Protein 1C3C (pdb70)

Solvent-accessible surface area: 37631 Å² total; per-residue (Å²): 133,90,183,47,30,59,58,75,0,86,69,22,45,63,79,68,1,49,0,121,20,4,19,84,0,0,17,7,1,0,100,0,7,40,96,63,65,96,13,70,94,27,0,9,70,108,0,127,95,61,8,122,47,61,46,78,60,0,74,67,35,49,91,95,28,81,114,31,1,58,0,0,31,95,0,0,19,90,50,6,55,130,8,51,148,33,11,33,124,24,20,22,38,2,0,0,39,4,0,2,35,2,23,0,0,17,74,0,0,114,24,0,22,51,12,0,95,101,0,6,100,5,0,65,88,4,0,48,129,27,52,101,9,31,0,0,16,50,76,74,25,7,10,34,88,5,36,0,0,0,36,42,0,3,30,4,20,25,24,0,93,111,0,9,85,78,0,50,123,0,19,109,54,2,12,44,0,0,0,1,0,42,78,6,94,56,84,84,1,34,48,90,0,2,91,70,0,0,72,64,28,64,9,89,44,9,105,126,5,50,44,3,1,46,6,74,35,5,3,84,0,3,33,8,0,8,88,0,0,41,0,0,30,117,3,1,52,43,1,78,57,1,6,10,4,6,0,42,0,2,38,8,34,102,99,130,108,41,19,13,14,102,44,48,0,68,25,1,44,74,3,5,26,16,1,145,91,2,106,55,27,27,63,38,4,88,100,10,68,84,31,161,164,86,49,39,105,69,4,22,62,40,14,156,152,4,4,26,44,0,0,32,15,0,27,28,0,0,56,20,2,11,70,4,2,120,77,15,47,23,57,84,120,64,0,109,101,5,7,68,78,8,38,5,1,12,13,6,81,52,1,21,92,28,1,57,125,73,66,34,73,62,66,84,0,72,89,28,0,17,47,3,0,79,110,0,75,109,45,156,41,80,0,43,38,44,0,60,137,36,84,48,2,70,89,45,12,84,124,69,39,4,74,91,5,36,68,41,74,94,36,28,120,112,3,83,96,51,2,117,173,64,82,248,133,89,181,46,31,57,54,82,0,82,69,23,45,62,78,70,1,52,0,124,20,3,22,86,0,0,16,7,0,0,96,0,6,39,96,62,66,88,11,69,92,26,0,10,74,111,0,121,95,66,7,122,49,61,46,79,60,0,75,65,36,46,90,95,27,82,112,33,1,56,0,0,33,95,0,0,19,87,50,7,54,129,9,50,148,33,10,34,116,25,19,22,38,2,0,0,36,4,0,2,37,3,24,0,0,16,71,0,0,111,27,0,22,52,14,0,95,103,0,6,99,5,0,70,88,4,0,51,131,28,42,114,8,28,0,0,16,50,76,76,24,7,10,34,93,6,35,0,0,0,36,44,0,4,30,3,17,25,25,0,72,111,0,10,85,77,0,52,121,0,18,107,55,4,11,44,0,0,0,1,0,42,78,5,95,52,84,86,1,35,51,87,0,1,91,69,0,0,72,65,26,62,9,90,44,9,103,124,4,48,43,4,1,45,6,74,33,7,4,85,0,4,32,8,0,9,88,0,0,41,1,0,32,114,4,1,52,43,1,78,56,1,7,9,5,5,0,43,0,2,42,9,34,104,98,133,109,41,17,11,13,102,44,48,0,68,26,0,44,74,3,6,26,16,0,146,92,3,106,56,26,26,65,39,5,85,99,10,71,86,32,160,161,86,48,38,105,69,4,20,62,38,12,156,150,5,3,25,45,0,0,32,16,0,26,26,0,0,57,20,2,11,72,4,2,120,76,15,47,23,55,86,121,64,0,107,101,4,6,67,80,7,38,6,1,12,13,4,79,54,1,20,94,32,1,55,127,73,66,38,76,61,67,83,0,69,91,28,0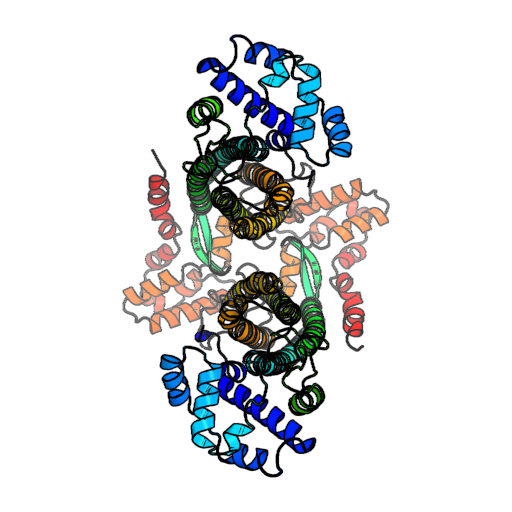,18,47,3,0,79,111,0,75,110,44,159,44,81,0,44,38,43,0,60,138,35,84,47,1,69,87,43,13,84,125,66,36,4,73,87,6,36,66,41,76,95,35,29,118,116,4,67,108,52,0,103,151,39,108,173

Foldseek 3Di:
DVVLFDPPLLVCPDPQNLLVQLVLLQLLLLVLCVVVVNDDPPLSVQLVVFQDDDPVQLVVQCVVVVPNQVSSLVSSCVRRPPSSCSTCFQFDSQLSVLQSLLLSLLVLLVLLLVLLVLLLVLLLVLLVVFLPQKFFDADPNHGAAIETVSVVSVVLSVQSVVLSVLSVVLNLLSLEGEGQHDQQPNPGHHPSSVQRSSVVSRGHYQPGATSHRALVSVLSNLVSLLSSLVSLLVVLVVQQVCVDQVRNFKAFDDDPPDDPRPRHSVLSVVSNVLSVVSVVLNVVSVVLRPAPDSGDCPVVVSCSCCVSSSSRSSSSSSNSSSNRSNDMGGRSVSRVVVSCVLQQCSLLVVQLVQLVVLPDDNVVSVVVSVVLSVVSNPDPHHSLVSLCPDPSSVVRDDNVRSVVSSDSCVRHVCSVVVVVVVDD/DVVLFDPPQVVCQDPQNLLVQLVLLQLLLLVLCVVVVNDDPPLSVQLVVFFDDDPVQLVVQCVVVVPRQVSSLVVSCVRRPPSSCSTCFQFDSQLSVLLSLLLSLLVLLVLLLVLLVLLLVLLLVLLVVFLPQKFFDADPNHGAAIETVSVVSVVLSVQSVVLSVLSVVLNLLSLEGEGQHDFFPNPGHHVSSVQRSSVVSSGHYDPTATSHDALVSVLSNLVSLLSSLVSLLVVLVVVQVCVDQVRNFKAFDDDPPDDPRPRHSVLSVVSNVLSVVSVVLNVVSVVLRPAPDSGDCPVVVSCSCCVSSSSSSSSSSSNSSSNRSNDMGGRSVSRVVVSCPLQQCSLLVVQLVQLVVLPDDNVVSVVVSVVLSVVSNPDPHHSLVSLCPDPSSVVRDDNVRSVVSSDSCVRHVCSVVVVVVVVD

Secondary structure (DSSP, 8-state):
-GGG--TTHHHHTSHHHHHHHHHHHHHHHHHHHHHTTSS-TTHHHHHHHH----HHHHHHHHHHH--HHHHHHHHHHHHHGGGGGGTTTT--HHHHHHHHHHHHHHHHHHHHHHHHHHHHHHHHHHHHHTTT-EEEEEETTEEEEEEEHHHHHHHHHHHHHHHHHHHHHHHHHT-EE----TTSS-SSS-HHHHHHHHHHTT-EE-SS-SSS--THHHHHHHHHHHHHHHHHHHHHHHHHHHTSTTT-SEE--------TT----HHHHHHHHHHHHHHHTHHHHHHTT--STT--SHHHHHHHHHHHHHHHHHHHHHHHHHHHHHH-EE-HHHHHHHHTTTTTGGGHHHHHHHHHHTT--HHHHHHHHHHHHHHHHTSSS-HHHHHHT-HHHHTT--HHHHHHTT-THHHHTTHHHHHHTT--/-GGG--TTHHHHTSHHHHHHHHHHHHHHHHHHHHHTTSS-TTHHHHHHHH----HHHHHHHHHHH--HHHHHHHHHHHHHGGGGGGTTTT--HHHHHHHHHHHHHHHHHHHHHHHHHHHHHHHHHHHHHTTT-EEEEEETTEEEEEEEHHHHHHHHHHHHHHHHHHHHHHHHHT-EE----TTSS-SSS-HHHHHHHHHHTT-EE-SS-SSS--THHHHHHHHHHHHHHHHHHHHHHHHHHHTSTTT-SEE--------TT----HHHHHHHHHHHHHHHTHHHHHHTS---TT--SHHHHHHHHHHHHHHHHHHHHHHHHHHHHHH-EE-HHHHHHHHTTTTTGGGHHHHHHHHHHTT--HHHHHHHHHHHHHHHHTSSS-HHHHHHT-HHHHTT--HHHHHHTT-THHHHTTHHHHHHTT--

CATH classification: 1.10.275.10 (+2 more: 1.20.200.10, 1.10.40.30)

B-factor: mean 20.79, std 11.88, range [2.36, 59.39]

Sequence (848 aa):
VERYSLSPMKDLWTEEAKYRRWLEVELAVTRAYEELGMIPKGVTERIRNNAKIDVELFKKIEEKTNHDVVAFVEGIGSMIGEDSRFFHYGLTSSDVLDTANSLALVEAGKILLESLKEFCDVLWEVANRYKHTPTIGRTHGVHAEPTSFGLKVLGWYSEMKRNVQRLERAIEEVSYGKISGAVGNYANVPPEVEEKALSYLGLKPEPVSTQVVPRDRHAFYLSTLAIVAAGIERIAVEIRHLQRTEVLEVEEPFRKSAMPHKKNPITCERLTGLSRMMRAYVDPSLENIALWHERDISHSSVERYVFPDATQTLYYMIVTATNVVRNMKVNEERMKKNIDLTKGLVFSQRVLLKLIEKGLTRKEAYDIVQRNALKTWNSEKHFLEYLLEDEEVKKLVTKEELEELFDISYYLKHVDHIFERFEKVERYSLSPMKDLWTEEAKYRRWLEVELAVTRAYEELGMIPKGVTERIRNNAKIDVELFKKIEEKTNHDVVAFVEGIGSMIGEDSRFFHYGLTSSDVLDTANSLALVEAGKILLESLKEFCDVLWEVANRYKHTPTIGRTHGVHAEPTSFGLKVLGWYSEMKRNVQRLERAIEEVSYGKISGAVGNYANVPPEVEEKALSYLGLKPEPVSTQVVPRDRHAFYLSTLAIVAAGIERIAVEIRHLQRTEVLEVEEPFRKSAMPHKKNPITCERLTGLSRMMRAYVDPSLENIALWHERDISHSSVERYVFPDATQTLYYMIVTATNVVRNMKVNEERMKKNIDLTKGLVFSQRVLLKLIEKGLTRKEAYDIVQRNALKTWNSEKHFLEYLLEDEEVKKLVTKEELEELFDISYYLKHVDHIFERFEK

Organism: Thermotoga maritima (strain ATCC 43589 / DSM 3109 / JCM 10099 / NBRC 100826 / MSB8) (NCBI:txid243274)

Structure (mmCIF, N/CA/C/O backbone):
data_1C3C
#
_entry.id   1C3C
#
_cell.length_a   120.809
_cell.length_b   126.753
_cell.length_c   169.000
_cell.angle_alpha   90.00
_cell.angle_beta   90.00
_cell.angle_gamma   90.00
#
_symmetry.space_group_name_H-M   'C 2 2 21'
#
loop_
_entity.id
_entity.type
_entity.pdbx_description
1 polymer 'PROTEIN (ADENYLOSUCCINATE LYASE)'
2 water water
#
loop_
_atom_site.group_PDB
_atom_site.id
_atom_site.type_symbol
_atom_site.label_atom_id
_atom_site.label_alt_id
_atom_site.label_comp_id
_atom_site.label_asym_id
_atom_site.label_entity_id
_atom_site.label_seq_id
_atom_site.pdbx_PDB_ins_code
_atom_site.Cartn_x
_atom_site.Cartn_y
_atom_site.Cartn_z
_atom_site.occupancy
_atom_site.B_iso_or_equiv
_atom_site.auth_seq_id
_atom_site.auth_comp_id
_atom_site.auth_asym_id
_atom_site.auth_atom_id
_atom_site.pdbx_PDB_model_num
ATOM 1 N N . VAL A 1 1 ? 22.440 5.934 19.298 1.00 35.11 2 VAL A N 1
ATOM 2 C CA . VAL A 1 1 ? 23.177 7.187 19.668 1.00 34.60 2 VAL A CA 1
ATOM 3 C C . VAL A 1 1 ? 22.291 8.027 20.578 1.00 35.24 2 VAL A C 1
ATOM 4 O O . VAL A 1 1 ? 21.432 8.778 20.121 1.00 36.28 2 VAL A O 1
ATOM 8 N N . GLU A 1 2 ? 22.532 7.963 21.898 1.00 35.66 3 GLU A N 1
ATOM 9 C CA . GLU A 1 2 ? 21.621 8.455 22.919 1.00 35.76 3 GLU A CA 1
ATOM 10 C C . GLU A 1 2 ? 21.234 9.897 22.639 1.00 35.77 3 GLU A C 1
ATOM 11 O O . GLU A 1 2 ? 20.107 10.398 22.776 1.00 36.39 3 GLU A O 1
ATOM 13 N N . ARG A 1 3 ? 22.246 10.637 22.161 1.00 35.76 4 ARG A N 1
ATOM 14 C CA . ARG A 1 3 ? 22.024 12.027 21.770 1.00 35.53 4 ARG A CA 1
ATOM 15 C C . ARG A 1 3 ? 20.867 12.201 20.800 1.00 35.30 4 ARG A C 1
ATOM 16 O O . ARG A 1 3 ? 20.303 13.334 20.875 1.00 36.51 4 ARG A O 1
ATOM 24 N N . TYR A 1 4 ? 20.418 11.306 19.942 1.00 34.15 5 TYR A N 1
ATOM 25 C CA . TYR A 1 4 ? 19.209 11.554 19.141 1.00 34.36 5 TYR A CA 1
ATOM 26 C C . TYR A 1 4 ? 17.979 10.865 19.719 1.00 34.89 5 TYR A C 1
ATOM 27 O O . TYR A 1 4 ? 16.933 10.822 19.087 1.00 35.37 5 TYR A O 1
ATOM 36 N N . SER A 1 5 ? 18.023 10.334 20.938 1.00 35.57 6 SER A N 1
ATOM 37 C CA . SER A 1 5 ? 16.870 9.593 21.465 1.00 36.67 6 SER A CA 1
ATOM 38 C C . SER A 1 5 ? 15.923 10.546 22.187 1.00 35.92 6 SER A C 1
ATOM 39 O O . SER A 1 5 ? 16.353 11.445 22.899 1.00 36.60 6 SER A O 1
ATOM 42 N N . LEU A 1 6 ? 14.614 10.363 22.002 1.00 33.74 7 LEU A N 1
ATOM 43 C CA . LEU A 1 6 ? 13.559 11.216 22.487 1.00 31.04 7 LEU A CA 1
ATOM 44 C C . LEU A 1 6 ? 12.419 10.312 22.995 1.00 29.33 7 LEU A C 1
ATOM 45 O O . LEU A 1 6 ? 11.993 9.382 22.332 1.00 25.60 7 LEU A O 1
ATOM 50 N N . SER A 1 7 ? 11.934 10.681 24.188 1.00 30.44 8 SER A N 1
ATOM 51 C CA . SER A 1 7 ? 10.670 10.068 24.659 1.00 31.57 8 SER A CA 1
ATOM 52 C C . SER A 1 7 ? 9.582 10.164 23.624 1.00 33.11 8 SER A C 1
ATOM 53 O O . SER A 1 7 ? 9.747 11.191 23.012 1.00 36.18 8 SER A O 1
ATOM 56 N N . PRO A 1 8 ? 8.499 9.428 23.855 1.00 32.30 9 PRO A N 1
ATOM 57 C CA . PRO A 1 8 ? 8.168 8.048 23.904 1.00 29.84 9 PRO A CA 1
ATOM 58 C C . PRO A 1 8 ? 8.889 6.885 23.249 1.00 25.85 9 PRO A C 1
ATOM 59 O O . PRO A 1 8 ? 8.899 5.773 23.741 1.00 25.37 9 PRO A O 1
ATOM 63 N N . MET A 1 9 ? 9.514 7.344 22.174 1.00 21.95 10 MET A N 1
ATOM 64 C CA . MET A 1 9 ? 10.163 6.364 21.317 1.00 19.15 10 MET A CA 1
ATOM 65 C C . MET A 1 9 ? 11.292 5.723 22.104 1.00 20.23 10 MET A C 1
ATOM 66 O O . MET A 1 9 ? 11.452 4.494 22.024 1.00 20.21 10 MET A O 1
ATOM 71 N N . LYS A 1 10 ? 12.102 6.490 22.858 1.00 21.05 11 LYS A N 1
ATOM 72 C CA . LYS A 1 10 ? 13.233 5.785 23.487 1.00 22.56 11 LYS A CA 1
ATOM 73 C C . LYS A 1 10 ? 12.729 4.820 24.567 1.00 21.08 11 LYS A C 1
ATOM 74 O O . LYS A 1 10 ? 13.365 3.768 24.747 1.00 20.64 11 LYS A O 1
ATOM 80 N N . ASP A 1 11 ? 11.611 5.110 25.196 1.00 19.79 12 ASP A N 1
ATOM 81 C CA . ASP A 1 11 ? 11.055 4.214 26.218 1.00 21.61 12 ASP A CA 1
ATOM 82 C C . ASP A 1 11 ? 10.650 2.840 25.674 1.00 19.50 12 ASP A C 1
ATOM 83 O O . ASP A 1 11 ? 10.628 1.845 26.384 1.00 18.19 12 ASP A O 1
ATOM 88 N N . LEU A 1 12 ? 10.347 2.764 24.374 1.00 17.21 13 LEU A N 1
ATOM 89 C CA . LEU A 1 12 ? 9.980 1.503 23.753 1.00 16.03 13 LEU A CA 1
ATOM 90 C C . LEU A 1 12 ? 11.129 0.533 23.687 1.00 14.84 13 LEU A C 1
ATOM 91 O O . LEU A 1 12 ? 10.890 -0.686 23.595 1.00 14.60 13 LEU A O 1
ATOM 96 N N . TRP A 1 13 ? 12.381 0.999 23.579 1.00 13.74 14 TRP A N 1
ATOM 97 C CA . TRP A 1 13 ? 13.501 0.158 23.252 1.00 15.04 14 TRP A CA 1
ATOM 98 C C . TRP A 1 13 ? 14.407 -0.103 24.460 1.00 16.64 14 TRP A C 1
ATOM 99 O O . TRP A 1 13 ? 15.544 -0.528 24.250 1.00 19.56 14 TRP A O 1
ATOM 110 N N . THR A 1 14 ? 13.937 -0.028 25.694 1.00 15.16 15 THR A N 1
ATOM 111 C CA . THR A 1 14 ? 14.758 -0.476 26.824 1.00 16.42 15 THR A CA 1
ATOM 112 C C . THR A 1 14 ? 14.649 -1.970 27.052 1.00 17.28 15 THR A C 1
ATOM 113 O O . THR A 1 14 ? 13.724 -2.660 26.556 1.00 16.49 15 THR A O 1
ATOM 117 N N . GLU A 1 15 ? 15.567 -2.527 27.851 1.00 18.09 16 GLU A N 1
ATOM 118 C CA . GLU A 1 15 ? 15.454 -3.943 28.220 1.00 19.70 16 GLU A CA 1
ATOM 119 C C . GLU A 1 15 ? 14.177 -4.221 28.985 1.00 18.19 16 GLU A C 1
ATOM 120 O O . GLU A 1 15 ? 13.509 -5.248 28.746 1.00 16.27 16 GLU A O 1
ATOM 126 N N . GLU A 1 16 ? 13.792 -3.292 29.875 1.00 17.76 17 GLU A N 1
ATOM 127 C CA . GLU A 1 16 ? 12.555 -3.473 30.631 1.00 19.24 17 GLU A CA 1
ATOM 128 C C . GLU A 1 16 ? 11.369 -3.591 29.672 1.00 17.33 17 GLU A C 1
ATOM 129 O O . GLU A 1 16 ? 10.470 -4.431 29.829 1.00 15.95 17 GLU A O 1
ATOM 133 N N . ALA A 1 17 ? 11.339 -2.711 28.660 1.00 14.51 18 ALA A N 1
ATOM 134 C CA . ALA A 1 17 ? 10.232 -2.708 27.711 1.00 14.62 18 ALA A CA 1
ATOM 135 C C . ALA A 1 17 ? 10.195 -4.016 26.939 1.00 13.47 18 ALA A C 1
ATOM 136 O O . ALA A 1 17 ? 9.112 -4.554 26.652 1.00 13.49 18 ALA A O 1
ATOM 138 N N . LYS A 1 18 ? 11.355 -4.531 26.559 1.00 12.85 19 LYS A N 1
ATOM 139 C CA . LYS A 1 18 ? 11.385 -5.794 25.820 1.00 13.31 19 LYS A CA 1
ATOM 140 C C . LYS A 1 18 ? 10.783 -6.929 26.650 1.00 13.20 19 LYS A C 1
ATOM 141 O O . LYS A 1 18 ? 9.938 -7.699 26.173 1.00 12.20 19 LYS A O 1
ATOM 147 N N . TYR A 1 19 ? 11.272 -7.042 27.910 1.00 12.85 20 TYR A N 1
ATOM 148 C CA . TYR A 1 19 ? 10.711 -8.152 28.715 1.00 13.78 20 TYR A CA 1
ATOM 149 C C . TYR A 1 19 ? 9.249 -7.939 29.007 1.00 13.86 20 TYR A C 1
ATOM 150 O O . TYR A 1 19 ? 8.505 -8.942 29.117 1.00 14.09 20 TYR A O 1
ATOM 159 N N . ARG A 1 20 ? 8.769 -6.696 29.148 1.00 13.72 21 ARG A N 1
ATOM 160 C CA . ARG A 1 20 ? 7.332 -6.476 29.313 1.00 14.86 21 ARG A CA 1
ATOM 161 C C . ARG A 1 20 ? 6.576 -6.949 28.072 1.00 13.42 21 ARG A C 1
ATOM 162 O O . ARG A 1 20 ? 5.491 -7.546 28.234 1.00 12.69 21 ARG A O 1
ATOM 170 N N . ARG A 1 21 ? 7.111 -6.755 26.870 1.00 11.48 22 ARG A N 1
ATOM 171 C CA . ARG A 1 21 ? 6.455 -7.300 25.677 1.00 11.14 22 ARG A CA 1
ATOM 172 C C . ARG A 1 21 ? 6.508 -8.832 25.644 1.00 11.06 22 ARG A C 1
ATOM 173 O O . ARG A 1 21 ? 5.497 -9.456 25.273 1.00 11.15 22 ARG A O 1
ATOM 181 N N . TRP A 1 22 ? 7.627 -9.423 26.052 1.00 10.22 23 TRP A N 1
ATOM 182 C CA . TRP A 1 22 ? 7.654 -10.904 26.100 1.00 9.96 23 TRP A CA 1
ATOM 183 C C . TRP A 1 22 ? 6.577 -11.420 27.057 1.00 10.89 23 TRP A C 1
ATOM 184 O O . TRP A 1 22 ? 5.907 -12.411 26.751 1.00 10.02 23 TRP A O 1
ATOM 195 N N . LEU A 1 23 ? 6.456 -10.783 28.216 1.00 12.10 24 LEU A N 1
ATOM 196 C CA . LEU A 1 23 ? 5.404 -11.202 29.171 1.00 13.71 24 LEU A CA 1
ATOM 197 C C . LEU A 1 23 ? 4.010 -11.024 28.594 1.00 13.51 24 LEU A C 1
ATOM 198 O O . LEU A 1 23 ? 3.110 -11.869 28.764 1.00 12.43 24 LEU A O 1
ATOM 203 N N . GLU A 1 24 ? 3.774 -9.909 27.905 1.00 13.44 25 GLU A N 1
ATOM 204 C CA . GLU A 1 24 ? 2.463 -9.684 27.278 1.00 15.00 25 GLU A CA 1
ATOM 205 C C . GLU A 1 24 ? 2.115 -10.818 26.306 1.00 12.99 25 GLU A C 1
ATOM 206 O O . GLU A 1 24 ? 0.966 -11.272 26.254 1.00 11.79 25 GLU A O 1
ATOM 212 N N . VAL A 1 25 ? 3.097 -11.192 25.475 1.00 10.50 26 VAL A N 1
ATOM 213 C CA . VAL A 1 25 ? 2.828 -12.326 24.566 1.00 10.60 26 VAL A CA 1
ATOM 214 C C . VAL A 1 25 ? 2.519 -13.615 25.336 1.00 10.82 26 VAL A C 1
ATOM 215 O O . VAL A 1 25 ? 1.517 -14.290 25.034 1.00 10.08 26 VAL A O 1
ATOM 219 N N . GLU A 1 26 ? 3.366 -13.938 26.320 1.00 10.20 27 GLU A N 1
ATOM 220 C CA . GLU A 1 26 ? 3.048 -15.155 27.094 1.00 11.76 27 GLU A CA 1
ATOM 221 C C . GLU A 1 26 ? 1.667 -15.151 27.744 1.00 11.79 27 GLU A C 1
ATOM 222 O O . GLU A 1 26 ? 1.016 -16.211 27.807 1.00 11.61 27 GLU A O 1
ATOM 228 N N . LEU A 1 27 ? 1.264 -14.004 28.318 1.00 11.21 28 LEU A N 1
ATOM 229 C CA . LEU A 1 27 ? -0.049 -13.913 28.969 1.00 12.33 28 LEU A CA 1
ATOM 230 C C . LEU A 1 27 ? -1.191 -13.976 27.965 1.00 12.38 28 LEU A C 1
ATOM 231 O O . LEU A 1 27 ? -2.294 -14.424 28.270 1.00 13.03 28 LEU A O 1
ATOM 236 N N . ALA A 1 28 ? -0.983 -13.471 26.739 1.00 11.67 29 ALA A N 1
ATOM 237 C CA . ALA A 1 28 ? -2.000 -13.636 25.699 1.00 11.18 29 ALA A CA 1
ATOM 238 C C . ALA A 1 28 ? -2.169 -15.117 25.375 1.00 11.05 29 ALA A C 1
ATOM 239 O O . ALA A 1 28 ? -3.282 -15.603 25.125 1.00 11.08 29 ALA A O 1
ATOM 241 N N . VAL A 1 29 ? -1.054 -15.861 25.357 1.00 9.78 30 VAL A N 1
ATOM 242 C CA . VAL A 1 29 ? -1.139 -17.292 25.029 1.00 10.53 30 VAL A CA 1
ATOM 243 C C . VAL A 1 29 ? -1.832 -18.038 26.175 1.00 11.11 30 VAL A C 1
ATOM 244 O O . VAL A 1 29 ? -2.678 -18.920 25.898 1.00 10.37 30 VAL A O 1
ATOM 248 N N . THR A 1 30 ? -1.451 -17.740 27.430 1.00 10.95 31 THR A N 1
ATOM 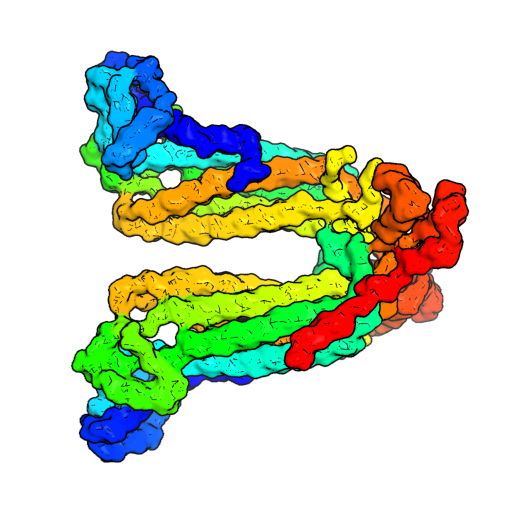249 C CA . THR A 1 30 ? -2.136 -18.485 28.519 1.00 12.78 31 THR A CA 1
ATOM 250 C C . THR A 1 30 ? -3.615 -18.135 28.516 1.00 12.92 31 THR A C 1
ATOM 251 O O . THR A 1 30 ? -4.476 -18.988 28.758 1.00 12.42 31 THR A O 1
ATOM 255 N N . ARG A 1 31 ? -3.966 -16.865 28.254 1.00 12.15 32 ARG A N 1
ATOM 256 C CA . ARG A 1 31 ? -5.368 -16.479 28.189 1.00 12.72 32 ARG A CA 1
ATOM 257 C C . ARG A 1 31 ? -6.107 -17.291 27.126 1.00 12.76 32 ARG A C 1
ATOM 258 O O . ARG A 1 31 ? -7.232 -17.773 27.361 1.00 13.47 32 ARG A O 1
ATOM 266 N N . ALA A 1 32 ? -5.507 -17.451 25.956 1.00 11.99 33 ALA A N 1
ATOM 267 C CA . ALA A 1 32 ? -6.147 -18.215 24.876 1.00 11.86 33 ALA A CA 1
ATOM 268 C C . ALA A 1 32 ? -6.298 -19.680 25.202 1.00 11.46 33 ALA A C 1
ATOM 269 O O . ALA A 1 32 ? -7.368 -20.271 25.001 1.00 12.36 33 ALA A O 1
ATOM 271 N N . TYR A 1 33 ? -5.249 -20.309 25.763 1.00 11.56 34 TYR A N 1
ATOM 272 C CA . TYR A 1 33 ? -5.434 -21.711 26.182 1.00 12.83 34 TYR A CA 1
ATOM 273 C C . TYR A 1 33 ? -6.573 -21.806 27.213 1.00 13.70 34 TYR A C 1
ATOM 274 O O . TYR A 1 33 ? -7.396 -22.714 27.193 1.00 14.69 34 TYR A O 1
ATOM 283 N N . GLU A 1 34 ? -6.607 -20.884 28.158 1.00 14.05 35 GLU A N 1
ATOM 284 C CA . GLU A 1 34 ? -7.635 -20.893 29.206 1.00 15.91 35 GLU A CA 1
ATOM 285 C C . GLU A 1 34 ? -9.026 -20.693 28.632 1.00 15.95 35 GLU A C 1
ATOM 286 O O . GLU A 1 34 ? -9.974 -21.449 29.010 1.00 16.83 35 GLU A O 1
ATOM 292 N N . GLU A 1 35 ? -9.218 -19.787 27.692 1.00 15.48 36 GLU A N 1
ATOM 293 C CA . GLU A 1 35 ? -10.521 -19.527 27.103 1.00 19.62 36 GLU A CA 1
ATOM 294 C C . GLU A 1 35 ? -10.990 -20.686 26.258 1.00 19.20 36 GLU A C 1
ATOM 295 O O . GLU A 1 35 ? -12.213 -20.928 26.126 1.00 20.45 36 GLU A O 1
ATOM 301 N N . LEU A 1 36 ? -10.058 -21.478 25.744 1.00 17.80 37 LEU A N 1
ATOM 302 C CA . LEU A 1 36 ? -10.398 -22.688 25.000 1.00 19.30 37 LEU A CA 1
ATOM 303 C C . LEU A 1 36 ? -10.548 -23.903 25.909 1.00 18.92 37 LEU A C 1
ATOM 304 O O . LEU A 1 36 ? -10.681 -25.058 25.486 1.00 18.71 37 LEU A O 1
ATOM 309 N N . GLY A 1 37 ? -10.442 -23.748 27.224 1.00 18.87 38 GLY A N 1
ATOM 310 C CA . GLY A 1 37 ? -10.543 -24.838 28.175 1.00 18.61 38 GLY A CA 1
ATOM 311 C C . GLY A 1 37 ? -9.373 -25.781 28.187 1.00 19.51 38 GLY A C 1
ATOM 312 O O . GLY A 1 37 ? -9.558 -26.901 28.728 1.00 21.16 38 GLY A O 1
ATOM 313 N N . MET A 1 38 ? -8.181 -25.414 27.782 1.00 18.12 39 MET A N 1
ATOM 314 C CA . MET A 1 38 ? -7.074 -26.329 27.648 1.00 19.09 39 MET A CA 1
ATOM 315 C C . MET A 1 38 ? -6.193 -26.293 28.892 1.00 19.46 39 MET A C 1
ATOM 316 O O . MET A 1 38 ? -5.274 -27.077 29.057 1.00 20.23 39 MET A O 1
ATOM 321 N N . ILE A 1 39 ? -6.335 -25.202 29.675 1.00 19.03 40 ILE A N 1
ATOM 322 C CA . ILE A 1 39 ? -5.662 -25.072 30.962 1.00 18.91 40 ILE A CA 1
ATOM 323 C C . ILE A 1 39 ? -6.746 -24.578 31.920 1.00 20.79 40 ILE A C 1
ATOM 324 O O . ILE A 1 39 ? -7.762 -23.987 31.554 1.00 20.35 40 ILE A O 1
ATOM 329 N N . PRO A 1 40 ? -6.517 -24.775 33.203 1.00 23.69 41 PRO A N 1
ATOM 330 C CA . PRO A 1 40 ? -7.540 -24.555 34.223 1.00 25.37 41 PRO A CA 1
ATOM 331 C C . PRO A 1 40 ? -7.907 -23.086 34.357 1.00 24.64 41 PRO A C 1
ATOM 332 O O . PRO A 1 40 ? -7.087 -22.187 34.166 1.00 23.19 41 PRO A O 1
ATOM 336 N N . LYS A 1 41 ? -9.160 -22.814 34.681 1.00 24.82 42 LYS A N 1
ATOM 337 C CA . LYS A 1 41 ? -9.650 -21.472 34.943 1.00 25.88 42 LYS A CA 1
ATOM 338 C C . LYS A 1 41 ? -8.856 -20.815 36.077 1.00 25.42 42 LYS A C 1
ATOM 339 O O . LYS A 1 41 ? -8.577 -21.475 37.069 1.00 26.90 42 LYS A O 1
ATOM 341 N N . GLY A 1 42 ? -8.457 -19.567 35.904 1.00 23.15 43 GLY A N 1
ATOM 342 C CA . GLY A 1 42 ? -7.718 -18.816 36.890 1.00 22.71 43 GLY A CA 1
ATOM 343 C C . GLY A 1 42 ? -6.224 -18.735 36.675 1.00 21.59 43 GLY A C 1
ATOM 344 O O . GLY A 1 42 ? -5.599 -17.860 37.305 1.00 21.96 43 GLY A O 1
ATOM 345 N N . VAL A 1 43 ? -5.649 -19.569 35.789 1.00 19.36 44 VAL A N 1
ATOM 346 C CA . VAL A 1 43 ? -4.202 -19.540 35.626 1.00 18.25 44 VAL A CA 1
ATOM 347 C C . VAL A 1 43 ? -3.688 -18.179 35.196 1.00 17.48 44 VAL A C 1
ATOM 348 O O . VAL A 1 43 ? -2.695 -17.662 35.698 1.00 16.89 44 VAL A O 1
ATOM 352 N N . THR A 1 44 ? -4.345 -17.563 34.199 1.00 16.69 45 THR A N 1
ATOM 353 C CA . THR A 1 44 ? -3.808 -16.350 33.578 1.00 17.26 45 THR A CA 1
ATOM 354 C C . THR A 1 44 ? -3.758 -15.223 34.613 1.00 17.33 45 THR A C 1
ATOM 355 O O . THR A 1 44 ? -2.765 -14.535 34.743 1.00 15.56 45 THR A O 1
ATOM 359 N N . GLU A 1 45 ? -4.838 -15.127 35.398 1.00 18.69 46 GLU A N 1
ATOM 360 C CA . GLU A 1 45 ? -4.864 -14.053 36.411 1.00 20.70 46 GLU A CA 1
ATOM 361 C C . GLU A 1 45 ? -3.761 -14.258 37.433 1.00 20.00 46 GLU A C 1
ATOM 362 O O . GLU A 1 45 ? -3.127 -13.263 37.858 1.00 20.02 46 GLU A O 1
ATOM 365 N N . ARG A 1 46 ? -3.525 -15.515 37.847 1.00 18.15 47 ARG A N 1
ATOM 366 C CA . ARG A 1 46 ? -2.470 -15.736 38.853 1.00 17.96 47 ARG A CA 1
ATOM 367 C C . ARG A 1 46 ? -1.093 -15.398 38.323 1.00 16.70 47 ARG A C 1
ATOM 368 O O . ARG A 1 46 ? -0.223 -14.810 38.994 1.00 15.95 47 ARG A O 1
ATOM 376 N N . ILE A 1 47 ? -0.824 -15.843 37.068 1.00 15.84 48 ILE A N 1
ATOM 377 C CA . ILE A 1 47 ? 0.478 -15.518 36.489 1.00 16.37 48 ILE A CA 1
ATOM 378 C C . ILE A 1 47 ? 0.661 -14.012 36.348 1.00 16.73 48 ILE A C 1
ATOM 379 O O . ILE A 1 47 ? 1.675 -13.391 36.696 1.00 16.29 48 ILE A O 1
ATOM 384 N N . ARG A 1 48 ? -0.397 -13.326 35.896 1.00 17.25 49 ARG A N 1
ATOM 385 C CA . ARG A 1 48 ? -0.410 -11.869 35.820 1.00 20.64 49 ARG A CA 1
ATOM 386 C C . ARG A 1 48 ? -0.083 -11.208 37.166 1.00 21.10 49 ARG A C 1
ATOM 387 O O . ARG A 1 48 ? 0.721 -10.246 37.210 1.00 19.90 49 ARG A O 1
ATOM 395 N N . ASN A 1 49 ? -0.616 -11.775 38.251 1.00 21.19 50 ASN A N 1
ATOM 396 C CA . ASN A 1 49 ? -0.371 -11.224 39.591 1.00 22.08 50 ASN A CA 1
ATOM 397 C C . ASN A 1 49 ? 1.065 -11.446 40.015 1.00 21.73 50 ASN A C 1
ATOM 398 O O . ASN A 1 49 ? 1.606 -10.625 40.770 1.00 22.65 50 ASN A O 1
ATOM 403 N N . ASN A 1 50 ? 1.692 -12.553 39.632 1.00 19.77 51 ASN A N 1
ATOM 404 C CA . ASN A 1 50 ? 2.956 -13.001 40.190 1.00 21.19 51 ASN A CA 1
ATOM 405 C C . ASN A 1 50 ? 4.151 -12.635 39.299 1.00 21.16 51 ASN A C 1
ATOM 406 O O . ASN A 1 50 ? 5.303 -12.532 39.717 1.00 20.57 51 ASN A O 1
ATOM 411 N N . ALA A 1 51 ? 3.888 -12.465 38.000 1.00 21.04 52 ALA A N 1
ATOM 412 C CA . ALA A 1 51 ? 5.000 -12.346 37.061 1.00 22.17 52 ALA A CA 1
ATOM 413 C C . ALA A 1 51 ? 5.491 -10.896 37.055 1.00 24.18 52 ALA A C 1
ATOM 414 O O . ALA A 1 51 ? 4.800 -9.984 36.596 1.00 24.69 52 ALA A O 1
ATOM 416 N N . LYS A 1 52 ? 6.661 -10.696 37.621 1.00 25.59 53 LYS A N 1
ATOM 417 C CA . LYS A 1 52 ? 7.248 -9.363 37.692 1.00 27.53 53 LYS A CA 1
ATOM 418 C C . LYS A 1 52 ? 8.473 -9.280 36.782 1.00 26.12 53 LYS A C 1
ATOM 419 O O . LYS A 1 52 ? 9.212 -10.256 36.641 1.00 25.56 53 LYS A O 1
ATOM 425 N N . ILE A 1 53 ? 8.682 -8.108 36.185 1.00 24.94 54 ILE A N 1
ATOM 426 C CA . ILE A 1 53 ? 9.885 -7.947 35.371 1.00 25.23 54 ILE A CA 1
ATOM 427 C C . ILE A 1 53 ? 11.063 -7.642 36.277 1.00 26.87 54 ILE A C 1
ATOM 428 O O . ILE A 1 53 ? 11.043 -6.606 36.943 1.00 28.47 54 ILE A O 1
ATOM 433 N N . ASP A 1 54 ? 12.040 -8.520 36.333 1.00 27.54 55 ASP A N 1
ATOM 434 C CA . ASP A 1 54 ? 13.265 -8.328 37.104 1.00 29.36 55 ASP A CA 1
ATOM 435 C C . ASP A 1 54 ? 14.458 -8.508 36.163 1.00 28.11 55 ASP A C 1
ATOM 436 O O . ASP A 1 54 ? 14.939 -9.614 35.905 1.00 26.78 55 ASP A O 1
ATOM 441 N N . VAL A 1 55 ? 14.869 -7.395 35.556 1.00 28.09 56 VAL A N 1
ATOM 442 C CA . VAL A 1 55 ? 15.884 -7.437 34.508 1.00 29.35 56 VAL A CA 1
ATOM 443 C C . VAL A 1 55 ? 17.168 -8.081 35.011 1.00 30.44 56 VAL A C 1
ATOM 444 O O . VAL A 1 55 ? 17.780 -8.903 34.318 1.00 30.72 56 VAL A O 1
ATOM 448 N N . GLU A 1 56 ? 17.618 -7.711 36.210 1.00 31.60 57 GLU A N 1
ATOM 449 C CA . GLU A 1 56 ? 18.840 -8.279 36.776 1.00 32.20 57 GLU A CA 1
ATOM 450 C C . GLU A 1 56 ? 18.767 -9.784 36.953 1.00 31.80 57 GLU A C 1
ATOM 451 O O . GLU A 1 56 ? 19.748 -10.471 36.635 1.00 32.09 57 GLU A O 1
ATOM 453 N N . LEU A 1 57 ? 17.652 -10.324 37.421 1.00 30.83 58 LEU A N 1
ATOM 454 C CA . LEU A 1 57 ? 17.498 -11.779 37.470 1.00 29.76 58 LEU A CA 1
ATOM 455 C C . LEU A 1 57 ? 17.567 -12.443 36.111 1.00 28.30 58 LEU A C 1
ATOM 456 O O . LEU A 1 57 ? 18.261 -13.450 35.939 1.00 27.43 58 LEU A O 1
ATOM 461 N N . PHE A 1 58 ? 16.819 -11.928 35.112 1.00 27.02 59 PHE A N 1
ATOM 462 C CA . PHE A 1 58 ? 16.828 -12.585 33.806 1.00 26.25 59 PHE A CA 1
ATOM 463 C C . PHE A 1 58 ? 18.240 -12.568 33.244 1.00 27.35 59 PHE A C 1
ATOM 464 O O . PHE A 1 58 ? 18.723 -13.569 32.716 1.00 27.27 59 PHE A O 1
ATOM 472 N N . LYS A 1 59 ? 18.924 -11.424 33.362 1.00 29.10 60 LYS A N 1
ATOM 473 C CA . LYS A 1 59 ? 20.311 -11.358 32.862 1.00 31.86 60 LYS A CA 1
ATOM 474 C C . LYS A 1 59 ? 21.244 -12.349 33.551 1.00 32.10 60 LYS A C 1
ATOM 475 O O . LYS A 1 59 ? 22.102 -12.970 32.891 1.00 31.94 60 LYS A O 1
ATOM 481 N N . LYS A 1 60 ? 21.056 -12.543 34.861 1.00 32.16 61 LYS A N 1
ATOM 482 C CA . LYS A 1 60 ? 21.900 -13.477 35.609 1.00 32.41 61 LYS A CA 1
ATOM 483 C C . LYS A 1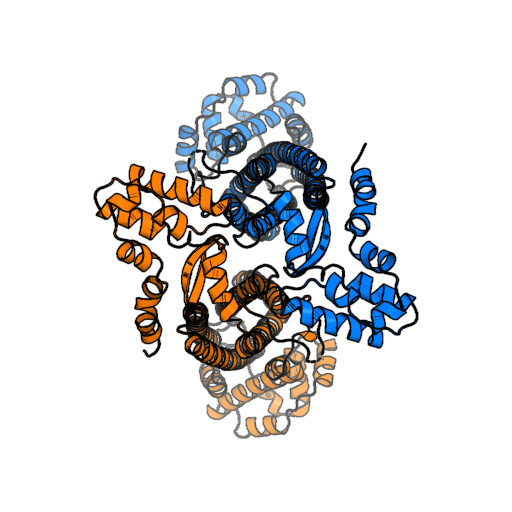 60 ? 21.665 -14.917 35.177 1.00 32.38 61 LYS A C 1
ATOM 484 O O . LYS A 1 60 ? 22.571 -15.743 35.023 1.00 31.90 61 LYS A O 1
ATOM 486 N N . ILE A 1 61 ? 20.401 -15.275 34.930 1.00 32.01 62 ILE A N 1
ATOM 487 C CA . ILE A 1 61 ? 20.093 -16.612 34.436 1.00 31.50 62 ILE A CA 1
ATOM 488 C C . ILE A 1 61 ? 20.654 -16.784 33.033 1.00 31.90 62 ILE A C 1
ATOM 489 O O . ILE A 1 61 ? 21.189 -17.832 32.688 1.00 31.44 62 ILE A O 1
ATOM 494 N N . GLU A 1 62 ? 20.592 -15.721 32.215 1.00 32.98 63 GLU A N 1
ATOM 495 C CA . GLU A 1 62 ? 21.061 -15.820 30.843 1.00 35.83 63 GLU A CA 1
ATOM 496 C C . GLU A 1 62 ? 22.573 -16.044 30.762 1.00 37.84 63 GLU A C 1
ATOM 497 O O . GLU A 1 62 ? 23.062 -16.669 29.816 1.00 36.88 63 GLU A O 1
ATOM 503 N N . GLU A 1 63 ? 23.326 -15.607 31.768 1.00 40.59 64 GLU A N 1
ATOM 504 C CA . GLU A 1 63 ? 24.746 -15.968 31.853 1.00 43.24 64 GLU A CA 1
ATOM 505 C C . GLU A 1 63 ? 24.920 -17.477 31.902 1.00 45.15 64 GLU A C 1
ATOM 506 O O . GLU A 1 63 ? 25.809 -18.007 31.228 1.00 45.96 64 GLU A O 1
ATOM 508 N N . LYS A 1 64 ? 24.087 -18.194 32.647 1.00 46.60 65 LYS A N 1
ATOM 509 C CA . LYS A 1 64 ? 24.117 -19.650 32.643 1.00 48.11 65 LYS A CA 1
ATOM 510 C C . LYS A 1 64 ? 23.540 -20.214 31.352 1.00 49.51 65 LYS A C 1
ATOM 511 O O . LYS A 1 64 ? 24.168 -21.011 30.651 1.00 50.76 65 LYS A O 1
ATOM 513 N N . THR A 1 65 ? 22.334 -19.793 30.989 1.00 49.71 66 THR A N 1
ATOM 514 C CA . THR A 1 65 ? 21.612 -20.308 29.835 1.00 49.33 66 THR A CA 1
ATOM 515 C C . THR A 1 65 ? 22.316 -20.028 28.512 1.00 48.53 66 THR A C 1
ATOM 516 O O . THR A 1 65 ? 22.308 -20.841 27.591 1.00 49.38 66 THR A O 1
ATOM 520 N N . ASN A 1 66 ? 22.787 -18.798 28.340 1.00 46.95 67 ASN A N 1
ATOM 521 C CA . ASN A 1 66 ? 23.166 -18.224 27.061 1.00 45.41 67 ASN A CA 1
ATOM 522 C C . ASN A 1 66 ? 22.015 -18.119 26.073 1.00 43.87 67 ASN A C 1
ATOM 523 O O . ASN A 1 66 ? 22.252 -18.019 24.859 1.00 45.04 67 ASN A O 1
ATOM 525 N N . HIS A 1 67 ? 20.757 -18.143 26.500 1.00 40.63 68 HIS A N 1
ATOM 526 C CA . HIS A 1 67 ? 19.605 -18.062 25.636 1.00 37.61 68 HIS A CA 1
ATOM 527 C C . HIS A 1 67 ? 18.589 -17.143 26.337 1.00 32.82 68 HIS A C 1
ATOM 528 O O . HIS A 1 67 ? 18.126 -17.504 27.419 1.00 30.96 68 HIS A O 1
ATOM 535 N N . ASP A 1 68 ? 18.303 -16.033 25.711 1.00 28.43 69 ASP A N 1
ATOM 536 C CA . ASP A 1 68 ? 17.606 -14.943 26.385 1.00 26.94 69 ASP A CA 1
ATOM 537 C C . ASP A 1 68 ? 16.174 -15.336 26.733 1.00 23.72 69 ASP A C 1
ATOM 538 O O . ASP A 1 68 ? 15.731 -15.074 27.861 1.00 21.50 69 ASP A O 1
ATOM 543 N N . VAL A 1 69 ? 15.454 -15.953 25.794 1.00 21.82 70 VAL A N 1
ATOM 544 C CA . VAL A 1 69 ? 14.040 -16.243 26.103 1.00 20.74 70 VAL A CA 1
ATOM 545 C C . VAL A 1 69 ? 13.926 -17.350 27.143 1.00 20.53 70 VAL A C 1
ATOM 546 O O . VAL A 1 69 ? 13.085 -17.288 28.044 1.00 18.66 70 VAL A O 1
ATOM 550 N N . VAL A 1 70 ? 14.791 -18.367 26.996 1.00 21.44 71 VAL A N 1
ATOM 551 C CA . VAL A 1 70 ? 14.798 -19.441 28.007 1.00 23.47 71 VAL A CA 1
ATOM 552 C C . VAL A 1 70 ? 15.063 -18.896 29.401 1.00 21.07 71 VAL A C 1
ATOM 553 O O . VAL A 1 70 ? 14.429 -19.312 30.370 1.00 20.42 71 VAL A O 1
ATOM 557 N N . ALA A 1 71 ? 15.992 -17.966 29.552 1.00 20.31 72 ALA A N 1
ATOM 558 C CA . ALA A 1 71 ? 16.295 -17.392 30.856 1.00 20.58 72 ALA A CA 1
ATOM 559 C C . ALA A 1 71 ? 15.095 -16.616 31.398 1.00 19.77 72 ALA A C 1
ATOM 560 O O . ALA A 1 71 ? 14.829 -16.689 32.607 1.00 20.29 72 ALA A O 1
ATOM 562 N N . PHE A 1 72 ? 14.440 -15.849 30.532 1.00 17.83 73 PHE A N 1
ATOM 563 C CA . PHE A 1 72 ? 13.195 -15.192 30.954 1.00 17.06 73 PHE A CA 1
ATOM 564 C C . PHE A 1 72 ? 12.141 -16.184 31.417 1.00 16.69 73 PHE A C 1
ATOM 565 O O . PHE A 1 72 ? 11.506 -15.976 32.461 1.00 15.98 73 PHE A O 1
ATOM 573 N N . VAL A 1 73 ? 11.933 -17.253 30.644 1.00 16.87 74 VAL A N 1
ATOM 574 C CA . VAL A 1 73 ? 10.938 -18.250 31.031 1.00 18.35 74 VAL A CA 1
ATOM 575 C C . VAL A 1 73 ? 11.295 -18.897 32.368 1.00 18.74 74 VAL A C 1
ATOM 576 O O . VAL A 1 73 ? 10.407 -19.125 33.205 1.00 17.24 74 VAL A O 1
ATOM 580 N N . GLU A 1 74 ? 12.562 -19.214 32.569 1.00 20.58 75 GLU A N 1
ATOM 581 C CA . GLU A 1 74 ? 12.981 -19.780 33.863 1.00 22.92 75 GLU A CA 1
ATOM 582 C C . GLU A 1 74 ? 12.791 -18.795 35.015 1.00 21.53 75 GLU A C 1
ATOM 583 O O . GLU A 1 74 ? 12.334 -19.114 36.101 1.00 21.25 75 GLU A O 1
ATOM 589 N N . GLY A 1 75 ? 13.126 -17.527 34.779 1.00 20.55 76 GLY A N 1
ATOM 590 C CA . GLY A 1 75 ? 12.987 -16.477 35.799 1.00 19.39 76 GLY A CA 1
ATOM 591 C C . GLY A 1 75 ? 11.528 -16.273 36.183 1.00 19.30 76 GLY A C 1
ATOM 592 O O . GLY A 1 75 ? 11.200 -16.192 37.376 1.00 19.49 76 GLY A O 1
ATOM 593 N N . ILE A 1 76 ? 10.634 -16.145 35.194 1.00 17.73 77 ILE A N 1
ATOM 594 C CA . ILE A 1 76 ? 9.210 -16.052 35.494 1.00 18.12 77 ILE A CA 1
ATOM 595 C C . ILE A 1 76 ? 8.751 -17.337 36.197 1.00 19.33 77 ILE A C 1
ATOM 596 O O . ILE A 1 76 ? 8.006 -17.261 37.181 1.00 19.73 77 ILE A O 1
ATOM 601 N N . GLY A 1 77 ? 9.216 -18.480 35.728 1.00 20.75 78 GLY A N 1
ATOM 602 C CA . GLY A 1 77 ? 8.833 -19.766 36.329 1.00 22.93 78 GLY A CA 1
ATOM 603 C C . GLY A 1 77 ? 9.095 -19.778 37.822 1.00 24.30 78 GLY A C 1
ATOM 604 O O . GLY A 1 77 ? 8.255 -20.301 38.566 1.00 25.79 78 GLY A O 1
ATOM 605 N N . SER A 1 78 ? 10.131 -19.156 38.309 1.00 24.95 79 SER A N 1
ATOM 606 C CA . SER A 1 78 ? 10.519 -19.097 39.698 1.00 26.17 79 SER A CA 1
ATOM 607 C C . SER A 1 78 ? 9.583 -18.222 40.523 1.00 25.61 79 SER A C 1
ATOM 608 O O . SER A 1 78 ? 9.656 -18.221 41.762 1.00 27.18 79 SER A O 1
ATOM 611 N N . MET A 1 79 ? 8.719 -17.439 39.896 1.00 22.84 80 MET A N 1
ATOM 612 C CA . MET A 1 79 ? 7.773 -16.578 40.566 1.00 21.46 80 MET A CA 1
ATOM 613 C C . MET A 1 79 ? 6.336 -17.100 40.552 1.00 20.66 80 MET A C 1
ATOM 614 O O . MET A 1 79 ? 5.477 -16.553 41.253 1.00 19.75 80 MET A O 1
ATOM 619 N N . ILE A 1 80 ? 6.038 -18.087 39.685 1.00 19.81 81 ILE A N 1
ATOM 620 C CA . ILE A 1 80 ? 4.628 -18.414 39.461 1.00 19.66 81 ILE A CA 1
ATOM 621 C C . ILE A 1 80 ? 4.240 -19.795 39.966 1.00 20.63 81 ILE A C 1
ATOM 622 O O . ILE A 1 80 ? 3.083 -20.181 39.722 1.00 19.83 81 ILE A O 1
ATOM 627 N N . GLY A 1 81 ? 5.115 -20.496 40.662 1.00 22.11 82 GLY A N 1
ATOM 628 C CA . GLY A 1 81 ? 4.684 -21.742 41.331 1.00 24.07 82 GLY A CA 1
ATOM 629 C C . GLY A 1 81 ? 4.249 -22.818 40.331 1.00 24.92 82 GLY A C 1
ATOM 630 O O . GLY A 1 81 ? 4.846 -22.960 39.258 1.00 24.14 82 GLY A O 1
ATOM 631 N N . GLU A 1 82 ? 3.186 -23.553 40.641 1.00 25.57 83 GLU A N 1
ATOM 632 C CA . GLU A 1 82 ? 2.769 -24.695 39.813 1.00 28.19 83 GLU A CA 1
ATOM 633 C C . GLU A 1 82 ? 2.154 -24.256 38.487 1.00 25.20 83 GLU A C 1
ATOM 634 O O . GLU A 1 82 ? 1.979 -25.052 37.557 1.00 24.43 83 GLU A O 1
ATOM 640 N N . ASP A 1 83 ? 1.824 -22.956 38.369 1.00 21.51 84 ASP A N 1
ATOM 641 C CA . ASP A 1 83 ? 1.377 -22.451 37.083 1.00 20.74 84 ASP A CA 1
ATOM 642 C C . ASP A 1 83 ? 2.489 -22.452 36.021 1.00 19.35 84 ASP A C 1
ATOM 643 O O . ASP A 1 83 ? 2.169 -22.229 34.845 1.00 18.48 84 ASP A O 1
ATOM 648 N N . SER A 1 84 ? 3.739 -22.705 36.351 1.00 18.51 85 SER A N 1
ATOM 649 C CA . SER A 1 84 ? 4.795 -22.822 35.369 1.00 20.20 85 SER A CA 1
ATOM 650 C C . SER A 1 84 ? 4.537 -23.953 34.366 1.00 20.94 85 SER A C 1
ATOM 651 O O . SER A 1 84 ? 4.976 -23.795 33.219 1.00 20.06 85 SER A O 1
ATOM 654 N N . ARG A 1 85 ? 3.730 -24.958 34.731 1.00 20.44 86 ARG A N 1
ATOM 655 C CA . ARG A 1 85 ? 3.363 -26.012 33.790 1.00 22.51 86 ARG A CA 1
ATOM 656 C C . ARG A 1 85 ? 2.619 -25.463 32.585 1.00 20.53 86 ARG A C 1
ATOM 657 O O . ARG A 1 85 ? 2.588 -26.128 31.534 1.00 21.21 86 ARG A O 1
ATOM 665 N N . PHE A 1 86 ? 1.914 -24.340 32.729 1.00 17.72 87 PHE A N 1
ATOM 666 C CA . PHE A 1 86 ? 1.044 -23.808 31.694 1.00 17.61 87 PHE A CA 1
ATOM 667 C C . PHE A 1 86 ? 1.668 -22.614 30.945 1.00 16.42 87 PHE A C 1
ATOM 668 O O . PHE A 1 86 ? 0.997 -22.051 30.085 1.00 16.55 87 PHE A O 1
ATOM 676 N N . PHE A 1 87 ? 2.859 -22.248 31.344 1.00 15.67 88 PHE A N 1
ATOM 677 C CA . PHE A 1 87 ? 3.465 -20.993 30.843 1.00 15.30 88 PHE A CA 1
ATOM 678 C C . PHE A 1 87 ? 4.445 -21.367 29.731 1.00 14.52 88 PHE A C 1
ATOM 679 O O . PHE A 1 87 ? 5.185 -22.353 29.883 1.00 14.27 88 PHE A O 1
ATOM 687 N N . HIS A 1 88 ? 4.440 -20.628 28.633 1.00 13.52 89 HIS A N 1
ATOM 688 C CA . HIS A 1 88 ? 5.311 -20.931 27.495 1.00 14.42 89 HIS A CA 1
ATOM 689 C C . HIS A 1 88 ? 5.027 -22.341 26.966 1.00 14.74 89 HIS A C 1
ATOM 690 O O . HIS A 1 88 ? 5.942 -23.039 26.555 1.00 15.51 89 HIS A O 1
ATOM 697 N N . TYR A 1 89 ? 3.777 -22.759 26.939 1.00 13.89 90 TYR A N 1
ATOM 698 C CA . TYR A 1 89 ? 3.497 -24.183 26.727 1.00 15.55 90 TYR A CA 1
ATOM 699 C C . TYR A 1 89 ? 3.436 -24.477 25.230 1.00 14.31 90 TYR A C 1
ATOM 700 O O . TYR A 1 89 ? 2.559 -23.941 24.543 1.00 14.58 90 TYR A O 1
ATOM 709 N N . GLY A 1 90 ? 4.365 -25.267 24.718 1.00 12.74 91 GLY A N 1
ATOM 710 C CA . GLY A 1 90 ? 4.382 -25.600 23.288 1.00 13.24 91 GLY A CA 1
ATOM 711 C C . GLY A 1 90 ? 5.063 -24.564 22.397 1.00 13.12 91 GLY A C 1
ATOM 712 O O . GLY A 1 90 ? 5.221 -24.750 21.172 1.00 13.82 91 GLY A O 1
ATOM 713 N N . LEU A 1 91 ? 5.510 -23.455 22.975 1.00 13.00 92 LEU A N 1
ATOM 714 C CA . LEU A 1 91 ? 6.069 -22.345 22.213 1.00 13.46 92 LEU A CA 1
ATOM 715 C C . LEU A 1 91 ? 7.531 -22.567 21.865 1.00 13.58 92 LEU A C 1
ATOM 716 O O . LEU A 1 91 ? 8.275 -23.243 22.596 1.00 13.94 92 LEU A O 1
ATOM 721 N N . THR A 1 92 ? 7.961 -21.959 20.763 1.00 13.54 93 THR A N 1
ATOM 722 C CA . THR A 1 92 ? 9.389 -21.817 20.446 1.00 13.78 93 THR A CA 1
ATOM 723 C C . THR A 1 92 ? 9.798 -20.390 20.785 1.00 13.30 93 THR A C 1
ATOM 724 O O . THR A 1 92 ? 8.991 -19.462 20.877 1.00 12.38 93 THR A O 1
ATOM 728 N N . SER A 1 93 ? 11.111 -20.190 20.968 1.00 12.69 94 SER A N 1
ATOM 729 C CA . SER A 1 93 ? 11.547 -18.839 21.406 1.00 12.30 94 SER A CA 1
ATOM 730 C C . SER A 1 93 ? 11.104 -17.739 20.451 1.00 11.60 94 SER A C 1
ATOM 731 O O . SER A 1 93 ? 10.695 -16.684 20.937 1.00 10.95 94 SER A O 1
ATOM 734 N N . SER A 1 94 ? 11.159 -17.998 19.119 1.00 10.97 95 SER A N 1
ATOM 735 C CA . SER A 1 94 ? 10.773 -16.917 18.208 1.00 11.27 95 SER A CA 1
ATOM 736 C C . SER A 1 94 ? 9.277 -16.658 18.177 1.00 11.63 95 SER A C 1
ATOM 737 O O . SER A 1 94 ? 8.881 -15.595 17.662 1.00 11.20 95 SER A O 1
ATOM 740 N N . ASP A 1 95 ? 8.405 -17.548 18.671 1.00 10.48 96 ASP A N 1
ATOM 741 C CA . ASP A 1 95 ? 7.008 -17.146 18.876 1.00 11.01 96 ASP A CA 1
ATOM 742 C C . ASP A 1 95 ? 6.945 -15.914 19.794 1.00 11.43 96 ASP A C 1
ATOM 743 O O . ASP A 1 95 ? 6.189 -14.978 19.545 1.00 12.21 96 ASP A O 1
ATOM 748 N N . VAL A 1 96 ? 7.735 -15.917 20.878 1.00 9.94 97 VAL A N 1
ATOM 749 C CA . VAL A 1 96 ? 7.778 -14.733 21.740 1.00 10.94 97 VAL A CA 1
ATOM 750 C C . VAL A 1 96 ? 8.561 -13.593 21.102 1.00 11.12 97 VAL A C 1
ATOM 751 O O . VAL A 1 96 ? 8.099 -12.452 21.035 1.00 11.03 97 VAL A O 1
ATOM 755 N N . LEU A 1 97 ? 9.778 -13.860 20.635 1.00 11.92 98 LEU A N 1
ATOM 756 C CA . LEU A 1 97 ? 10.659 -12.790 20.129 1.00 12.33 98 LEU A CA 1
ATOM 757 C C . LEU A 1 97 ? 10.031 -12.052 18.948 1.00 12.24 98 LEU A C 1
ATOM 758 O O . LEU A 1 97 ? 10.027 -10.811 18.904 1.00 13.28 98 LEU A O 1
ATOM 763 N N . ASP A 1 98 ? 9.495 -12.815 17.993 1.00 11.34 99 ASP A N 1
ATOM 764 C CA . ASP A 1 98 ? 9.006 -12.154 16.759 1.00 12.03 99 ASP A CA 1
ATOM 765 C C . ASP A 1 98 ? 7.647 -11.484 16.991 1.00 11.14 99 ASP A C 1
ATOM 766 O O . ASP A 1 98 ? 7.371 -10.426 16.457 1.00 11.51 99 ASP A O 1
ATOM 771 N N . THR A 1 99 ? 6.794 -12.114 17.819 1.00 10.26 100 THR A N 1
ATOM 772 C CA . THR A 1 99 ? 5.525 -11.452 18.135 1.00 9.88 100 THR A CA 1
ATOM 773 C C . THR A 1 99 ? 5.813 -10.162 18.910 1.00 10.11 100 THR A C 1
ATOM 774 O O . THR A 1 99 ? 5.174 -9.123 18.657 1.00 9.81 100 THR A O 1
ATOM 778 N N . ALA A 1 100 ? 6.754 -10.203 19.846 1.00 9.63 101 ALA A N 1
ATOM 779 C CA . ALA A 1 100 ? 7.077 -8.986 20.604 1.00 10.13 101 ALA A CA 1
ATOM 780 C C . ALA A 1 100 ? 7.716 -7.945 19.681 1.00 10.39 101 ALA A C 1
ATOM 781 O O . ALA A 1 100 ? 7.432 -6.758 19.848 1.00 10.01 101 ALA A O 1
ATOM 783 N N . ASN A 1 101 ? 8.544 -8.353 18.714 1.00 10.57 102 ASN A N 1
ATOM 784 C CA . ASN A 1 101 ? 9.028 -7.294 17.794 1.00 12.06 102 ASN A CA 1
ATOM 785 C C . ASN A 1 101 ? 7.906 -6.739 16.918 1.00 11.34 102 ASN A C 1
ATOM 786 O O . ASN A 1 101 ? 7.930 -5.555 16.572 1.00 11.17 102 ASN A O 1
ATOM 791 N N . SER A 1 102 ? 6.903 -7.558 16.558 1.00 10.84 103 SER A N 1
ATOM 792 C CA . SER A 1 102 ? 5.745 -6.994 15.856 1.00 11.04 103 SER A CA 1
ATOM 793 C C . SER A 1 102 ? 5.033 -5.979 16.728 1.00 11.29 103 SER A C 1
ATOM 794 O O . SER A 1 102 ? 4.732 -4.878 16.257 1.00 11.81 103 SER A O 1
ATOM 797 N N . LEU A 1 103 ? 4.778 -6.314 18.007 1.00 10.89 104 LEU A N 1
ATOM 798 C CA . LEU A 1 103 ? 4.251 -5.289 18.923 1.00 11.01 104 LEU A CA 1
ATOM 799 C C . LEU A 1 103 ? 5.061 -3.984 18.907 1.00 10.88 104 LEU A C 1
ATOM 800 O O . LEU A 1 103 ? 4.494 -2.884 18.858 1.00 10.15 104 LEU A O 1
ATOM 805 N N . ALA A 1 104 ? 6.370 -4.148 19.004 1.00 10.23 105 ALA A N 1
ATOM 806 C CA . ALA A 1 104 ? 7.275 -2.988 19.056 1.00 10.99 105 ALA A CA 1
ATOM 807 C C . ALA A 1 104 ? 7.176 -2.197 17.743 1.00 10.71 105 ALA A C 1
ATOM 808 O O . ALA A 1 104 ? 7.121 -0.957 17.811 1.00 11.06 105 ALA A O 1
ATOM 810 N N . LEU A 1 105 ? 7.268 -2.867 16.607 1.00 9.98 106 LEU A N 1
ATOM 811 C CA . LEU A 1 105 ? 7.278 -2.088 15.346 1.00 9.89 106 LEU A CA 1
ATOM 812 C C . LEU A 1 105 ? 5.921 -1.461 15.059 1.00 10.37 106 LEU A C 1
ATOM 813 O O . LEU A 1 105 ? 5.861 -0.393 14.437 1.00 10.30 106 LEU A O 1
ATOM 818 N N . VAL A 1 106 ? 4.849 -2.135 15.483 1.00 9.98 107 VAL A N 1
ATOM 819 C CA . VAL A 1 106 ? 3.514 -1.497 15.397 1.00 10.40 107 VAL A CA 1
ATOM 820 C C . VAL A 1 106 ? 3.470 -0.261 16.284 1.00 10.23 107 VAL A C 1
ATOM 821 O O . VAL A 1 106 ? 3.018 0.802 15.836 1.00 10.37 107 VAL A O 1
ATOM 825 N N . GLU A 1 107 ? 3.896 -0.357 17.528 1.00 10.55 108 GLU A N 1
ATOM 826 C CA . GLU A 1 107 ? 3.835 0.818 18.435 1.00 12.66 108 GLU A CA 1
ATOM 827 C C . GLU A 1 107 ? 4.780 1.920 17.957 1.00 11.46 108 GLU A C 1
ATOM 828 O O . GLU A 1 107 ? 4.383 3.087 17.992 1.00 11.95 108 GLU A O 1
ATOM 834 N N . ALA A 1 108 ? 5.984 1.586 17.518 1.00 10.30 109 ALA A N 1
ATOM 835 C CA . ALA A 1 108 ? 6.899 2.633 16.992 1.00 9.55 109 ALA A CA 1
ATOM 836 C C . ALA A 1 108 ? 6.244 3.269 15.775 1.00 9.79 109 ALA A C 1
ATOM 837 O O . ALA A 1 108 ? 6.349 4.489 15.546 1.00 9.94 109 ALA A O 1
ATOM 839 N N . GLY A 1 109 ? 5.633 2.442 14.906 1.00 9.69 110 GLY A N 1
ATOM 840 C CA . GLY A 1 109 ? 4.947 2.960 13.714 1.00 10.31 110 GLY A CA 1
ATOM 841 C C . GLY A 1 109 ? 3.877 3.981 14.072 1.00 10.84 110 GLY A C 1
ATOM 842 O O . GLY A 1 109 ? 3.747 5.029 13.408 1.00 11.18 110 GLY A O 1
ATOM 843 N N . LYS A 1 110 ? 3.033 3.666 15.062 1.00 11.40 111 LYS A N 1
ATOM 844 C CA . LYS A 1 110 ? 1.989 4.584 15.486 1.00 12.39 111 LYS A CA 1
ATOM 845 C C . LYS A 1 110 ? 2.565 5.865 16.073 1.00 11.81 111 LYS A C 1
ATOM 846 O O . LYS A 1 110 ? 1.995 6.948 15.839 1.00 12.71 111 LYS A O 1
ATOM 852 N N . ILE A 1 111 ? 3.675 5.788 16.806 1.00 11.86 112 ILE A N 1
ATOM 853 C CA . ILE A 1 111 ? 4.338 7.002 17.308 1.00 12.26 112 ILE A CA 1
ATOM 854 C C . ILE A 1 111 ? 4.833 7.853 16.143 1.00 11.93 112 ILE A C 1
ATOM 855 O O . ILE A 1 111 ? 4.643 9.080 16.068 1.00 11.90 112 ILE A O 1
ATOM 860 N N . LEU A 1 112 ? 5.492 7.164 15.200 1.00 10.83 113 LEU A N 1
ATOM 861 C CA . LEU A 1 112 ? 5.964 7.846 13.993 1.00 10.70 113 LEU A CA 1
ATOM 862 C C . LEU A 1 112 ? 4.820 8.485 13.218 1.00 11.15 113 LEU A C 1
ATOM 863 O O . LEU A 1 112 ? 4.925 9.605 12.698 1.00 12.04 113 LEU A O 1
ATOM 868 N N . LEU A 1 113 ? 3.715 7.759 13.065 1.00 10.85 114 LEU A N 1
ATOM 869 C CA . LEU A 1 113 ? 2.590 8.199 12.235 1.00 10.89 114 LEU A CA 1
ATOM 870 C C . LEU A 1 113 ? 1.986 9.425 12.881 1.00 11.66 114 LEU A C 1
ATOM 871 O O . LEU A 1 113 ? 1.686 10.402 12.188 1.00 12.73 114 LEU A O 1
ATOM 876 N N . GLU A 1 114 ? 1.800 9.424 14.201 1.00 11.80 115 GLU A N 1
ATOM 877 C CA . GLU A 1 114 ? 1.242 10.653 14.816 1.00 13.20 115 GLU A CA 1
ATOM 878 C C . GLU A 1 114 ? 2.186 11.834 14.648 1.00 13.33 115 GLU A C 1
ATOM 879 O O . GLU A 1 114 ? 1.709 12.941 14.389 1.00 13.63 115 GLU A O 1
ATOM 881 N N . SER A 1 115 ? 3.497 11.665 14.820 1.00 13.01 116 SER A N 1
ATOM 882 C CA . SER A 1 115 ? 4.410 12.783 14.592 1.00 13.63 116 SER A CA 1
ATOM 883 C C . SER A 1 115 ? 4.386 13.223 13.126 1.00 12.20 116 SER A C 1
ATOM 884 O O . SER A 1 115 ? 4.555 14.435 12.862 1.00 11.26 116 SER A O 1
ATOM 887 N N . LEU A 1 116 ? 4.237 12.278 12.177 1.00 10.24 117 LEU A N 1
ATOM 888 C CA . LEU A 1 116 ? 4.263 12.695 10.781 1.00 11.17 117 LEU A CA 1
ATOM 889 C C . LEU A 1 116 ? 2.982 13.444 10.429 1.00 11.11 117 LEU A C 1
ATOM 890 O O . LEU A 1 116 ? 3.018 14.416 9.659 1.00 10.97 117 LEU A O 1
ATOM 895 N N . LYS A 1 117 ? 1.834 12.983 10.977 1.00 10.27 118 LYS A N 1
ATOM 896 C CA . LYS A 1 117 ? 0.621 13.797 10.739 1.00 11.57 118 LYS A CA 1
ATOM 897 C C . LYS A 1 117 ? 0.771 15.209 11.297 1.00 11.83 118 LYS A C 1
ATOM 898 O O . LYS A 1 117 ? 0.295 16.175 10.671 1.00 12.34 118 LYS A O 1
ATOM 904 N N . GLU A 1 118 ? 1.387 15.376 12.465 1.00 12.01 119 GLU A N 1
ATOM 905 C CA . GLU A 1 118 ? 1.648 16.704 13.005 1.00 13.58 119 GLU A CA 1
ATOM 906 C C . GLU A 1 118 ? 2.563 17.521 12.113 1.00 11.85 119 GLU A C 1
ATOM 907 O O . GLU A 1 118 ? 2.380 18.742 11.975 1.00 11.93 119 GLU A O 1
ATOM 913 N N . PHE A 1 119 ? 3.590 16.890 11.566 1.00 11.06 120 PHE A N 1
ATOM 914 C CA . PHE A 1 119 ? 4.453 17.546 10.599 1.00 10.74 120 PHE A CA 1
ATOM 915 C C . PHE A 1 119 ? 3.638 18.013 9.372 1.00 10.97 120 PHE A C 1
ATOM 916 O O . PHE A 1 119 ? 3.804 19.148 8.923 1.00 10.82 120 PHE A O 1
ATOM 924 N N . CYS A 1 120 ? 2.755 17.169 8.814 1.00 9.92 121 CYS A N 1
ATOM 925 C CA . CYS A 1 120 ? 1.883 17.591 7.728 1.00 11.14 121 CYS A CA 1
ATOM 926 C C . CYS A 1 120 ? 1.065 18.819 8.103 1.00 11.72 121 CYS A C 1
ATOM 927 O O . CYS A 1 120 ? 0.869 19.749 7.298 1.00 10.87 121 CYS A O 1
ATOM 930 N N . ASP A 1 121 ? 0.521 18.823 9.342 1.00 12.16 122 ASP A N 1
ATOM 931 C CA . ASP A 1 121 ? -0.293 19.968 9.766 1.00 13.67 122 ASP A CA 1
ATOM 932 C C . ASP A 1 121 ? 0.541 21.257 9.721 1.00 12.94 122 ASP A C 1
ATOM 933 O O . ASP A 1 121 ? 0.070 22.306 9.272 1.00 13.54 122 ASP A O 1
ATOM 938 N N . VAL A 1 122 ? 1.771 21.181 10.207 1.00 11.34 123 VAL A N 1
ATOM 939 C CA . VAL A 1 122 ? 2.680 22.331 10.190 1.00 11.94 123 VAL A CA 1
ATOM 940 C C . VAL A 1 122 ? 2.992 22.764 8.767 1.00 11.29 123 VAL A C 1
ATOM 941 O O . VAL A 1 122 ? 2.997 23.967 8.447 1.00 12.34 123 VAL A O 1
ATOM 945 N N . LEU A 1 123 ? 3.280 21.790 7.901 1.00 10.91 124 LEU A N 1
ATOM 946 C CA . LEU A 1 123 ? 3.554 22.116 6.497 1.00 10.70 124 LEU A CA 1
ATOM 947 C C . LEU A 1 123 ? 2.353 22.766 5.810 1.00 11.12 124 LEU A C 1
ATOM 948 O O . LEU A 1 123 ? 2.585 23.728 5.056 1.00 10.94 124 LEU A O 1
ATOM 953 N N . TRP A 1 124 ? 1.133 22.270 6.087 1.00 11.39 125 TRP A N 1
ATOM 954 C CA . TRP A 1 124 ? -0.035 22.915 5.477 1.00 11.65 125 TRP A CA 1
ATOM 955 C C . TRP A 1 124 ? -0.164 24.358 5.960 1.00 11.88 125 TRP A C 1
ATOM 956 O O . TRP A 1 124 ? -0.458 25.266 5.139 1.00 11.88 125 TRP A O 1
ATOM 967 N N . GLU A 1 125 ? 0.001 24.583 7.269 1.00 12.88 126 GLU A N 1
ATOM 968 C CA . GLU A 1 125 ? -0.069 25.948 7.827 1.00 15.26 126 GLU A CA 1
ATOM 969 C C . GLU A 1 125 ? 0.954 26.865 7.151 1.00 13.42 126 GLU A C 1
ATOM 970 O O . GLU A 1 125 ? 0.624 27.988 6.783 1.00 13.23 126 GLU A O 1
ATOM 976 N N . VAL A 1 126 ? 2.203 26.407 7.011 1.00 11.37 127 VAL A N 1
ATOM 977 C CA . VAL A 1 126 ? 3.254 27.265 6.468 1.00 10.35 127 VAL A CA 1
ATOM 978 C C . VAL A 1 126 ? 3.026 27.451 4.985 1.00 10.42 127 VAL A C 1
ATOM 979 O O . VAL A 1 126 ? 3.144 28.579 4.485 1.00 11.44 127 VAL A O 1
ATOM 983 N N . ALA A 1 127 ? 2.613 26.408 4.254 1.00 10.30 128 ALA A N 1
ATOM 984 C CA . ALA A 1 127 ? 2.369 26.616 2.811 1.00 10.65 128 ALA A CA 1
ATOM 985 C C . ALA A 1 127 ? 1.253 27.655 2.637 1.00 11.52 128 ALA A C 1
ATOM 986 O O . ALA A 1 127 ? 1.393 28.508 1.744 1.00 11.00 128 ALA A O 1
ATOM 988 N N . ASN A 1 128 ? 0.179 27.552 3.438 1.00 11.50 129 ASN A N 1
ATOM 989 C CA . ASN A 1 128 ? -0.867 28.595 3.253 1.00 12.77 129 ASN A CA 1
ATOM 990 C C . ASN A 1 128 ? -0.424 29.979 3.666 1.00 12.52 129 ASN A C 1
ATOM 991 O O . ASN A 1 128 ? -0.868 31.012 3.079 1.00 13.58 129 ASN A O 1
ATOM 996 N N . ARG A 1 129 ? 0.356 30.079 4.745 1.00 12.84 130 ARG A N 1
ATOM 997 C CA . ARG A 1 129 ? 0.883 31.376 5.177 1.00 14.13 130 ARG A CA 1
ATOM 998 C C . ARG A 1 129 ? 1.580 32.085 4.024 1.00 13.97 130 ARG A C 1
ATOM 999 O O . ARG A 1 129 ? 1.492 33.348 3.978 1.00 14.58 130 ARG A O 1
ATOM 1007 N N . TYR A 1 130 ? 2.408 31.387 3.229 1.00 11.67 131 TYR A N 1
ATOM 1008 C CA . TYR A 1 130 ? 3.156 32.022 2.142 1.00 11.19 131 TYR A CA 1
ATOM 1009 C C . TYR A 1 130 ? 2.591 31.669 0.785 1.00 10.99 131 TYR A C 1
ATOM 1010 O O . TYR A 1 130 ? 3.288 31.658 -0.258 1.00 11.49 131 TYR A O 1
ATOM 1019 N N . LYS A 1 131 ? 1.273 31.437 0.722 1.00 11.63 132 LYS A N 1
ATOM 1020 C CA . LYS A 1 131 ? 0.648 30.918 -0.495 1.00 13.13 132 LYS A CA 1
ATOM 1021 C C . LYS A 1 131 ? 0.934 31.763 -1.736 1.00 14.27 132 LYS A C 1
ATOM 1022 O O . LYS A 1 131 ? 1.159 31.188 -2.821 1.00 15.74 132 LYS A O 1
ATOM 1028 N N . HIS A 1 132 ? 0.934 33.081 -1.584 1.00 14.01 133 HIS A N 1
ATOM 1029 C CA . HIS A 1 132 ? 1.144 33.976 -2.703 1.00 16.39 133 HIS A CA 1
ATOM 1030 C C . HIS A 1 132 ? 2.486 34.707 -2.624 1.00 16.25 133 HIS A C 1
ATOM 1031 O O . HIS A 1 132 ? 2.695 35.704 -3.318 1.00 17.07 133 HIS A O 1
ATOM 1038 N N . THR A 1 133 ? 3.392 34.279 -1.756 1.00 13.36 134 THR A N 1
ATOM 1039 C CA . THR A 1 133 ? 4.701 34.939 -1.618 1.00 12.30 134 THR A CA 1
ATOM 1040 C C . THR A 1 133 ? 5.601 34.643 -2.798 1.00 12.63 134 THR A C 1
ATOM 1041 O O . THR A 1 133 ? 5.980 33.467 -2.993 1.00 12.31 134 THR A O 1
ATOM 1045 N N . PRO A 1 134 ? 6.010 35.652 -3.556 1.00 12.57 135 PRO A N 1
ATOM 1046 C CA . PRO A 1 134 ? 6.789 35.412 -4.775 1.00 11.94 135 PRO A CA 1
ATOM 1047 C C . PRO A 1 134 ? 8.207 34.987 -4.402 1.00 11.57 135 PRO A C 1
ATOM 1048 O O . PRO A 1 134 ? 8.800 35.547 -3.478 1.00 11.70 135 PRO A O 1
ATOM 1052 N N . THR A 1 135 ? 8.747 34.040 -5.151 1.00 10.54 136 THR A N 1
ATOM 1053 C CA . THR A 1 135 ? 10.147 33.630 -5.022 1.00 10.95 136 THR A CA 1
ATOM 1054 C C . THR A 1 135 ? 10.612 33.142 -6.394 1.00 11.19 136 THR A C 1
ATOM 1055 O O . THR A 1 135 ? 9.805 32.895 -7.299 1.00 11.89 136 THR A O 1
ATOM 1059 N N . ILE A 1 136 ? 11.912 33.000 -6.590 1.00 10.44 137 ILE A N 1
ATOM 1060 C CA . ILE A 1 136 ? 12.429 32.581 -7.876 1.00 10.70 137 ILE A CA 1
ATOM 1061 C C . ILE A 1 136 ? 12.577 31.056 -7.860 1.00 11.00 137 ILE A C 1
ATOM 1062 O O . ILE A 1 136 ? 13.171 30.513 -6.936 1.00 10.97 137 ILE A O 1
ATOM 1067 N N . GLY A 1 137 ? 11.969 30.374 -8.815 1.00 11.24 138 GLY A N 1
ATOM 1068 C CA . GLY A 1 137 ? 12.151 28.933 -9.011 1.00 11.01 138 GLY A CA 1
ATOM 1069 C C . GLY A 1 137 ? 13.553 28.736 -9.592 1.00 11.89 138 GLY A C 1
ATOM 1070 O O . GLY A 1 137 ? 14.087 29.561 -10.305 1.00 11.95 138 GLY A O 1
ATOM 1071 N N . ARG A 1 138 ? 14.200 27.642 -9.157 1.00 11.67 139 ARG A N 1
ATOM 1072 C CA . ARG A 1 138 ? 15.622 27.458 -9.513 1.00 10.94 139 ARG A CA 1
ATOM 1073 C C . ARG A 1 138 ? 15.802 26.039 -10.059 1.00 10.83 139 ARG A C 1
ATOM 1074 O O . ARG A 1 138 ? 15.359 25.087 -9.401 1.00 10.32 139 ARG A O 1
ATOM 1082 N N . THR A 1 139 ? 16.388 25.945 -11.224 1.00 10.47 140 THR A N 1
ATOM 1083 C CA . THR A 1 139 ? 16.652 24.599 -11.790 1.00 10.89 140 THR A CA 1
ATOM 1084 C C . THR A 1 139 ? 18.142 24.561 -12.050 1.00 11.26 140 THR A C 1
ATOM 1085 O O . THR A 1 139 ? 18.754 25.512 -12.575 1.00 10.95 140 THR A O 1
ATOM 1089 N N . HIS A 1 140 ? 18.801 23.458 -11.688 1.00 10.76 141 HIS A N 1
ATOM 1090 C CA . HIS A 1 140 ? 20.266 23.359 -11.797 1.00 12.03 141 HIS A CA 1
ATOM 1091 C C . HIS A 1 140 ? 20.962 24.419 -10.938 1.00 12.54 141 HIS A C 1
ATOM 1092 O O . HIS A 1 140 ? 22.087 24.850 -11.246 1.00 12.83 141 HIS A O 1
ATOM 1099 N N . GLY A 1 141 ? 20.280 24.914 -9.914 1.00 11.87 142 GLY A N 1
ATOM 1100 C CA . GLY A 1 141 ? 20.824 25.955 -9.044 1.00 12.76 142 GLY A CA 1
ATOM 1101 C C . GLY A 1 141 ? 20.782 27.317 -9.745 1.00 12.62 142 GLY A C 1
ATOM 1102 O O . GLY A 1 141 ? 21.369 28.289 -9.236 1.00 13.78 142 GLY A O 1
ATOM 1103 N N . VAL A 1 142 ? 20.113 27.452 -10.868 1.00 11.98 143 VAL A N 1
ATOM 1104 C CA . VAL A 1 142 ? 20.115 28.681 -11.692 1.00 11.24 143 VAL A CA 1
ATOM 1105 C C . VAL A 1 142 ? 18.704 29.249 -11.744 1.00 11.02 143 VAL A C 1
ATOM 1106 O O . VAL A 1 142 ? 17.724 28.489 -11.810 1.00 11.27 143 VAL A O 1
ATOM 1110 N N . HIS A 1 143 ? 18.573 30.585 -11.667 1.00 11.47 144 HIS A N 1
ATOM 1111 C CA . HIS A 1 143 ? 17.218 31.161 -11.658 1.00 11.75 144 HIS A CA 1
ATOM 1112 C C . HIS A 1 143 ? 16.461 30.828 -12.936 1.00 12.73 144 HIS A C 1
ATOM 1113 O O . HIS A 1 143 ? 17.008 30.913 -14.056 1.00 12.06 144 HIS A O 1
ATOM 1120 N N . ALA A 1 144 ? 15.224 30.373 -12.751 1.00 12.30 145 ALA A N 1
ATOM 1121 C CA . ALA A 1 144 ? 14.437 29.879 -13.898 1.00 13.27 145 ALA A CA 1
ATOM 1122 C C . ALA A 1 144 ? 13.251 30.812 -14.043 1.00 14.82 145 ALA A C 1
ATOM 1123 O O . ALA A 1 144 ? 13.440 31.872 -14.690 1.00 16.33 145 ALA A O 1
ATOM 1125 N N . GLU A 1 145 ? 12.121 30.561 -13.413 1.00 14.45 146 GLU A N 1
ATOM 1126 C CA . GLU A 1 145 ? 10.937 31.411 -13.547 1.00 14.75 146 GLU A CA 1
ATOM 1127 C C . GLU A 1 145 ? 10.383 31.635 -12.138 1.00 13.21 146 GLU A C 1
ATOM 1128 O O . GLU A 1 145 ? 10.624 30.809 -11.260 1.00 12.91 146 GLU A O 1
ATOM 1134 N N . PRO A 1 146 ? 9.709 32.754 -11.917 1.00 12.30 147 PRO A N 1
ATOM 1135 C CA . PRO A 1 146 ? 9.069 33.009 -10.646 1.00 11.69 147 PRO A CA 1
ATOM 1136 C C . PRO A 1 146 ? 8.065 31.922 -10.268 1.00 10.82 147 PRO A C 1
ATOM 1137 O O . PRO A 1 146 ? 7.389 31.322 -11.099 1.00 11.09 147 PRO A O 1
ATOM 1141 N N . THR A 1 147 ? 7.903 31.733 -8.957 1.00 10.51 148 THR A N 1
ATOM 1142 C CA . THR A 1 147 ? 6.840 30.854 -8.445 1.00 11.11 148 THR A CA 1
ATOM 1143 C C . THR A 1 147 ? 6.487 31.348 -7.040 1.00 11.69 148 THR A C 1
ATOM 1144 O O . THR A 1 147 ? 6.848 32.512 -6.739 1.00 11.85 148 THR A O 1
ATOM 1148 N N . SER A 1 148 ? 5.740 30.567 -6.268 1.00 11.47 149 SER A N 1
ATOM 1149 C CA . SER A 1 148 ? 5.446 31.019 -4.911 1.00 11.62 149 SER A CA 1
ATOM 1150 C C . SER A 1 148 ? 6.154 30.175 -3.871 1.00 10.94 149 SER A C 1
ATOM 1151 O O . SER A 1 148 ? 6.226 28.970 -4.096 1.00 10.64 149 SER A O 1
ATOM 1154 N N . PHE A 1 149 ? 6.569 30.807 -2.762 1.00 10.77 150 PHE A N 1
ATOM 1155 C CA . PHE A 1 149 ? 7.215 29.993 -1.715 1.00 10.57 150 PHE A CA 1
ATOM 1156 C C . PHE A 1 149 ? 6.221 29.028 -1.080 1.00 11.29 150 PHE A C 1
ATOM 1157 O O . PHE A 1 149 ? 6.582 27.894 -0.708 1.00 11.00 150 PHE A O 1
ATOM 1165 N N . GLY A 1 150 ? 4.942 29.436 -0.982 1.00 11.00 151 GLY A N 1
ATOM 1166 C CA . GLY A 1 150 ? 3.926 28.507 -0.497 1.00 11.29 151 GLY A CA 1
ATOM 1167 C C . GLY A 1 150 ? 3.782 27.254 -1.353 1.00 11.49 151 GLY A C 1
ATOM 1168 O O . GLY A 1 150 ? 3.551 26.135 -0.835 1.00 10.68 151 GLY A O 1
ATOM 1169 N N . LEU A 1 151 ? 3.902 27.364 -2.667 1.00 12.14 152 LEU A N 1
ATOM 1170 C CA . LEU A 1 151 ? 3.908 26.205 -3.520 1.00 12.80 152 LEU A CA 1
ATOM 1171 C C . LEU A 1 151 ? 5.114 25.301 -3.259 1.00 11.93 152 LEU A C 1
ATOM 1172 O O . LEU A 1 151 ? 4.989 24.071 -3.330 1.00 11.84 152 LEU A O 1
ATOM 1177 N N . LYS A 1 152 ? 6.246 25.921 -2.962 1.00 10.81 153 LYS A N 1
ATOM 1178 C CA . LYS A 1 152 ? 7.405 25.076 -2.649 1.00 12.06 153 LYS A CA 1
ATOM 1179 C C . LYS A 1 152 ? 7.131 24.224 -1.413 1.00 11.35 153 LYS A C 1
ATOM 1180 O O . LYS A 1 152 ? 7.359 23.005 -1.357 1.00 10.47 153 LYS A O 1
ATOM 1186 N N . VAL A 1 153 ? 6.643 24.894 -0.364 1.00 9.89 154 VAL A N 1
ATOM 1187 C CA . VAL A 1 153 ? 6.297 24.190 0.862 1.00 10.22 154 VAL A CA 1
ATOM 1188 C C . VAL A 1 153 ? 5.143 23.213 0.656 1.00 9.34 154 VAL A C 1
ATOM 1189 O O . VAL A 1 153 ? 5.159 22.136 1.253 1.00 9.91 154 VAL A O 1
ATOM 1193 N N . LEU A 1 154 ? 4.188 23.507 -0.198 1.00 8.63 155 LEU A N 1
ATOM 1194 C CA . LEU A 1 154 ? 3.112 22.548 -0.481 1.00 9.51 155 LEU A CA 1
ATOM 1195 C C . LEU A 1 154 ? 3.676 21.292 -1.127 1.00 8.81 155 LEU A C 1
ATOM 1196 O O . LEU A 1 154 ? 3.113 20.221 -0.936 1.00 9.88 155 LEU A O 1
ATOM 1201 N N . GLY A 1 155 ? 4.758 21.394 -1.910 1.00 9.12 156 GLY A N 1
ATOM 1202 C CA . GLY A 1 155 ? 5.392 20.172 -2.463 1.00 9.05 156 GLY A CA 1
ATOM 1203 C C . GLY A 1 155 ? 5.897 19.278 -1.315 1.00 9.79 156 GLY A C 1
ATOM 1204 O O . GLY A 1 155 ? 5.844 18.035 -1.368 1.00 9.95 156 GLY A O 1
ATOM 1205 N N . TRP A 1 156 ? 6.463 19.917 -0.300 1.00 9.50 157 TRP A N 1
ATOM 1206 C CA . TRP A 1 156 ? 6.879 19.124 0.879 1.00 10.83 157 TRP A CA 1
ATOM 1207 C C . TRP A 1 156 ? 5.690 18.519 1.581 1.00 10.42 157 TRP A C 1
ATOM 1208 O O . TRP A 1 156 ? 5.739 17.355 1.991 1.00 10.38 157 TRP A O 1
ATOM 1219 N N . TYR A 1 157 ? 4.627 19.315 1.801 1.00 10.16 158 TYR A N 1
ATOM 1220 C CA . TYR A 1 157 ? 3.372 18.771 2.315 1.00 9.95 158 TYR A CA 1
ATOM 1221 C C . TYR A 1 157 ? 2.870 17.569 1.529 1.00 9.95 158 TYR A C 1
ATOM 1222 O O . TYR A 1 157 ? 2.531 16.520 2.097 1.00 10.41 158 TYR A O 1
ATOM 1231 N N . SER A 1 158 ? 2.831 17.700 0.206 1.00 8.82 159 SER A N 1
ATOM 1232 C CA . SER A 1 158 ? 2.375 16.585 -0.636 1.00 9.45 159 SER A CA 1
ATOM 1233 C C . SER A 1 158 ? 3.204 15.315 -0.424 1.00 9.37 159 SER A C 1
ATOM 1234 O O . SER A 1 158 ? 2.634 14.218 -0.336 1.00 9.19 159 SER A O 1
ATOM 1237 N N . GLU A 1 159 ? 4.517 15.463 -0.358 1.00 9.25 160 GLU A N 1
ATOM 1238 C CA . GLU A 1 159 ? 5.402 14.309 -0.094 1.00 10.11 160 GLU A CA 1
ATOM 1239 C C . GLU A 1 159 ? 5.133 13.673 1.268 1.00 10.33 160 GLU A C 1
ATOM 1240 O O . GLU A 1 159 ? 5.011 12.430 1.350 1.00 10.24 160 GLU A O 1
ATOM 1246 N N . MET A 1 160 ? 5.008 14.499 2.322 1.00 10.31 161 MET A N 1
ATOM 1247 C CA . MET A 1 160 ? 4.760 13.970 3.652 1.00 9.34 161 MET A CA 1
ATOM 1248 C C . MET A 1 160 ? 3.370 13.339 3.719 1.00 9.46 161 MET A C 1
ATOM 1249 O O . MET A 1 160 ? 3.230 12.330 4.452 1.00 10.72 161 MET A O 1
ATOM 1254 N N . LYS A 1 161 ? 2.369 13.826 2.999 1.00 9.36 162 LYS A N 1
ATOM 1255 C CA . LYS A 1 161 ? 1.080 13.134 2.939 1.00 11.08 162 LYS A CA 1
ATOM 1256 C C . LYS A 1 161 ? 1.201 11.788 2.226 1.00 10.21 162 LYS A C 1
ATOM 1257 O O . LYS A 1 161 ? 0.579 10.823 2.707 1.00 10.40 162 LYS A O 1
ATOM 1263 N N . ARG A 1 162 ? 1.991 11.664 1.168 1.00 9.92 163 ARG A N 1
ATOM 1264 C CA . ARG A 1 162 ? 2.260 10.330 0.599 1.00 9.98 163 ARG A CA 1
ATOM 1265 C C . ARG A 1 162 ? 2.913 9.432 1.648 1.00 10.31 163 ARG A C 1
ATOM 1266 O O . ARG A 1 162 ? 2.541 8.242 1.735 1.00 10.91 163 ARG A O 1
ATOM 1274 N N . ASN A 1 163 ? 3.817 9.998 2.443 1.00 9.93 164 ASN A N 1
ATOM 1275 C CA . ASN A 1 163 ? 4.520 9.195 3.465 1.00 10.25 164 ASN A CA 1
ATOM 1276 C C . ASN A 1 163 ? 3.584 8.792 4.597 1.00 10.24 164 ASN A C 1
ATOM 1277 O O . ASN A 1 163 ? 3.731 7.691 5.141 1.00 10.35 164 ASN A O 1
ATOM 1282 N N . VAL A 1 164 ? 2.542 9.591 4.907 1.00 10.01 165 VAL A N 1
ATOM 1283 C CA . VAL A 1 164 ? 1.528 9.133 5.860 1.00 10.39 165 VAL A CA 1
ATOM 1284 C C . VAL A 1 164 ? 0.856 7.868 5.372 1.00 10.54 165 VAL A C 1
ATOM 1285 O O . VAL A 1 164 ? 0.709 6.890 6.133 1.00 10.90 165 VAL A O 1
ATOM 1289 N N . GLN A 1 165 ? 0.432 7.857 4.116 1.00 10.61 166 GLN A N 1
ATOM 1290 C CA . GLN A 1 165 ? -0.193 6.636 3.582 1.00 12.99 166 GLN A CA 1
ATOM 1291 C C . GLN A 1 165 ? 0.780 5.453 3.562 1.00 11.64 166 GLN A C 1
ATOM 1292 O O . GLN A 1 165 ? 0.420 4.306 3.877 1.00 11.72 166 GLN A O 1
ATOM 1298 N N . ARG A 1 166 ? 2.029 5.710 3.184 1.00 10.15 167 ARG A N 1
ATOM 1299 C CA . ARG A 1 166 ? 3.020 4.624 3.135 1.00 10.12 167 ARG A CA 1
ATOM 1300 C C . ARG A 1 166 ? 3.284 4.067 4.531 1.00 10.04 167 ARG A C 1
ATOM 1301 O O . ARG A 1 166 ? 3.454 2.849 4.701 1.00 9.56 167 ARG A O 1
ATOM 1309 N N . LEU A 1 167 ? 3.307 4.953 5.520 1.00 9.94 168 LEU A N 1
ATOM 1310 C CA . LEU A 1 167 ? 3.593 4.469 6.891 1.00 11.78 168 LEU A CA 1
ATOM 1311 C C . LEU A 1 167 ? 2.377 3.689 7.394 1.00 11.03 168 LEU A C 1
ATOM 1312 O O . LEU A 1 167 ? 2.565 2.678 8.063 1.00 11.18 168 LEU A O 1
ATOM 1317 N N . GLU A 1 168 ? 1.165 4.111 7.095 1.00 10.25 169 GLU A N 1
ATOM 1318 C CA . GLU A 1 168 ? 0.002 3.270 7.419 1.00 11.32 169 GLU A CA 1
ATOM 1319 C C . GLU A 1 168 ? 0.112 1.864 6.827 1.00 11.63 169 GLU A C 1
ATOM 1320 O O . GLU A 1 168 ? -0.168 0.892 7.546 1.00 12.20 169 GLU A O 1
ATOM 1326 N N . ARG A 1 169 ? 0.530 1.733 5.576 1.00 10.26 170 ARG A N 1
ATOM 1327 C CA . ARG A 1 169 ? 0.684 0.427 4.963 1.00 11.45 170 ARG A CA 1
ATOM 1328 C C . ARG A 1 169 ? 1.812 -0.376 5.612 1.00 10.49 170 ARG A C 1
ATOM 1329 O O . ARG A 1 169 ? 1.681 -1.592 5.784 1.00 10.78 170 ARG A O 1
ATOM 1337 N N . ALA A 1 170 ? 2.906 0.280 5.955 1.00 10.22 171 ALA A N 1
ATOM 1338 C CA . ALA A 1 170 ? 4.014 -0.414 6.639 1.00 10.23 171 ALA A CA 1
ATOM 1339 C C . ALA A 1 170 ? 3.581 -0.917 8.009 1.00 9.55 171 ALA A C 1
ATOM 1340 O O . ALA A 1 170 ? 3.975 -2.014 8.406 1.00 8.94 171 ALA A O 1
ATOM 1342 N N . ILE A 1 171 ? 2.784 -0.127 8.746 1.00 9.34 172 ILE A N 1
ATOM 1343 C CA . ILE A 1 171 ? 2.260 -0.656 10.035 1.00 9.55 172 ILE A CA 1
ATOM 1344 C C . ILE A 1 171 ? 1.446 -1.906 9.795 1.00 9.94 172 ILE A C 1
ATOM 1345 O O . ILE A 1 171 ? 1.605 -2.895 10.533 1.00 10.76 172 ILE A O 1
ATOM 1350 N N . GLU A 1 172 ? 0.562 -1.898 8.803 1.00 10.76 173 GLU A N 1
ATOM 1351 C CA . GLU A 1 172 ? -0.246 -3.098 8.515 1.00 13.06 173 GLU A CA 1
ATOM 1352 C C . GLU A 1 172 ? 0.671 -4.271 8.204 1.00 11.65 173 GLU A C 1
ATOM 1353 O O . GLU A 1 172 ? 0.453 -5.410 8.660 1.00 11.16 173 GLU A O 1
ATOM 1359 N N . GLU A 1 173 ? 1.733 -4.047 7.414 1.00 11.87 174 GLU A N 1
ATOM 1360 C CA . GLU A 1 173 ? 2.626 -5.141 7.036 1.00 12.04 174 GLU A CA 1
ATOM 1361 C C . GLU A 1 173 ? 3.284 -5.816 8.252 1.00 10.95 174 GLU A C 1
ATOM 1362 O O . GLU A 1 173 ? 3.587 -7.019 8.162 1.00 10.85 174 GLU A O 1
ATOM 1368 N N . VAL A 1 174 ? 3.577 -5.051 9.298 1.00 10.39 175 VAL A N 1
ATOM 1369 C CA . VAL A 1 174 ? 4.257 -5.657 10.477 1.00 11.72 175 VAL A CA 1
ATOM 1370 C C . VAL A 1 174 ? 3.262 -6.052 11.552 1.00 11.87 175 VAL A C 1
ATOM 1371 O O . VAL A 1 174 ? 3.696 -6.464 12.658 1.00 11.97 175 VAL A O 1
ATOM 1375 N N . SER A 1 175 ? 1.948 -5.979 11.281 1.00 11.39 176 SER A N 1
ATOM 1376 C CA . SER A 1 175 ? 0.925 -6.275 12.273 1.00 11.92 176 SER A CA 1
ATOM 1377 C C . SER A 1 175 ? 0.637 -7.774 12.386 1.00 12.95 176 SER A C 1
ATOM 1378 O O . SER A 1 175 ? -0.531 -8.179 12.547 1.00 14.52 176 SER A O 1
ATOM 1381 N N . TYR A 1 176 ? 1.619 -8.611 12.121 1.00 12.22 177 TYR A N 1
ATOM 1382 C CA . TYR A 1 176 ? 1.500 -10.055 12.055 1.00 12.05 177 TYR A CA 1
ATOM 1383 C C . TYR A 1 176 ? 2.428 -10.659 13.123 1.00 12.31 177 TYR A C 1
ATOM 1384 O O . TYR A 1 176 ? 3.613 -10.293 13.161 1.00 14.22 177 TYR A O 1
ATOM 1393 N N . GLY A 1 177 ? 1.944 -11.650 13.836 1.00 10.26 178 GLY A N 1
ATOM 1394 C CA . GLY A 1 177 ? 2.742 -12.328 14.866 1.00 9.31 178 GLY A CA 1
ATOM 1395 C C . GLY A 1 177 ? 2.731 -13.820 14.570 1.00 9.75 178 GLY A C 1
ATOM 1396 O O . GLY A 1 177 ? 2.188 -14.247 13.525 1.00 10.01 178 GLY A O 1
ATOM 1397 N N . LYS A 1 178 ? 3.352 -14.615 15.440 1.00 10.31 179 LYS A N 1
ATOM 1398 C CA . LYS A 1 178 ? 3.297 -16.051 15.180 1.00 11.29 179 LYS A CA 1
ATOM 1399 C C . LYS A 1 178 ? 3.293 -16.743 16.554 1.00 11.71 179 LYS A C 1
ATOM 1400 O O . LYS A 1 178 ? 4.002 -16.309 17.437 1.00 11.82 179 LYS A O 1
ATOM 1406 N N . ILE A 1 179 ? 2.397 -17.711 16.691 1.00 10.53 180 ILE A N 1
ATOM 1407 C CA . ILE A 1 179 ? 2.396 -18.563 17.882 1.00 11.54 180 ILE A CA 1
ATOM 1408 C C . ILE A 1 179 ? 2.219 -19.983 17.291 1.00 12.24 180 ILE A C 1
ATOM 1409 O O . ILE A 1 179 ? 1.124 -20.552 17.413 1.00 13.52 180 ILE A O 1
ATOM 1414 N N . SER A 1 180 ? 3.273 -20.507 16.667 1.00 11.04 181 SER A N 1
ATOM 1415 C CA . SER A 1 180 ? 3.065 -21.713 15.820 1.00 11.13 181 SER A CA 1
ATOM 1416 C C . SER A 1 180 ? 4.108 -22.779 16.150 1.00 11.36 181 SER A C 1
ATOM 1417 O O . SER A 1 180 ? 4.100 -23.858 15.573 1.00 11.97 181 SER A O 1
ATOM 1420 N N . GLY A 1 181 ? 4.987 -22.466 17.094 1.00 11.23 182 GLY A N 1
ATOM 1421 C CA . GLY A 1 181 ? 5.955 -23.465 17.588 1.00 11.89 182 GLY A CA 1
ATOM 1422 C C . GLY A 1 181 ? 7.106 -23.716 16.638 1.00 11.65 182 GLY A C 1
ATOM 1423 O O . GLY A 1 181 ? 7.361 -22.979 15.678 1.00 12.30 182 GLY A O 1
ATOM 1424 N N . ALA A 1 182 ? 7.884 -24.733 16.970 1.00 12.23 183 ALA A N 1
ATOM 1425 C CA . ALA A 1 182 ? 9.253 -24.900 16.461 1.00 12.53 183 ALA A CA 1
ATOM 1426 C C . ALA A 1 182 ? 9.434 -24.722 14.963 1.00 13.80 183 ALA A C 1
ATOM 1427 O O . ALA A 1 182 ? 10.440 -24.051 14.634 1.00 15.52 183 ALA A O 1
ATOM 1429 N N . VAL A 1 183 ? 8.674 -25.369 14.072 1.00 12.86 184 VAL A N 1
ATOM 1430 C CA . VAL A 1 183 ? 8.881 -25.150 12.630 1.00 14.80 184 VAL A CA 1
ATOM 1431 C C . VAL A 1 183 ? 7.619 -24.558 12.009 1.00 12.90 184 VAL A C 1
ATOM 1432 O O . VAL A 1 183 ? 7.430 -24.573 10.793 1.00 12.20 184 VAL A O 1
ATOM 1436 N N . GLY A 1 184 ? 6.736 -23.959 12.816 1.00 11.11 185 GLY A N 1
ATOM 1437 C CA . GLY A 1 184 ? 5.651 -23.117 12.270 1.00 11.39 185 GLY A CA 1
ATOM 1438 C C . GLY A 1 184 ? 4.406 -23.908 11.864 1.00 11.72 185 GLY A C 1
ATOM 1439 O O . GLY A 1 184 ? 3.513 -23.344 11.247 1.00 12.09 185 GLY A O 1
ATOM 1440 N N . ASN A 1 185 ? 4.332 -25.174 12.243 1.00 11.04 186 ASN A N 1
ATOM 1441 C CA . ASN A 1 185 ? 3.217 -26.006 11.764 1.00 10.81 186 ASN A CA 1
ATOM 1442 C C . ASN A 1 185 ? 2.274 -26.437 12.875 1.00 10.52 186 ASN A C 1
ATOM 1443 O O . ASN A 1 185 ? 1.417 -27.318 12.639 1.00 9.86 186 ASN A O 1
ATOM 1448 N N . TYR A 1 186 ? 2.319 -25.849 14.057 1.00 9.88 187 TYR A N 1
ATOM 1449 C CA . TYR A 1 186 ? 1.297 -26.100 15.100 1.00 10.52 187 TYR A CA 1
ATOM 1450 C C . TYR A 1 186 ? 1.390 -27.516 15.636 1.00 10.24 187 TYR A C 1
ATOM 1451 O O . TYR A 1 186 ? 0.409 -27.945 16.278 1.00 11.37 187 TYR A O 1
ATOM 1460 N N . ALA A 1 187 ? 2.546 -28.185 15.513 1.00 10.83 188 ALA A N 1
ATOM 1461 C CA . ALA A 1 187 ? 2.637 -29.549 16.062 1.00 11.15 188 ALA A CA 1
ATOM 1462 C C . ALA A 1 187 ? 2.507 -29.467 17.594 1.00 12.83 188 ALA A C 1
ATOM 1463 O O . ALA A 1 187 ? 1.911 -30.357 18.213 1.00 13.33 188 ALA A O 1
ATOM 1465 N N . ASN A 1 188 ? 3.011 -28.387 18.192 1.00 12.13 189 ASN A N 1
ATOM 1466 C CA . ASN A 1 188 ? 3.104 -28.284 19.645 1.00 12.85 189 ASN A CA 1
ATOM 1467 C C . ASN A 1 188 ? 2.226 -27.203 20.253 1.00 12.01 189 ASN A C 1
ATOM 1468 O O . ASN A 1 188 ? 2.121 -27.179 21.498 1.00 12.13 189 ASN A O 1
ATOM 1473 N N . VAL A 1 189 ? 1.603 -26.337 19.478 1.00 11.81 190 VAL A N 1
ATOM 1474 C CA . VAL A 1 189 ? 0.688 -25.328 20.052 1.00 12.88 190 VAL A CA 1
ATOM 1475 C C . VAL A 1 189 ? -0.416 -25.161 19.009 1.00 13.05 190 VAL A C 1
ATOM 1476 O O . VAL A 1 189 ? -0.060 -25.078 17.846 1.00 12.65 190 VAL A O 1
ATOM 1480 N N . PRO A 1 190 ? -1.702 -25.115 19.361 1.00 13.80 191 PRO A N 1
ATOM 1481 C CA . PRO A 1 190 ? -2.748 -25.209 18.329 1.00 14.07 191 PRO A CA 1
ATOM 1482 C C . PRO A 1 190 ? -2.947 -23.882 17.613 1.00 12.74 191 PRO A C 1
ATOM 1483 O O . PRO A 1 190 ? -2.790 -22.824 18.228 1.00 11.43 191 PRO A O 1
ATOM 1487 N N . PRO A 1 191 ? -3.416 -23.896 16.370 1.00 12.90 192 PRO A N 1
ATOM 1488 C CA . PRO A 1 191 ? -3.678 -22.681 15.622 1.00 12.76 192 PRO A CA 1
ATOM 1489 C C . PRO A 1 191 ? -4.798 -21.865 16.227 1.00 13.18 192 PRO A C 1
ATOM 1490 O O . PRO A 1 191 ? -4.794 -20.642 16.163 1.00 12.31 192 PRO A O 1
ATOM 1494 N N . GLU A 1 192 ? -5.810 -22.506 16.846 1.00 14.57 193 GLU A N 1
ATOM 1495 C CA . GLU A 1 192 ? -6.830 -21.742 17.573 1.00 16.27 193 GLU A CA 1
ATOM 1496 C C . GLU A 1 192 ? -6.236 -20.938 18.728 1.00 16.05 193 GLU A C 1
ATOM 1497 O O . GLU A 1 192 ? -6.794 -19.870 18.993 1.00 16.68 193 GLU A O 1
ATOM 1503 N N . VAL A 1 193 ? -5.217 -21.435 19.408 1.00 13.36 194 VAL A N 1
ATOM 1504 C CA . VAL A 1 193 ? -4.534 -20.639 20.434 1.00 13.67 194 VAL A CA 1
ATOM 1505 C C . VAL A 1 193 ? -3.831 -19.454 19.797 1.00 12.66 194 VAL A C 1
ATOM 1506 O O . VAL A 1 193 ? -3.952 -18.334 20.312 1.00 14.20 194 VAL A O 1
ATOM 1510 N N . GLU A 1 194 ? -3.106 -19.674 18.683 1.00 11.08 195 GLU A N 1
ATOM 1511 C CA . GLU A 1 194 ? -2.431 -18.534 18.065 1.00 11.06 195 GLU A CA 1
ATOM 1512 C C . GLU A 1 194 ? -3.448 -17.458 17.679 1.00 11.64 195 GLU A C 1
ATOM 1513 O O . GLU A 1 194 ? -3.208 -16.264 17.897 1.00 11.75 195 GLU A O 1
ATOM 1519 N N . GLU A 1 195 ? -4.555 -17.896 17.056 1.00 11.74 196 GLU A N 1
ATOM 1520 C CA . GLU A 1 195 ? -5.500 -16.905 16.514 1.00 13.50 196 GLU A CA 1
ATOM 1521 C C . GLU A 1 195 ? -6.071 -16.077 17.659 1.00 13.72 196 GLU A C 1
ATOM 1522 O O . GLU A 1 195 ? -6.191 -14.848 17.529 1.00 13.12 196 GLU A O 1
ATOM 1528 N N . LYS A 1 196 ? -6.497 -16.719 18.743 1.00 13.93 197 LYS A N 1
ATOM 1529 C CA . LYS A 1 196 ? -7.024 -16.000 19.895 1.00 15.37 197 LYS A CA 1
ATOM 1530 C C . LYS A 1 196 ? -5.958 -15.117 20.561 1.00 13.13 197 LYS A C 1
ATOM 1531 O O . LYS A 1 196 ? -6.216 -13.942 20.816 1.00 13.24 197 LYS A O 1
ATOM 1537 N N . ALA A 1 197 ? -4.792 -15.683 20.865 1.00 11.26 198 ALA A N 1
ATOM 1538 C CA . ALA A 1 197 ? -3.751 -14.906 21.548 1.00 11.08 198 ALA A CA 1
ATOM 1539 C C . ALA A 1 197 ? -3.362 -13.648 20.753 1.00 11.66 198 ALA A C 1
ATOM 1540 O O . ALA A 1 197 ? -3.267 -12.555 21.334 1.00 12.20 198 ALA A O 1
ATOM 1542 N N . LEU A 1 198 ? -3.154 -13.808 19.455 1.00 10.97 199 LEU A N 1
ATOM 1543 C CA . LEU A 1 198 ? -2.731 -12.616 18.675 1.00 11.66 199 LEU A CA 1
ATOM 1544 C C . LEU A 1 198 ? -3.850 -11.600 18.565 1.00 12.65 199 LEU A C 1
ATOM 1545 O O . LEU A 1 198 ? -3.569 -10.392 18.579 1.00 12.59 199 LEU A O 1
ATOM 1550 N N . SER A 1 199 ? -5.101 -12.054 18.481 1.00 13.83 200 SER A N 1
ATOM 1551 C CA . SER A 1 199 ? -6.193 -11.087 18.516 1.00 15.83 200 SER A CA 1
ATOM 1552 C C . SER A 1 199 ? -6.196 -10.256 19.802 1.00 15.12 200 SER A C 1
ATOM 1553 O O . SER A 1 199 ? -6.485 -9.041 19.695 1.00 14.78 200 SER A O 1
ATOM 1556 N N . TYR A 1 200 ? -5.875 -10.801 20.979 1.00 14.12 201 TYR A N 1
ATOM 1557 C CA . TYR A 1 200 ? -5.817 -10.002 22.191 1.00 14.70 201 TYR A CA 1
ATOM 1558 C C . TYR A 1 200 ? -4.724 -8.928 22.078 1.00 14.93 201 TYR A C 1
ATOM 1559 O O . TYR A 1 200 ? -4.848 -7.888 22.704 1.00 16.38 201 TYR A O 1
ATOM 1568 N N . LEU A 1 201 ? -3.659 -9.209 21.331 1.00 13.81 202 LEU A N 1
ATOM 1569 C CA . LEU A 1 201 ? -2.558 -8.261 21.160 1.00 13.51 202 LEU A CA 1
ATOM 1570 C C . LEU A 1 201 ? -2.729 -7.254 20.021 1.00 14.16 202 LEU A C 1
ATOM 1571 O O . LEU A 1 201 ? -1.838 -6.402 19.785 1.00 14.44 202 LEU A O 1
ATOM 1576 N N . GLY A 1 202 ? -3.822 -7.392 19.286 1.00 13.46 203 GLY A N 1
ATOM 1577 C CA . GLY A 1 202 ? -4.084 -6.443 18.168 1.00 13.88 203 GLY A CA 1
ATOM 1578 C C . GLY A 1 202 ? -3.330 -6.870 16.910 1.00 13.62 203 GLY A C 1
ATOM 1579 O O . GLY A 1 202 ? -3.187 -6.058 15.968 1.00 14.73 203 GLY A O 1
ATOM 1580 N N . LEU A 1 203 ? -2.892 -8.129 16.797 1.00 12.53 204 LEU A N 1
ATOM 1581 C CA . LEU A 1 203 ? -2.093 -8.618 15.701 1.00 12.21 204 LEU A CA 1
ATOM 1582 C C . LEU A 1 203 ? -2.844 -9.723 14.950 1.00 12.84 204 LEU A C 1
ATOM 1583 O O . LEU A 1 203 ? -3.775 -10.352 15.460 1.00 14.50 204 LEU A O 1
ATOM 1588 N N . LYS A 1 204 ? -2.431 -9.990 13.712 1.00 12.49 205 LYS A N 1
ATOM 1589 C CA . LYS A 1 204 ? -2.998 -11.104 12.947 1.00 12.86 205 LYS A CA 1
ATOM 1590 C C . LYS A 1 204 ? -1.986 -12.253 12.890 1.00 12.01 205 LYS A C 1
ATOM 1591 O O . LYS A 1 204 ? -0.776 -12.031 12.889 1.00 11.79 205 LYS A O 1
ATOM 1597 N N . PRO A 1 205 ? -2.438 -13.479 12.686 1.00 11.91 206 PRO A N 1
ATOM 1598 C CA . PRO A 1 205 ? -1.526 -14.597 12.533 1.00 11.46 206 PRO A CA 1
ATOM 1599 C C . PRO A 1 205 ? -0.842 -14.560 11.171 1.00 10.34 206 PRO A C 1
ATOM 1600 O O . PRO A 1 205 ? -1.477 -14.385 10.130 1.00 9.93 206 PRO A O 1
ATOM 1604 N N . GLU A 1 206 ? 0.470 -14.782 11.146 1.00 10.20 207 GLU A N 1
ATOM 1605 C CA . GLU A 1 206 ? 1.136 -15.001 9.852 1.00 10.23 207 GLU A CA 1
ATOM 1606 C C . GLU A 1 206 ? 0.427 -16.171 9.185 1.00 10.77 207 GLU A C 1
ATOM 1607 O O . GLU A 1 206 ? 0.381 -17.249 9.809 1.00 11.23 207 GLU A O 1
ATOM 1613 N N . PRO A 1 207 ? 0.014 -16.065 7.928 1.00 11.07 208 PRO A N 1
ATOM 1614 C CA . PRO A 1 207 ? -0.844 -17.148 7.394 1.00 11.54 208 PRO A CA 1
ATOM 1615 C C . PRO A 1 207 ? -0.041 -18.427 7.305 1.00 11.65 208 PRO A C 1
ATOM 1616 O O . PRO A 1 207 ? -0.586 -19.514 7.576 1.00 11.66 208 PRO A O 1
ATOM 1620 N N . VAL A 1 208 ? 1.246 -18.368 6.944 1.00 11.02 209 VAL A N 1
ATOM 1621 C CA . VAL A 1 208 ? 2.098 -19.564 7.091 1.00 12.30 209 VAL A CA 1
ATOM 1622 C C . VAL A 1 208 ? 3.458 -19.030 7.629 1.00 11.94 209 VAL A C 1
ATOM 1623 O O . VAL A 1 208 ? 4.120 -18.265 6.883 1.00 12.02 209 VAL A O 1
ATOM 1627 N N . SER A 1 209 ? 3.855 -19.466 8.809 1.00 11.58 210 SER A N 1
ATOM 1628 C CA . SER A 1 209 ? 5.159 -19.065 9.343 1.00 11.88 210 SER A CA 1
ATOM 1629 C C . SER A 1 209 ? 6.106 -20.258 9.317 1.00 12.33 210 SER A C 1
ATOM 1630 O O . SER A 1 209 ? 5.671 -21.401 9.158 1.00 12.58 210 SER A O 1
ATOM 1633 N N . THR A 1 210 ? 7.408 -19.982 9.439 1.00 11.17 211 THR A N 1
ATOM 1634 C CA . THR A 1 210 ? 8.344 -21.105 9.690 1.00 10.37 211 THR A CA 1
ATOM 1635 C C . THR A 1 210 ? 8.663 -21.059 11.174 1.00 9.80 211 THR A C 1
ATOM 1636 O O . THR A 1 210 ? 7.745 -20.794 11.965 1.00 10.29 211 THR A O 1
ATOM 1640 N N . GLN A 1 211 ? 9.945 -21.267 11.608 1.00 8.87 212 GLN A N 1
ATOM 1641 C CA . GLN A 1 211 ? 10.197 -20.886 13.003 1.00 10.05 212 GLN A CA 1
ATOM 1642 C C . GLN A 1 211 ? 10.018 -19.392 13.256 1.00 11.02 212 GLN A C 1
ATOM 1643 O O . GLN A 1 211 ? 9.826 -18.968 14.410 1.00 9.94 212 GLN A O 1
ATOM 1649 N N . VAL A 1 212 ? 10.124 -18.554 12.192 1.00 10.37 213 VAL A N 1
ATOM 1650 C CA . VAL A 1 212 ? 10.054 -17.114 12.366 1.00 11.09 213 VAL A CA 1
ATOM 1651 C C . VAL A 1 212 ? 8.966 -16.500 11.479 1.00 10.39 213 VAL A C 1
ATOM 1652 O O . VAL A 1 212 ? 8.438 -17.154 10.584 1.00 11.41 213 VAL A O 1
ATOM 1656 N N . VAL A 1 213 ? 8.665 -15.225 11.724 1.00 10.29 214 VAL A N 1
ATOM 1657 C CA . VAL A 1 213 ? 7.833 -14.405 10.838 1.00 9.95 214 VAL A CA 1
ATOM 1658 C C . VAL A 1 213 ? 8.733 -14.030 9.646 1.00 9.69 214 VAL A C 1
ATOM 1659 O O . VAL A 1 213 ? 9.895 -13.632 9.854 1.00 10.50 214 VAL A O 1
ATOM 1663 N N . PRO A 1 214 ? 8.269 -14.160 8.419 1.00 9.72 215 PRO A N 1
ATOM 1664 C CA . PRO A 1 214 ? 9.085 -13.878 7.234 1.00 8.97 215 PRO A CA 1
ATOM 1665 C C . PRO A 1 214 ? 9.566 -12.423 7.199 1.00 9.57 215 PRO A C 1
ATOM 1666 O O . PRO A 1 214 ? 8.845 -11.469 7.514 1.00 9.22 215 PRO A O 1
ATOM 1670 N N . ARG A 1 215 ? 10.856 -12.273 6.844 1.00 8.79 216 ARG A N 1
ATOM 1671 C CA . ARG A 1 215 ? 11.549 -10.993 7.019 1.00 8.92 216 ARG A CA 1
ATOM 1672 C C . ARG A 1 215 ? 11.335 -10.027 5.878 1.00 8.37 216 ARG A C 1
ATOM 1673 O O . ARG A 1 215 ? 11.797 -8.886 5.973 1.00 8.52 216 ARG A O 1
ATOM 1681 N N . ASP A 1 216 ? 10.548 -10.400 4.841 1.00 7.82 217 ASP A N 1
ATOM 1682 C CA . ASP A 1 216 ? 10.205 -9.356 3.850 1.00 9.09 217 ASP A CA 1
ATOM 1683 C C . ASP A 1 216 ? 9.282 -8.325 4.497 1.00 9.00 217 ASP A C 1
ATOM 1684 O O . ASP A 1 216 ? 9.271 -7.191 4.018 1.00 9.17 217 ASP A O 1
ATOM 1689 N N . ARG A 1 217 ? 8.486 -8.684 5.535 1.00 8.80 218 ARG A N 1
ATOM 1690 C CA . ARG A 1 217 ? 7.671 -7.653 6.172 1.00 9.10 218 ARG A CA 1
ATOM 1691 C C . ARG A 1 217 ? 8.547 -6.567 6.796 1.00 8.64 218 ARG A C 1
ATOM 1692 O O . ARG A 1 217 ? 8.247 -5.373 6.664 1.00 8.89 218 ARG A O 1
ATOM 1700 N N . HIS A 1 218 ? 9.567 -7.005 7.554 1.00 8.36 219 HIS A N 1
ATOM 1701 C CA . HIS A 1 218 ? 10.433 -6.002 8.216 1.00 8.13 219 HIS A CA 1
ATOM 1702 C C . HIS A 1 218 ? 11.190 -5.179 7.177 1.00 9.03 219 HIS A C 1
ATOM 1703 O O . HIS A 1 218 ? 11.414 -3.972 7.444 1.00 8.83 219 HIS A O 1
ATOM 1710 N N . ALA A 1 219 ? 11.600 -5.794 6.068 1.00 8.09 220 ALA A N 1
ATOM 1711 C CA . ALA A 1 219 ? 12.330 -5.029 5.034 1.00 8.73 220 ALA A CA 1
ATOM 1712 C C . ALA A 1 219 ? 11.402 -4.006 4.382 1.00 8.30 220 ALA A C 1
ATOM 1713 O O . ALA A 1 219 ? 11.801 -2.889 4.066 1.00 9.13 220 ALA A O 1
ATOM 1715 N N . PHE A 1 220 ? 10.137 -4.354 4.146 1.00 8.09 221 PHE A N 1
ATOM 1716 C CA . PHE A 1 220 ? 9.177 -3.359 3.630 1.00 8.68 221 PHE A CA 1
ATOM 1717 C C . PHE A 1 220 ? 9.017 -2.183 4.584 1.00 9.31 221 PHE A C 1
ATOM 1718 O O . PHE A 1 220 ? 9.021 -1.002 4.155 1.00 9.16 221 PHE A O 1
ATOM 1726 N N . TYR A 1 221 ? 8.882 -2.482 5.869 1.00 9.00 222 TYR A N 1
ATOM 1727 C CA . TYR A 1 221 ? 8.756 -1.400 6.891 1.00 8.34 222 TYR A CA 1
ATOM 1728 C C . TYR A 1 221 ? 9.980 -0.513 6.877 1.00 7.73 222 TYR A C 1
ATOM 1729 O O . TYR A 1 221 ? 9.892 0.726 6.887 1.00 8.28 222 TYR A O 1
ATOM 1738 N N . LEU A 1 222 ? 11.180 -1.104 6.875 1.00 7.71 223 LEU A N 1
ATOM 1739 C CA . LEU A 1 222 ? 12.396 -0.270 6.978 1.00 8.97 223 LEU A CA 1
ATOM 1740 C C . LEU A 1 222 ? 12.661 0.483 5.680 1.00 9.05 223 LEU A C 1
ATOM 1741 O O . LEU A 1 222 ? 13.154 1.610 5.671 1.00 8.84 223 LEU A O 1
ATOM 1746 N N . SER A 1 223 ? 12.308 -0.103 4.526 1.00 9.07 224 SER A N 1
ATOM 1747 C CA . SER A 1 223 ? 12.412 0.594 3.243 1.00 10.22 224 SER A CA 1
ATOM 1748 C C . SER A 1 223 ? 11.516 1.834 3.239 1.00 10.26 224 SER A C 1
ATOM 1749 O O . SER A 1 223 ? 11.903 2.917 2.783 1.00 10.04 224 SER A O 1
ATOM 1752 N N . THR A 1 224 ? 10.303 1.642 3.769 1.00 9.50 225 THR A N 1
ATOM 1753 C CA . THR A 1 224 ? 9.383 2.747 3.937 1.00 10.04 225 THR A CA 1
ATOM 1754 C C . THR A 1 224 ? 9.946 3.876 4.795 1.00 8.78 225 THR A C 1
ATOM 1755 O O . THR A 1 224 ? 9.873 5.054 4.425 1.00 7.69 225 THR A O 1
ATOM 1759 N N . LEU A 1 225 ? 10.513 3.531 5.953 1.00 7.39 226 LEU A N 1
ATOM 1760 C CA . LEU A 1 225 ? 11.147 4.524 6.826 1.00 9.01 226 LEU A CA 1
ATOM 1761 C C . LEU A 1 225 ? 12.249 5.291 6.102 1.00 8.17 226 LEU A C 1
ATOM 1762 O O . LEU A 1 225 ? 12.380 6.494 6.350 1.00 8.55 226 LEU A O 1
ATOM 1767 N N . ALA A 1 226 ? 13.048 4.590 5.302 1.00 7.94 227 ALA A N 1
ATOM 1768 C CA . ALA A 1 226 ? 14.156 5.285 4.623 1.00 9.09 227 ALA A CA 1
ATOM 1769 C C . ALA A 1 226 ? 13.638 6.298 3.594 1.00 8.90 227 ALA A C 1
ATOM 1770 O O . ALA A 1 226 ? 14.254 7.369 3.369 1.00 8.59 227 ALA A O 1
ATOM 1772 N N . ILE A 1 227 ? 12.528 5.967 2.943 1.00 8.33 228 ILE A N 1
ATOM 1773 C CA . ILE A 1 227 ? 11.897 6.915 2.000 1.00 9.30 228 ILE A CA 1
ATOM 1774 C C . ILE A 1 227 ? 11.365 8.121 2.755 1.00 9.08 228 ILE A C 1
ATOM 1775 O O . ILE A 1 227 ? 11.483 9.257 2.239 1.00 8.61 228 ILE A O 1
ATOM 1780 N N . VAL A 1 228 ? 10.743 7.929 3.914 1.00 8.58 229 VAL A N 1
ATOM 1781 C CA . VAL A 1 228 ? 10.319 9.104 4.697 1.00 9.32 229 VAL A CA 1
ATOM 1782 C C . VAL A 1 228 ? 11.511 10.009 5.021 1.00 9.47 229 VAL A C 1
ATOM 1783 O O . VAL A 1 228 ? 11.466 11.242 4.851 1.00 8.98 229 VAL A O 1
ATOM 1787 N N . ALA A 1 229 ? 12.601 9.386 5.500 1.00 9.24 230 ALA A N 1
ATOM 1788 C CA . ALA A 1 229 ? 13.815 10.112 5.796 1.00 8.87 230 ALA A CA 1
ATOM 1789 C C . ALA A 1 229 ? 14.328 10.897 4.599 1.00 8.84 230 ALA A C 1
ATOM 1790 O O . ALA A 1 229 ? 14.851 12.011 4.801 1.00 9.31 230 ALA A O 1
ATOM 1792 N N . ALA A 1 230 ? 14.356 10.330 3.392 1.00 8.21 231 ALA A N 1
ATOM 1793 C CA . ALA A 1 230 ? 14.908 11.032 2.226 1.00 8.83 231 ALA A CA 1
ATOM 1794 C C . ALA A 1 230 ? 14.028 12.242 1.893 1.00 8.84 231 ALA A C 1
ATOM 1795 O O . ALA A 1 230 ? 14.521 13.237 1.343 1.00 10.04 231 ALA A O 1
ATOM 1797 N N . GLY A 1 231 ? 12.739 12.120 2.131 1.00 8.45 232 GLY A N 1
ATOM 1798 C CA . GLY A 1 231 ? 11.851 13.311 1.979 1.00 9.35 232 GLY A CA 1
ATOM 1799 C C . GLY A 1 231 ? 12.254 14.423 2.950 1.00 10.01 232 GLY A C 1
ATOM 1800 O O . GLY A 1 231 ? 12.217 15.596 2.550 1.00 10.94 232 GLY A O 1
ATOM 1801 N N . ILE A 1 232 ? 12.564 14.101 4.199 1.00 9.58 233 ILE A N 1
ATOM 1802 C CA . ILE A 1 232 ? 13.016 15.095 5.158 1.00 9.90 233 ILE A CA 1
ATOM 1803 C C . ILE A 1 232 ? 14.370 15.622 4.673 1.00 10.00 233 ILE A C 1
ATOM 1804 O O . ILE A 1 232 ? 14.597 16.840 4.767 1.00 9.80 233 ILE A O 1
ATOM 1809 N N . GLU A 1 233 ? 15.247 14.749 4.146 1.00 8.81 234 GLU A N 1
ATOM 1810 C CA . GLU A 1 233 ? 16.528 15.237 3.616 1.00 9.48 234 GLU A CA 1
ATOM 1811 C C . GLU A 1 233 ? 16.326 16.268 2.509 1.00 9.30 234 GLU A C 1
ATOM 1812 O O . GLU A 1 233 ? 17.087 17.250 2.428 1.00 9.24 234 GLU A O 1
ATOM 1818 N N . ARG A 1 234 ? 15.323 16.005 1.650 1.00 8.69 235 ARG A N 1
ATOM 1819 C CA . ARG A 1 234 ? 15.050 16.964 0.553 1.00 9.94 235 ARG A CA 1
ATOM 1820 C C . ARG A 1 234 ? 14.726 18.347 1.118 1.00 9.89 235 ARG A C 1
ATOM 1821 O O . ARG A 1 234 ? 15.171 19.381 0.595 1.00 10.00 235 ARG A O 1
ATOM 1829 N N . ILE A 1 235 ? 13.905 18.403 2.155 1.00 8.33 236 ILE A N 1
ATOM 1830 C CA . ILE A 1 235 ? 13.543 19.650 2.813 1.00 8.85 236 ILE A CA 1
ATOM 1831 C C . ILE A 1 235 ? 14.770 20.299 3.478 1.00 9.55 236 ILE A C 1
ATOM 1832 O O . ILE A 1 235 ? 15.022 21.512 3.345 1.00 10.23 236 ILE A O 1
ATOM 1837 N N . ALA A 1 236 ? 15.541 19.497 4.217 1.00 9.17 237 ALA A N 1
ATOM 1838 C CA . ALA A 1 236 ? 16.747 20.006 4.863 1.00 9.64 237 ALA A CA 1
ATOM 1839 C C . ALA A 1 236 ? 17.730 20.565 3.834 1.00 10.11 237 ALA A C 1
ATOM 1840 O O . ALA A 1 236 ? 18.295 21.598 4.142 1.00 8.87 237 ALA A O 1
ATOM 1842 N N . VAL A 1 237 ? 17.929 19.926 2.661 1.00 10.08 238 VAL A N 1
ATOM 1843 C CA . VAL A 1 237 ? 18.881 20.433 1.681 1.00 10.63 238 VAL A CA 1
ATOM 1844 C C . VAL A 1 237 ? 18.375 21.765 1.115 1.00 10.95 238 VAL A C 1
ATOM 1845 O O . VAL A 1 237 ? 19.127 22.725 0.939 1.00 10.14 238 VAL A O 1
ATOM 1849 N N . GLU A 1 238 ? 17.047 21.855 0.944 1.00 10.13 239 GLU A N 1
ATOM 1850 C CA . GLU A 1 238 ? 16.477 23.129 0.467 1.00 10.39 239 GLU A CA 1
ATOM 1851 C C . GLU A 1 238 ? 16.780 24.225 1.487 1.00 10.19 239 GLU A C 1
ATOM 1852 O O . GLU A 1 238 ? 17.204 25.310 1.074 1.00 10.95 239 GLU A O 1
ATOM 1858 N N . ILE A 1 239 ? 16.545 23.988 2.769 1.00 9.50 240 ILE A N 1
ATOM 1859 C CA . ILE A 1 239 ? 16.779 25.060 3.778 1.00 10.35 240 ILE A CA 1
ATOM 1860 C C . ILE A 1 239 ? 18.249 25.413 3.838 1.00 10.81 240 ILE A C 1
ATOM 1861 O O . ILE A 1 239 ? 18.636 26.597 3.939 1.00 12.08 240 ILE A O 1
ATOM 1866 N N . ARG A 1 240 ? 19.147 24.421 3.709 1.00 10.39 241 ARG A N 1
ATOM 1867 C CA . ARG A 1 240 ? 20.581 24.734 3.656 1.00 9.85 241 ARG A CA 1
ATOM 1868 C C . ARG A 1 240 ? 20.930 25.669 2.509 1.00 10.21 241 ARG A C 1
ATOM 1869 O O . ARG A 1 240 ? 21.730 26.593 2.677 1.00 11.37 241 ARG A O 1
ATOM 1877 N N . HIS A 1 241 ? 20.404 25.397 1.317 1.00 9.70 242 HIS A N 1
ATOM 1878 C CA . HIS A 1 241 ? 20.671 26.298 0.198 1.00 9.58 242 HIS A CA 1
ATOM 1879 C C . HIS A 1 241 ? 20.100 27.702 0.468 1.00 10.16 242 HIS A C 1
ATOM 1880 O O . HIS A 1 241 ? 20.740 28.703 0.136 1.00 10.42 242 HIS A O 1
ATOM 1887 N N . LEU A 1 242 ? 18.871 27.722 1.001 1.00 9.35 243 LEU A N 1
ATOM 1888 C CA . LEU A 1 242 ? 18.216 29.055 1.161 1.00 10.02 243 LEU A CA 1
ATOM 1889 C C . LEU A 1 242 ? 18.809 29.872 2.291 1.00 10.95 243 LEU A C 1
ATOM 1890 O O . LEU A 1 242 ? 18.567 31.097 2.367 1.00 11.72 243 LEU A O 1
ATOM 1895 N N . GLN A 1 243 ? 19.499 29.204 3.227 1.00 10.06 244 GLN A N 1
ATOM 1896 C CA . GLN A 1 243 ? 20.158 29.917 4.317 1.00 11.80 244 GLN A CA 1
ATOM 1897 C C . GLN A 1 243 ? 21.556 30.392 3.906 1.00 12.72 244 GLN A C 1
ATOM 1898 O O . GLN A 1 243 ? 22.207 31.115 4.701 1.00 12.56 244 GLN A O 1
ATOM 1904 N N . ARG A 1 244 ? 22.057 29.984 2.720 1.00 11.96 245 ARG A N 1
ATOM 1905 C CA . ARG A 1 244 ? 23.466 30.369 2.412 1.00 13.13 245 ARG A CA 1
ATOM 1906 C C . ARG A 1 244 ? 23.634 31.880 2.321 1.00 12.55 245 ARG A C 1
ATOM 1907 O O . ARG A 1 244 ? 22.658 32.599 2.023 1.00 12.53 245 ARG A O 1
ATOM 1915 N N . THR A 1 245 ? 24.852 32.409 2.522 1.00 10.68 246 THR A N 1
ATOM 1916 C CA . THR A 1 245 ? 25.011 33.870 2.616 1.00 11.25 246 THR A CA 1
ATOM 1917 C C . THR A 1 245 ? 24.546 34.612 1.369 1.00 11.72 246 THR A C 1
ATOM 1918 O O . THR A 1 245 ? 24.131 35.794 1.464 1.00 13.33 246 THR A O 1
ATOM 1922 N N . GLU A 1 246 ? 24.672 34.021 0.181 1.00 11.62 247 GLU A N 1
ATOM 1923 C CA . GLU A 1 246 ? 24.335 34.687 -1.063 1.00 11.55 247 GLU A CA 1
ATOM 1924 C C . GLU A 1 246 ? 22.836 34.673 -1.307 1.00 11.19 247 GLU A C 1
ATOM 1925 O O . GLU A 1 246 ? 22.416 35.345 -2.271 1.00 11.95 247 GLU A O 1
ATOM 1931 N N . VAL A 1 247 ? 22.073 33.896 -0.514 1.00 10.32 248 VAL A N 1
ATOM 1932 C CA . VAL A 1 247 ? 20.644 33.712 -0.814 1.00 10.52 248 VAL A CA 1
ATOM 1933 C C . VAL A 1 247 ? 19.825 34.347 0.295 1.00 10.95 248 VAL A C 1
ATOM 1934 O O . VAL A 1 247 ? 19.038 35.303 0.082 1.00 12.36 248 VAL A O 1
ATOM 1938 N N . LEU A 1 248 ? 20.044 33.957 1.560 1.00 11.42 249 LEU A N 1
ATOM 1939 C CA . LEU A 1 248 ? 19.410 34.539 2.722 1.00 13.20 249 LEU A CA 1
ATOM 1940 C C . LEU A 1 248 ? 17.888 34.598 2.662 1.00 13.21 249 LEU A C 1
ATOM 1941 O O . LEU A 1 248 ? 17.332 35.620 3.095 1.00 13.52 249 LEU A O 1
ATOM 1946 N N . GLU A 1 249 ? 17.206 33.552 2.196 1.00 11.79 250 GLU A N 1
ATOM 1947 C CA . GLU A 1 249 ? 15.739 33.569 2.100 1.00 11.84 250 GLU A CA 1
ATOM 1948 C C . GLU A 1 249 ? 15.055 32.945 3.296 1.00 12.79 250 GLU A C 1
ATOM 1949 O O . GLU A 1 249 ? 13.896 33.267 3.603 1.00 13.58 250 GLU A O 1
ATOM 1955 N N . VAL A 1 250 ? 15.735 32.031 3.998 1.00 12.36 251 VAL A N 1
ATOM 1956 C CA . VAL A 1 250 ? 15.140 31.427 5.205 1.00 14.72 251 VAL A CA 1
ATOM 1957 C C . VAL A 1 250 ? 16.255 31.290 6.240 1.00 15.40 251 VAL A C 1
ATOM 1958 O O . VAL A 1 250 ? 17.439 31.213 5.873 1.00 16.12 251 VAL A O 1
ATOM 1962 N N . GLU A 1 251 ? 15.922 31.145 7.503 1.00 15.60 252 GLU A N 1
ATOM 1963 C CA . GLU A 1 251 ? 16.901 30.835 8.536 1.00 17.21 252 GLU A CA 1
ATOM 1964 C C . GLU A 1 251 ? 16.278 29.851 9.520 1.00 16.47 252 GLU A C 1
ATOM 1965 O O . GLU A 1 251 ? 15.186 30.128 10.064 1.00 15.72 252 GLU A O 1
ATOM 1971 N N . GLU A 1 252 ? 16.970 28.710 9.755 1.00 15.74 253 GLU A N 1
ATOM 1972 C CA . GLU A 1 252 ? 16.376 27.745 10.678 1.00 15.49 253 GLU A CA 1
ATOM 1973 C C . GLU A 1 252 ? 16.397 28.326 12.074 1.00 16.10 253 GLU A C 1
ATOM 1974 O O . GLU A 1 252 ? 17.117 29.293 12.372 1.00 15.86 253 GLU A O 1
ATOM 1980 N N . PRO A 1 253 ? 15.512 27.877 12.964 1.00 16.67 254 PRO A N 1
ATOM 1981 C CA . PRO A 1 253 ? 15.478 28.380 14.326 1.00 20.22 254 PRO A CA 1
ATOM 1982 C C . PRO A 1 253 ? 16.782 28.082 15.059 1.00 23.40 254 PRO A C 1
ATOM 1983 O O . PRO A 1 253 ? 17.504 27.148 14.709 1.00 20.87 254 PRO A O 1
ATOM 1987 N N . PHE A 1 254 ? 17.138 28.902 16.051 1.00 28.26 255 PHE A N 1
ATOM 1988 C CA . PHE A 1 254 ? 18.392 28.629 16.760 1.00 35.00 255 PHE A CA 1
ATOM 1989 C C . PHE A 1 254 ? 18.322 28.955 18.250 1.00 38.41 255 PHE A C 1
ATOM 1990 O O . PHE A 1 254 ? 17.326 29.462 18.730 1.00 38.24 255 PHE A O 1
ATOM 1998 N N . ARG A 1 255 ? 19.481 28.794 18.871 1.00 41.64 256 ARG A N 1
ATOM 1999 C CA . ARG A 1 255 ? 19.771 28.987 20.274 1.00 43.46 256 ARG A CA 1
ATOM 2000 C C . ARG A 1 255 ? 18.735 29.764 21.066 1.00 44.09 256 ARG A C 1
ATOM 2001 O O . ARG A 1 255 ? 17.856 29.148 21.675 1.00 46.83 256 ARG A O 1
ATOM 2003 N N . LYS A 1 256 ? 18.852 31.078 21.085 1.00 43.22 257 LYS A N 1
ATOM 2004 C CA . LYS A 1 256 ? 17.967 31.984 21.793 1.00 42.18 257 LYS A CA 1
ATOM 2005 C C . LYS A 1 256 ? 18.801 32.814 22.785 1.00 42.44 257 LYS A C 1
ATOM 2006 O O . LYS A 1 256 ? 19.966 33.100 22.370 1.00 43.71 257 LYS A O 1
ATOM 2008 N N . SER A 1 262 ? 23.173 39.022 21.973 1.00 49.40 263 SER A N 1
ATOM 2009 C CA . SER A 1 262 ? 22.422 38.307 20.899 1.00 48.41 263 SER A CA 1
ATOM 2010 C C . SER A 1 262 ? 23.380 37.723 19.863 1.00 46.49 263 SER A C 1
ATOM 2011 O O . SER A 1 262 ? 24.572 38.058 19.835 1.00 46.78 263 SER A O 1
ATOM 2014 N N . ALA A 1 263 ? 22.870 36.830 19.024 1.00 43.35 264 ALA A N 1
ATOM 2015 C CA . ALA A 1 263 ? 23.693 36.109 18.063 1.00 40.35 264 ALA A CA 1
ATOM 2016 C C . ALA A 1 263 ? 24.215 37.034 16.967 1.00 37.18 264 ALA A C 1
ATOM 2017 O O . ALA A 1 263 ? 23.598 38.070 16.705 1.00 36.35 264 ALA A O 1
ATOM 2019 N N . MET A 1 264 ? 25.341 36.665 16.344 1.00 33.78 265 MET A N 1
ATOM 2020 C CA . MET A 1 264 ? 25.857 37.448 15.227 1.00 30.22 265 MET A CA 1
ATOM 2021 C C . MET A 1 264 ? 24.992 37.182 13.997 1.00 28.91 265 MET A C 1
ATOM 2022 O O . MET A 1 264 ? 24.778 36.023 13.631 1.00 29.07 265 MET A O 1
ATOM 2027 N N . PRO A 1 265 ? 24.611 38.247 13.302 1.00 26.94 266 PRO A N 1
ATOM 2028 C CA . PRO A 1 265 ? 23.702 38.166 12.188 1.00 26.11 266 PRO A CA 1
ATOM 2029 C C . PRO A 1 265 ? 24.253 37.453 10.971 1.00 24.88 266 PRO A C 1
ATOM 2030 O O . PRO A 1 265 ? 23.484 36.848 10.200 1.00 24.03 266 PRO A O 1
ATOM 2034 N N . HIS A 1 266 ? 25.582 37.518 10.807 1.00 23.40 267 HIS A N 1
ATOM 2035 C CA . HIS A 1 266 ? 26.214 36.938 9.628 1.00 23.56 267 HIS A CA 1
ATOM 2036 C C . HIS A 1 266 ? 26.649 35.496 9.857 1.00 23.98 267 HIS A C 1
ATOM 2037 O O . HIS A 1 266 ? 27.124 34.900 8.881 1.00 26.18 267 HIS A O 1
ATOM 2044 N N . LYS A 1 267 ? 26.486 34.914 11.023 1.00 23.02 268 LYS A N 1
ATOM 2045 C CA . LYS A 1 267 ? 27.054 33.602 11.303 1.00 24.50 268 LYS A CA 1
ATOM 2046 C C . LYS A 1 267 ? 25.958 32.606 11.675 1.00 21.82 268 LYS A C 1
ATOM 2047 O O . LYS A 1 267 ? 26.162 31.775 12.571 1.00 22.01 268 LYS A O 1
ATOM 2053 N N . LYS A 1 268 ? 24.780 32.751 11.085 1.00 18.38 269 LYS A N 1
ATOM 2054 C CA . LYS A 1 268 ? 23.694 31.793 11.353 1.00 17.90 269 LYS A CA 1
ATOM 2055 C C . LYS A 1 268 ? 23.835 30.569 10.432 1.00 15.92 269 LYS A C 1
ATOM 2056 O O . LYS A 1 268 ? 23.561 30.699 9.259 1.00 16.14 269 LYS A O 1
ATOM 2062 N N . ASN A 1 269 ? 24.173 29.420 10.964 1.00 14.18 270 ASN A N 1
ATOM 2063 C CA . ASN A 1 269 ? 24.486 28.242 10.136 1.00 13.15 270 ASN A CA 1
ATOM 2064 C C . ASN A 1 269 ? 23.315 27.266 10.214 1.00 12.85 270 ASN A C 1
ATOM 2065 O O . ASN A 1 269 ? 22.784 27.068 11.325 1.00 12.61 270 ASN A O 1
ATOM 2070 N N . PRO A 1 270 ? 23.038 26.573 9.118 1.00 11.91 271 PRO A N 1
ATOM 2071 C CA . PRO A 1 270 ? 21.916 25.635 9.107 1.00 11.54 271 PRO A CA 1
ATOM 2072 C C . PRO A 1 270 ? 22.345 24.269 9.634 1.00 12.09 271 PRO A C 1
ATOM 2073 O O . PRO A 1 270 ? 22.181 23.210 8.998 1.00 11.87 271 PRO A O 1
ATOM 2077 N N . ILE A 1 271 ? 22.849 24.265 10.874 1.00 11.44 272 ILE A N 1
ATOM 2078 C CA . ILE A 1 271 ? 23.400 23.055 11.471 1.00 13.05 272 ILE A CA 1
ATOM 2079 C C . ILE A 1 271 ? 22.350 21.966 11.684 1.00 11.88 272 ILE A C 1
ATOM 2080 O O . ILE A 1 271 ? 22.629 20.768 11.525 1.00 12.78 272 ILE A O 1
ATOM 2085 N N . THR A 1 272 ? 21.126 22.344 12.103 1.00 11.11 273 THR A N 1
ATOM 2086 C CA . THR A 1 272 ? 20.105 21.297 12.300 1.00 11.00 273 THR A CA 1
ATOM 2087 C C . THR A 1 272 ? 19.819 20.569 11.001 1.00 10.95 273 THR A C 1
ATOM 2088 O O . THR A 1 272 ? 19.722 19.342 10.955 1.00 10.45 273 THR A O 1
ATOM 2092 N N . CYS A 1 273 ? 19.693 21.326 9.902 1.00 10.30 274 CYS A N 1
ATOM 2093 C CA . CYS A 1 273 ? 19.387 20.698 8.612 1.00 10.52 274 CYS A CA 1
ATOM 2094 C C . CYS A 1 273 ? 20.576 19.898 8.111 1.00 9.74 274 CYS A C 1
ATOM 2095 O O . CYS A 1 273 ? 20.364 18.877 7.470 1.00 9.69 274 CYS A O 1
ATOM 2098 N N . GLU A 1 274 ? 21.813 20.277 8.389 1.00 8.89 275 GLU A N 1
ATOM 2099 C CA . GLU A 1 274 ? 22.961 19.431 8.020 1.00 9.81 275 GLU A CA 1
ATOM 2100 C C . GLU A 1 274 ? 22.898 18.132 8.814 1.00 9.37 275 GLU A C 1
ATOM 2101 O O . GLU A 1 274 ? 23.122 17.034 8.280 1.00 9.04 275 GLU A O 1
ATOM 2107 N N . ARG A 1 275 ? 22.547 18.236 10.100 1.00 9.26 276 ARG A N 1
ATOM 2108 C CA . ARG A 1 275 ? 22.423 17.003 10.920 1.00 10.76 276 ARG A CA 1
ATOM 2109 C C . ARG A 1 275 ? 21.336 16.107 10.309 1.00 10.79 276 ARG A C 1
ATOM 2110 O O . ARG A 1 275 ? 21.519 14.887 10.246 1.00 10.59 276 ARG A O 1
ATOM 2118 N N . LEU A 1 276 ? 20.175 16.658 9.958 1.00 9.97 277 LEU A N 1
ATOM 2119 C CA . LEU A 1 276 ? 19.118 15.852 9.326 1.00 9.51 277 LEU A CA 1
ATOM 2120 C C . LEU A 1 276 ? 19.588 15.191 8.038 1.00 9.44 277 LEU A C 1
ATOM 2121 O O . LEU A 1 276 ? 19.205 14.024 7.814 1.00 9.32 277 LEU A O 1
ATOM 2126 N N . THR A 1 277 ? 20.410 15.877 7.241 1.00 9.54 278 THR A N 1
ATOM 2127 C CA . THR A 1 277 ? 20.927 15.235 6.016 1.00 10.05 278 THR A CA 1
ATOM 2128 C C . THR A 1 277 ? 21.754 13.997 6.362 1.00 10.31 278 THR A C 1
ATOM 2129 O O . THR A 1 277 ? 21.600 12.927 5.769 1.00 9.69 278 THR A O 1
ATOM 2133 N N . GLY A 1 278 ? 22.643 14.123 7.356 1.00 9.78 279 GLY A N 1
ATOM 2134 C CA . GLY A 1 278 ? 23.460 12.989 7.820 1.00 10.37 279 GLY A CA 1
ATOM 2135 C C . GLY A 1 278 ? 22.609 11.844 8.351 1.00 9.61 279 GLY A C 1
ATOM 2136 O O . GLY A 1 278 ? 22.875 10.678 8.032 1.00 9.60 279 GLY A O 1
ATOM 2137 N N . LEU A 1 279 ? 21.592 12.151 9.145 1.00 8.34 280 LEU A N 1
ATOM 2138 C CA . LEU A 1 279 ? 20.737 11.060 9.706 1.00 8.38 280 LEU A CA 1
ATOM 2139 C C . LEU A 1 279 ? 19.982 10.351 8.599 1.00 8.11 280 LEU A C 1
ATOM 2140 O O . LEU A 1 279 ? 19.807 9.140 8.669 1.00 8.26 280 LEU A O 1
ATOM 2145 N N . SER A 1 280 ? 19.600 11.048 7.518 1.00 8.29 281 SER A N 1
ATOM 2146 C CA . SER A 1 280 ? 18.990 10.337 6.385 1.00 9.57 281 SER A CA 1
ATOM 2147 C C . SER A 1 280 ? 19.948 9.346 5.745 1.00 9.09 281 SER A C 1
ATOM 2148 O O . SER A 1 280 ? 19.504 8.287 5.271 1.00 10.23 281 SER A O 1
ATOM 2151 N N . ARG A 1 281 ? 21.247 9.644 5.687 1.00 9.00 282 ARG A N 1
ATOM 2152 C CA . ARG A 1 281 ? 22.193 8.627 5.205 1.00 9.12 282 ARG A CA 1
ATOM 2153 C C . ARG A 1 281 ? 22.176 7.374 6.054 1.00 9.15 282 ARG A C 1
ATOM 2154 O O . ARG A 1 281 ? 22.335 6.272 5.501 1.00 9.55 282 ARG A O 1
ATOM 2162 N N . MET A 1 282 ? 22.040 7.480 7.391 1.00 9.55 283 MET A N 1
ATOM 2163 C CA . MET A 1 282 ? 21.971 6.286 8.215 1.00 9.86 283 MET A CA 1
ATOM 2164 C C . MET A 1 282 ? 20.672 5.512 7.953 1.00 9.80 283 MET A C 1
ATOM 2165 O O . MET A 1 282 ? 20.671 4.253 7.926 1.00 10.37 283 MET A O 1
ATOM 2170 N N . MET A 1 283 ? 19.552 6.206 7.778 1.00 9.40 284 MET A N 1
ATOM 2171 C CA . MET A 1 283 ? 18.267 5.554 7.561 1.00 8.56 284 MET A CA 1
ATOM 2172 C C . MET A 1 283 ? 18.320 4.740 6.279 1.00 9.84 284 MET A C 1
ATOM 2173 O O . MET A 1 283 ? 17.892 3.564 6.208 1.00 11.45 284 MET A O 1
ATOM 2178 N N . ARG A 1 284 ? 18.916 5.316 5.234 1.00 10.15 285 ARG A N 1
ATOM 2179 C CA . ARG A 1 284 ? 19.019 4.494 3.998 1.00 11.90 285 ARG A CA 1
ATOM 2180 C C . ARG A 1 284 ? 20.053 3.422 4.162 1.00 10.37 285 ARG A C 1
ATOM 2181 O O . ARG A 1 284 ? 19.895 2.319 3.572 1.00 10.56 285 ARG A O 1
ATOM 2189 N N . ALA A 1 285 ? 21.071 3.596 5.001 1.00 9.60 286 ALA A N 1
ATOM 2190 C CA . ALA A 1 285 ? 22.071 2.513 5.158 1.00 10.10 286 ALA A CA 1
ATOM 2191 C C . ALA A 1 285 ? 21.418 1.262 5.764 1.00 11.14 286 ALA A C 1
ATOM 2192 O O . ALA A 1 285 ? 21.932 0.179 5.480 1.00 11.09 286 ALA A O 1
ATOM 2194 N N . TYR A 1 286 ? 20.364 1.419 6.577 1.00 10.20 287 TYR A N 1
ATOM 2195 C CA . TYR A 1 286 ? 19.719 0.224 7.174 1.00 11.24 287 TYR A CA 1
ATOM 2196 C C . TYR A 1 286 ? 18.918 -0.618 6.180 1.00 12.46 287 TYR A C 1
ATOM 2197 O O . TYR A 1 286 ? 18.535 -1.784 6.523 1.00 13.71 287 TYR A O 1
ATOM 2206 N N . VAL A 1 287 ? 18.609 -0.121 4.981 1.00 11.11 288 VAL A N 1
ATOM 2207 C CA . VAL A 1 287 ? 17.775 -0.877 4.045 1.00 11.88 288 VAL A CA 1
ATOM 2208 C C . VAL A 1 287 ? 18.500 -2.126 3.549 1.00 12.71 288 VAL A C 1
ATOM 2209 O O . VAL A 1 287 ? 17.927 -3.235 3.586 1.00 12.34 288 VAL A O 1
ATOM 2213 N N . ASP A 1 288 ? 19.772 -1.968 3.133 1.00 13.36 289 ASP A N 1
ATOM 2214 C CA . ASP A 1 288 ? 20.458 -3.148 2.556 1.00 14.67 289 ASP A CA 1
ATOM 2215 C C . ASP A 1 288 ? 20.505 -4.367 3.478 1.00 12.64 289 ASP A C 1
ATOM 2216 O O . ASP A 1 288 ? 20.164 -5.484 3.085 1.00 11.79 289 ASP A O 1
ATOM 2221 N N . PRO A 1 289 ? 20.885 -4.208 4.743 1.00 11.44 290 PRO A N 1
ATOM 2222 C CA . PRO A 1 289 ? 21.049 -5.355 5.643 1.00 10.54 290 PRO A CA 1
ATOM 2223 C C . PRO A 1 289 ? 19.657 -5.921 5.886 1.00 10.14 290 PRO A C 1
ATOM 2224 O O . PRO A 1 289 ? 19.534 -7.146 5.986 1.00 10.69 290 PRO A O 1
ATOM 2228 N N . SER A 1 290 ? 18.624 -5.065 5.915 1.00 9.33 291 SER A N 1
ATOM 2229 C CA . SER A 1 290 ? 17.259 -5.585 6.121 1.00 10.32 291 SER A CA 1
ATOM 2230 C C . SER A 1 290 ? 16.821 -6.433 4.930 1.00 9.29 291 SER A C 1
ATOM 2231 O O . SER A 1 290 ? 16.138 -7.458 5.106 1.00 10.81 291 SER A O 1
ATOM 2234 N N . LEU A 1 291 ? 17.225 -6.058 3.696 1.00 7.58 292 LEU A N 1
ATOM 2235 C CA . LEU A 1 291 ? 16.876 -6.883 2.542 1.00 8.94 292 LEU A CA 1
ATOM 2236 C C . LEU A 1 291 ? 17.687 -8.188 2.527 1.00 10.46 292 LEU A C 1
ATOM 2237 O O . LEU A 1 291 ? 17.181 -9.236 2.111 1.00 9.93 292 LEU A O 1
ATOM 2242 N N . GLU A 1 292 ? 18.938 -8.102 2.973 1.00 11.18 293 GLU A N 1
ATOM 2243 C CA . GLU A 1 292 ? 19.763 -9.321 3.058 1.00 10.90 293 GLU A CA 1
ATOM 2244 C C . GLU A 1 292 ? 19.232 -10.313 4.077 1.00 10.86 293 GLU A C 1
ATOM 2245 O O . GLU A 1 292 ? 19.450 -11.532 3.928 1.00 12.50 293 GLU A O 1
ATOM 2251 N N . ASN A 1 293 ? 18.491 -9.845 5.066 1.00 10.20 294 ASN A N 1
ATOM 2252 C CA . ASN A 1 293 ? 17.958 -10.756 6.110 1.00 10.04 294 ASN A CA 1
ATOM 2253 C C . ASN A 1 293 ? 16.791 -11.599 5.575 1.00 10.80 294 ASN A C 1
ATOM 2254 O O . ASN A 1 293 ? 16.334 -12.474 6.328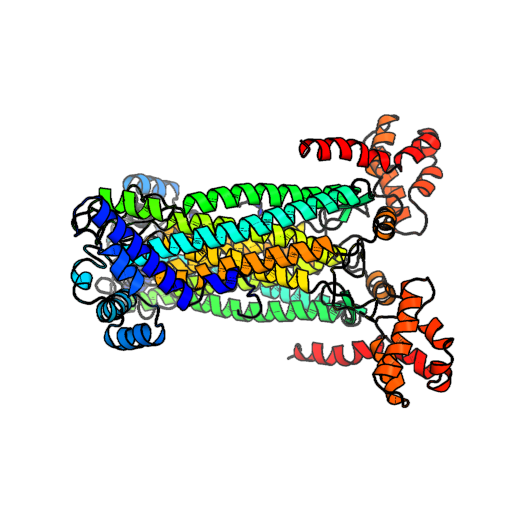 1.00 12.10 294 ASN A O 1
ATOM 2259 N N . ILE A 1 294 ? 16.241 -11.287 4.394 1.00 9.35 295 ILE A N 1
ATOM 2260 C CA . ILE A 1 294 ? 15.092 -12.050 3.902 1.00 8.70 295 ILE A CA 1
ATOM 2261 C C . ILE A 1 294 ? 15.441 -13.496 3.595 1.00 9.75 295 ILE A C 1
ATOM 2262 O O . ILE A 1 294 ? 14.656 -14.407 3.903 1.00 9.93 295 ILE A O 1
ATOM 2267 N N . ALA A 1 295 ? 16.613 -13.757 3.005 1.00 9.84 296 ALA A N 1
ATOM 2268 C CA . ALA A 1 295 ? 16.962 -15.080 2.529 1.00 11.09 296 ALA A CA 1
ATOM 2269 C C . ALA A 1 295 ? 17.597 -15.919 3.643 1.00 12.52 296 ALA A C 1
ATOM 2270 O O . ALA A 1 295 ? 18.742 -16.385 3.588 1.00 13.77 296 ALA A O 1
ATOM 2272 N N . LEU A 1 296 ? 16.795 -16.189 4.685 1.00 11.85 297 LEU A N 1
ATOM 2273 C CA . LEU A 1 296 ? 17.175 -17.085 5.764 1.00 11.73 297 LEU A CA 1
ATOM 2274 C C . LEU A 1 296 ? 17.174 -18.537 5.275 1.00 11.13 297 LEU A C 1
ATOM 2275 O O . LEU A 1 296 ? 16.362 -18.902 4.400 1.00 11.81 297 LEU A O 1
ATOM 2280 N N . TRP A 1 297 ? 18.026 -19.347 5.864 1.00 10.23 298 TRP A N 1
ATOM 2281 C CA . TRP A 1 297 ? 18.143 -20.755 5.496 1.00 10.39 298 TRP A CA 1
ATOM 2282 C C . TRP A 1 297 ? 16.988 -21.565 6.077 1.00 10.15 298 TRP A C 1
ATOM 2283 O O . TRP A 1 297 ? 16.752 -21.603 7.292 1.00 10.87 298 TRP A O 1
ATOM 2294 N N . HIS A 1 298 ? 16.303 -22.269 5.174 1.00 9.47 299 HIS A N 1
ATOM 2295 C CA . HIS A 1 298 ? 15.261 -23.227 5.511 1.00 10.55 299 HIS A CA 1
ATOM 2296 C C . HIS A 1 298 ? 14.224 -22.594 6.464 1.00 10.74 299 HIS A C 1
ATOM 2297 O O . HIS A 1 298 ? 13.723 -21.510 6.171 1.00 11.17 299 HIS A O 1
ATOM 2304 N N . GLU A 1 299 ? 13.924 -23.254 7.584 1.00 10.85 300 GLU A N 1
ATOM 2305 C CA . GLU A 1 299 ? 12.921 -22.748 8.535 1.00 10.89 300 GLU A CA 1
ATOM 2306 C C . GLU A 1 299 ? 13.475 -21.719 9.497 1.00 11.37 300 GLU A C 1
ATOM 2307 O O . GLU A 1 299 ? 12.705 -21.231 10.348 1.00 11.45 300 GLU A O 1
ATOM 2313 N N . ARG A 1 300 ? 14.745 -21.337 9.378 1.00 10.53 301 ARG A N 1
ATOM 2314 C CA . ARG A 1 300 ? 15.332 -20.095 9.844 1.00 10.61 301 ARG A CA 1
ATOM 2315 C C . ARG A 1 300 ? 16.822 -20.279 10.154 1.00 10.97 301 ARG A C 1
ATOM 2316 O O . ARG A 1 300 ? 17.271 -21.396 10.486 1.00 11.19 301 ARG A O 1
ATOM 2324 N N . ASP A 1 301 ? 17.594 -19.179 10.034 1.00 11.09 302 ASP A N 1
ATOM 2325 C CA . ASP A 1 301 ? 18.864 -19.135 10.767 1.00 10.98 302 ASP A CA 1
ATOM 2326 C C . ASP A 1 301 ? 18.791 -17.851 11.613 1.00 11.46 302 ASP A C 1
ATOM 2327 O O . ASP A 1 301 ? 17.814 -17.122 11.426 1.00 12.28 302 ASP A O 1
ATOM 2332 N N . ILE A 1 302 ? 19.695 -17.588 12.533 1.00 11.41 303 ILE A N 1
ATOM 2333 C CA . ILE A 1 302 ? 19.556 -16.426 13.408 1.00 13.48 303 ILE A CA 1
ATOM 2334 C C . ILE A 1 302 ? 20.447 -15.269 12.989 1.00 11.71 303 ILE A C 1
ATOM 2335 O O . ILE A 1 302 ? 20.567 -14.258 13.724 1.00 11.96 303 ILE A O 1
ATOM 2340 N N . SER A 1 303 ? 20.926 -15.239 11.746 1.00 10.05 304 SER A N 1
ATOM 2341 C CA . SER A 1 303 ? 21.774 -14.127 11.283 1.00 9.92 304 SER A CA 1
ATOM 2342 C C . SER A 1 303 ? 21.049 -12.784 11.375 1.00 10.37 304 SER A C 1
ATOM 2343 O O . SER A 1 303 ? 21.692 -11.781 11.694 1.00 10.89 304 SER A O 1
ATOM 2346 N N . HIS A 1 304 ? 19.741 -12.771 11.106 1.00 10.10 305 HIS A N 1
ATOM 2347 C CA . HIS A 1 304 ? 18.967 -11.518 11.197 1.00 9.89 305 HIS A CA 1
ATOM 2348 C C . HIS A 1 304 ? 18.943 -10.919 12.591 1.00 9.82 305 HIS A C 1
ATOM 2349 O O . HIS A 1 304 ? 18.746 -9.715 12.712 1.00 10.51 305 HIS A O 1
ATOM 2356 N N . SER A 1 305 ? 19.112 -11.703 13.662 1.00 9.89 306 SER A N 1
ATOM 2357 C CA . SER A 1 305 ? 18.838 -11.212 15.024 1.00 12.18 306 SER A CA 1
ATOM 2358 C C . SER A 1 305 ? 19.877 -10.158 15.382 1.00 12.49 306 SER A C 1
ATOM 2359 O O . SER A 1 305 ? 19.528 -9.104 15.889 1.00 13.04 306 SER A O 1
ATOM 2362 N N . SER A 1 306 ? 21.155 -10.399 15.093 1.00 12.49 307 SER A N 1
ATOM 2363 C CA . SER A 1 306 ? 22.154 -9.376 15.369 1.00 14.69 307 SER A CA 1
ATOM 2364 C C . SER A 1 306 ? 21.912 -8.091 14.552 1.00 15.19 307 SER A C 1
ATOM 2365 O O . SER A 1 306 ? 22.046 -7.005 15.120 1.00 16.78 307 SER A O 1
ATOM 2368 N N . VAL A 1 307 ? 21.519 -8.198 13.275 1.00 12.91 308 VAL A N 1
ATOM 2369 C CA . VAL A 1 307 ? 21.230 -6.995 12.495 1.00 11.16 308 VAL A CA 1
ATOM 2370 C C . VAL A 1 307 ? 20.067 -6.257 13.160 1.00 10.18 308 VAL A C 1
ATOM 2371 O O . VAL A 1 307 ? 20.113 -5.029 13.334 1.00 10.36 308 VAL A O 1
ATOM 2375 N N . GLU A 1 308 ? 18.986 -6.962 13.529 1.00 9.45 309 GLU A N 1
ATOM 2376 C CA . GLU A 1 308 ? 17.773 -6.260 13.987 1.00 9.23 309 GLU A CA 1
ATOM 2377 C C . GLU A 1 308 ? 18.003 -5.623 15.355 1.00 9.52 309 GLU A C 1
ATOM 2378 O O . GLU A 1 308 ? 17.320 -4.653 15.723 1.00 8.19 309 GLU A O 1
ATOM 2384 N N . ARG A 1 309 ? 19.011 -6.096 16.120 1.00 10.43 310 ARG A N 1
ATOM 2385 C CA . ARG A 1 309 ? 19.352 -5.438 17.379 1.00 12.33 310 ARG A CA 1
ATOM 2386 C C . ARG A 1 309 ? 19.856 -4.020 17.124 1.00 12.15 310 ARG A C 1
ATOM 2387 O O . ARG A 1 309 ? 19.645 -3.145 17.989 1.00 13.21 310 ARG A O 1
ATOM 2395 N N . TYR A 1 310 ? 20.525 -3.764 16.021 1.00 12.46 311 TYR A N 1
ATOM 2396 C CA . TYR A 1 310 ? 20.873 -2.377 15.671 1.00 13.60 311 TYR A CA 1
ATOM 2397 C C . TYR A 1 310 ? 19.671 -1.705 15.021 1.00 13.12 311 TYR A C 1
ATOM 2398 O O . TYR A 1 310 ? 19.245 -0.631 15.461 1.00 15.35 311 TYR A O 1
ATOM 2407 N N . VAL A 1 311 ? 19.131 -2.325 13.971 1.00 10.56 312 VAL A N 1
ATOM 2408 C CA . VAL A 1 311 ? 18.261 -1.598 13.051 1.00 11.12 312 VAL A CA 1
ATOM 2409 C C . VAL A 1 311 ? 16.915 -1.254 13.668 1.00 11.25 312 VAL A C 1
ATOM 2410 O O . VAL A 1 311 ? 16.449 -0.116 13.457 1.00 12.10 312 VAL A O 1
ATOM 2414 N N . PHE A 1 312 ? 16.275 -2.187 14.370 1.00 10.95 313 PHE A N 1
ATOM 2415 C CA . PHE A 1 312 ? 14.900 -1.884 14.850 1.00 11.45 313 PHE A CA 1
ATOM 2416 C C . PHE A 1 312 ? 14.877 -0.644 15.751 1.00 11.03 313 PHE A C 1
ATOM 2417 O O . PHE A 1 312 ? 14.123 0.315 15.497 1.00 11.23 313 PHE A O 1
ATOM 2425 N N . PRO A 1 313 ? 15.640 -0.586 16.841 1.00 10.83 314 PRO A N 1
ATOM 2426 C CA . PRO A 1 313 ? 15.642 0.560 17.726 1.00 11.27 314 PRO A CA 1
ATOM 2427 C C . PRO A 1 313 ? 16.265 1.761 17.023 1.00 11.25 314 PRO A C 1
ATOM 2428 O O . PRO A 1 313 ? 15.772 2.889 17.226 1.00 11.48 314 PRO A O 1
ATOM 2432 N N . ASP A 1 314 ? 17.325 1.538 16.218 1.00 11.44 315 ASP A N 1
ATOM 2433 C CA . ASP A 1 314 ? 18.009 2.720 15.660 1.00 12.15 315 ASP A CA 1
ATOM 2434 C C . ASP A 1 314 ? 17.236 3.388 14.524 1.00 11.25 315 ASP A C 1
ATOM 2435 O O . ASP A 1 314 ? 17.175 4.622 14.502 1.00 12.39 315 ASP A O 1
ATOM 2440 N N . ALA A 1 315 ? 16.557 2.671 13.656 1.00 10.22 316 ALA A N 1
ATOM 2441 C CA . ALA A 1 315 ? 15.843 3.229 12.515 1.00 10.69 316 ALA A CA 1
ATOM 2442 C C . ALA A 1 315 ? 14.636 4.002 13.070 1.00 10.26 316 ALA A C 1
ATOM 2443 O O . ALA A 1 315 ? 14.365 5.129 12.623 1.00 8.42 316 ALA A O 1
ATOM 2445 N N . THR A 1 316 ? 13.969 3.382 14.048 1.00 9.85 317 THR A N 1
ATOM 2446 C CA . THR A 1 316 ? 12.708 4.004 14.518 1.00 10.56 317 THR A CA 1
ATOM 2447 C C . THR A 1 316 ? 13.057 5.236 15.355 1.00 10.64 317 THR A C 1
ATOM 2448 O O . THR A 1 316 ? 12.354 6.243 15.251 1.00 10.26 317 THR A O 1
ATOM 2452 N N . GLN A 1 317 ? 14.109 5.153 16.184 1.00 10.44 318 GLN A N 1
ATOM 2453 C CA . GLN A 1 317 ? 14.435 6.329 17.026 1.00 10.59 318 GLN A CA 1
ATOM 2454 C C . GLN A 1 317 ? 14.982 7.476 16.160 1.00 10.10 318 GLN A C 1
ATOM 2455 O O . GLN A 1 317 ? 14.679 8.645 16.385 1.00 10.18 318 GLN A O 1
ATOM 2461 N N . THR A 1 318 ? 15.802 7.105 15.179 1.00 9.27 319 THR A N 1
ATOM 2462 C CA . THR A 1 318 ? 16.408 8.138 14.312 1.00 9.59 319 THR A CA 1
ATOM 2463 C C . THR A 1 318 ? 15.298 8.855 13.556 1.00 9.65 319 THR A C 1
ATOM 2464 O O . THR A 1 318 ? 15.258 10.096 13.428 1.00 9.52 319 THR A O 1
ATOM 2468 N N . LEU A 1 319 ? 14.383 8.067 12.940 1.00 9.21 320 LEU A N 1
ATOM 2469 C CA . LEU A 1 319 ? 13.345 8.758 12.150 1.00 10.01 320 LEU A CA 1
ATOM 2470 C C . LEU A 1 319 ? 12.453 9.623 13.033 1.00 9.82 320 LEU A C 1
ATOM 2471 O O . LEU A 1 319 ? 12.035 10.694 12.605 1.00 8.21 320 LEU A O 1
ATOM 2476 N N . TYR A 1 320 ? 12.129 9.145 14.247 1.00 9.60 321 TYR A N 1
ATOM 2477 C CA . TYR A 1 320 ? 11.290 9.969 15.142 1.00 10.01 321 TYR A CA 1
ATOM 2478 C C . TYR A 1 320 ? 12.032 11.264 15.470 1.00 10.04 321 TYR A C 1
ATOM 2479 O O . TYR A 1 320 ? 11.421 12.339 15.375 1.00 10.26 321 TYR A O 1
ATOM 2488 N N . TYR A 1 321 ? 13.344 11.181 15.776 1.00 9.81 322 TYR A N 1
ATOM 2489 C CA . TYR A 1 321 ? 14.104 12.429 15.972 1.00 9.87 322 TYR A CA 1
ATOM 2490 C C . TYR A 1 321 ? 14.023 13.315 14.723 1.00 9.42 322 TYR A C 1
ATOM 2491 O O . TYR A 1 321 ? 13.855 14.551 14.879 1.00 10.12 322 TYR A O 1
ATOM 2500 N N . MET A 1 322 ? 14.142 12.747 13.527 1.00 8.97 323 MET A N 1
ATOM 2501 C CA . MET A 1 322 ? 14.133 13.561 12.296 1.00 9.31 323 MET A CA 1
ATOM 2502 C C . MET A 1 322 ? 12.796 14.264 12.136 1.00 9.07 323 MET A C 1
ATOM 2503 O O . MET A 1 322 ? 12.730 15.427 11.723 1.00 9.46 323 MET A O 1
ATOM 2508 N N . ILE A 1 323 ? 11.701 13.515 12.359 1.00 9.38 324 ILE A N 1
ATOM 2509 C CA . ILE A 1 323 ? 10.367 14.103 12.104 1.00 9.35 324 ILE A CA 1
ATOM 2510 C C . ILE A 1 323 ? 10.092 15.220 13.096 1.00 10.20 324 ILE A C 1
ATOM 2511 O O . ILE A 1 323 ? 9.687 16.321 12.702 1.00 10.96 324 ILE A O 1
ATOM 2516 N N . VAL A 1 324 ? 10.323 14.942 14.387 1.00 11.02 325 VAL A N 1
ATOM 2517 C CA . VAL A 1 324 ? 10.072 15.979 15.411 1.00 12.44 325 VAL A CA 1
ATOM 2518 C C . VAL A 1 324 ? 10.927 17.221 15.173 1.00 11.50 325 VAL A C 1
ATOM 2519 O O . VAL A 1 324 ? 10.464 18.365 15.261 1.00 11.82 325 VAL A O 1
ATOM 2523 N N . THR A 1 325 ? 12.198 17.006 14.828 1.00 10.74 326 THR A N 1
ATOM 2524 C CA . THR A 1 325 ? 13.141 18.098 14.606 1.00 11.01 326 THR A CA 1
ATOM 2525 C C . THR A 1 325 ? 12.779 18.902 13.366 1.00 11.02 326 THR A C 1
ATOM 2526 O O . THR A 1 325 ? 12.733 20.139 13.413 1.00 10.94 326 THR A O 1
ATOM 2530 N N . ALA A 1 326 ? 12.480 18.208 12.242 1.00 11.04 327 ALA A N 1
ATOM 2531 C CA . ALA A 1 326 ? 12.053 18.908 11.037 1.00 10.57 327 ALA A CA 1
ATOM 2532 C C . ALA A 1 326 ? 10.779 19.709 11.288 1.00 10.46 327 ALA A C 1
ATOM 2533 O O . ALA A 1 326 ? 10.601 20.781 10.694 1.00 10.93 327 ALA A O 1
ATOM 2535 N N . THR A 1 327 ? 9.867 19.135 12.076 1.00 10.75 328 THR A N 1
ATOM 2536 C CA . THR A 1 327 ? 8.625 19.870 12.366 1.00 11.08 328 THR A CA 1
ATOM 2537 C C . THR A 1 327 ? 8.969 21.207 13.041 1.00 11.73 328 THR A C 1
ATOM 2538 O O . THR A 1 327 ? 8.412 22.258 12.701 1.00 12.27 328 THR A O 1
ATOM 2542 N N . ASN A 1 328 ? 9.856 21.179 14.036 1.00 12.28 329 ASN A N 1
ATOM 2543 C CA . ASN A 1 328 ? 10.218 22.447 14.721 1.00 14.31 329 ASN A CA 1
ATOM 2544 C C . ASN A 1 328 ? 10.958 23.373 13.766 1.00 13.24 329 ASN A C 1
ATOM 2545 O O . ASN A 1 328 ? 10.721 24.586 13.807 1.00 13.36 329 ASN A O 1
ATOM 2550 N N . VAL A 1 329 ? 11.860 22.850 12.923 1.00 12.28 330 VAL A N 1
ATOM 2551 C CA . VAL A 1 329 ? 12.495 23.727 11.930 1.00 12.16 330 VAL A CA 1
ATOM 2552 C C . VAL A 1 329 ? 11.455 24.468 11.087 1.00 12.37 330 VAL A C 1
ATOM 2553 O O . VAL A 1 329 ? 11.504 25.708 10.955 1.00 13.39 330 VAL A O 1
ATOM 2557 N N . VAL A 1 330 ? 10.492 23.756 10.501 1.00 11.53 331 VAL A N 1
ATOM 2558 C CA . VAL A 1 330 ? 9.584 24.387 9.532 1.00 12.30 331 VAL A CA 1
ATOM 2559 C C . VAL A 1 330 ? 8.601 25.290 10.299 1.00 12.84 331 VAL A C 1
ATOM 2560 O O . VAL A 1 330 ? 8.283 26.394 9.850 1.00 13.72 331 VAL A O 1
ATOM 2564 N N . ARG A 1 331 ? 8.177 24.845 11.475 1.00 12.65 332 ARG A N 1
ATOM 2565 C CA . ARG A 1 331 ? 7.298 25.659 12.308 1.00 14.35 332 ARG A CA 1
ATOM 2566 C C . ARG A 1 331 ? 7.911 27.020 12.647 1.00 14.49 332 ARG A C 1
ATOM 2567 O O . ARG A 1 331 ? 7.177 28.035 12.629 1.00 15.22 332 ARG A O 1
ATOM 2575 N N . ASN A 1 332 ? 9.184 27.050 13.021 1.00 14.46 333 ASN A N 1
ATOM 2576 C CA . ASN A 1 332 ? 9.779 28.256 13.615 1.00 15.27 333 ASN A CA 1
ATOM 2577 C C . ASN A 1 332 ? 10.824 28.911 12.734 1.00 14.71 333 ASN A C 1
ATOM 2578 O O . ASN A 1 332 ? 11.406 29.945 13.132 1.00 14.45 333 ASN A O 1
ATOM 2583 N N . MET A 1 333 ? 11.050 28.396 11.533 1.00 13.38 334 MET A N 1
ATOM 2584 C CA . MET A 1 333 ? 12.049 29.048 10.674 1.00 14.11 334 MET A CA 1
ATOM 2585 C C . MET A 1 333 ? 11.580 30.478 10.342 1.00 14.61 334 MET A C 1
ATOM 2586 O O . MET A 1 333 ? 10.383 30.772 10.179 1.00 14.94 334 MET A O 1
ATOM 2591 N N . LYS A 1 334 ? 12.567 31.378 10.225 1.00 14.54 335 LYS A N 1
ATOM 2592 C CA . LYS A 1 334 ? 12.268 32.704 9.681 1.00 15.84 335 LYS A CA 1
ATOM 2593 C C . LYS A 1 334 ? 12.205 32.678 8.160 1.00 15.93 335 LYS A C 1
ATOM 2594 O O . LYS A 1 334 ? 13.068 32.049 7.529 1.00 17.72 335 LYS A O 1
ATOM 2596 N N . VAL A 1 335 ? 11.233 33.338 7.582 1.00 14.43 336 VAL A N 1
ATOM 2597 C CA . VAL A 1 335 ? 11.044 33.366 6.132 1.00 14.87 336 VAL A CA 1
ATOM 2598 C C . VAL A 1 335 ? 11.186 34.838 5.707 1.00 14.79 336 VAL A C 1
ATOM 2599 O O . VAL A 1 335 ? 10.410 35.672 6.183 1.00 14.59 336 VAL A O 1
ATOM 2603 N N . ASN A 1 336 ? 12.174 35.128 4.881 1.00 14.69 337 ASN A N 1
ATOM 2604 C CA . ASN A 1 336 ? 12.493 36.519 4.548 1.00 15.89 337 ASN A CA 1
ATOM 2605 C C . ASN A 1 336 ? 11.784 36.884 3.226 1.00 14.93 337 ASN A C 1
ATOM 2606 O O . ASN A 1 336 ? 12.370 36.794 2.140 1.00 13.01 337 ASN A O 1
ATOM 2611 N N . GLU A 1 337 ? 10.526 37.332 3.338 1.00 14.06 338 GLU A N 1
ATOM 2612 C CA . GLU A 1 337 ? 9.729 37.469 2.109 1.00 15.00 338 GLU A CA 1
ATOM 2613 C C . GLU A 1 337 ? 10.301 38.565 1.223 1.00 14.65 338 GLU A C 1
ATOM 2614 O O . GLU A 1 337 ? 10.317 38.520 -0.033 1.00 13.98 338 GLU A O 1
ATOM 2620 N N . GLU A 1 338 ? 10.770 39.660 1.868 1.00 15.36 339 GLU A N 1
ATOM 2621 C CA . GLU A 1 338 ? 11.260 40.756 1.024 1.00 18.02 339 GLU A CA 1
ATOM 2622 C C . GLU A 1 338 ? 12.505 40.331 0.237 1.00 16.18 339 GLU A C 1
ATOM 2623 O O . GLU A 1 338 ? 12.713 40.650 -0.943 1.00 15.01 339 GLU A O 1
ATOM 2629 N N . ARG A 1 339 ? 13.386 39.583 0.910 1.00 14.41 340 ARG A N 1
ATOM 2630 C CA . ARG A 1 339 ? 14.554 39.066 0.201 1.00 15.03 340 ARG A CA 1
ATOM 2631 C C . ARG A 1 339 ? 14.191 38.126 -0.920 1.00 13.87 340 ARG A C 1
ATOM 2632 O O . ARG A 1 339 ? 14.778 38.153 -2.019 1.00 13.58 340 ARG A O 1
ATOM 2640 N N . MET A 1 340 ? 13.208 37.248 -0.718 1.00 13.25 341 MET A N 1
ATOM 2641 C CA . MET A 1 340 ? 12.740 36.369 -1.788 1.00 12.08 341 MET A CA 1
ATOM 2642 C C . MET A 1 340 ? 12.286 37.169 -3.014 1.00 14.07 341 MET A C 1
ATOM 2643 O O . MET A 1 340 ? 12.589 36.807 -4.157 1.00 13.88 341 MET A O 1
ATOM 2648 N N . LYS A 1 341 ? 11.528 38.253 -2.749 1.00 13.92 342 LYS A N 1
ATOM 2649 C CA . LYS A 1 341 ? 11.040 39.060 -3.858 1.00 15.94 342 LYS A CA 1
ATOM 2650 C C . LYS A 1 341 ? 12.196 39.739 -4.575 1.00 15.55 342 LYS A C 1
ATOM 2651 O O . LYS A 1 341 ? 12.284 39.812 -5.802 1.00 16.01 342 LYS A O 1
ATOM 2657 N N . LYS A 1 342 ? 13.135 40.282 -3.800 1.00 16.15 343 LYS A N 1
ATOM 2658 C CA . LYS A 1 342 ? 14.282 40.995 -4.363 1.00 17.55 343 LYS A CA 1
ATOM 2659 C C . LYS A 1 342 ? 15.187 40.061 -5.152 1.00 15.79 343 LYS A C 1
ATOM 2660 O O . LYS A 1 342 ? 15.655 40.409 -6.252 1.00 15.80 343 LYS A O 1
ATOM 2665 N N . ASN A 1 343 ? 15.324 38.814 -4.707 1.00 13.44 344 ASN A N 1
ATOM 2666 C CA . ASN A 1 343 ? 16.175 37.866 -5.440 1.00 13.68 344 ASN A CA 1
ATOM 2667 C C . ASN A 1 343 ? 15.602 37.525 -6.797 1.00 12.51 344 ASN A C 1
ATOM 2668 O O . ASN A 1 343 ? 16.358 37.182 -7.724 1.00 12.93 344 ASN A O 1
ATOM 2673 N N . ILE A 1 344 ? 14.304 37.667 -7.053 1.00 12.28 345 ILE A N 1
ATOM 2674 C CA . ILE A 1 344 ? 13.775 37.492 -8.406 1.00 12.58 345 ILE A CA 1
ATOM 2675 C C . ILE A 1 344 ? 14.447 38.489 -9.360 1.00 13.59 345 ILE A C 1
ATOM 2676 O O . ILE A 1 344 ? 14.648 38.151 -10.520 1.00 13.46 345 ILE A O 1
ATOM 2681 N N . ASP A 1 345 ? 14.829 39.668 -8.854 1.00 13.99 346 ASP A N 1
ATOM 2682 C CA . ASP A 1 345 ? 15.362 40.689 -9.760 1.00 15.63 346 ASP A CA 1
ATOM 2683 C C . ASP A 1 345 ? 16.882 40.654 -9.747 1.00 15.80 346 ASP A C 1
ATOM 2684 O O . ASP A 1 345 ? 17.550 41.567 -10.254 1.00 16.38 346 ASP A O 1
ATOM 2689 N N . LEU A 1 346 ? 17.487 39.592 -9.186 1.00 15.98 347 LEU A N 1
ATOM 2690 C CA . LEU A 1 346 ? 18.971 39.550 -9.179 1.00 17.38 347 LEU A CA 1
ATOM 2691 C C . LEU A 1 346 ? 19.562 39.636 -10.564 1.00 16.88 347 LEU A C 1
ATOM 2692 O O . LEU A 1 346 ? 20.625 40.253 -10.806 1.00 18.25 347 LEU A O 1
ATOM 2697 N N . THR A 1 347 ? 18.927 39.030 -11.570 1.00 15.35 348 THR A N 1
ATOM 2698 C CA . THR A 1 347 ? 19.415 39.051 -12.938 1.00 16.44 348 THR A CA 1
ATOM 2699 C C . THR A 1 347 ? 18.783 40.220 -13.721 1.00 17.11 348 THR A C 1
ATOM 2700 O O . THR A 1 347 ? 18.775 40.214 -14.951 1.00 18.23 348 THR A O 1
ATOM 2704 N N . LYS A 1 348 ? 18.190 41.176 -13.038 1.00 17.31 349 LYS A N 1
ATOM 2705 C CA . LYS A 1 348 ? 17.800 42.464 -13.584 1.00 17.66 349 LYS A CA 1
ATOM 2706 C C . LYS A 1 348 ? 16.781 42.334 -14.695 1.00 17.77 349 LYS A C 1
ATOM 2707 O O . LYS A 1 348 ? 16.725 43.146 -15.637 1.00 18.64 349 LYS A O 1
ATOM 2713 N N . GLY A 1 349 ? 15.858 41.368 -14.564 1.00 16.60 350 GLY A N 1
ATOM 2714 C CA . GLY A 1 349 ? 14.798 41.183 -15.543 1.00 16.43 350 GLY A CA 1
ATOM 2715 C C . GLY A 1 349 ? 14.958 40.033 -16.494 1.00 16.43 350 GLY A C 1
ATOM 2716 O O . GLY A 1 349 ? 14.024 39.648 -17.215 1.00 16.53 350 GLY A O 1
ATOM 2717 N N . LEU A 1 350 ? 16.125 39.359 -16.498 1.00 15.61 351 LEU A N 1
ATOM 2718 C CA . LEU A 1 350 ? 16.380 38.293 -17.460 1.00 16.90 351 LEU A CA 1
ATOM 2719 C C . LEU A 1 350 ? 15.538 37.061 -17.230 1.00 17.12 351 LEU A C 1
ATOM 2720 O O . LEU A 1 350 ? 15.317 36.213 -18.092 1.00 16.37 351 LEU A O 1
ATOM 2725 N N . VAL A 1 351 ? 14.934 36.919 -16.040 1.00 17.83 352 VAL A N 1
ATOM 2726 C CA . VAL A 1 351 ? 13.997 35.818 -15.790 1.00 18.53 352 VAL A CA 1
ATOM 2727 C C . VAL A 1 351 ? 12.781 35.912 -16.707 1.00 18.48 352 VAL A C 1
ATOM 2728 O O . VAL A 1 351 ? 12.084 34.923 -16.923 1.00 19.10 352 VAL A O 1
ATOM 2732 N N . PHE A 1 352 ? 12.470 37.084 -17.259 1.00 17.77 353 PHE A N 1
ATOM 2733 C CA . PHE A 1 352 ? 11.378 37.198 -18.216 1.00 18.04 353 PHE A CA 1
ATOM 2734 C C . PHE A 1 352 ? 11.829 37.084 -19.665 1.00 19.30 353 PHE A C 1
ATOM 2735 O O . PHE A 1 352 ? 11.037 37.365 -20.578 1.00 19.41 353 PHE A O 1
ATOM 2743 N N . SER A 1 353 ? 13.067 36.643 -19.935 1.00 20.45 354 SER A N 1
ATOM 2744 C CA . SER A 1 353 ? 13.555 36.625 -21.312 1.00 21.54 354 SER A CA 1
ATOM 2745 C C . SER A 1 353 ? 12.762 35.721 -22.233 1.00 22.93 354 SER A C 1
ATOM 2746 O O . SER A 1 353 ? 12.594 36.083 -23.427 1.00 24.12 354 SER A O 1
ATOM 2749 N N . GLN A 1 354 ? 12.229 34.588 -21.781 1.00 23.54 355 GLN A N 1
ATOM 2750 C CA . GLN A 1 354 ? 11.413 33.763 -22.683 1.00 26.53 355 GLN A CA 1
ATOM 2751 C C . GLN A 1 354 ? 10.109 34.455 -23.093 1.00 24.85 355 GLN A C 1
ATOM 2752 O O . GLN A 1 354 ? 9.670 34.275 -24.233 1.00 25.05 355 GLN A O 1
ATOM 2758 N N . ARG A 1 355 ? 9.479 35.222 -22.201 1.00 22.37 356 ARG A N 1
ATOM 2759 C CA . ARG A 1 355 ? 8.292 35.977 -22.641 1.00 21.31 356 ARG A CA 1
ATOM 2760 C C . ARG A 1 355 ? 8.660 36.998 -23.716 1.00 21.70 356 ARG A C 1
ATOM 2761 O O . ARG A 1 355 ? 7.861 37.174 -24.657 1.00 22.15 356 ARG A O 1
ATOM 2769 N N . VAL A 1 356 ? 9.789 37.679 -23.532 1.00 22.19 357 VAL A N 1
ATOM 2770 C CA . VAL A 1 356 ? 10.198 38.669 -24.551 1.00 23.26 357 VAL A CA 1
ATOM 2771 C C . VAL A 1 356 ? 10.440 37.954 -25.873 1.00 25.54 357 VAL A C 1
ATOM 2772 O O . VAL A 1 356 ? 9.955 38.388 -26.932 1.00 26.70 357 VAL A O 1
ATOM 2776 N N . LEU A 1 357 ? 11.190 36.860 -25.884 1.00 27.07 358 LEU A N 1
ATOM 2777 C CA . LEU A 1 357 ? 11.469 36.109 -27.091 1.00 29.65 358 LEU A CA 1
ATOM 2778 C C . LEU A 1 357 ? 10.177 35.742 -27.830 1.00 30.38 358 LEU A C 1
ATOM 2779 O O . LEU A 1 357 ? 10.032 35.951 -29.039 1.00 30.93 358 LEU A O 1
ATOM 2784 N N . LEU A 1 358 ? 9.235 35.158 -27.108 1.00 30.18 359 LEU A N 1
ATOM 2785 C CA . LEU A 1 358 ? 7.960 34.765 -27.669 1.00 31.13 359 LEU A CA 1
ATOM 2786 C C . LEU A 1 358 ? 7.153 35.932 -28.211 1.00 30.55 359 LEU A C 1
ATOM 2787 O O . LEU A 1 358 ? 6.568 35.736 -29.292 1.00 30.39 359 LEU A O 1
ATOM 2792 N N . LYS A 1 359 ? 7.158 37.065 -27.533 1.00 30.01 360 LYS A N 1
ATOM 2793 C CA . LYS A 1 359 ? 6.418 38.220 -28.043 1.00 31.64 360 LYS A CA 1
ATOM 2794 C C . LYS A 1 359 ? 6.998 38.684 -29.381 1.00 33.33 360 LYS A C 1
ATOM 2795 O O . LYS A 1 359 ? 6.257 39.003 -30.317 1.00 33.37 360 LYS A O 1
ATOM 2801 N N . LEU A 1 360 ? 8.327 38.747 -29.479 1.00 34.63 361 LEU A N 1
ATOM 2802 C CA . LEU A 1 360 ? 8.981 39.139 -30.722 1.00 36.49 361 LEU A CA 1
ATOM 2803 C C . LEU A 1 360 ? 8.613 38.196 -31.857 1.00 37.90 361 LEU A C 1
ATOM 2804 O O . LEU A 1 360 ? 8.306 38.636 -32.978 1.00 38.62 361 LEU A O 1
ATOM 2809 N N . ILE A 1 361 ? 8.574 36.892 -31.633 1.00 39.38 362 ILE A N 1
ATOM 2810 C CA . ILE A 1 361 ? 8.056 35.963 -32.628 1.00 41.42 362 ILE A CA 1
ATOM 2811 C C . ILE A 1 361 ? 6.577 36.176 -32.923 1.00 43.65 362 ILE A C 1
ATOM 2812 O O . ILE A 1 361 ? 6.216 36.233 -34.107 1.00 43.88 362 ILE A O 1
ATOM 2817 N N . GLU A 1 362 ? 5.727 36.331 -31.921 1.00 45.59 363 GLU A N 1
ATOM 2818 C CA . GLU A 1 362 ? 4.328 36.685 -32.120 1.00 48.13 363 GLU A CA 1
ATOM 2819 C C . GLU A 1 362 ? 4.148 37.926 -32.982 1.00 49.08 363 GLU A C 1
ATOM 2820 O O . GLU A 1 362 ? 3.229 37.942 -33.804 1.00 49.48 363 GLU A O 1
ATOM 2826 N N . LYS A 1 363 ? 4.988 38.947 -32.888 1.00 49.78 364 LYS A N 1
ATOM 2827 C CA . LYS A 1 363 ? 4.876 40.153 -33.687 1.00 51.34 364 LYS A CA 1
ATOM 2828 C C . LYS A 1 363 ? 5.612 40.036 -35.023 1.00 52.38 364 LYS A C 1
ATOM 2829 O O . LYS A 1 363 ? 5.970 41.018 -35.677 1.00 52.52 364 LYS A O 1
ATOM 2835 N N . GLY A 1 364 ? 5.836 38.817 -35.495 1.00 53.48 365 GLY A N 1
ATOM 2836 C CA . GLY A 1 364 ? 6.239 38.557 -36.859 1.00 55.30 365 GLY A CA 1
ATOM 2837 C C . GLY A 1 364 ? 7.533 37.759 -36.902 1.00 56.90 365 GLY A C 1
ATOM 2838 O O . GLY A 1 364 ? 7.604 36.725 -37.569 1.00 57.85 365 GLY A O 1
ATOM 2839 N N . LEU A 1 365 ? 8.542 38.220 -36.159 1.00 57.19 366 LEU A N 1
ATOM 2840 C CA . LEU A 1 365 ? 9.881 37.663 -36.281 1.00 57.13 366 LEU A CA 1
ATOM 2841 C C . LEU A 1 365 ? 9.947 36.149 -36.148 1.00 57.12 366 LEU A C 1
ATOM 2842 O O . LEU A 1 365 ? 9.092 35.462 -35.609 1.00 57.51 366 LEU A O 1
ATOM 2847 N N . THR A 1 366 ? 11.045 35.610 -36.683 1.00 57.14 367 THR A N 1
ATOM 2848 C CA . THR A 1 366 ? 11.302 34.179 -36.570 1.00 57.35 367 THR A CA 1
ATOM 2849 C C . THR A 1 366 ? 12.151 33.888 -35.332 1.00 56.31 367 THR A C 1
ATOM 2850 O O . THR A 1 366 ? 12.861 34.768 -34.851 1.00 55.23 367 THR A O 1
ATOM 2854 N N . ARG A 1 367 ? 12.128 32.642 -34.888 1.00 55.85 368 ARG A N 1
ATOM 2855 C CA . ARG A 1 367 ? 12.831 32.235 -33.679 1.00 55.64 368 ARG A CA 1
ATOM 2856 C C . ARG A 1 367 ? 14.244 32.791 -33.606 1.00 55.47 368 ARG A C 1
ATOM 2857 O O . ARG A 1 367 ? 14.625 33.428 -32.622 1.00 55.54 368 ARG A O 1
ATOM 2859 N N . LYS A 1 368 ? 15.048 32.614 -34.649 1.00 55.12 369 LYS A N 1
ATOM 2860 C CA . LYS A 1 368 ? 16.412 33.096 -34.690 1.00 54.73 369 LYS A CA 1
ATOM 2861 C C . LYS A 1 368 ? 16.555 34.606 -34.623 1.00 53.95 369 LYS A C 1
ATOM 2862 O O . LYS A 1 368 ? 17.417 35.080 -33.854 1.00 54.14 369 LYS A O 1
ATOM 2864 N N . GLU A 1 369 ? 15.776 35.389 -35.365 1.00 52.72 370 GLU A N 1
ATOM 2865 C CA . GLU A 1 369 ? 15.815 36.834 -35.194 1.00 51.87 370 GLU A CA 1
ATOM 2866 C C . GLU A 1 369 ? 15.478 37.281 -33.768 1.00 49.20 370 GLU A C 1
ATOM 2867 O O . GLU A 1 369 ? 16.124 38.204 -33.266 1.00 48.60 370 GLU A O 1
ATOM 2873 N N . ALA A 1 370 ? 14.437 36.722 -33.160 1.00 46.67 371 ALA A N 1
ATOM 2874 C CA . ALA A 1 370 ? 14.059 37.118 -31.799 1.00 44.54 371 ALA A CA 1
ATOM 2875 C C . ALA A 1 370 ? 15.145 36.720 -30.796 1.00 42.92 371 ALA A C 1
ATOM 2876 O O . ALA A 1 370 ? 15.528 37.508 -29.941 1.00 41.46 371 ALA A O 1
ATOM 2878 N N . TYR A 1 371 ? 15.676 35.514 -30.945 1.00 42.54 372 TYR A N 1
ATOM 2879 C CA . TYR A 1 371 ? 16.789 35.031 -30.144 1.00 42.75 372 TYR A CA 1
ATOM 2880 C C . TYR A 1 371 ? 17.939 36.026 -30.217 1.00 42.43 372 TYR A C 1
ATOM 2881 O O . TYR A 1 371 ? 18.443 36.390 -29.153 1.00 41.12 372 TYR A O 1
ATOM 2890 N N . ASP A 1 372 ? 18.331 36.454 -31.421 1.00 42.68 373 ASP A N 1
ATOM 2891 C CA . ASP A 1 372 ? 19.463 37.371 -31.501 1.00 42.76 373 ASP A CA 1
ATOM 2892 C C . ASP A 1 372 ? 19.173 38.686 -30.816 1.00 40.65 373 ASP A C 1
ATOM 2893 O O . ASP A 1 372 ? 20.084 39.183 -30.137 1.00 39.73 373 ASP A O 1
ATOM 2898 N N . ILE A 1 373 ? 17.966 39.260 -30.933 1.00 38.38 374 ILE A N 1
ATOM 2899 C CA . ILE A 1 373 ? 17.664 40.503 -30.230 1.00 36.39 374 ILE A CA 1
ATOM 2900 C C . ILE A 1 373 ? 17.723 40.298 -28.709 1.00 33.68 374 ILE A C 1
ATOM 2901 O O . ILE A 1 373 ? 18.221 41.144 -27.975 1.00 32.25 374 ILE A O 1
ATOM 2906 N N . VAL A 1 374 ? 17.132 39.207 -28.247 1.00 31.85 375 VAL A N 1
ATOM 2907 C CA . VAL A 1 374 ? 17.075 38.960 -26.801 1.00 30.30 375 VAL A CA 1
ATOM 2908 C C . VAL A 1 374 ? 18.467 38.701 -26.232 1.00 29.97 375 VAL A C 1
ATOM 2909 O O . VAL A 1 374 ? 18.860 39.243 -25.206 1.00 28.22 375 VAL A O 1
ATOM 2913 N N . GLN A 1 375 ? 19.237 37.871 -26.950 1.00 31.40 376 GLN A N 1
ATOM 2914 C CA . GLN A 1 375 ? 20.611 37.566 -26.522 1.00 32.74 376 GLN A CA 1
ATOM 2915 C C . GLN A 1 375 ? 21.497 38.792 -26.478 1.00 32.05 376 GLN A C 1
ATOM 2916 O O . GLN A 1 375 ? 22.256 38.969 -25.510 1.00 31.44 376 GLN A O 1
ATOM 2922 N N . ARG A 1 376 ? 21.426 39.687 -27.480 1.00 31.41 377 ARG A N 1
ATOM 2923 C CA . ARG A 1 376 ? 22.201 40.909 -27.457 1.00 30.42 377 ARG A CA 1
ATOM 2924 C C . ARG A 1 376 ? 21.857 41.761 -26.244 1.00 29.02 377 ARG A C 1
ATOM 2925 O O . ARG A 1 376 ? 22.765 42.270 -25.594 1.00 28.72 377 ARG A O 1
ATOM 2927 N N . ASN A 1 377 ? 20.556 41.962 -25.996 1.00 28.04 378 ASN A N 1
ATOM 2928 C CA . ASN A 1 377 ? 20.171 42.769 -24.842 1.00 27.46 378 ASN A CA 1
ATOM 2929 C C . ASN A 1 377 ? 20.416 42.038 -23.525 1.00 25.70 378 ASN A C 1
ATOM 2930 O O . ASN A 1 377 ? 20.696 42.679 -22.517 1.00 24.64 378 ASN A O 1
ATOM 2935 N N . ALA A 1 378 ? 20.368 40.711 -23.543 1.00 25.20 379 ALA A N 1
ATOM 2936 C CA . ALA A 1 378 ? 20.678 39.959 -22.313 1.00 24.68 379 ALA A CA 1
ATOM 2937 C C . ALA A 1 378 ? 22.146 40.109 -21.928 1.00 25.49 379 ALA A C 1
ATOM 2938 O O . ALA A 1 378 ? 22.491 40.311 -20.754 1.00 24.10 379 ALA A O 1
ATOM 2940 N N . LEU A 1 379 ? 23.036 39.979 -22.916 1.00 27.05 380 LEU A N 1
ATOM 2941 C CA . LEU A 1 379 ? 24.461 40.183 -22.661 1.00 29.18 380 LEU A CA 1
ATOM 2942 C C . LEU A 1 379 ? 24.773 41.570 -22.159 1.00 28.45 380 LEU A C 1
ATOM 2943 O O . LEU A 1 379 ? 25.520 41.726 -21.177 1.00 27.46 380 LEU A O 1
ATOM 2948 N N . LYS A 1 380 ? 24.205 42.623 -22.733 1.00 28.29 381 LYS A N 1
ATOM 2949 C CA . LYS A 1 380 ? 24.408 43.967 -22.212 1.00 29.01 381 LYS A CA 1
ATOM 2950 C C . LYS A 1 380 ? 23.967 44.104 -20.764 1.00 27.68 381 LYS A C 1
ATOM 2951 O O . LYS A 1 380 ? 24.683 44.670 -19.945 1.00 27.34 381 LYS A O 1
ATOM 2957 N N . THR A 1 381 ? 22.774 43.581 -20.459 1.00 26.10 382 THR A N 1
ATOM 2958 C CA . THR A 1 381 ? 22.266 43.575 -19.091 1.00 24.97 382 THR A CA 1
ATOM 2959 C C . THR A 1 381 ? 23.243 42.882 -18.146 1.00 23.93 382 THR A C 1
ATOM 2960 O O . THR A 1 381 ? 23.565 43.394 -17.083 1.00 23.38 382 THR A O 1
ATOM 2964 N N . TRP A 1 382 ? 23.669 41.683 -18.526 1.00 24.17 383 TRP A N 1
ATOM 2965 C CA . TRP A 1 382 ? 24.510 40.836 -17.679 1.00 25.19 383 TRP A CA 1
ATOM 2966 C C . TRP A 1 382 ? 25.795 41.560 -17.314 1.00 27.11 383 TRP A C 1
ATOM 2967 O O . TRP A 1 382 ? 26.294 41.446 -16.192 1.00 26.52 383 TRP A O 1
ATOM 2978 N N . ASN A 1 383 ? 26.366 42.281 -18.278 1.00 28.88 384 ASN A N 1
ATOM 2979 C CA . ASN A 1 383 ? 27.676 42.918 -18.066 1.00 31.21 384 ASN A CA 1
ATOM 2980 C C . ASN A 1 383 ? 27.571 44.372 -17.637 1.00 32.21 384 ASN A C 1
ATOM 2981 O O . ASN A 1 383 ? 28.560 45.116 -17.764 1.00 33.45 384 ASN A O 1
ATOM 2986 N N . SER A 1 384 ? 26.414 44.824 -17.163 1.00 31.84 385 SER A N 1
ATOM 2987 C CA . SER A 1 384 ? 26.305 46.207 -16.735 1.00 32.64 385 SER A CA 1
ATOM 2988 C C . SER A 1 384 ? 25.350 46.333 -15.559 1.00 32.99 385 SER A C 1
ATOM 2989 O O . SER A 1 384 ? 24.866 45.344 -15.018 1.00 33.26 385 SER A O 1
ATOM 2992 N N . GLU A 1 385 ? 25.045 47.569 -15.213 1.00 33.25 386 GLU A N 1
ATOM 2993 C CA . GLU A 1 385 ? 24.077 47.895 -14.210 1.00 35.14 386 GLU A CA 1
ATOM 2994 C C . GLU A 1 385 ? 22.666 48.153 -14.739 1.00 32.59 386 GLU A C 1
ATOM 2995 O O . GLU A 1 385 ? 21.753 48.286 -13.918 1.00 31.65 386 GLU A O 1
ATOM 3001 N N . LYS A 1 386 ? 22.507 48.318 -16.049 1.00 30.68 387 LYS A N 1
ATOM 3002 C CA . LYS A 1 386 ? 21.197 48.710 -16.543 1.00 29.60 387 LYS A CA 1
ATOM 3003 C C . LYS A 1 386 ? 20.344 47.437 -16.721 1.00 28.12 387 LYS A C 1
ATOM 3004 O O . LYS A 1 386 ? 20.886 46.423 -17.141 1.00 27.45 387 LYS A O 1
ATOM 3006 N N . HIS A 1 387 ? 19.073 47.604 -16.435 1.00 27.03 388 HIS A N 1
ATOM 3007 C CA . HIS A 1 387 ? 18.154 46.461 -16.431 1.00 25.87 388 HIS A CA 1
ATOM 3008 C C . HIS A 1 387 ? 17.727 46.063 -17.831 1.00 24.43 388 HIS A C 1
ATOM 3009 O O . HIS A 1 387 ? 17.698 46.890 -18.760 1.00 24.88 388 HIS A O 1
ATOM 3016 N N . PHE A 1 388 ? 17.308 44.818 -18.004 1.00 21.57 389 PHE A N 1
ATOM 3017 C CA . PHE A 1 388 ? 16.897 44.289 -19.304 1.00 21.60 389 PHE A CA 1
ATOM 3018 C C . PHE A 1 388 ? 15.764 45.116 -19.923 1.00 23.17 389 PHE A C 1
ATOM 3019 O O . PHE A 1 388 ? 15.770 45.426 -21.130 1.00 23.73 389 PHE A O 1
ATOM 3027 N N . LEU A 1 389 ? 14.760 45.443 -19.127 1.00 24.37 390 LEU A N 1
ATOM 3028 C CA . LEU A 1 389 ? 13.593 46.160 -19.679 1.00 26.20 390 LEU A CA 1
ATOM 3029 C C . LEU A 1 389 ? 14.084 47.460 -20.349 1.00 27.63 390 LEU A C 1
ATOM 3030 O O . LEU A 1 389 ? 13.733 47.713 -21.504 1.00 28.56 390 LEU A O 1
ATOM 3035 N N . GLU A 1 390 ? 14.906 48.213 -19.662 1.00 28.72 391 GLU A N 1
ATOM 3036 C CA . GLU A 1 390 ? 15.488 49.463 -20.173 1.00 29.74 391 GLU A CA 1
ATOM 3037 C C . GLU A 1 390 ? 16.288 49.282 -21.439 1.00 30.09 391 GLU A C 1
ATOM 3038 O O . GLU A 1 390 ? 16.060 50.048 -22.399 1.00 30.45 391 GLU A O 1
ATOM 3040 N N . TYR A 1 391 ? 17.161 48.278 -21.578 1.00 29.87 392 TYR A N 1
ATOM 3041 C CA . TYR A 1 391 ? 17.778 47.986 -22.868 1.00 30.28 392 TYR A CA 1
ATOM 3042 C C . TYR A 1 391 ? 16.771 47.657 -23.966 1.00 30.64 392 TYR A C 1
ATOM 3043 O O . TYR A 1 391 ? 16.938 48.053 -25.142 1.00 30.47 392 TYR A O 1
ATOM 3052 N N . LEU A 1 392 ? 15.731 46.874 -23.621 1.00 29.70 393 LEU A N 1
ATOM 3053 C CA . LEU A 1 392 ? 14.705 46.586 -24.610 1.00 30.31 393 LEU A CA 1
ATOM 3054 C C . LEU A 1 392 ? 13.963 47.873 -24.989 1.00 32.23 393 LEU A C 1
ATOM 3055 O O . LEU A 1 392 ? 13.700 48.039 -26.173 1.00 33.03 393 LEU A O 1
ATOM 3060 N N . LEU A 1 393 ? 13.657 48.746 -24.042 1.00 34.76 394 LEU A N 1
ATOM 3061 C CA . LEU A 1 393 ? 12.909 49.958 -24.368 1.00 37.52 394 LEU A CA 1
ATOM 3062 C C . LEU A 1 393 ? 13.722 50.857 -25.296 1.00 40.40 394 LEU A C 1
ATOM 3063 O O . LEU A 1 393 ? 13.166 51.545 -26.172 1.00 41.27 394 LEU A O 1
ATOM 3068 N N . GLU A 1 394 ? 15.038 50.850 -25.170 1.00 42.18 395 GLU A N 1
ATOM 3069 C CA . GLU A 1 394 ? 15.919 51.624 -26.029 1.00 44.01 395 GLU A CA 1
ATOM 3070 C C . GLU A 1 394 ? 16.313 50.936 -27.317 1.00 45.65 395 GLU A C 1
ATOM 3071 O O . GLU A 1 394 ? 17.096 51.548 -28.053 1.00 46.68 395 GLU A O 1
ATOM 3077 N N . ASP A 1 395 ? 15.913 49.708 -27.572 1.00 46.76 396 ASP A N 1
ATOM 3078 C CA . ASP A 1 395 ? 16.257 49.000 -28.789 1.00 48.42 396 ASP A CA 1
ATOM 3079 C C . ASP A 1 395 ? 15.269 49.308 -29.916 1.00 49.34 396 ASP A C 1
ATOM 3080 O O . ASP A 1 395 ? 14.065 49.074 -29.826 1.00 48.77 396 ASP A O 1
ATOM 3085 N N . GLU A 1 396 ? 15.815 49.749 -31.046 1.00 50.43 397 GLU A N 1
ATOM 3086 C CA . GLU A 1 396 ? 15.007 50.258 -32.155 1.00 51.14 397 GLU A CA 1
ATOM 3087 C C . GLU A 1 396 ? 14.180 49.186 -32.835 1.00 51.36 397 GLU A C 1
ATOM 3088 O O . GLU A 1 396 ? 13.019 49.436 -33.165 1.00 51.98 397 GLU A O 1
ATOM 3090 N N . GLU A 1 397 ? 14.719 47.985 -33.000 1.00 51.41 398 GLU A N 1
ATOM 3091 C CA . GLU A 1 397 ? 13.933 46.872 -33.517 1.00 51.78 398 GLU A CA 1
ATOM 3092 C C . GLU A 1 397 ? 12.778 46.500 -32.591 1.00 51.80 398 GLU A C 1
ATOM 3093 O O . GLU A 1 397 ? 11.666 46.232 -33.056 1.00 52.79 398 GLU A O 1
ATOM 3095 N N . VAL A 1 398 ? 13.004 46.513 -31.278 1.00 50.75 399 VAL A N 1
ATOM 3096 C CA . VAL A 1 398 ? 11.921 46.293 -30.328 1.00 49.16 399 VAL A CA 1
ATOM 3097 C C . VAL A 1 398 ? 10.890 47.404 -30.468 1.00 48.36 399 VAL A C 1
ATOM 3098 O O . VAL A 1 398 ? 9.694 47.132 -30.606 1.00 47.75 399 VAL A O 1
ATOM 3102 N N . LYS A 1 399 ? 11.341 48.650 -30.534 1.00 48.11 400 LYS A N 1
ATOM 3103 C CA . LYS A 1 399 ? 10.438 49.802 -30.517 1.00 48.25 400 LYS A CA 1
ATOM 3104 C C . LYS A 1 399 ? 9.448 49.822 -31.679 1.00 47.93 400 LYS A C 1
ATOM 3105 O O . LYS A 1 399 ? 8.352 50.363 -31.552 1.00 47.43 400 LYS A O 1
ATOM 3107 N N . LYS A 1 400 ? 9.801 49.222 -32.798 1.00 48.39 401 LYS A N 1
ATOM 3108 C CA . LYS A 1 400 ? 8.962 49.043 -33.956 1.00 49.26 401 LYS A CA 1
ATOM 3109 C C . LYS A 1 400 ? 7.951 47.907 -33.852 1.00 49.71 401 LYS A C 1
ATOM 3110 O O . LYS A 1 400 ? 7.040 47.845 -34.693 1.00 50.04 401 LYS A O 1
ATOM 3112 N N . LEU A 1 401 ? 8.140 46.997 -32.894 1.00 48.99 402 LEU A N 1
ATOM 3113 C CA . LEU A 1 401 ? 7.285 45.824 -32.823 1.00 48.31 402 LEU A CA 1
ATOM 3114 C C . LEU A 1 401 ? 6.335 45.822 -31.644 1.00 47.07 402 LEU A C 1
ATOM 3115 O O . LEU A 1 401 ? 5.334 45.115 -31.747 1.00 46.72 402 LEU A O 1
ATOM 3120 N N . VAL A 1 402 ? 6.701 46.488 -30.542 1.00 45.91 403 VAL A N 1
ATOM 3121 C CA . VAL A 1 402 ? 5.872 46.380 -29.334 1.00 45.45 403 VAL A CA 1
ATOM 3122 C C . VAL A 1 402 ? 5.786 47.732 -28.644 1.00 44.59 403 VAL A C 1
ATOM 3123 O O . VAL A 1 402 ? 6.734 48.501 -28.568 1.00 44.14 403 VAL A O 1
ATOM 3127 N N . THR A 1 403 ? 4.574 48.041 -28.184 1.00 44.54 404 THR A N 1
ATOM 3128 C CA . THR A 1 403 ? 4.361 49.226 -27.368 1.00 44.97 404 THR A CA 1
ATOM 3129 C C . THR A 1 403 ? 5.045 49.051 -26.015 1.00 44.83 404 THR A C 1
ATOM 3130 O O . THR A 1 403 ? 5.360 47.934 -25.598 1.00 45.10 404 THR A O 1
ATOM 3134 N N . LYS A 1 404 ? 5.227 50.163 -25.320 1.00 44.29 405 LYS A N 1
ATOM 3135 C CA . LYS A 1 404 ? 5.882 50.175 -24.024 1.00 43.98 405 LYS A CA 1
ATOM 3136 C C . LYS A 1 404 ? 5.025 49.434 -23.002 1.00 42.65 405 LYS A C 1
ATOM 3137 O O . LYS A 1 404 ? 5.557 48.635 -22.231 1.00 42.74 405 LYS A O 1
ATOM 3143 N N . GLU A 1 405 ? 3.718 49.678 -23.042 1.00 40.41 406 GLU A N 1
ATOM 3144 C CA . GLU A 1 405 ? 2.786 48.954 -22.195 1.00 38.91 406 GLU A CA 1
ATOM 3145 C C . GLU A 1 405 ? 2.906 47.451 -22.453 1.00 36.90 406 GLU A C 1
ATOM 3146 O O . GLU A 1 405 ? 2.877 46.670 -21.505 1.00 35.91 406 GLU A O 1
ATOM 3148 N N . GLU A 1 406 ? 2.967 47.039 -23.708 1.00 35.99 407 GLU A N 1
ATOM 3149 C CA . GLU A 1 406 ? 3.068 45.635 -24.057 1.00 36.11 407 GLU A CA 1
ATOM 3150 C C . GLU A 1 406 ? 4.357 44.973 -23.544 1.00 34.42 407 GLU A C 1
ATOM 3151 O O . GLU A 1 406 ? 4.348 43.839 -23.067 1.00 33.29 407 GLU A O 1
ATOM 3157 N N . LEU A 1 407 ? 5.458 45.679 -23.732 1.00 32.78 408 LEU A N 1
ATOM 3158 C CA . LEU A 1 407 ? 6.735 45.251 -23.193 1.00 32.48 408 LEU A CA 1
ATOM 3159 C C . LEU A 1 407 ? 6.726 45.124 -21.672 1.00 30.71 408 LEU A C 1
ATOM 3160 O O . LEU A 1 407 ? 7.139 44.105 -21.140 1.00 29.28 408 LEU A O 1
ATOM 3165 N N . GLU A 1 408 ? 6.243 46.184 -21.018 1.00 30.08 409 GLU A N 1
ATOM 3166 C CA . GLU A 1 408 ? 6.246 46.218 -19.566 1.00 31.40 409 GLU A CA 1
ATOM 3167 C C . GLU A 1 408 ? 5.396 45.126 -18.949 1.00 29.56 409 GLU A C 1
ATOM 3168 O O . GLU A 1 408 ? 5.725 44.592 -17.899 1.00 27.93 409 GLU A O 1
ATOM 3174 N N . GLU A 1 409 ? 4.294 44.741 -19.599 1.00 28.82 410 GLU A N 1
ATOM 3175 C CA . GLU A 1 409 ? 3.451 43.718 -18.969 1.00 29.85 410 GLU A CA 1
ATOM 3176 C C . GLU A 1 409 ? 4.098 42.344 -19.056 1.00 26.51 410 GLU A C 1
ATOM 3177 O O . GLU A 1 409 ? 3.713 41.471 -18.278 1.00 25.93 410 GLU A O 1
ATOM 3183 N N . LEU A 1 410 ? 5.141 42.172 -19.853 1.00 22.81 411 LEU A N 1
ATOM 3184 C CA . LEU A 1 410 ? 5.903 40.904 -19.854 1.00 21.31 411 LEU A CA 1
ATOM 3185 C C . LEU A 1 410 ? 6.722 40.729 -18.593 1.00 19.98 411 LEU A C 1
ATOM 3186 O O . LEU A 1 410 ? 7.221 39.636 -18.335 1.00 19.57 411 LEU A O 1
ATOM 3191 N N . PHE A 1 411 ? 6.928 41.789 -17.818 1.00 19.22 412 PHE A N 1
ATOM 3192 C CA . PHE A 1 411 ? 7.725 41.756 -16.597 1.00 20.48 412 PHE A CA 1
ATOM 3193 C C . PHE A 1 411 ? 6.862 41.581 -15.363 1.00 21.91 412 PHE A C 1
ATOM 3194 O O . PHE A 1 411 ? 7.257 41.765 -14.201 1.00 23.20 412 PHE A O 1
ATOM 3202 N N . ASP A 1 412 ? 5.593 41.209 -15.543 1.00 22.67 413 ASP A N 1
ATOM 3203 C CA . ASP A 1 412 ? 4.639 41.002 -14.471 1.00 24.58 413 ASP A CA 1
ATOM 3204 C C . ASP A 1 412 ? 4.778 39.639 -13.810 1.00 22.24 413 ASP A C 1
ATOM 3205 O O . ASP A 1 412 ? 4.641 38.600 -14.479 1.00 22.08 413 ASP A O 1
ATOM 3210 N N . ILE A 1 413 ? 4.970 39.590 -12.506 1.00 19.91 414 ILE A N 1
ATOM 3211 C CA . ILE A 1 413 ? 5.049 38.308 -11.775 1.00 20.46 414 ILE A CA 1
ATOM 3212 C C . ILE A 1 413 ? 3.729 37.582 -11.752 1.00 18.48 414 ILE A C 1
ATOM 3213 O O . ILE A 1 413 ? 3.636 36.355 -11.618 1.00 17.58 414 ILE A O 1
ATOM 3218 N N . SER A 1 414 ? 2.626 38.318 -11.898 1.00 17.63 415 SER A N 1
ATOM 3219 C CA . SER A 1 414 ? 1.307 37.706 -11.854 1.00 18.04 415 SER A CA 1
ATOM 3220 C C . SER A 1 414 ? 1.081 36.666 -12.934 1.00 16.12 415 SER A C 1
ATOM 3221 O O . SER A 1 414 ? 0.346 35.700 -12.703 1.00 15.69 415 SER A O 1
ATOM 3224 N N . TYR A 1 415 ? 1.696 36.763 -14.118 1.00 14.42 416 TYR A N 1
ATOM 3225 C CA . TYR A 1 415 ? 1.692 35.697 -15.107 1.00 13.87 416 TYR A CA 1
ATOM 3226 C C . TYR A 1 415 ? 2.114 34.353 -14.514 1.00 13.60 416 TYR A C 1
ATOM 3227 O O . TYR A 1 415 ? 1.550 33.320 -14.916 1.00 14.29 416 TYR A O 1
ATOM 3236 N N . TYR A 1 416 ? 3.090 34.365 -13.597 1.00 13.19 417 TYR A N 1
ATOM 3237 C CA . TYR A 1 416 ? 3.680 33.085 -13.128 1.00 12.93 417 TYR A CA 1
ATOM 3238 C C . TYR A 1 416 ? 2.870 32.471 -12.000 1.00 13.92 417 TYR A C 1
ATOM 3239 O O . TYR A 1 416 ? 2.986 31.276 -11.726 1.00 13.28 417 TYR A O 1
ATOM 3248 N N . LEU A 1 417 ? 2.100 33.293 -11.275 1.00 13.97 418 LEU A N 1
ATOM 3249 C CA . LEU A 1 417 ? 1.386 32.813 -10.100 1.00 14.28 418 LEU A CA 1
ATOM 3250 C C . LEU A 1 417 ? -0.086 32.559 -10.362 1.00 13.60 418 LEU A C 1
ATOM 3251 O O . LEU A 1 417 ? -0.840 32.229 -9.422 1.00 13.71 418 LEU A O 1
ATOM 3256 N N . LYS A 1 418 ? -0.520 32.633 -11.620 1.00 12.77 419 LYS A N 1
ATOM 3257 C CA . LYS A 1 418 ? -1.961 32.606 -11.894 1.00 13.68 419 LYS A CA 1
ATOM 3258 C C . LYS A 1 418 ? -2.642 31.280 -11.575 1.00 12.93 419 LYS A C 1
ATOM 3259 O O . LYS A 1 418 ? -3.881 31.204 -11.547 1.00 12.90 419 LYS A O 1
ATOM 3265 N N . HIS A 1 419 ? -1.881 30.175 -11.439 1.00 10.77 420 HIS A N 1
ATOM 3266 C CA . HIS A 1 419 ? -2.514 28.893 -11.147 1.00 11.60 420 HIS A CA 1
ATOM 3267 C C . HIS A 1 419 ? -2.097 28.346 -9.778 1.00 10.81 420 HIS A C 1
ATOM 3268 O O . HIS A 1 419 ? -2.458 27.208 -9.432 1.00 10.17 420 HIS A O 1
ATOM 3275 N N . VAL A 1 420 ? -1.481 29.155 -8.955 1.00 11.70 421 VAL A N 1
ATOM 3276 C CA . VAL A 1 420 ? -1.271 28.725 -7.540 1.00 11.96 421 VAL A CA 1
ATOM 3277 C C . VAL A 1 420 ? -2.546 28.282 -6.840 1.00 12.07 421 VAL A C 1
ATOM 3278 O O . VAL A 1 420 ? -2.556 27.234 -6.151 1.00 10.39 421 VAL A O 1
ATOM 3282 N N . ASP A 1 421 ? -3.642 29.068 -6.947 1.00 11.58 422 ASP A N 1
ATOM 3283 C CA . ASP A 1 421 ? -4.873 28.701 -6.241 1.00 15.38 422 ASP A CA 1
ATOM 3284 C C . ASP A 1 421 ? -5.430 27.354 -6.685 1.00 15.11 422 ASP A C 1
ATOM 3285 O O . ASP A 1 421 ? -5.944 26.578 -5.884 1.00 16.37 422 ASP A O 1
ATOM 3290 N N . HIS A 1 422 ? -5.367 27.058 -7.978 1.00 15.74 423 HIS A N 1
ATOM 3291 C CA . HIS A 1 422 ? -5.809 25.773 -8.529 1.00 16.33 423 HIS A CA 1
ATOM 3292 C C . HIS A 1 422 ? -5.022 24.616 -7.898 1.00 13.39 423 HIS A C 1
ATOM 3293 O O . HIS A 1 422 ? -5.623 23.569 -7.620 1.00 13.29 423 HIS A O 1
ATOM 3300 N N . ILE A 1 423 ? -3.726 24.810 -7.707 1.00 10.62 424 ILE A N 1
ATOM 3301 C CA . ILE A 1 423 ? -2.917 23.689 -7.122 1.00 10.15 424 ILE A CA 1
ATOM 3302 C C . ILE A 1 423 ? -3.331 23.492 -5.685 1.00 10.35 424 ILE A C 1
ATOM 3303 O O . ILE A 1 423 ? -3.497 22.373 -5.217 1.00 11.25 424 ILE A O 1
ATOM 3308 N N . PHE A 1 424 ? -3.480 24.568 -4.892 1.00 10.61 425 PHE A N 1
ATOM 3309 C CA . PHE A 1 424 ? -3.849 24.401 -3.483 1.00 11.12 425 PHE A CA 1
ATOM 3310 C C . PHE A 1 424 ? -5.230 23.765 -3.363 1.00 11.70 425 PHE A C 1
ATOM 3311 O O . PHE A 1 424 ? -5.456 22.998 -2.432 1.00 12.35 425 PHE A O 1
ATOM 3319 N N . GLU A 1 425 ? -6.173 24.096 -4.250 1.00 12.29 426 GLU A N 1
ATOM 3320 C CA . GLU A 1 425 ? -7.507 23.459 -4.246 1.00 16.08 426 GLU A CA 1
ATOM 3321 C C . GLU A 1 425 ? -7.536 21.939 -4.355 1.00 15.96 426 GLU A C 1
ATOM 3322 O O . GLU A 1 425 ? -8.406 21.296 -3.723 1.00 15.52 426 GLU A O 1
ATOM 3328 N N . ARG A 1 426 ? -6.508 21.376 -5.046 1.00 15.71 427 ARG A N 1
ATOM 3329 C CA . ARG A 1 426 ? -6.424 19.885 -5.117 1.00 16.01 427 ARG A CA 1
ATOM 3330 C C . ARG A 1 426 ? -6.241 19.216 -3.757 1.00 16.65 427 ARG A C 1
ATOM 3331 O O . ARG A 1 426 ? -6.492 18.010 -3.614 1.00 17.88 427 ARG A O 1
ATOM 3339 N N . PHE A 1 427 ? -5.793 19.982 -2.763 1.00 15.01 428 PHE A N 1
ATOM 3340 C CA . PHE A 1 427 ? -5.485 19.399 -1.458 1.00 17.45 428 PHE A CA 1
ATOM 3341 C C . PHE A 1 427 ? -6.580 19.780 -0.417 1.00 22.22 428 PHE A C 1
ATOM 3342 O O . PHE A 1 427 ? -6.450 19.396 0.750 1.00 21.29 428 PHE A O 1
ATOM 3350 N N . GLU A 1 428 ? -7.590 20.550 -0.820 1.00 28.87 429 GLU A N 1
ATOM 3351 C CA . GLU A 1 428 ? -8.651 20.970 0.103 1.00 36.69 429 GLU A CA 1
ATOM 3352 C C . GLU A 1 428 ? -9.709 19.774 0.322 1.00 41.34 429 GLU A C 1
ATOM 3353 O O . GLU A 1 428 ? -9.573 18.696 -0.269 1.00 41.81 429 GLU A O 1
ATOM 3359 N N . LYS A 1 429 ? -10.608 19.601 1.172 1.00 46.16 430 LYS A N 1
ATOM 3360 C CA . LYS A 1 429 ? -11.884 19.202 1.658 1.00 50.57 430 LYS A CA 1
ATOM 3361 C C . LYS A 1 429 ? -12.841 18.583 0.653 1.00 52.03 430 LYS A C 1
ATOM 3362 O O . LYS A 1 429 ? -12.487 17.515 0.105 1.00 53.63 430 LYS A O 1
ATOM 3368 N N . VAL B 1 1 ? 25.729 1.642 -20.113 1.00 35.10 2 VAL B N 1
ATOM 3369 C CA . VAL B 1 1 ? 24.976 2.743 -20.810 1.00 34.66 2 VAL B CA 1
ATOM 3370 C C . VAL B 1 1 ? 25.860 3.378 -21.872 1.00 35.21 2 VAL B C 1
ATOM 3371 O O . VAL B 1 1 ? 26.783 4.126 -21.575 1.00 36.40 2 VAL B O 1
ATOM 3375 N N . GLU B 1 2 ? 25.531 3.136 -23.150 1.00 35.67 3 GLU B N 1
ATOM 3376 C CA . GLU B 1 2 ? 26.442 3.442 -24.251 1.00 35.81 3 GLU B CA 1
ATOM 3377 C C . GLU B 1 2 ? 26.804 4.919 -24.315 1.00 35.84 3 GLU B C 1
ATOM 3378 O O . GLU B 1 2 ? 27.939 5.271 -24.663 1.00 36.36 3 GLU B O 1
ATOM 3380 N N . ARG B 1 3 ? 25.869 5.808 -23.949 1.00 35.76 4 ARG B N 1
ATOM 3381 C CA . ARG B 1 3 ? 26.228 7.232 -23.953 1.00 35.50 4 ARG B CA 1
ATOM 3382 C C . ARG B 1 3 ? 27.390 7.578 -23.032 1.00 35.34 4 ARG B C 1
ATOM 3383 O O . ARG B 1 3 ? 27.954 8.678 -23.267 1.00 36.49 4 ARG B O 1
ATOM 3391 N N . TYR B 1 4 ? 27.752 6.798 -22.011 1.00 34.08 5 TYR B N 1
ATOM 3392 C CA . TYR B 1 4 ? 28.949 7.101 -21.238 1.00 34.35 5 TYR B CA 1
ATOM 3393 C C . TYR B 1 4 ? 30.168 6.275 -21.642 1.00 34.95 5 TYR B C 1
ATOM 3394 O O . TYR B 1 4 ? 31.218 6.432 -21.025 1.00 35.27 5 TYR B O 1
ATOM 3403 N N . SER B 1 5 ? 30.111 5.457 -22.699 1.00 35.63 6 SER B N 1
ATOM 3404 C CA . SER B 1 5 ? 31.277 4.643 -23.072 1.00 36.68 6 SER B CA 1
ATOM 3405 C C . SER B 1 5 ? 32.230 5.440 -23.968 1.00 35.97 6 SER B C 1
ATOM 3406 O O . SER B 1 5 ? 31.787 6.190 -24.837 1.00 36.68 6 SER B O 1
ATOM 3409 N N . LEU B 1 6 ? 33.534 5.326 -23.742 1.00 33.72 7 LEU B N 1
ATOM 3410 C CA . LEU B 1 6 ? 34.590 6.049 -24.415 1.00 31.09 7 LEU B CA 1
ATOM 3411 C C . LEU B 1 6 ? 35.727 5.076 -24.803 1.00 29.23 7 LEU B C 1
ATOM 3412 O O . LEU B 1 6 ? 36.120 4.306 -23.959 1.00 25.76 7 LEU B O 1
ATOM 3417 N N . SER B 1 7 ? 36.252 5.209 -26.023 1.00 30.32 8 SER B N 1
ATOM 3418 C CA . SER B 1 7 ? 37.463 4.474 -26.418 1.00 31.63 8 SER B CA 1
ATOM 3419 C C . SER B 1 7 ? 38.540 4.725 -25.418 1.00 33.16 8 SER B C 1
ATOM 3420 O O . SER B 1 7 ? 38.318 5.677 -24.704 1.00 36.46 8 SER B O 1
ATOM 3423 N N . PRO B 1 8 ? 39.629 4.011 -25.563 1.00 32.47 9 PRO B N 1
ATOM 3424 C CA . PRO B 1 8 ? 40.111 2.748 -25.132 1.00 29.86 9 PRO B CA 1
ATOM 3425 C C . PRO B 1 8 ? 39.340 1.842 -24.204 1.00 25.90 9 PRO B C 1
ATOM 3426 O O . PRO B 1 8 ? 39.429 0.621 -24.385 1.00 25.01 9 PRO B O 1
ATOM 3430 N N . MET B 1 9 ? 38.642 2.411 -23.238 1.00 22.22 10 MET B N 1
ATOM 3431 C CA . MET B 1 9 ? 37.983 1.576 -22.249 1.00 19.34 10 MET B CA 1
ATOM 3432 C C . MET B 1 9 ? 36.876 0.746 -22.867 1.00 20.40 10 MET B C 1
ATOM 3433 O O . MET B 1 9 ? 36.700 -0.451 -22.594 1.00 20.04 10 MET B O 1
ATOM 3438 N N . LYS B 1 10 ? 36.072 1.326 -23.782 1.00 20.92 11 LYS B N 1
ATOM 3439 C CA . LYS B 1 10 ? 34.918 0.522 -24.211 1.00 22.64 11 LYS B CA 1
ATOM 3440 C C . LYS B 1 10 ? 35.387 -0.640 -25.095 1.00 21.18 11 LYS B C 1
ATOM 3441 O O . LYS B 1 10 ? 34.740 -1.687 -25.046 1.00 20.77 11 LYS B O 1
ATOM 3447 N N . ASP B 1 11 ? 36.526 -0.530 -25.735 1.00 19.93 12 ASP B N 1
ATOM 3448 C CA . ASP B 1 11 ? 37.073 -1.631 -26.535 1.00 21.70 12 ASP B CA 1
ATOM 3449 C C . ASP B 1 11 ? 37.451 -2.841 -25.694 1.00 19.50 12 ASP B C 1
ATOM 3450 O O . ASP B 1 11 ? 37.488 -3.977 -26.169 1.00 18.49 12 ASP B O 1
ATOM 3455 N N . LEU B 1 12 ? 37.786 -2.622 -24.425 1.00 17.19 13 LEU B N 1
ATOM 3456 C CA . LEU B 1 12 ? 38.152 -3.714 -23.532 1.00 16.18 13 LEU B CA 1
ATOM 3457 C C . LEU B 1 12 ? 37.027 -4.681 -23.259 1.00 14.94 13 LEU B C 1
ATOM 3458 O O . LEU B 1 12 ? 37.262 -5.843 -22.937 1.00 14.84 13 LEU B O 1
ATOM 3463 N N . TRP B 1 13 ? 35.755 -4.211 -23.249 1.00 13.68 14 TRP B N 1
ATOM 3464 C CA . TRP B 1 13 ? 34.629 -4.959 -22.745 1.00 15.27 14 TRP B CA 1
ATOM 3465 C C . TRP B 1 13 ? 33.726 -5.503 -23.847 1.00 16.80 14 TRP B C 1
ATOM 3466 O O . TRP B 1 13 ? 32.577 -5.879 -23.589 1.00 19.60 14 TRP B O 1
ATOM 3477 N N . THR B 1 14 ? 34.196 -5.707 -25.068 1.00 15.56 15 THR B N 1
ATOM 3478 C CA . THR B 1 14 ? 33.404 -6.321 -26.134 1.00 16.51 15 THR B CA 1
ATOM 3479 C C . THR B 1 14 ? 33.480 -7.840 -26.082 1.00 17.52 15 THR B C 1
ATOM 3480 O O . THR B 1 14 ? 34.355 -8.423 -25.412 1.00 16.93 15 THR B O 1
ATOM 3484 N N . GLU B 1 15 ? 32.595 -8.525 -26.801 1.00 18.23 16 GLU B N 1
ATOM 3485 C CA . GLU B 1 15 ? 32.698 -10.009 -26.790 1.00 19.95 16 GLU B CA 1
ATOM 3486 C C . GLU B 1 15 ? 33.971 -10.413 -27.494 1.00 18.46 16 GLU B C 1
ATOM 3487 O O . GLU B 1 15 ? 34.647 -11.359 -27.066 1.00 17.42 16 GLU B O 1
ATOM 3493 N N . GLU B 1 16 ? 34.370 -9.709 -28.577 1.00 18.02 17 GLU B N 1
ATOM 3494 C CA . GLU B 1 16 ? 35.614 -10.080 -29.251 1.00 19.46 17 GLU B CA 1
ATOM 3495 C C . GLU B 1 16 ? 36.788 -9.966 -28.284 1.00 17.64 17 GLU B C 1
ATOM 3496 O O . GLU B 1 16 ? 37.688 -10.836 -28.297 1.00 16.45 17 GLU B O 1
ATOM 3500 N N . ALA B 1 17 ? 36.809 -8.890 -27.495 1.00 15.20 18 ALA B N 1
ATOM 3501 C CA . ALA B 1 17 ? 37.921 -8.714 -26.550 1.00 14.75 18 ALA B CA 1
ATOM 3502 C C . ALA B 1 17 ? 37.967 -9.833 -25.522 1.00 13.59 18 ALA B C 1
ATOM 3503 O O . ALA B 1 17 ? 39.082 -10.279 -25.129 1.00 13.80 18 ALA B O 1
ATOM 3505 N N . LYS B 1 18 ? 36.824 -10.244 -24.991 1.00 12.86 19 LYS B N 1
ATOM 3506 C CA . LYS B 1 18 ? 36.783 -11.336 -24.035 1.00 13.57 19 LYS B CA 1
ATOM 3507 C C . LYS B 1 18 ? 37.342 -12.637 -24.622 1.00 13.23 19 LYS B C 1
ATOM 3508 O O . LYS B 1 18 ? 38.202 -13.276 -23.988 1.00 12.59 19 LYS B O 1
ATOM 3514 N N . TYR B 1 19 ? 36.885 -13.007 -25.815 1.00 13.30 20 TYR B N 1
ATOM 3515 C CA . TYR B 1 19 ? 37.455 -14.224 -26.413 1.00 14.10 20 TYR B CA 1
ATOM 3516 C C . TYR B 1 19 ? 38.933 -14.055 -26.730 1.00 14.17 20 TYR B C 1
ATOM 3517 O O . TYR B 1 19 ? 39.658 -15.067 -26.602 1.00 14.82 20 TYR B O 1
ATOM 3526 N N . ARG B 1 20 ? 39.419 -12.891 -27.155 1.00 13.91 21 ARG B N 1
ATOM 3527 C CA . ARG B 1 20 ? 40.847 -12.706 -27.331 1.00 15.14 21 ARG B CA 1
ATOM 3528 C C . ARG B 1 20 ? 41.596 -12.938 -26.019 1.00 13.67 21 ARG B C 1
ATOM 3529 O O . ARG B 1 20 ? 42.691 -13.546 -26.054 1.00 13.12 21 ARG B O 1
ATOM 3537 N N . ARG B 1 21 ? 41.084 -12.460 -24.898 1.00 11.79 22 ARG B N 1
ATOM 3538 C CA . ARG B 1 21 ? 41.727 -12.735 -23.608 1.00 11.67 22 ARG B CA 1
ATOM 3539 C C . ARG B 1 21 ? 41.663 -14.234 -23.281 1.00 11.30 22 ARG B C 1
ATOM 3540 O O . ARG B 1 21 ? 42.659 -14.758 -22.774 1.00 11.28 22 ARG B O 1
ATOM 3548 N N . TRP B 1 22 ? 40.551 -14.936 -23.553 1.00 10.68 23 TRP B N 1
ATOM 3549 C CA . TRP B 1 22 ? 40.532 -16.366 -23.214 1.00 10.42 23 TRP B CA 1
ATOM 3550 C C . TRP B 1 22 ? 41.572 -17.117 -24.038 1.00 11.33 23 TRP B C 1
ATOM 3551 O O . TRP B 1 22 ? 42.291 -17.966 -23.514 1.00 10.67 23 TRP B O 1
ATOM 3562 N N . LEU B 1 23 ? 41.676 -16.739 -25.343 1.00 12.38 24 LEU B N 1
ATOM 3563 C CA . LEU B 1 23 ? 42.771 -17.375 -26.137 1.00 13.71 24 LEU B CA 1
ATOM 3564 C C . LEU B 1 23 ? 44.166 -17.005 -25.673 1.00 13.81 24 LEU B C 1
ATOM 3565 O O . LEU B 1 23 ? 45.048 -17.910 -25.697 1.00 12.86 24 LEU B O 1
ATOM 3570 N N . GLU B 1 24 ? 44.399 -15.787 -25.246 1.00 13.68 25 GLU B N 1
ATOM 3571 C CA . GLU B 1 24 ? 45.675 -15.397 -24.630 1.00 15.30 25 GLU B CA 1
ATOM 3572 C C . GLU B 1 24 ? 46.066 -16.279 -23.429 1.00 13.21 25 GLU B C 1
ATOM 3573 O O . GLU B 1 24 ? 47.240 -16.707 -23.299 1.00 12.25 25 GLU B O 1
ATOM 3579 N N . VAL B 1 25 ? 45.083 -16.526 -22.568 1.00 10.91 26 VAL B N 1
ATOM 3580 C CA . VAL B 1 25 ? 45.332 -17.375 -21.411 1.00 10.94 26 VAL B CA 1
ATOM 3581 C C . VAL B 1 25 ? 45.661 -18.804 -21.845 1.00 10.99 26 VAL B C 1
ATOM 3582 O O . VAL B 1 25 ? 46.643 -19.413 -21.366 1.00 10.74 26 VAL B O 1
ATOM 3586 N N . GLU B 1 26 ? 44.848 -19.373 -22.722 1.00 10.49 27 GLU B N 1
ATOM 3587 C CA . GLU B 1 26 ? 45.110 -20.745 -23.186 1.00 11.91 27 GLU B CA 1
ATOM 3588 C C . GLU B 1 26 ? 46.466 -20.858 -23.862 1.00 12.08 27 GLU B C 1
ATOM 3589 O O . GLU B 1 26 ? 47.160 -21.878 -23.687 1.00 12.56 27 GLU B O 1
ATOM 3595 N N . LEU B 1 27 ? 46.884 -19.928 -24.708 1.00 11.17 28 LEU B N 1
ATOM 3596 C CA . LEU B 1 27 ? 48.208 -20.001 -25.294 1.00 12.66 28 LEU B CA 1
ATOM 3597 C C . LEU B 1 27 ? 49.341 -19.773 -24.319 1.00 12.53 28 LEU B C 1
ATOM 3598 O O . LEU B 1 27 ? 50.435 -20.308 -24.538 1.00 13.16 28 LEU B O 1
ATOM 3603 N N . ALA B 1 28 ? 49.143 -18.984 -23.256 1.00 11.61 29 ALA B N 1
ATOM 3604 C CA . ALA B 1 28 ? 50.173 -18.952 -22.217 1.00 11.52 29 ALA B CA 1
ATOM 3605 C C . ALA B 1 28 ? 50.292 -20.320 -21.545 1.00 11.20 29 ALA B C 1
ATOM 3606 O O . ALA B 1 28 ? 51.429 -20.696 -21.201 1.00 11.37 29 ALA B O 1
ATOM 3608 N N . VAL B 1 29 ? 49.176 -21.038 -21.330 1.00 10.06 30 VAL B N 1
ATOM 3609 C CA . VAL B 1 29 ? 49.275 -22.343 -20.652 1.00 10.62 30 VAL B CA 1
ATOM 3610 C C . VAL B 1 29 ? 49.948 -23.360 -21.593 1.00 11.14 30 VAL B C 1
ATOM 3611 O O . VAL B 1 29 ? 50.814 -24.117 -21.115 1.00 10.57 30 VAL B O 1
ATOM 3615 N N . THR B 1 30 ? 49.579 -23.393 -22.870 1.00 11.41 31 THR B N 1
ATOM 3616 C CA . THR B 1 30 ? 50.276 -24.382 -23.739 1.00 13.21 31 THR B CA 1
ATOM 3617 C C . THR B 1 30 ? 51.744 -24.015 -23.819 1.00 13.33 31 THR B C 1
ATOM 3618 O O . THR B 1 30 ? 52.625 -24.902 -23.806 1.00 13.16 31 THR B O 1
ATOM 3622 N N . ARG B 1 31 ? 52.098 -22.731 -23.979 1.00 12.68 32 ARG B N 1
ATOM 3623 C CA . ARG B 1 31 ? 53.504 -22.333 -23.974 1.00 13.12 32 ARG B CA 1
ATOM 3624 C C . ARG B 1 31 ? 54.237 -22.799 -22.717 1.00 13.08 32 ARG B C 1
ATOM 3625 O O . ARG B 1 31 ? 55.365 -23.333 -22.861 1.00 13.79 32 ARG B O 1
ATOM 3633 N N . ALA B 1 32 ? 53.645 -22.648 -21.537 1.00 12.21 33 ALA B N 1
ATOM 3634 C CA . ALA B 1 32 ? 54.285 -23.115 -20.307 1.00 12.07 33 ALA B CA 1
ATOM 3635 C C . ALA B 1 32 ? 54.438 -24.629 -20.265 1.00 11.75 33 ALA B C 1
ATOM 3636 O O . ALA B 1 32 ? 55.535 -25.120 -19.886 1.00 12.46 33 ALA B O 1
ATOM 3638 N N . TYR B 1 33 ? 53.370 -25.384 -20.590 1.00 11.68 34 TYR B N 1
ATOM 3639 C CA . TYR B 1 33 ? 53.563 -26.847 -20.671 1.00 12.93 34 TYR B CA 1
ATOM 3640 C C . TYR B 1 33 ? 54.715 -27.222 -21.610 1.00 14.24 34 TYR B C 1
ATOM 3641 O O . TYR B 1 33 ? 55.517 -28.119 -21.283 1.00 15.24 34 TYR B O 1
ATOM 3650 N N . GLU B 1 34 ? 54.792 -26.620 -22.777 1.00 14.87 35 GLU B N 1
ATOM 3651 C CA . GLU B 1 34 ? 55.826 -26.899 -23.772 1.00 15.95 35 GLU B CA 1
ATOM 3652 C C . GLU B 1 34 ? 57.186 -26.503 -23.261 1.00 15.98 35 GLU B C 1
ATOM 3653 O O . GLU B 1 34 ? 58.158 -27.292 -23.379 1.00 16.90 35 GLU B O 1
ATOM 3659 N N . GLU B 1 35 ? 57.339 -25.344 -22.626 1.00 15.37 36 GLU B N 1
ATOM 3660 C CA . GLU B 1 35 ? 58.631 -24.906 -22.109 1.00 19.52 36 GLU B CA 1
ATOM 3661 C C . GLU B 1 35 ? 59.141 -25.826 -20.999 1.00 18.76 36 GLU B C 1
ATOM 3662 O O . GLU B 1 35 ? 60.358 -26.034 -20.847 1.00 19.69 36 GLU B O 1
ATOM 3668 N N . LEU B 1 36 ? 58.241 -26.456 -20.283 1.00 17.09 37 LEU B N 1
ATOM 3669 C CA . LEU B 1 36 ? 58.602 -27.426 -19.252 1.00 18.99 37 LEU B CA 1
ATOM 3670 C C . LEU B 1 36 ? 58.832 -28.839 -19.784 1.00 18.52 37 LEU B C 1
ATOM 3671 O O . LEU B 1 36 ? 59.080 -29.720 -18.928 1.00 17.83 37 LEU B O 1
ATOM 3676 N N . GLY B 1 37 ? 58.629 -29.073 -21.079 1.00 18.69 38 GLY B N 1
ATOM 3677 C CA . GLY B 1 37 ? 58.822 -30.395 -21.660 1.00 18.33 38 GLY B CA 1
ATOM 3678 C C . GLY B 1 37 ? 57.658 -31.334 -21.430 1.00 19.41 38 GLY B C 1
ATOM 3679 O O . GLY B 1 37 ? 57.881 -32.545 -21.560 1.00 20.52 38 GLY B O 1
ATOM 3680 N N . MET B 1 38 ? 56.456 -30.806 -21.138 1.00 18.21 39 MET B N 1
ATOM 3681 C CA . MET B 1 38 ? 55.330 -31.682 -20.829 1.00 19.18 39 MET B CA 1
ATOM 3682 C C . MET B 1 38 ? 54.457 -31.989 -22.022 1.00 19.37 39 MET B C 1
ATOM 3683 O O . MET B 1 38 ? 53.622 -32.883 -21.816 1.00 20.53 39 MET B O 1
ATOM 3688 N N . ILE B 1 39 ? 54.540 -31.147 -23.038 1.00 19.09 40 ILE B N 1
ATOM 3689 C CA . ILE B 1 39 ? 53.850 -31.406 -24.296 1.00 18.99 40 ILE B CA 1
ATOM 3690 C C . ILE B 1 39 ? 54.907 -31.156 -25.371 1.00 20.60 40 ILE B C 1
ATOM 3691 O O . ILE B 1 39 ? 55.894 -30.486 -25.132 1.00 20.30 40 ILE B O 1
ATOM 3696 N N . PRO B 1 40 ? 54.657 -31.741 -26.530 1.00 23.79 41 PRO B N 1
ATOM 3697 C CA . PRO B 1 40 ? 55.630 -31.790 -27.628 1.00 25.38 41 PRO B CA 1
ATOM 3698 C C . PRO B 1 40 ? 55.980 -30.408 -28.151 1.00 24.63 41 PRO B C 1
ATOM 3699 O O . PRO B 1 40 ? 55.093 -29.557 -28.195 1.00 23.77 41 PRO B O 1
ATOM 3703 N N . LYS B 1 41 ? 57.234 -30.185 -28.532 1.00 24.72 42 LYS B N 1
ATOM 3704 C CA . LYS B 1 41 ? 57.659 -28.947 -29.170 1.00 26.04 42 LYS B CA 1
ATOM 3705 C C . LYS B 1 41 ? 56.838 -28.633 -30.418 1.00 25.45 42 LYS B C 1
ATOM 3706 O O . LYS B 1 41 ? 56.489 -29.593 -31.126 1.00 26.92 42 LYS B O 1
ATOM 3708 N N . GLY B 1 42 ? 56.495 -27.401 -30.655 1.00 23.55 43 GLY B N 1
ATOM 3709 C CA . GLY B 1 42 ? 55.778 -27.026 -31.873 1.00 23.05 43 GLY B CA 1
ATOM 3710 C C . GLY B 1 42 ? 54.290 -26.840 -31.657 1.00 21.78 43 GLY B C 1
ATOM 3711 O O . GLY B 1 42 ? 53.630 -26.202 -32.497 1.00 22.96 43 GLY B O 1
ATOM 3712 N N . VAL B 1 43 ? 53.713 -27.402 -30.589 1.00 19.69 44 VAL B N 1
ATOM 3713 C CA . VAL B 1 43 ? 52.277 -27.289 -30.367 1.00 18.54 44 VAL B CA 1
ATOM 3714 C C . VAL B 1 43 ? 51.839 -25.828 -30.250 1.00 18.20 44 VAL B C 1
ATOM 3715 O O . VAL B 1 43 ? 50.794 -25.531 -30.894 1.00 17.92 44 VAL B O 1
ATOM 3719 N N . THR B 1 44 ? 52.518 -25.051 -29.414 1.00 17.46 45 THR B N 1
ATOM 3720 C CA . THR B 1 44 ? 52.015 -23.666 -29.202 1.00 17.72 45 THR B CA 1
ATOM 3721 C C . THR B 1 44 ? 52.019 -22.911 -30.524 1.00 18.00 45 THR B C 1
ATOM 3722 O O . THR B 1 44 ? 51.079 -22.176 -30.841 1.00 16.73 45 THR B O 1
ATOM 3726 N N . GLU B 1 45 ? 53.120 -23.022 -31.294 1.00 19.49 46 GLU B N 1
ATOM 3727 C CA . GLU B 1 45 ? 53.175 -22.186 -32.519 1.00 21.10 46 GLU B CA 1
ATOM 3728 C C . GLU B 1 45 ? 52.100 -22.659 -33.473 1.00 20.42 46 GLU B C 1
ATOM 3729 O O . GLU B 1 45 ? 51.445 -21.794 -34.073 1.00 21.75 46 GLU B O 1
ATOM 3732 N N . ARG B 1 46 ? 51.760 -23.934 -33.598 1.00 18.78 47 ARG B N 1
ATOM 3733 C CA . ARG B 1 46 ? 50.674 -24.356 -34.460 1.00 18.46 47 ARG B CA 1
ATOM 3734 C C . ARG B 1 46 ? 49.271 -23.949 -34.028 1.00 17.44 47 ARG B C 1
ATOM 3735 O O . ARG B 1 46 ? 48.451 -23.557 -34.886 1.00 17.23 47 ARG B O 1
ATOM 3743 N N . ILE B 1 47 ? 48.960 -24.064 -32.733 1.00 16.92 48 ILE B N 1
ATOM 3744 C CA . ILE B 1 47 ? 47.718 -23.466 -32.247 1.00 17.05 48 ILE B CA 1
ATOM 3745 C C . ILE B 1 47 ? 47.725 -21.960 -32.447 1.00 17.31 48 ILE B C 1
ATOM 3746 O O . ILE B 1 47 ? 46.677 -21.442 -32.878 1.00 17.55 48 ILE B O 1
ATOM 3751 N N . ARG B 1 48 ? 48.811 -21.227 -32.207 1.00 17.91 49 ARG B N 1
ATOM 3752 C CA . ARG B 1 48 ? 48.756 -19.767 -32.433 1.00 21.01 49 ARG B CA 1
ATOM 3753 C C . ARG B 1 48 ? 48.412 -19.426 -33.882 1.00 21.52 49 ARG B C 1
ATOM 3754 O O . ARG B 1 48 ? 47.717 -18.465 -34.214 1.00 21.05 49 ARG B O 1
ATOM 3762 N N . ASN B 1 49 ? 48.956 -20.215 -34.823 1.00 21.87 50 ASN B N 1
ATOM 3763 C CA . ASN B 1 49 ? 48.650 -19.980 -36.244 1.00 22.50 50 ASN B CA 1
ATOM 3764 C C . ASN B 1 49 ? 47.258 -20.360 -36.700 1.00 22.12 50 ASN B C 1
ATOM 3765 O O . ASN B 1 49 ? 46.716 -19.762 -37.644 1.00 23.52 50 ASN B O 1
ATOM 3770 N N . ASN B 1 50 ? 46.626 -21.374 -36.128 1.00 20.46 51 ASN B N 1
ATOM 3771 C CA . ASN B 1 50 ? 45.330 -21.875 -36.483 1.00 21.64 51 ASN B CA 1
ATOM 3772 C C . ASN B 1 50 ? 44.160 -21.332 -35.657 1.00 21.76 51 ASN B C 1
ATOM 3773 O O . ASN B 1 50 ? 43.010 -21.398 -36.152 1.00 21.63 51 ASN B O 1
ATOM 3778 N N . ALA B 1 51 ? 44.426 -20.874 -34.433 1.00 21.73 52 ALA B N 1
ATOM 3779 C CA . ALA B 1 51 ? 43.276 -20.506 -33.589 1.00 22.60 52 ALA B CA 1
ATOM 3780 C C . ALA B 1 51 ? 42.830 -19.086 -33.904 1.00 24.27 52 ALA B C 1
ATOM 3781 O O . ALA B 1 51 ? 43.641 -18.187 -33.751 1.00 25.18 52 ALA B O 1
ATOM 3783 N N . LYS B 1 52 ? 41.602 -18.920 -34.343 1.00 25.83 53 LYS B N 1
ATOM 3784 C CA . LYS B 1 52 ? 41.091 -17.598 -34.705 1.00 27.63 53 LYS B CA 1
ATOM 3785 C C . LYS B 1 52 ? 39.870 -17.276 -33.840 1.00 26.17 53 LYS B C 1
ATOM 3786 O O . LYS B 1 52 ? 39.175 -18.228 -33.498 1.00 25.85 53 LYS B O 1
ATOM 3792 N N . ILE B 1 53 ? 39.635 -16.014 -33.548 1.00 24.99 54 ILE B N 1
ATOM 3793 C CA . ILE B 1 53 ? 38.398 -15.673 -32.836 1.00 25.43 54 ILE B CA 1
ATOM 3794 C C . ILE B 1 53 ? 37.238 -15.580 -33.824 1.00 26.96 54 ILE B C 1
ATOM 3795 O O . ILE B 1 53 ? 37.259 -14.738 -34.718 1.00 28.44 54 ILE B O 1
ATOM 3800 N N . ASP B 1 54 ? 36.232 -16.413 -33.632 1.00 27.85 55 ASP B N 1
ATOM 3801 C CA . ASP B 1 54 ? 34.999 -16.340 -34.425 1.00 29.45 55 ASP B CA 1
ATOM 3802 C C . ASP B 1 54 ? 33.834 -16.293 -33.459 1.00 28.32 55 ASP B C 1
ATOM 3803 O O . ASP B 1 54 ? 33.396 -17.368 -33.022 1.00 27.11 55 ASP B O 1
ATOM 3808 N N . VAL B 1 55 ? 33.403 -15.085 -33.112 1.00 28.35 56 VAL B N 1
ATOM 3809 C CA . VAL B 1 55 ? 32.344 -14.931 -32.114 1.00 29.54 56 VAL B CA 1
ATOM 3810 C C . VAL B 1 55 ? 31.096 -15.690 -32.507 1.00 30.55 56 VAL B C 1
ATOM 3811 O O . VAL B 1 55 ? 30.477 -16.367 -31.675 1.00 30.90 56 VAL B O 1
ATOM 3815 N N . GLU B 1 56 ? 30.670 -15.602 -33.772 1.00 31.76 57 GLU B N 1
ATOM 3816 C CA . GLU B 1 56 ? 29.409 -16.232 -34.187 1.00 32.34 57 GLU B CA 1
ATOM 3817 C C . GLU B 1 56 ? 29.446 -17.745 -34.020 1.00 32.05 57 GLU B C 1
ATOM 3818 O O . GLU B 1 56 ? 28.484 -18.382 -33.558 1.00 32.37 57 GLU B O 1
ATOM 3820 N N . LEU B 1 57 ? 30.597 -18.353 -34.334 1.00 31.08 58 LEU B N 1
ATOM 3821 C CA . LEU B 1 57 ? 30.754 -19.787 -34.095 1.00 29.93 58 LEU B CA 1
ATOM 3822 C C . LEU B 1 57 ? 30.712 -20.150 -32.621 1.00 28.47 58 LEU B C 1
ATOM 3823 O O . LEU B 1 57 ? 30.039 -21.109 -32.246 1.00 27.86 58 LEU B O 1
ATOM 3828 N N . PHE B 1 58 ? 31.414 -19.395 -31.762 1.00 27.25 59 PHE B N 1
ATOM 3829 C CA . PHE B 1 58 ? 31.370 -19.756 -30.337 1.00 26.48 59 PHE B CA 1
ATOM 3830 C C . PHE B 1 58 ? 29.957 -19.622 -29.801 1.00 27.57 59 PHE B C 1
ATOM 3831 O O . PHE B 1 58 ? 29.477 -20.477 -29.051 1.00 27.62 59 PHE B O 1
ATOM 3839 N N . LYS B 1 59 ? 29.279 -18.537 -30.155 1.00 29.29 60 LYS B N 1
ATOM 3840 C CA . LYS B 1 59 ? 27.916 -18.317 -29.684 1.00 31.91 60 LYS B CA 1
ATOM 3841 C C . LYS B 1 59 ? 26.982 -19.418 -30.177 1.00 32.16 60 LYS B C 1
ATOM 3842 O O . LYS B 1 59 ? 26.148 -19.889 -29.397 1.00 32.35 60 LYS B O 1
ATOM 3848 N N . LYS B 1 60 ? 27.145 -19.852 -31.425 1.00 32.20 61 LYS B N 1
ATOM 3849 C CA . LYS B 1 60 ? 26.322 -20.977 -31.902 1.00 32.43 61 LYS B CA 1
ATOM 3850 C C . LYS B 1 60 ? 26.530 -22.249 -31.103 1.00 32.53 61 LYS B C 1
ATOM 3851 O O . LYS B 1 60 ? 25.602 -22.994 -30.763 1.00 32.25 61 LYS B O 1
ATOM 3853 N N . ILE B 1 61 ? 27.798 -22.570 -30.800 1.00 32.10 62 ILE B N 1
ATOM 3854 C CA . ILE B 1 61 ? 28.090 -23.763 -30.007 1.00 31.57 62 ILE B CA 1
ATOM 3855 C C . ILE B 1 61 ? 27.527 -23.620 -28.610 1.00 31.95 62 ILE B C 1
ATOM 3856 O O . ILE B 1 61 ? 26.980 -24.570 -28.022 1.00 31.65 62 ILE B O 1
ATOM 3861 N N . GLU B 1 62 ? 27.638 -22.416 -28.038 1.00 33.08 63 GLU B N 1
ATOM 3862 C CA . GLU B 1 62 ? 27.105 -22.195 -26.697 1.00 35.81 63 GLU B CA 1
ATOM 3863 C C . GLU B 1 62 ? 25.597 -22.422 -26.600 1.00 37.93 63 GLU B C 1
ATOM 3864 O O . GLU B 1 62 ? 25.109 -22.836 -25.537 1.00 36.99 63 GLU B O 1
ATOM 3870 N N . GLU B 1 63 ? 24.849 -22.170 -27.675 1.00 40.65 64 GLU B N 1
ATOM 3871 C CA . GLU B 1 63 ? 23.422 -22.517 -27.670 1.00 43.28 64 GLU B CA 1
ATOM 3872 C C . GLU B 1 63 ? 23.231 -24.005 -27.414 1.00 45.16 64 GLU B C 1
ATOM 3873 O O . GLU B 1 63 ? 22.325 -24.356 -26.649 1.00 46.10 64 GLU B O 1
ATOM 3875 N N . LYS B 1 64 ? 24.049 -24.879 -27.978 1.00 46.61 65 LYS B N 1
ATOM 3876 C CA . LYS B 1 64 ? 24.011 -26.294 -27.622 1.00 48.09 65 LYS B CA 1
ATOM 3877 C C . LYS B 1 64 ? 24.571 -26.543 -26.229 1.00 49.52 65 LYS B C 1
ATOM 3878 O O . LYS B 1 64 ? 23.947 -27.168 -25.368 1.00 50.82 65 LYS B O 1
ATOM 3880 N N . THR B 1 65 ? 25.784 -26.054 -25.970 1.00 49.78 66 THR B N 1
ATOM 3881 C CA . THR B 1 65 ? 26.495 -26.299 -24.731 1.00 49.35 66 THR B CA 1
ATOM 3882 C C . THR B 1 65 ? 25.795 -25.739 -23.499 1.00 48.59 66 THR B C 1
ATOM 3883 O O . THR B 1 65 ? 25.813 -26.334 -22.417 1.00 49.43 66 THR B O 1
ATOM 3887 N N . ASN B 1 66 ? 25.342 -24.497 -23.599 1.00 46.96 67 ASN B N 1
ATOM 3888 C CA . ASN B 1 66 ? 24.977 -23.658 -22.470 1.00 45.40 67 ASN B CA 1
ATOM 3889 C C . ASN B 1 66 ? 26.117 -23.330 -21.520 1.00 43.87 67 ASN B C 1
ATOM 3890 O O . ASN B 1 66 ? 25.874 -22.910 -20.377 1.00 44.99 67 ASN B O 1
ATOM 3892 N N . HIS B 1 67 ? 27.377 -23.469 -21.893 1.00 40.74 68 HIS B N 1
ATOM 3893 C CA . HIS B 1 67 ? 28.544 -23.192 -21.080 1.00 37.76 68 HIS B CA 1
ATOM 3894 C C . HIS B 1 67 ? 29.548 -22.440 -21.960 1.00 32.96 68 HIS B C 1
ATOM 3895 O O . HIS B 1 67 ? 29.973 -23.005 -22.968 1.00 31.31 68 HIS B O 1
ATOM 3902 N N . ASP B 1 68 ? 29.860 -21.205 -21.610 1.00 28.70 69 ASP B N 1
ATOM 3903 C CA . ASP B 1 68 ? 30.574 -20.338 -22.556 1.00 27.03 69 ASP B CA 1
ATOM 3904 C C . ASP B 1 68 ? 32.003 -20.783 -22.823 1.00 23.92 69 ASP B C 1
ATOM 3905 O O . ASP B 1 68 ? 32.447 -20.832 -23.992 1.00 21.75 69 ASP B O 1
ATOM 3910 N N . VAL B 1 69 ? 32.761 -21.163 -21.776 1.00 22.17 70 VAL B N 1
ATOM 3911 C CA . VAL B 1 69 ? 34.162 -21.542 -22.028 1.00 20.86 70 VAL B CA 1
ATOM 3912 C C . VAL B 1 69 ? 34.261 -22.869 -22.783 1.00 20.70 70 VAL B C 1
ATOM 3913 O O . VAL B 1 69 ? 35.094 -23.035 -23.664 1.00 19.06 70 VAL B O 1
ATOM 3917 N N . VAL B 1 70 ? 33.390 -23.796 -22.403 1.00 21.66 71 VAL B N 1
ATOM 3918 C CA . VAL B 1 70 ? 33.352 -25.092 -23.096 1.00 23.52 71 VAL B CA 1
ATOM 3919 C C . VAL B 1 70 ? 33.073 -24.885 -24.570 1.00 21.34 71 VAL B C 1
ATOM 3920 O O . VAL B 1 70 ? 33.729 -25.527 -25.405 1.00 20.61 71 VAL B O 1
ATOM 3924 N N . ALA B 1 71 ? 32.151 -23.999 -24.938 1.00 20.57 72 ALA B N 1
ATOM 3925 C CA . ALA B 1 71 ? 31.896 -23.745 -26.354 1.00 20.65 72 ALA B CA 1
ATOM 3926 C C . ALA B 1 71 ? 33.098 -23.133 -27.043 1.00 20.24 72 ALA B C 1
ATOM 3927 O O . ALA B 1 71 ? 33.383 -23.446 -28.215 1.00 20.79 72 ALA B O 1
ATOM 3929 N N . PHE B 1 72 ? 33.773 -22.185 -26.351 1.00 18.32 73 PHE B N 1
ATOM 3930 C CA . PHE B 1 72 ? 35.012 -21.665 -26.935 1.00 17.32 73 PHE B CA 1
ATOM 3931 C C . PHE B 1 72 ? 36.045 -22.775 -27.109 1.00 16.90 73 PHE B C 1
ATOM 3932 O O . PHE B 1 72 ? 36.681 -22.815 -28.166 1.00 16.79 73 PHE B O 1
ATOM 3940 N N . VAL B 1 73 ? 36.226 -23.640 -26.113 1.00 16.88 74 VAL B N 1
ATOM 3941 C CA . VAL B 1 73 ? 37.257 -24.698 -26.266 1.00 18.40 74 VAL B CA 1
ATOM 3942 C C . VAL B 1 73 ? 36.896 -25.616 -27.435 1.00 19.16 74 VAL B C 1
ATOM 3943 O O . VAL B 1 73 ? 37.750 -26.053 -28.216 1.00 18.27 74 VAL B O 1
ATOM 3947 N N . GLU B 1 74 ? 35.627 -25.979 -27.554 1.00 20.90 75 GLU B N 1
ATOM 3948 C CA . GLU B 1 74 ? 35.173 -26.788 -28.695 1.00 23.18 75 GLU B CA 1
ATOM 3949 C C . GLU B 1 74 ? 35.348 -26.082 -30.032 1.00 21.92 75 GLU B C 1
ATOM 3950 O O . GLU B 1 74 ? 35.815 -26.748 -30.969 1.00 21.96 75 GLU B O 1
ATOM 3956 N N . GLY B 1 75 ? 35.026 -24.798 -30.115 1.00 20.62 76 GLY B N 1
ATOM 3957 C CA . GLY B 1 75 ? 35.216 -24.021 -31.313 1.00 20.02 76 GLY B CA 1
ATOM 3958 C C . GLY B 1 75 ? 36.665 -23.925 -31.727 1.00 19.65 76 GLY B C 1
ATOM 3959 O O . GLY B 1 75 ? 37.003 -24.191 -32.904 1.00 20.28 76 GLY B O 1
ATOM 3960 N N . ILE B 1 76 ? 37.544 -23.573 -30.769 1.00 18.55 77 ILE B N 1
ATOM 3961 C CA . ILE B 1 76 ? 38.977 -23.582 -31.085 1.00 18.42 77 ILE B CA 1
ATOM 3962 C C . ILE B 1 76 ? 39.404 -25.008 -31.446 1.00 19.58 77 ILE B C 1
ATOM 3963 O O . ILE B 1 76 ? 40.104 -25.240 -32.429 1.00 20.74 77 ILE B O 1
ATOM 3968 N N . GLY B 1 77 ? 38.938 -26.013 -30.742 1.00 21.12 78 GLY B N 1
ATOM 3969 C CA . GLY B 1 77 ? 39.272 -27.414 -31.030 1.00 23.17 78 GLY B CA 1
ATOM 3970 C C . GLY B 1 77 ? 39.038 -27.755 -32.492 1.00 24.79 78 GLY B C 1
ATOM 3971 O O . GLY B 1 77 ? 39.882 -28.422 -33.095 1.00 26.06 78 GLY B O 1
ATOM 3972 N N . SER B 1 78 ? 37.983 -27.246 -33.097 1.00 25.71 79 SER B N 1
ATOM 3973 C CA . SER B 1 78 ? 37.603 -27.463 -34.471 1.00 26.62 79 SER B CA 1
ATOM 3974 C C . SER B 1 78 ? 38.553 -26.811 -35.456 1.00 26.14 79 SER B C 1
ATOM 3975 O O . SER B 1 78 ? 38.507 -27.175 -36.655 1.00 27.99 79 SER B O 1
ATOM 3978 N N . MET B 1 79 ? 39.382 -25.862 -35.069 1.00 23.76 80 MET B N 1
ATOM 3979 C CA . MET B 1 79 ? 40.371 -25.272 -35.955 1.00 21.89 80 MET B CA 1
ATOM 3980 C C . MET B 1 79 ? 41.766 -25.868 -35.809 1.00 21.25 80 MET B C 1
ATOM 3981 O O . MET B 1 79 ? 42.673 -25.555 -36.609 1.00 21.41 80 MET B O 1
ATOM 3986 N N . ILE B 1 80 ? 42.056 -26.642 -34.753 1.00 20.72 81 ILE B N 1
ATOM 3987 C CA . ILE B 1 80 ? 43.471 -26.879 -34.407 1.00 20.33 81 ILE B CA 1
ATOM 3988 C C . ILE B 1 80 ? 43.822 -28.349 -34.526 1.00 21.43 81 ILE B C 1
ATOM 3989 O O . ILE B 1 80 ? 44.914 -28.782 -34.150 1.00 21.48 81 ILE B O 1
ATOM 3994 N N . GLY B 1 81 ? 42.865 -29.147 -35.001 1.00 22.99 82 GLY B N 1
ATOM 3995 C CA . GLY B 1 81 ? 43.201 -30.528 -35.382 1.00 24.60 82 GLY B CA 1
ATOM 3996 C C . GLY B 1 81 ? 43.653 -31.341 -34.189 1.00 25.36 82 GLY B C 1
ATOM 3997 O O . GLY B 1 81 ? 43.060 -31.272 -33.102 1.00 25.06 82 GLY B O 1
ATOM 3998 N N . GLU B 1 82 ? 44.763 -32.073 -34.298 1.00 26.11 83 GLU B N 1
ATOM 3999 C CA . GLU B 1 82 ? 45.207 -33.006 -33.295 1.00 28.34 83 GLU B CA 1
ATOM 4000 C C . GLU B 1 82 ? 45.797 -32.267 -32.089 1.00 25.43 83 GLU B C 1
ATOM 4001 O O . GLU B 1 82 ? 45.843 -32.851 -30.997 1.00 25.12 83 GLU B O 1
ATOM 4007 N N . ASP B 1 83 ? 46.167 -31.020 -32.229 1.00 22.37 84 ASP B N 1
ATOM 4008 C CA . ASP B 1 83 ? 46.706 -30.220 -31.134 1.00 21.08 84 ASP B CA 1
ATOM 4009 C C . ASP B 1 83 ? 45.626 -29.935 -30.105 1.00 19.80 84 ASP B C 1
ATOM 4010 O O . ASP B 1 83 ? 45.964 -29.478 -28.986 1.00 19.56 84 ASP B O 1
ATOM 4015 N N . SER B 1 84 ? 44.359 -30.223 -30.335 1.00 19.49 85 SER B N 1
ATOM 4016 C CA . SER B 1 84 ? 43.326 -30.086 -29.306 1.00 20.62 85 SER B CA 1
ATOM 4017 C C . SER B 1 84 ? 43.596 -30.931 -28.086 1.00 21.26 85 SER B C 1
ATOM 4018 O O . SER B 1 84 ? 43.194 -30.557 -26.967 1.00 20.66 85 SER B O 1
ATOM 4021 N N . ARG B 1 85 ? 44.306 -32.062 -28.175 1.00 20.98 86 ARG B N 1
ATOM 4022 C CA . ARG B 1 85 ? 44.721 -32.867 -27.055 1.00 22.76 86 ARG B CA 1
ATOM 4023 C C . ARG B 1 85 ? 45.441 -32.053 -25.990 1.00 20.52 86 ARG B C 1
ATOM 4024 O O . ARG B 1 85 ? 45.377 -32.387 -24.806 1.00 21.84 86 ARG B O 1
ATOM 4032 N N . PHE B 1 86 ? 46.198 -31.040 -26.296 1.00 18.37 87 PHE B N 1
ATOM 4033 C CA . PHE B 1 86 ? 47.054 -30.276 -25.410 1.00 17.94 87 PHE B CA 1
ATOM 4034 C C . PHE B 1 86 ? 46.496 -28.870 -25.136 1.00 16.76 87 PHE B C 1
ATOM 4035 O O . PHE B 1 86 ? 47.152 -28.046 -24.497 1.00 17.11 87 PHE B O 1
ATOM 4043 N N . PHE B 1 87 ? 45.292 -28.606 -25.615 1.00 16.37 88 PHE B N 1
ATOM 4044 C CA . PHE B 1 87 ? 44.695 -27.272 -25.404 1.00 15.60 88 PHE B CA 1
ATOM 4045 C C . PHE B 1 87 ? 43.737 -27.358 -24.225 1.00 15.01 88 PHE B C 1
ATOM 4046 O O . PHE B 1 87 ? 43.023 -28.361 -24.047 1.00 15.36 88 PHE B O 1
ATOM 4054 N N . HIS B 1 88 ? 43.760 -26.350 -23.340 1.00 13.57 89 HIS B N 1
ATOM 4055 C CA . HIS B 1 88 ? 42.887 -26.400 -22.143 1.00 14.74 89 HIS B CA 1
ATOM 4056 C C . HIS B 1 88 ? 43.167 -27.664 -21.332 1.00 14.95 89 HIS B C 1
ATOM 4057 O O . HIS B 1 88 ? 42.278 -28.322 -20.791 1.00 15.85 89 HIS B O 1
ATOM 4064 N N . TYR B 1 89 ? 44.458 -28.007 -21.199 1.00 14.64 90 TYR B N 1
ATOM 4065 C CA . TYR B 1 89 ? 44.791 -29.365 -20.712 1.00 15.73 90 TYR B CA 1
ATOM 4066 C C . TYR B 1 89 ? 44.797 -29.363 -19.191 1.00 14.69 90 TYR B C 1
ATOM 4067 O O . TYR B 1 89 ? 45.616 -28.674 -18.568 1.00 15.40 90 TYR B O 1
ATOM 4076 N N . GLY B 1 90 ? 43.848 -30.031 -18.546 1.00 13.27 91 GLY B N 1
ATOM 4077 C CA . GLY B 1 90 ? 43.702 -30.049 -17.097 1.00 13.42 91 GLY B CA 1
ATOM 4078 C C . GLY B 1 90 ? 43.008 -28.866 -16.457 1.00 13.44 91 GLY B C 1
ATOM 4079 O O . GLY B 1 90 ? 42.874 -28.755 -15.217 1.00 14.61 91 GLY B O 1
ATOM 4080 N N . LEU B 1 91 ? 42.615 -27.867 -17.249 1.00 13.59 92 LEU B N 1
ATOM 4081 C CA . LEU B 1 91 ? 42.048 -26.644 -16.723 1.00 13.72 92 LEU B CA 1
ATOM 4082 C C . LEU B 1 91 ? 40.566 -26.785 -16.351 1.00 13.74 92 LEU B C 1
ATOM 4083 O O . LEU B 1 91 ? 39.870 -27.610 -16.920 1.00 13.66 92 LEU B O 1
ATOM 4088 N N . THR B 1 92 ? 40.125 -25.943 -15.423 1.00 13.57 93 THR B N 1
ATOM 4089 C CA . THR B 1 92 ? 38.695 -25.754 -15.178 1.00 13.90 93 THR B CA 1
ATOM 4090 C C . THR B 1 92 ? 38.305 -24.446 -15.879 1.00 13.62 93 THR B C 1
ATOM 4091 O O . THR B 1 92 ? 39.137 -23.550 -16.142 1.00 12.76 93 THR B O 1
ATOM 4095 N N . SER B 1 93 ? 36.978 -24.291 -16.145 1.00 12.76 94 SER B N 1
ATOM 4096 C CA . SER B 1 93 ? 36.574 -23.071 -16.862 1.00 12.69 94 SER B CA 1
ATOM 4097 C C . SER B 1 93 ? 36.994 -21.800 -16.165 1.00 11.74 94 SER B C 1
ATOM 4098 O O . SER B 1 93 ? 37.394 -20.858 -16.899 1.00 11.50 94 SER B O 1
ATOM 4101 N N . SER B 1 94 ? 36.878 -21.760 -14.840 1.00 11.28 95 SER B N 1
ATOM 4102 C CA . SER B 1 94 ? 37.268 -20.510 -14.180 1.00 11.58 95 SER B CA 1
ATOM 4103 C C . SER B 1 94 ? 38.747 -20.228 -14.201 1.00 11.96 95 SER B C 1
ATOM 4104 O O . SER B 1 94 ? 39.134 -19.088 -13.914 1.00 11.71 95 SER B O 1
ATOM 4107 N N . ASP B 1 95 ? 39.651 -21.199 -14.471 1.00 11.40 96 ASP B N 1
ATOM 4108 C CA . ASP B 1 95 ? 41.043 -20.817 -14.706 1.00 11.24 96 ASP B CA 1
ATOM 4109 C C . ASP B 1 95 ? 41.123 -19.831 -15.864 1.00 11.67 96 ASP B C 1
ATOM 4110 O O . ASP B 1 95 ? 41.881 -18.869 -15.804 1.00 12.79 96 ASP B O 1
ATOM 4115 N N . VAL B 1 96 ? 40.346 -20.070 -16.927 1.00 10.50 97 VAL B N 1
ATOM 4116 C CA . VAL B 1 96 ? 40.337 -19.100 -18.037 1.00 11.38 97 VAL B CA 1
ATOM 4117 C C . VAL B 1 96 ? 39.511 -17.870 -17.694 1.00 11.45 97 VAL B C 1
ATOM 4118 O O . VAL B 1 96 ? 39.950 -16.741 -17.950 1.00 11.59 97 VAL B O 1
ATOM 4122 N N . LEU B 1 97 ? 38.297 -18.034 -17.153 1.00 12.31 98 LEU B N 1
ATOM 4123 C CA . LEU B 1 97 ? 37.442 -16.875 -16.891 1.00 12.56 98 LEU B CA 1
ATOM 4124 C C . LEU B 1 97 ? 38.080 -15.896 -15.931 1.00 12.47 98 LEU B C 1
ATOM 4125 O O . LEU B 1 97 ? 38.064 -14.670 -16.185 1.00 13.63 98 LEU B O 1
ATOM 4130 N N . ASP B 1 98 ? 38.580 -16.393 -14.786 1.00 12.16 99 ASP B N 1
ATOM 4131 C CA . ASP B 1 98 ? 39.099 -15.467 -13.760 1.00 11.99 99 ASP B CA 1
ATOM 4132 C C . ASP B 1 98 ? 40.433 -14.897 -14.171 1.00 11.31 99 ASP B C 1
ATOM 4133 O O . ASP B 1 98 ? 40.722 -13.723 -13.898 1.00 12.09 99 ASP B O 1
ATOM 4138 N N . THR B 1 99 ? 41.290 -15.697 -14.827 1.00 9.99 100 THR B N 1
ATOM 4139 C CA . THR B 1 99 ? 42.566 -15.120 -15.279 1.00 10.01 100 THR B CA 1
ATOM 4140 C C . THR B 1 99 ? 42.314 -14.064 -16.339 1.00 10.24 100 THR B C 1
ATOM 4141 O O . THR B 1 99 ? 42.933 -13.005 -16.346 1.00 10.03 100 THR B O 1
ATOM 4145 N N . ALA B 1 100 ? 41.355 -14.292 -17.242 1.00 10.07 101 ALA B N 1
ATOM 4146 C CA . ALA B 1 100 ? 41.025 -13.258 -18.233 1.00 10.37 101 ALA B CA 1
ATOM 4147 C C . ALA B 1 100 ? 40.390 -12.021 -17.564 1.00 10.68 101 ALA B C 1
ATOM 4148 O O . ALA B 1 100 ? 40.662 -10.927 -18.050 1.00 10.56 101 ALA B O 1
ATOM 4150 N N . ASN B 1 101 ? 39.592 -12.215 -16.536 1.00 10.61 102 ASN B N 1
ATOM 4151 C CA . ASN B 1 101 ? 39.092 -11.007 -15.837 1.00 12.29 102 ASN B CA 1
ATOM 4152 C C . ASN B 1 101 ? 40.192 -10.281 -15.080 1.00 11.43 102 ASN B C 1
ATOM 4153 O O . ASN B 1 101 ? 40.154 -9.036 -14.988 1.00 11.17 102 ASN B O 1
ATOM 4158 N N . SER B 1 102 ? 41.207 -10.996 -14.561 1.00 11.26 103 SER B N 1
ATOM 4159 C CA . SER B 1 102 ? 42.348 -10.271 -13.987 1.00 11.36 103 SER B CA 1
ATOM 4160 C C . SER B 1 102 ? 43.048 -9.469 -15.073 1.00 11.32 103 SER B C 1
ATOM 4161 O O . SER B 1 102 ? 43.353 -8.301 -14.845 1.00 11.94 103 SER B O 1
ATOM 4164 N N . LEU B 1 103 ? 43.312 -10.070 -16.255 1.00 10.88 104 LEU B N 1
ATOM 4165 C CA . LEU B 1 103 ? 43.862 -9.285 -17.352 1.00 11.03 104 LEU B CA 1
ATOM 4166 C C . LEU B 1 103 ? 43.063 -8.014 -17.655 1.00 10.76 104 LEU B C 1
ATOM 4167 O O . LEU B 1 103 ? 43.650 -6.922 -17.877 1.00 10.14 104 LEU B O 1
ATOM 4172 N N . ALA B 1 104 ? 41.754 -8.202 -17.779 1.00 10.54 105 ALA B N 1
ATOM 4173 C CA . ALA B 1 104 ? 40.879 -7.037 -18.032 1.00 11.02 105 ALA B CA 1
ATOM 4174 C C . ALA B 1 104 ? 40.892 -6.013 -16.909 1.00 10.79 105 ALA B C 1
ATOM 4175 O O . ALA B 1 104 ? 40.927 -4.815 -17.231 1.00 11.16 105 ALA B O 1
ATOM 4177 N N . LEU B 1 105 ? 40.836 -6.382 -15.624 1.00 10.33 106 LEU B N 1
ATOM 4178 C CA . LEU B 1 105 ? 40.805 -5.372 -14.577 1.00 10.35 106 LEU B CA 1
ATOM 4179 C C . LEU B 1 105 ? 42.148 -4.690 -14.422 1.00 10.57 106 LEU B C 1
ATOM 4180 O O . LEU B 1 105 ? 42.191 -3.491 -14.095 1.00 10.60 106 LEU B O 1
ATOM 4185 N N . VAL B 1 106 ? 43.237 -5.426 -14.688 1.00 10.28 107 VAL B N 1
ATOM 4186 C CA . VAL B 1 106 ? 44.562 -4.812 -14.732 1.00 10.27 107 VAL B CA 1
ATOM 4187 C C . VAL B 1 106 ? 44.622 -3.788 -15.870 1.00 10.54 107 VAL B C 1
ATOM 4188 O O . VAL B 1 106 ? 45.078 -2.655 -15.682 1.00 10.64 107 VAL B O 1
ATOM 4192 N N . GLU B 1 107 ? 44.195 -4.147 -17.072 1.00 10.69 108 GLU B N 1
ATOM 4193 C CA . GLU B 1 107 ? 44.256 -3.217 -18.195 1.00 12.74 108 GLU B CA 1
ATOM 4194 C C . GLU B 1 107 ? 43.347 -2.006 -17.968 1.00 11.66 108 GLU B C 1
ATOM 4195 O O . GLU B 1 107 ? 43.747 -0.873 -18.235 1.00 11.92 108 GLU B O 1
ATOM 4201 N N . ALA B 1 108 ? 42.143 -2.256 -17.483 1.00 10.75 109 ALA B N 1
ATOM 4202 C CA . ALA B 1 108 ? 41.219 -1.125 -17.212 1.00 9.82 109 ALA B CA 1
ATOM 4203 C C . ALA B 1 108 ? 41.843 -0.233 -16.157 1.00 10.39 109 ALA B C 1
ATOM 4204 O O . ALA B 1 108 ? 41.719 1.022 -16.201 1.00 10.59 109 ALA B O 1
ATOM 4206 N N . GLY B 1 109 ? 42.430 -0.879 -15.116 1.00 9.95 110 GLY B N 1
ATOM 4207 C CA . GLY B 1 109 ? 43.123 -0.122 -14.078 1.00 10.33 110 GLY B CA 1
ATOM 4208 C C . GLY B 1 109 ? 44.231 0.760 -14.603 1.00 11.22 110 GLY B C 1
ATOM 4209 O O . GLY B 1 109 ? 44.349 1.932 -14.151 1.00 11.68 110 GLY B O 1
ATOM 4210 N N . LYS B 1 110 ? 45.046 0.258 -15.519 1.00 11.75 111 LYS B N 1
ATOM 4211 C CA . LYS B 1 110 ? 46.090 1.100 -16.109 1.00 12.57 111 LYS B CA 1
ATOM 4212 C C . LYS B 1 110 ? 45.524 2.227 -16.941 1.00 11.81 111 LYS B C 1
ATOM 4213 O O . LYS B 1 110 ? 46.111 3.331 -16.936 1.00 12.65 111 LYS B O 1
ATOM 4219 N N . ILE B 1 111 ? 44.436 2.014 -17.639 1.00 11.71 112 ILE B N 1
ATOM 4220 C CA . ILE B 1 111 ? 43.795 3.086 -18.433 1.00 12.47 112 ILE B CA 1
ATOM 4221 C C . ILE B 1 111 ? 43.279 4.147 -17.461 1.00 12.12 112 ILE B C 1
ATOM 4222 O O . ILE B 1 111 ? 43.507 5.363 -17.639 1.00 12.05 112 ILE B O 1
ATOM 4227 N N . LEU B 1 112 ? 42.589 3.685 -16.430 1.00 11.17 113 LEU B N 1
ATOM 4228 C CA . LEU B 1 112 ? 42.113 4.616 -15.387 1.00 10.85 113 LEU B CA 1
ATOM 4229 C C . LEU B 1 112 ? 43.249 5.426 -14.766 1.00 11.45 113 LEU B C 1
ATOM 4230 O O . LEU B 1 112 ? 43.139 6.612 -14.440 1.00 12.15 113 LEU B O 1
ATOM 4235 N N . LEU B 1 113 ? 44.353 4.749 -14.420 1.00 11.08 114 LEU B N 1
ATOM 4236 C CA . LEU B 1 113 ? 45.478 5.380 -13.745 1.00 11.23 114 LEU B CA 1
ATOM 4237 C C . LEU B 1 113 ? 46.114 6.453 -14.609 1.00 11.97 114 LEU B C 1
ATOM 4238 O O . LEU B 1 113 ? 46.448 7.549 -14.121 1.00 12.65 114 LEU B O 1
ATOM 4243 N N . GLU B 1 114 ? 46.317 6.160 -15.887 1.00 11.90 115 GLU B N 1
ATOM 4244 C CA . GLU B 1 114 ? 46.875 7.166 -16.797 1.00 13.35 115 GLU B CA 1
ATOM 4245 C C . GLU B 1 114 ? 45.955 8.397 -16.865 1.00 13.45 115 GLU B C 1
ATOM 4246 O O . GLU B 1 114 ? 46.424 9.530 -16.876 1.00 13.56 115 GLU B O 1
ATOM 4248 N N . SER B 1 115 ? 44.647 8.169 -16.915 1.00 13.18 116 SER B N 1
ATOM 4249 C CA . SER B 1 115 ? 43.723 9.303 -17.007 1.00 13.94 116 SER B CA 1
ATOM 4250 C C . SER B 1 115 ? 43.700 10.035 -15.680 1.00 11.95 116 SER B C 1
ATOM 4251 O O . SER B 1 115 ? 43.596 11.267 -15.657 1.00 11.18 116 SER B O 1
ATOM 4254 N N . LEU B 1 116 ? 43.867 9.367 -14.549 1.00 10.26 117 LEU B N 1
ATOM 4255 C CA . LEU B 1 116 ? 43.864 10.041 -13.259 1.00 11.14 117 LEU B CA 1
ATOM 4256 C C . LEU B 1 116 ? 45.137 10.858 -13.091 1.00 11.34 117 LEU B C 1
ATOM 4257 O O . LEU B 1 116 ? 45.113 11.955 -12.534 1.00 11.60 117 LEU B O 1
ATOM 4262 N N . LYS B 1 117 ? 46.267 10.298 -13.534 1.00 10.72 118 LYS B N 1
ATOM 4263 C CA . LYS B 1 117 ? 47.496 11.144 -13.484 1.00 11.58 118 LYS B CA 1
ATOM 4264 C C . LYS B 1 117 ? 47.342 12.379 -14.345 1.00 12.13 118 LYS B C 1
ATOM 4265 O O . LYS B 1 117 ? 47.840 13.447 -13.930 1.00 12.69 118 LYS B O 1
ATOM 4271 N N . GLU B 1 118 ? 46.771 12.275 -15.554 1.00 12.26 119 GLU B N 1
ATOM 4272 C CA . GLU B 1 118 ? 46.475 13.479 -16.322 1.00 13.82 119 GLU B CA 1
ATOM 4273 C C . GLU B 1 118 ? 45.580 14.472 -15.601 1.00 12.25 119 GLU B C 1
ATOM 4274 O O . GLU B 1 118 ? 45.815 15.703 -15.677 1.00 11.76 119 GLU B O 1
ATOM 4280 N N . PHE B 1 119 ? 44.529 13.983 -14.930 1.00 11.39 120 PHE B N 1
ATOM 4281 C CA . PHE B 1 119 ? 43.701 14.837 -14.095 1.00 10.85 120 PHE B CA 1
ATOM 4282 C C . PHE B 1 119 ? 44.519 15.539 -13.024 1.00 11.13 120 PHE B C 1
ATOM 4283 O O . PHE B 1 119 ? 44.364 16.758 -12.799 1.00 11.59 120 PHE B O 1
ATOM 4291 N N . CYS B 1 120 ? 45.412 14.839 -12.330 1.00 10.80 121 CYS B N 1
ATOM 4292 C CA . CYS B 1 120 ? 46.264 15.488 -11.329 1.00 11.56 121 CYS B CA 1
ATOM 4293 C C . CYS B 1 120 ? 47.119 16.583 -11.955 1.00 11.82 121 CYS B C 1
ATOM 4294 O O . CYS B 1 120 ? 47.295 17.641 -11.312 1.00 11.25 121 CYS B O 1
ATOM 4297 N N . ASP B 1 121 ? 47.644 16.366 -13.145 1.00 12.31 122 ASP B N 1
ATOM 4298 C CA . ASP B 1 121 ? 48.465 17.368 -13.823 1.00 13.73 122 ASP B CA 1
ATOM 4299 C C . ASP B 1 121 ? 47.618 18.612 -14.086 1.00 13.07 122 ASP B C 1
ATOM 4300 O O . ASP B 1 121 ? 48.118 19.736 -13.896 1.00 14.14 122 ASP B O 1
ATOM 4305 N N . VAL B 1 122 ? 46.378 18.459 -14.528 1.00 11.80 123 VAL B N 1
ATOM 4306 C CA . VAL B 1 122 ? 45.470 19.587 -14.754 1.00 12.20 123 VAL B CA 1
ATOM 4307 C C . VAL B 1 122 ? 45.148 20.301 -13.444 1.00 11.59 123 VAL B C 1
ATOM 4308 O O . VAL B 1 122 ? 45.183 21.548 -13.373 1.00 12.29 123 VAL B O 1
ATOM 4312 N N . LEU B 1 123 ? 44.815 19.582 -12.371 1.00 11.02 124 LEU B N 1
ATOM 4313 C CA . LEU B 1 123 ? 44.572 20.195 -11.072 1.00 10.74 124 LEU B CA 1
ATOM 4314 C C . LEU B 1 123 ? 45.810 20.931 -10.555 1.00 11.21 124 LEU B C 1
ATOM 4315 O O . LEU B 1 123 ? 45.642 22.017 -9.964 1.00 11.11 124 LEU B O 1
ATOM 4320 N N . TRP B 1 124 ? 47.004 20.377 -10.753 1.00 11.19 125 TRP B N 1
ATOM 4321 C CA . TRP B 1 124 ? 48.195 21.151 -10.309 1.00 11.91 125 TRP B CA 1
ATOM 4322 C C . TRP B 1 124 ? 48.325 22.448 -11.085 1.00 11.97 125 TRP B C 1
ATOM 4323 O O . TRP B 1 124 ? 48.587 23.501 -10.483 1.00 12.39 125 TRP B O 1
ATOM 4334 N N . GLU B 1 125 ? 48.152 22.421 -12.387 1.00 12.96 126 GLU B N 1
ATOM 4335 C CA . GLU B 1 125 ? 48.256 23.620 -13.227 1.00 15.26 126 GLU B CA 1
ATOM 4336 C C . GLU B 1 125 ? 47.243 24.648 -12.788 1.00 13.32 126 GLU B C 1
ATOM 4337 O O . GLU B 1 125 ? 47.573 25.829 -12.564 1.00 13.38 126 GLU B O 1
ATOM 4343 N N . VAL B 1 126 ? 45.978 24.278 -12.608 1.00 11.16 127 VAL B N 1
ATOM 4344 C CA . VAL B 1 126 ? 44.938 25.227 -12.185 1.00 10.47 127 VAL B CA 1
ATOM 4345 C C . VAL B 1 126 ? 45.164 25.686 -10.759 1.00 10.60 127 VAL B C 1
ATOM 4346 O O . VAL B 1 126 ? 44.988 26.903 -10.471 1.00 11.56 127 VAL B O 1
ATOM 4350 N N . ALA B 1 127 ? 45.591 24.816 -9.819 1.00 10.18 128 ALA B N 1
ATOM 4351 C CA . ALA B 1 127 ? 45.819 25.326 -8.453 1.00 10.68 128 ALA B CA 1
ATOM 4352 C C . ALA B 1 127 ? 46.928 26.395 -8.468 1.00 11.63 128 ALA B C 1
ATOM 4353 O O . ALA B 1 127 ? 46.786 27.423 -7.769 1.00 11.27 128 ALA B O 1
ATOM 4355 N N . ASN B 1 128 ? 47.996 26.142 -9.227 1.00 12.10 129 ASN B N 1
ATOM 4356 C CA . ASN B 1 128 ? 49.074 27.167 -9.279 1.00 12.98 129 ASN B CA 1
ATOM 4357 C C . ASN B 1 128 ? 48.664 28.423 -10.014 1.00 12.93 129 ASN B C 1
ATOM 4358 O O . ASN B 1 128 ? 49.048 29.561 -9.609 1.00 13.97 129 ASN B O 1
ATOM 4363 N N . ARG B 1 129 ? 47.859 28.321 -11.044 1.00 13.15 130 ARG B N 1
ATOM 4364 C CA . ARG B 1 129 ? 47.362 29.498 -11.780 1.00 14.39 130 ARG B CA 1
ATOM 4365 C C . ARG B 1 129 ? 46.618 30.427 -10.822 1.00 14.13 130 ARG B C 1
ATOM 4366 O O . ARG B 1 129 ? 46.710 31.663 -10.940 1.00 14.40 130 ARG B O 1
ATOM 4374 N N . TYR B 1 130 ? 45.819 29.907 -9.881 1.00 12.27 131 TYR B N 1
ATOM 4375 C CA . TYR B 1 130 ? 45.015 30.757 -9.001 1.00 11.65 131 TYR B CA 1
ATOM 4376 C C . TYR B 1 130 ? 45.530 30.746 -7.576 1.00 11.24 131 TYR B C 1
ATOM 4377 O O . TYR B 1 130 ? 44.842 31.031 -6.596 1.00 11.78 131 TYR B O 1
ATOM 4386 N N . LYS B 1 131 ? 46.828 30.431 -7.408 1.00 11.82 132 LYS B N 1
ATOM 4387 C CA . LYS B 1 131 ? 47.432 30.309 -6.106 1.00 13.22 132 LYS B CA 1
ATOM 4388 C C . LYS B 1 131 ? 47.166 31.531 -5.235 1.00 14.18 132 LYS B C 1
ATOM 4389 O O . LYS B 1 131 ? 46.957 31.456 -4.025 1.00 16.17 132 LYS B O 1
ATOM 4395 N N . HIS B 1 132 ? 47.270 32.720 -5.814 1.00 14.65 133 HIS B N 1
ATOM 4396 C CA . HIS B 1 132 ? 47.072 33.938 -5.014 1.00 17.06 133 HIS B CA 1
ATOM 4397 C C . HIS B 1 132 ? 45.732 34.606 -5.266 1.00 16.62 133 HIS B C 1
ATOM 4398 O O . HIS B 1 132 ? 45.545 35.804 -4.973 1.00 17.65 133 HIS B O 1
ATOM 4405 N N . THR B 1 133 ? 44.749 33.940 -5.869 1.00 13.66 134 THR B N 1
ATOM 4406 C CA . THR B 1 133 ? 43.425 34.517 -6.103 1.00 12.68 134 THR B CA 1
ATOM 4407 C C . THR B 1 133 ? 42.597 34.432 -4.845 1.00 12.88 134 THR B C 1
ATOM 4408 O O . THR B 1 133 ? 42.261 33.294 -4.411 1.00 13.68 134 THR B O 1
ATOM 4412 N N . PRO B 1 134 ? 42.170 35.520 -4.245 1.00 12.94 135 PRO B N 1
ATOM 4413 C CA . PRO B 1 134 ? 41.373 35.503 -3.027 1.00 12.01 135 PRO B CA 1
ATOM 4414 C C . PRO B 1 134 ? 39.947 35.061 -3.322 1.00 11.65 135 PRO B C 1
ATOM 4415 O O . PRO B 1 134 ? 39.362 35.392 -4.362 1.00 12.10 135 PRO B O 1
ATOM 4419 N N . THR B 1 135 ? 39.366 34.330 -2.377 1.00 10.62 136 THR B N 1
ATOM 4420 C CA . THR B 1 135 ? 37.946 33.913 -2.482 1.00 10.83 136 THR B CA 1
ATOM 4421 C C . THR B 1 135 ? 37.460 33.745 -1.051 1.00 11.27 136 THR B C 1
ATOM 4422 O O . THR B 1 135 ? 38.288 33.728 -0.145 1.00 12.49 136 THR B O 1
ATOM 4426 N N . ILE B 1 136 ? 36.176 33.689 -0.759 1.00 10.54 137 ILE B N 1
ATOM 4427 C CA . ILE B 1 136 ? 35.664 33.510 0.587 1.00 11.23 137 ILE B CA 1
ATOM 4428 C C . ILE B 1 136 ? 35.527 32.034 0.921 1.00 11.16 137 ILE B C 1
ATOM 4429 O O . ILE B 1 136 ? 34.996 31.260 0.108 1.00 11.78 137 ILE B O 1
ATOM 4434 N N . GLY B 1 137 ? 36.202 31.574 1.998 1.00 11.28 138 GLY B N 1
ATOM 4435 C CA . GLY B 1 137 ? 35.984 30.222 2.478 1.00 11.07 138 GLY B CA 1
ATOM 4436 C C . GLY B 1 137 ? 34.575 30.121 3.058 1.00 11.80 138 GLY B C 1
ATOM 4437 O O . GLY B 1 137 ? 34.105 31.091 3.625 1.00 12.15 138 GLY B O 1
ATOM 4438 N N . ARG B 1 138 ? 33.897 28.971 2.878 1.00 11.48 139 ARG B N 1
ATOM 4439 C CA . ARG B 1 138 ? 32.498 28.870 3.283 1.00 10.88 139 ARG B CA 1
ATOM 4440 C C . ARG B 1 138 ? 32.313 27.608 4.124 1.00 10.66 139 ARG B C 1
ATOM 4441 O O . ARG B 1 138 ? 32.751 26.525 3.722 1.00 10.05 139 ARG B O 1
ATOM 4449 N N . THR B 1 139 ? 31.722 27.777 5.307 1.00 10.35 140 THR B N 1
ATOM 4450 C CA . THR B 1 139 ? 31.437 26.617 6.142 1.00 10.87 140 THR B CA 1
ATOM 4451 C C . THR B 1 139 ? 29.953 26.621 6.417 1.00 11.43 140 THR B C 1
ATOM 4452 O O . THR B 1 139 ? 29.351 27.651 6.745 1.00 11.08 140 THR B O 1
ATOM 4456 N N . HIS B 1 140 ? 29.299 25.453 6.291 1.00 11.10 141 HIS B N 1
ATOM 4457 C CA . HIS B 1 140 ? 27.834 25.383 6.419 1.00 12.06 141 HIS B CA 1
ATOM 4458 C C . HIS B 1 140 ? 27.171 26.240 5.358 1.00 12.43 141 HIS B C 1
ATOM 4459 O O . HIS B 1 140 ? 26.038 26.694 5.563 1.00 12.84 141 HIS B O 1
ATOM 4466 N N . GLY B 1 141 ? 27.782 26.462 4.190 1.00 12.26 142 GLY B N 1
ATOM 4467 C CA . GLY B 1 141 ? 27.260 27.350 3.180 1.00 12.67 142 GLY B CA 1
ATOM 4468 C C . GLY B 1 141 ? 27.326 28.827 3.534 1.00 12.73 142 GLY B C 1
ATOM 4469 O O . GLY B 1 141 ? 26.738 29.645 2.813 1.00 13.65 142 GLY B O 1
ATOM 4470 N N . VAL B 1 142 ? 28.027 29.182 4.610 1.00 12.08 143 VAL B N 1
ATOM 4471 C CA . VAL B 1 142 ? 27.993 30.551 5.142 1.00 11.40 143 VAL B CA 1
ATOM 4472 C C . VAL B 1 142 ? 29.401 31.133 5.063 1.00 11.08 143 VAL B C 1
ATOM 4473 O O . VAL B 1 142 ? 30.383 30.412 5.329 1.00 11.06 143 VAL B O 1
ATOM 4477 N N . HIS B 1 143 ? 29.515 32.407 4.703 1.00 11.56 144 HIS B N 1
ATOM 4478 C CA . HIS B 1 143 ? 30.854 32.997 4.592 1.00 11.74 144 HIS B CA 1
ATOM 4479 C C . HIS B 1 143 ? 31.626 32.907 5.899 1.00 12.92 144 HIS B C 1
ATOM 4480 O O . HIS B 1 143 ? 31.122 33.276 6.975 1.00 12.16 144 HIS B O 1
ATOM 4487 N N . ALA B 1 144 ? 32.877 32.445 5.810 1.00 12.48 145 ALA B N 1
ATOM 4488 C CA . ALA B 1 144 ? 33.685 32.217 7.014 1.00 13.41 145 ALA B CA 1
ATOM 4489 C C . ALA B 1 144 ? 34.857 33.168 6.917 1.00 14.99 145 ALA B C 1
ATOM 4490 O O . ALA B 1 144 ? 34.698 34.325 7.355 1.00 17.05 145 ALA B O 1
ATOM 4492 N N . GLU B 1 145 ? 35.993 32.754 6.409 1.00 14.74 146 GLU B N 1
ATOM 4493 C CA . GLU B 1 145 ?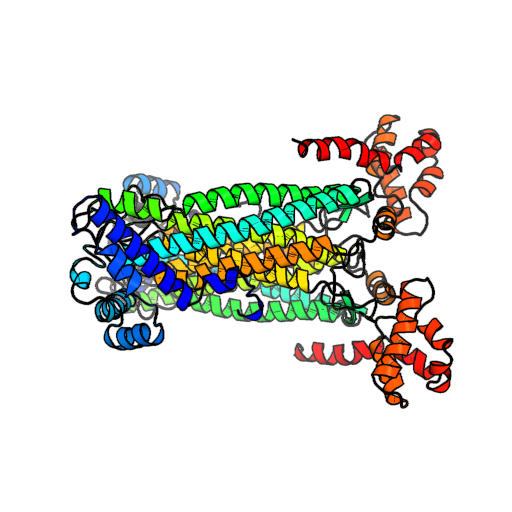 37.191 33.611 6.342 1.00 14.93 146 GLU B CA 1
ATOM 4494 C C . GLU B 1 145 ? 37.707 33.535 4.932 1.00 13.27 146 GLU B C 1
ATOM 4495 O O . GLU B 1 145 ? 37.498 32.537 4.230 1.00 12.75 146 GLU B O 1
ATOM 4501 N N . PRO B 1 146 ? 38.393 34.589 4.452 1.00 12.58 147 PRO B N 1
ATOM 4502 C CA . PRO B 1 146 ? 39.050 34.548 3.168 1.00 11.64 147 PRO B CA 1
ATOM 4503 C C . PRO B 1 146 ? 40.037 33.401 3.040 1.00 11.24 147 PRO B C 1
ATOM 4504 O O . PRO B 1 146 ? 40.696 32.994 4.009 1.00 11.40 147 PRO B O 1
ATOM 4508 N N . THR B 1 147 ? 40.214 32.915 1.822 1.00 10.83 148 THR B N 1
ATOM 4509 C CA . THR B 1 147 ? 41.260 31.930 1.515 1.00 10.96 148 THR B CA 1
ATOM 4510 C C . THR B 1 147 ? 41.613 32.101 0.059 1.00 11.72 148 THR B C 1
ATOM 4511 O O . THR B 1 147 ? 41.275 33.159 -0.521 1.00 11.96 148 THR B O 1
ATOM 4515 N N . SER B 1 148 ? 42.370 31.178 -0.521 1.00 12.19 149 SER B N 1
ATOM 4516 C CA . SER B 1 148 ? 42.788 31.301 -1.923 1.00 11.74 149 SER B CA 1
ATOM 4517 C C . SER B 1 148 ? 42.008 30.284 -2.734 1.00 11.05 149 SER B C 1
ATOM 4518 O O . SER B 1 148 ? 41.950 29.123 -2.308 1.00 10.57 149 SER B O 1
ATOM 4521 N N . PHE B 1 149 ? 41.561 30.637 -3.940 1.00 11.23 150 PHE B N 1
ATOM 4522 C CA . PHE B 1 149 ? 40.938 29.650 -4.792 1.00 10.83 150 PHE B CA 1
ATOM 4523 C C . PHE B 1 149 ? 41.940 28.589 -5.210 1.00 11.51 150 PHE B C 1
ATOM 4524 O O . PHE B 1 149 ? 41.584 27.418 -5.385 1.00 11.50 150 PHE B O 1
ATOM 4532 N N . GLY B 1 150 ? 43.216 28.976 -5.412 1.00 11.55 151 GLY B N 1
ATOM 4533 C CA . GLY B 1 150 ? 44.218 27.937 -5.757 1.00 11.38 151 GLY B CA 1
ATOM 4534 C C . GLY B 1 150 ? 44.309 26.869 -4.696 1.00 11.38 151 GLY B C 1
ATOM 4535 O O . GLY B 1 150 ? 44.560 25.686 -4.941 1.00 10.51 151 GLY B O 1
ATOM 4536 N N . LEU B 1 151 ? 44.267 27.277 -3.416 1.00 12.38 152 LEU B N 1
ATOM 4537 C CA . LEU B 1 151 ? 44.317 26.346 -2.318 1.00 12.82 152 LEU B CA 1
ATOM 4538 C C . LEU B 1 151 ? 43.075 25.442 -2.311 1.00 12.06 152 LEU B C 1
ATOM 4539 O O . LEU B 1 151 ? 43.205 24.268 -2.015 1.00 11.69 152 LEU B O 1
ATOM 4544 N N . LYS B 1 152 ? 41.914 25.992 -2.660 1.00 10.88 153 LYS B N 1
ATOM 4545 C CA . LYS B 1 152 ? 40.756 25.083 -2.798 1.00 11.88 153 LYS B CA 1
ATOM 4546 C C . LYS B 1 152 ? 41.005 24.014 -3.849 1.00 11.40 153 LYS B C 1
ATOM 4547 O O . LYS B 1 152 ? 40.813 22.835 -3.549 1.00 10.73 153 LYS B O 1
ATOM 4553 N N . VAL B 1 153 ? 41.514 24.380 -5.021 1.00 10.41 154 VAL B N 1
ATOM 4554 C CA . VAL B 1 153 ? 41.865 23.409 -6.060 1.00 10.30 154 VAL B CA 1
ATOM 4555 C C . VAL B 1 153 ? 43.002 22.493 -5.608 1.00 9.07 154 VAL B C 1
ATOM 4556 O O . VAL B 1 153 ? 42.996 21.303 -5.920 1.00 10.11 154 VAL B O 1
ATOM 4560 N N . LEU B 1 154 ? 43.953 22.980 -4.845 1.00 8.60 155 LEU B N 1
ATOM 4561 C CA . LEU B 1 154 ? 45.051 22.109 -4.362 1.00 9.35 155 LEU B CA 1
ATOM 4562 C C . LEU B 1 154 ? 44.498 20.994 -3.484 1.00 8.99 155 LEU B C 1
ATOM 4563 O O . LEU B 1 154 ? 45.038 19.881 -3.447 1.00 9.95 155 LEU B O 1
ATOM 4568 N N . GLY B 1 155 ? 43.396 21.255 -2.767 1.00 9.50 156 GLY B N 1
ATOM 4569 C CA . GLY B 1 155 ? 42.707 20.262 -1.956 1.00 8.93 156 GLY B CA 1
ATOM 4570 C C . GLY B 1 155 ? 42.182 19.129 -2.853 1.00 9.96 156 GLY B C 1
ATOM 4571 O O . GLY B 1 155 ? 42.247 17.941 -2.476 1.00 10.32 156 GLY B O 1
ATOM 4572 N N . TRP B 1 156 ? 41.615 19.481 -4.006 1.00 9.61 157 TRP B N 1
ATOM 4573 C CA . TRP B 1 156 ? 41.224 18.481 -4.993 1.00 10.94 157 TRP B CA 1
ATOM 4574 C C . TRP B 1 156 ? 42.415 17.698 -5.546 1.00 10.46 157 TRP B C 1
ATOM 4575 O O . TRP B 1 156 ? 42.370 16.473 -5.697 1.00 10.06 157 TRP B O 1
ATOM 4586 N N . TYR B 1 157 ? 43.482 18.435 -5.899 1.00 10.17 158 TYR B N 1
ATOM 4587 C CA . TYR B 1 157 ? 44.740 17.796 -6.267 1.00 10.00 158 TYR B CA 1
ATOM 4588 C C . TYR B 1 157 ? 45.206 16.784 -5.232 1.00 9.90 158 TYR B C 1
ATOM 4589 O O . TYR B 1 157 ? 45.588 15.654 -5.601 1.00 10.51 158 TYR B O 1
ATOM 4598 N N . SER B 1 158 ? 45.227 17.177 -3.954 1.00 8.69 159 SER B N 1
ATOM 4599 C CA . SER B 1 158 ? 45.726 16.287 -2.910 1.00 9.60 159 SER B CA 1
ATOM 4600 C C . SER B 1 158 ? 44.899 14.993 -2.855 1.00 9.76 159 SER B C 1
ATOM 4601 O O . SER B 1 158 ? 45.466 13.905 -2.728 1.00 9.27 159 SER B O 1
ATOM 4604 N N . GLU B 1 159 ? 43.582 15.145 -2.963 1.00 9.63 160 GLU B N 1
ATOM 4605 C CA . GLU B 1 159 ? 42.699 13.967 -2.995 1.00 9.90 160 GLU B CA 1
ATOM 4606 C C . GLU B 1 159 ? 42.964 13.081 -4.206 1.00 10.36 160 GLU B C 1
ATOM 4607 O O . GLU B 1 159 ? 43.018 11.824 -4.051 1.00 10.56 160 GLU B O 1
ATOM 4613 N N . MET B 1 160 ? 43.085 13.646 -5.403 1.00 10.33 161 MET B N 1
ATOM 4614 C CA . MET B 1 160 ? 43.329 12.826 -6.598 1.00 9.53 161 MET B CA 1
ATOM 4615 C C . MET B 1 160 ? 44.715 12.190 -6.509 1.00 9.45 161 MET B C 1
ATOM 4616 O O . MET B 1 160 ? 44.908 11.065 -6.992 1.00 10.42 161 MET B O 1
ATOM 4621 N N . LYS B 1 161 ? 45.724 12.850 -5.921 1.00 9.34 162 LYS B N 1
ATOM 4622 C CA . LYS B 1 161 ? 47.025 12.180 -5.697 1.00 11.46 162 LYS B CA 1
ATOM 4623 C C . LYS B 1 161 ? 46.901 11.021 -4.711 1.00 10.41 162 LYS B C 1
ATOM 4624 O O . LYS B 1 161 ? 47.531 9.974 -4.959 1.00 10.92 162 LYS B O 1
ATOM 4630 N N . ARG B 1 162 ? 46.069 11.101 -3.666 1.00 9.93 163 ARG B N 1
ATOM 4631 C CA . ARG B 1 162 ? 45.825 9.942 -2.805 1.00 10.31 163 ARG B CA 1
ATOM 4632 C C . ARG B 1 162 ? 45.197 8.826 -3.649 1.00 10.49 163 ARG B C 1
ATOM 4633 O O . ARG B 1 162 ? 45.525 7.628 -3.467 1.00 11.16 163 ARG B O 1
ATOM 4641 N N . ASN B 1 163 ? 44.301 9.222 -4.564 1.00 10.19 164 ASN B N 1
ATOM 4642 C CA . ASN B 1 163 ? 43.601 8.210 -5.377 1.00 10.27 164 ASN B CA 1
ATOM 4643 C C . ASN B 1 163 ? 44.535 7.589 -6.399 1.00 10.30 164 ASN B C 1
ATOM 4644 O O . ASN B 1 163 ? 44.362 6.391 -6.698 1.00 10.17 164 ASN B O 1
ATOM 4649 N N . VAL B 1 164 ? 45.551 8.289 -6.925 1.00 9.87 165 VAL B N 1
ATOM 4650 C CA . VAL B 1 164 ? 46.575 7.599 -7.719 1.00 10.55 165 VAL B CA 1
ATOM 4651 C C . VAL B 1 164 ? 47.189 6.482 -6.921 1.00 10.53 165 VAL B C 1
ATOM 4652 O O . VAL B 1 164 ? 47.329 5.326 -7.422 1.00 10.86 165 VAL B O 1
ATOM 4656 N N . GLN B 1 165 ? 47.598 6.756 -5.667 1.00 10.47 166 GLN B N 1
ATOM 4657 C CA . GLN B 1 165 ? 48.296 5.668 -4.916 1.00 13.02 166 GLN B CA 1
ATOM 4658 C C . GLN B 1 165 ? 47.316 4.526 -4.637 1.00 11.96 166 GLN B C 1
ATOM 4659 O O . GLN B 1 165 ? 47.651 3.335 -4.691 1.00 11.70 166 GLN B O 1
ATOM 4665 N N . ARG B 1 166 ? 46.075 4.868 -4.320 1.00 10.21 167 ARG B N 1
ATOM 4666 C CA . ARG B 1 166 ? 45.071 3.812 -4.048 1.00 10.35 167 ARG B CA 1
ATOM 4667 C C . ARG B 1 166 ? 44.834 2.956 -5.278 1.00 10.23 167 ARG B C 1
ATOM 4668 O O . ARG B 1 166 ? 44.641 1.724 -5.189 1.00 10.30 167 ARG B O 1
ATOM 4676 N N . LEU B 1 167 ? 44.706 3.563 -6.453 1.00 10.14 168 LEU B N 1
ATOM 4677 C CA . LEU B 1 167 ? 44.473 2.806 -7.691 1.00 11.88 168 LEU B CA 1
ATOM 4678 C C . LEU B 1 167 ? 45.719 1.986 -8.026 1.00 11.15 168 LEU B C 1
ATOM 4679 O O . LEU B 1 167 ? 45.531 0.871 -8.475 1.00 11.46 168 LEU B O 1
ATOM 4684 N N . GLU B 1 168 ? 46.945 2.478 -7.808 1.00 10.35 169 GLU B N 1
ATOM 4685 C CA . GLU B 1 168 ? 48.084 1.530 -7.979 1.00 11.54 169 GLU B CA 1
ATOM 4686 C C . GLU B 1 168 ? 47.937 0.334 -7.056 1.00 11.70 169 GLU B C 1
ATOM 4687 O O . GLU B 1 168 ? 48.271 -0.771 -7.499 1.00 12.40 169 GLU B O 1
ATOM 4693 N N . ARG B 1 169 ? 47.540 0.516 -5.793 1.00 10.57 170 ARG B N 1
ATOM 4694 C CA . ARG B 1 169 ? 47.354 -0.662 -4.939 1.00 11.62 170 ARG B CA 1
ATOM 4695 C C . ARG B 1 169 ? 46.231 -1.576 -5.390 1.00 10.77 170 ARG B C 1
ATOM 4696 O O . ARG B 1 169 ? 46.359 -2.816 -5.301 1.00 10.52 170 ARG B O 1
ATOM 4704 N N . ALA B 1 170 ? 45.149 -0.998 -5.912 1.00 10.70 171 ALA B N 1
ATOM 4705 C CA . ALA B 1 170 ? 44.043 -1.869 -6.386 1.00 10.09 171 ALA B CA 1
ATOM 4706 C C . ALA B 1 170 ? 44.476 -2.634 -7.624 1.00 9.81 171 ALA B C 1
ATOM 4707 O O . ALA B 1 170 ? 44.083 -3.796 -7.816 1.00 9.27 171 ALA B O 1
ATOM 4709 N N . ILE B 1 171 ? 45.280 -2.048 -8.528 1.00 9.54 172 ILE B N 1
ATOM 4710 C CA . ILE B 1 171 ? 45.801 -2.820 -9.675 1.00 9.97 172 ILE B CA 1
ATOM 4711 C C . ILE B 1 171 ? 46.649 -3.993 -9.185 1.00 10.29 172 ILE B C 1
ATOM 4712 O O . ILE B 1 171 ? 46.508 -5.125 -9.725 1.00 11.17 172 ILE B O 1
ATOM 4717 N N . GLU B 1 172 ? 47.481 -3.749 -8.182 1.00 10.95 173 GLU B N 1
ATOM 4718 C CA . GLU B 1 172 ? 48.295 -4.864 -7.642 1.00 13.44 173 GLU B CA 1
ATOM 4719 C C . GLU B 1 172 ? 47.385 -5.942 -7.089 1.00 12.20 173 GLU B C 1
ATOM 4720 O O . GLU B 1 172 ? 47.620 -7.128 -7.321 1.00 11.70 173 GLU B O 1
ATOM 4726 N N . GLU B 1 173 ? 46.325 -5.593 -6.359 1.00 12.51 174 GLU B N 1
ATOM 4727 C CA . GLU B 1 173 ? 45.435 -6.585 -5.752 1.00 12.44 174 GLU B CA 1
ATOM 4728 C C . GLU B 1 173 ? 44.753 -7.455 -6.794 1.00 11.30 174 GLU B C 1
ATOM 4729 O O . GLU B 1 173 ? 44.490 -8.632 -6.486 1.00 11.25 174 GLU B O 1
ATOM 4735 N N . VAL B 1 174 ? 44.488 -6.907 -7.984 1.00 10.46 175 VAL B N 1
ATOM 4736 C CA . VAL B 1 174 ? 43.789 -7.740 -8.996 1.00 11.81 175 VAL B CA 1
ATOM 4737 C C . VAL B 1 174 ? 44.762 -8.360 -9.996 1.00 12.05 175 VAL B C 1
ATOM 4738 O O . VAL B 1 174 ? 44.324 -9.021 -10.949 1.00 12.44 175 VAL B O 1
ATOM 4742 N N . SER B 1 175 ? 46.069 -8.261 -9.786 1.00 11.70 176 SER B N 1
ATOM 4743 C CA . SER B 1 175 ? 47.084 -8.816 -10.668 1.00 12.15 176 SER B CA 1
ATOM 4744 C C . SER B 1 175 ? 47.361 -10.304 -10.445 1.00 12.94 176 SER B C 1
ATOM 4745 O O . SER B 1 175 ? 48.545 -10.722 -10.528 1.00 14.31 176 SER B O 1
ATOM 4748 N N . TYR B 1 176 ? 46.394 -11.049 -9.984 1.00 12.52 177 TYR B N 1
ATOM 4749 C CA . TYR B 1 176 ? 46.528 -12.458 -9.598 1.00 12.24 177 TYR B CA 1
ATOM 4750 C C . TYR B 1 176 ? 45.566 -13.251 -10.482 1.00 12.69 177 TYR B C 1
ATOM 4751 O O . TYR B 1 176 ? 44.373 -12.864 -10.638 1.00 14.66 177 TYR B O 1
ATOM 4760 N N . GLY B 1 177 ? 46.090 -14.300 -11.104 1.00 10.74 178 GLY B N 1
ATOM 4761 C CA . GLY B 1 177 ? 45.216 -15.209 -11.843 1.00 9.75 178 GLY B CA 1
ATOM 4762 C C . GLY B 1 177 ? 45.313 -16.608 -11.213 1.00 9.97 178 GLY B C 1
ATOM 4763 O O . GLY B 1 177 ? 45.891 -16.783 -10.122 1.00 10.39 178 GLY B O 1
ATOM 4764 N N . LYS B 1 178 ? 44.706 -17.563 -11.881 1.00 10.45 179 LYS B N 1
ATOM 4765 C CA . LYS B 1 178 ? 44.768 -18.930 -11.330 1.00 11.58 179 LYS B CA 1
ATOM 4766 C C . LYS B 1 178 ? 44.749 -19.885 -12.520 1.00 11.80 179 LYS B C 1
ATOM 4767 O O . LYS B 1 178 ? 44.029 -19.666 -13.497 1.00 12.25 179 LYS B O 1
ATOM 4773 N N . ILE B 1 179 ? 45.601 -20.887 -12.462 1.00 10.79 180 ILE B N 1
ATOM 4774 C CA . ILE B 1 179 ? 45.638 -21.993 -13.407 1.00 11.82 180 ILE B CA 1
ATOM 4775 C C . ILE B 1 179 ? 45.842 -23.253 -12.543 1.00 12.15 180 ILE B C 1
ATOM 4776 O O . ILE B 1 179 ? 46.925 -23.854 -12.495 1.00 14.17 180 ILE B O 1
ATOM 4781 N N . SER B 1 180 ? 44.809 -23.630 -11.802 1.00 11.21 181 SER B N 1
ATOM 4782 C CA . SER B 1 180 ? 44.965 -24.568 -10.691 1.00 11.20 181 SER B CA 1
ATOM 4783 C C . SER B 1 180 ? 43.952 -25.690 -10.778 1.00 11.59 181 SER B C 1
ATOM 4784 O O . SER B 1 180 ? 43.993 -26.644 -9.967 1.00 12.44 181 SER B O 1
ATOM 4787 N N . GLY B 1 181 ? 43.084 -25.636 -11.771 1.00 11.10 182 GLY B N 1
ATOM 4788 C CA . GLY B 1 181 ? 42.117 -26.682 -12.018 1.00 12.16 182 GLY B CA 1
ATOM 4789 C C . GLY B 1 181 ? 40.939 -26.663 -11.039 1.00 11.88 182 GLY B C 1
ATOM 4790 O O . GLY B 1 181 ? 40.636 -25.723 -10.270 1.00 12.31 182 GLY B O 1
ATOM 4791 N N . ALA B 1 182 ? 40.199 -27.780 -11.148 1.00 12.31 183 ALA B N 1
ATOM 4792 C CA . ALA B 1 182 ? 38.846 -27.862 -10.661 1.00 12.57 183 ALA B CA 1
ATOM 4793 C C . ALA B 1 182 ? 38.634 -27.321 -9.267 1.00 13.73 183 ALA B C 1
ATOM 4794 O O . ALA B 1 182 ? 37.598 -26.653 -9.074 1.00 15.91 183 ALA B O 1
ATOM 4796 N N . VAL B 1 183 ? 39.395 -27.765 -8.253 1.00 13.39 184 VAL B N 1
ATOM 4797 C CA . VAL B 1 183 ? 39.159 -27.159 -6.925 1.00 15.16 184 VAL B CA 1
ATOM 4798 C C . VAL B 1 183 ? 40.445 -26.532 -6.397 1.00 13.12 184 VAL B C 1
ATOM 4799 O O . VAL B 1 183 ? 40.604 -26.264 -5.191 1.00 12.42 184 VAL B O 1
ATOM 4803 N N . GLY B 1 184 ? 41.356 -26.126 -7.290 1.00 11.52 185 GLY B N 1
ATOM 4804 C CA . GLY B 1 184 ? 42.412 -25.177 -6.875 1.00 11.41 185 GLY B CA 1
ATOM 4805 C C . GLY B 1 184 ? 43.657 -25.865 -6.344 1.00 11.98 185 GLY B C 1
ATOM 4806 O O . GLY B 1 184 ? 44.550 -25.177 -5.846 1.00 13.02 185 GLY B O 1
ATOM 4807 N N . ASN B 1 185 ? 43.705 -27.186 -6.373 1.00 11.40 186 ASN B N 1
ATOM 4808 C CA . ASN B 1 185 ? 44.862 -27.896 -5.770 1.00 10.89 186 ASN B CA 1
ATOM 4809 C C . ASN B 1 185 ? 45.781 -28.549 -6.777 1.00 10.63 186 ASN B C 1
ATOM 4810 O O . ASN B 1 185 ? 46.671 -29.356 -6.403 1.00 10.32 186 ASN B O 1
ATOM 4815 N N . TYR B 1 186 ? 45.744 -28.174 -8.041 1.00 9.94 187 TYR B N 1
ATOM 4816 C CA . TYR B 1 186 ? 46.719 -28.659 -9.038 1.00 10.84 187 TYR B CA 1
ATOM 4817 C C . TYR B 1 186 ? 46.654 -30.158 -9.263 1.00 10.35 187 TYR B C 1
ATOM 4818 O O . TYR B 1 186 ? 47.582 -30.726 -9.857 1.00 11.63 187 TYR B O 1
ATOM 4827 N N . ALA B 1 187 ? 45.554 -30.836 -8.927 1.00 11.34 188 ALA B N 1
ATOM 4828 C CA . ALA B 1 187 ? 45.404 -32.262 -9.227 1.00 11.59 188 ALA B CA 1
ATOM 4829 C C . ALA B 1 187 ? 45.605 -32.531 -10.707 1.00 13.19 188 ALA B C 1
ATOM 4830 O O . ALA B 1 187 ? 46.253 -33.529 -11.095 1.00 14.33 188 ALA B O 1
ATOM 4832 N N . ASN B 1 188 ? 45.080 -31.630 -11.555 1.00 12.92 189 ASN B N 1
ATOM 4833 C CA . ASN B 1 188 ? 45.034 -31.881 -12.975 1.00 13.38 189 ASN B CA 1
ATOM 4834 C C . ASN B 1 188 ? 45.947 -30.979 -13.786 1.00 12.30 189 ASN B C 1
ATOM 4835 O O . ASN B 1 188 ? 46.055 -31.182 -15.001 1.00 12.26 189 ASN B O 1
ATOM 4840 N N . VAL B 1 189 ? 46.539 -29.950 -13.199 1.00 12.11 190 VAL B N 1
ATOM 4841 C CA . VAL B 1 189 ? 47.458 -29.083 -13.961 1.00 13.13 190 VAL B CA 1
ATOM 4842 C C . VAL B 1 189 ? 48.537 -28.650 -12.975 1.00 13.37 190 VAL B C 1
ATOM 4843 O O . VAL B 1 189 ? 48.211 -28.308 -11.859 1.00 13.12 190 VAL B O 1
ATOM 4847 N N . PRO B 1 190 ? 49.820 -28.736 -13.330 1.00 13.93 191 PRO B N 1
ATOM 4848 C CA . PRO B 1 190 ? 50.885 -28.559 -12.357 1.00 14.32 191 PRO B CA 1
ATOM 4849 C C . PRO B 1 190 ? 51.071 -27.113 -11.946 1.00 13.07 191 PRO B C 1
ATOM 4850 O O . PRO B 1 190 ? 50.922 -26.199 -12.765 1.00 12.34 191 PRO B O 1
ATOM 4854 N N . PRO B 1 191 ? 51.470 -26.842 -10.718 1.00 13.20 192 PRO B N 1
ATOM 4855 C CA . PRO B 1 191 ? 51.713 -25.471 -10.274 1.00 12.79 192 PRO B CA 1
ATOM 4856 C C . PRO B 1 191 ? 52.863 -24.818 -11.023 1.00 13.34 192 PRO B C 1
ATOM 4857 O O . PRO B 1 191 ? 52.874 -23.569 -11.212 1.00 12.24 192 PRO B O 1
ATOM 4861 N N . GLU B 1 192 ? 53.827 -25.625 -11.518 1.00 14.25 193 GLU B N 1
ATOM 4862 C CA . GLU B 1 192 ? 54.841 -25.093 -12.410 1.00 16.45 193 GLU B CA 1
ATOM 4863 C C . GLU B 1 192 ? 54.225 -24.513 -13.686 1.00 16.06 193 GLU B C 1
ATOM 4864 O O . GLU B 1 192 ? 54.799 -23.541 -14.219 1.00 16.61 193 GLU B O 1
ATOM 4870 N N . VAL B 1 193 ? 53.178 -25.065 -14.239 1.00 13.55 194 VAL B N 1
ATOM 4871 C CA . VAL B 1 193 ? 52.576 -24.497 -15.434 1.00 13.89 194 VAL B CA 1
ATOM 4872 C C . VAL B 1 193 ? 51.856 -23.213 -15.062 1.00 12.67 194 VAL B C 1
ATOM 4873 O O . VAL B 1 193 ? 51.969 -22.224 -15.773 1.00 14.22 194 VAL B O 1
ATOM 4877 N N . GLU B 1 194 ? 51.163 -23.202 -13.927 1.00 11.21 195 GLU B N 1
ATOM 4878 C CA . GLU B 1 194 ? 50.481 -21.956 -13.526 1.00 11.15 195 GLU B CA 1
ATOM 4879 C C . GLU B 1 194 ? 51.501 -20.830 -13.410 1.00 11.60 195 GLU B C 1
ATOM 4880 O O . GLU B 1 194 ? 51.267 -19.725 -13.908 1.00 11.41 195 GLU B O 1
ATOM 4886 N N . GLU B 1 195 ? 52.603 -21.100 -12.703 1.00 11.73 196 GLU B N 1
ATOM 4887 C CA . GLU B 1 195 ? 53.535 -20.002 -12.411 1.00 13.66 196 GLU B CA 1
ATOM 4888 C C . GLU B 1 195 ? 54.114 -19.465 -13.734 1.00 13.97 196 GLU B C 1
ATOM 4889 O O . GLU B 1 195 ? 54.240 -18.228 -13.845 1.00 13.35 196 GLU B O 1
ATOM 4895 N N . LYS B 1 196 ? 54.500 -20.365 -14.617 1.00 14.16 197 LYS B N 1
ATOM 4896 C CA . LYS B 1 196 ? 55.079 -19.914 -15.890 1.00 15.46 197 LYS B CA 1
ATOM 4897 C C . LYS B 1 196 ? 54.007 -19.209 -16.736 1.00 13.29 197 LYS B C 1
ATOM 4898 O O . LYS B 1 196 ? 54.313 -18.113 -17.227 1.00 13.30 197 LYS B O 1
ATOM 4904 N N . ALA B 1 197 ? 52.842 -19.824 -16.915 1.00 11.29 198 ALA B N 1
ATOM 4905 C CA . ALA B 1 197 ? 51.799 -19.250 -17.783 1.00 11.10 198 ALA B CA 1
ATOM 4906 C C . ALA B 1 197 ? 51.409 -17.863 -17.278 1.00 11.70 198 ALA B C 1
ATOM 4907 O O . ALA B 1 197 ? 51.366 -16.892 -18.062 1.00 12.11 198 ALA B O 1
ATOM 4909 N N . LEU B 1 198 ? 51.248 -17.719 -15.945 1.00 10.96 199 LEU B N 1
ATOM 4910 C CA . LEU B 1 198 ? 50.807 -16.394 -15.468 1.00 11.57 199 LEU B CA 1
ATOM 4911 C C . LEU B 1 198 ? 51.921 -15.378 -15.624 1.00 12.95 199 LEU B C 1
ATOM 4912 O O . LEU B 1 198 ? 51.611 -14.201 -15.868 1.00 12.93 199 LEU B O 1
ATOM 4917 N N . SER B 1 199 ? 53.172 -15.769 -15.425 1.00 14.17 200 SER B N 1
ATOM 4918 C CA . SER B 1 199 ? 54.253 -14.799 -15.667 1.00 15.78 200 SER B CA 1
ATOM 4919 C C . SER B 1 199 ? 54.266 -14.323 -17.108 1.00 15.02 200 SER B C 1
ATOM 4920 O O . SER B 1 199 ? 54.532 -13.089 -17.307 1.00 14.63 200 SER B O 1
ATOM 4923 N N . TYR B 1 200 ? 53.955 -15.120 -18.142 1.00 13.76 201 TYR B N 1
ATOM 4924 C CA . TYR B 1 200 ? 53.873 -14.631 -19.501 1.00 14.67 201 TYR B CA 1
ATOM 4925 C C . TYR B 1 200 ? 52.772 -13.567 -19.661 1.00 15.05 201 TYR B C 1
ATOM 4926 O O . TYR B 1 200 ? 52.898 -12.661 -20.490 1.00 16.66 201 TYR B O 1
ATOM 4935 N N . LEU B 1 201 ? 51.706 -13.660 -18.867 1.00 13.97 202 LEU B N 1
ATOM 4936 C CA . LEU B 1 201 ? 50.632 -12.675 -18.918 1.00 13.44 202 LEU B CA 1
ATOM 4937 C C . LEU B 1 201 ? 50.842 -11.441 -18.070 1.00 14.30 202 LEU B C 1
ATOM 4938 O O . LEU B 1 201 ? 49.934 -10.575 -18.013 1.00 14.81 202 LEU B O 1
ATOM 4943 N N . GLY B 1 202 ? 51.922 -11.331 -17.298 1.00 13.33 203 GLY B N 1
ATOM 4944 C CA . GLY B 1 202 ? 52.151 -10.218 -16.392 1.00 13.83 203 GLY B CA 1
ATOM 4945 C C . GLY B 1 202 ? 51.390 -10.357 -15.082 1.00 13.74 203 GLY B C 1
ATOM 4946 O O . GLY B 1 202 ? 51.276 -9.356 -14.370 1.00 14.68 203 GLY B O 1
ATOM 4947 N N . LEU B 1 203 ? 50.986 -11.573 -14.709 1.00 12.43 204 LEU B N 1
ATOM 4948 C CA . LEU B 1 203 ? 50.176 -11.811 -13.520 1.00 12.34 204 LEU B CA 1
ATOM 4949 C C . LEU B 1 203 ? 50.898 -12.707 -12.512 1.00 13.02 204 LEU B C 1
ATOM 4950 O O . LEU B 1 203 ? 51.896 -13.346 -12.893 1.00 15.06 204 LEU B O 1
ATOM 4955 N N . LYS B 1 204 ? 50.434 -12.720 -11.269 1.00 12.49 205 LYS B N 1
ATOM 4956 C CA . LYS B 1 204 ? 51.022 -13.599 -10.262 1.00 13.06 205 LYS B CA 1
ATOM 4957 C C . LYS B 1 204 ? 50.039 -14.701 -9.946 1.00 12.03 205 LYS B C 1
ATOM 4958 O O . LYS B 1 204 ? 48.824 -14.492 -10.127 1.00 11.88 205 LYS B O 1
ATOM 4964 N N . PRO B 1 205 ? 50.498 -15.836 -9.441 1.00 12.21 206 PRO B N 1
ATOM 4965 C CA . PRO B 1 205 ? 49.571 -16.895 -9.075 1.00 11.48 206 PRO B CA 1
ATOM 4966 C C . PRO B 1 205 ? 48.884 -16.571 -7.734 1.00 10.64 206 PRO B C 1
ATOM 4967 O O . PRO B 1 205 ? 49.547 -16.149 -6.786 1.00 10.06 206 PRO B O 1
ATOM 4971 N N . GLU B 1 206 ? 47.547 -16.768 -7.674 1.00 10.26 207 GLU B N 1
ATOM 4972 C CA . GLU B 1 206 ? 46.896 -16.719 -6.358 1.00 10.71 207 GLU B CA 1
ATOM 4973 C C . GLU B 1 206 ? 47.604 -17.728 -5.484 1.00 11.16 207 GLU B C 1
ATOM 4974 O O . GLU B 1 206 ? 47.713 -18.884 -5.937 1.00 11.71 207 GLU B O 1
ATOM 4980 N N . PRO B 1 207 ? 48.015 -17.387 -4.260 1.00 11.23 208 PRO B N 1
ATOM 4981 C CA . PRO B 1 207 ? 48.873 -18.295 -3.508 1.00 11.49 208 PRO B CA 1
ATOM 4982 C C . PRO B 1 207 ? 48.060 -19.541 -3.112 1.00 11.94 208 PRO B C 1
ATOM 4983 O O . PRO B 1 207 ? 48.574 -20.672 -3.221 1.00 12.19 208 PRO B O 1
ATOM 4987 N N . VAL B 1 208 ? 46.757 -19.352 -2.796 1.00 10.96 209 VAL B N 1
ATOM 4988 C CA . VAL B 1 208 ? 45.868 -20.510 -2.699 1.00 12.68 209 VAL B CA 1
ATOM 4989 C C . VAL B 1 208 ? 44.546 -20.139 -3.366 1.00 12.16 209 VAL B C 1
ATOM 4990 O O . VAL B 1 208 ? 43.841 -19.260 -2.788 1.00 12.53 209 VAL B O 1
ATOM 4994 N N . SER B 1 209 ? 44.193 -20.827 -4.435 1.00 11.64 210 SER B N 1
ATOM 4995 C CA . SER B 1 209 ? 42.866 -20.596 -5.021 1.00 12.08 210 SER B CA 1
ATOM 4996 C C . SER B 1 209 ? 41.922 -21.766 -4.706 1.00 12.22 210 SER B C 1
ATOM 4997 O O . SER B 1 209 ? 42.423 -22.784 -4.256 1.00 13.03 210 SER B O 1
ATOM 5000 N N . THR B 1 210 ? 40.635 -21.562 -4.951 1.00 10.99 211 THR B N 1
ATOM 5001 C CA . THR B 1 210 ? 39.705 -22.707 -4.901 1.00 10.61 211 THR B CA 1
ATOM 5002 C C . THR B 1 210 ? 39.397 -23.004 -6.348 1.00 9.89 211 THR B C 1
ATOM 5003 O O . THR B 1 210 ? 40.319 -22.901 -7.177 1.00 10.88 211 THR B O 1
ATOM 5007 N N . GLN B 1 211 ? 38.162 -23.259 -6.762 1.00 9.31 212 GLN B N 1
ATOM 5008 C CA . GLN B 1 211 ? 37.857 -23.203 -8.193 1.00 9.97 212 GLN B CA 1
ATOM 5009 C C . GLN B 1 211 ? 37.991 -21.775 -8.727 1.00 11.19 212 GLN B C 1
ATOM 5010 O O . GLN B 1 211 ? 38.222 -21.639 -9.943 1.00 10.66 212 GLN B O 1
ATOM 5016 N N . VAL B 1 212 ? 37.897 -20.730 -7.893 1.00 10.29 213 VAL B N 1
ATOM 5017 C CA . VAL B 1 212 ? 37.969 -19.359 -8.353 1.00 11.08 213 VAL B CA 1
ATOM 5018 C C . VAL B 1 212 ? 39.070 -18.578 -7.636 1.00 10.58 213 VAL B C 1
ATOM 5019 O O . VAL B 1 212 ? 39.643 -19.006 -6.643 1.00 11.77 213 VAL B O 1
ATOM 5023 N N . VAL B 1 213 ? 39.433 -17.400 -8.140 1.00 10.57 214 VAL B N 1
ATOM 5024 C CA . VAL B 1 213 ? 40.196 -16.366 -7.456 1.00 10.11 214 VAL B CA 1
ATOM 5025 C C . VAL B 1 213 ? 39.301 -15.749 -6.381 1.00 9.90 214 VAL B C 1
ATOM 5026 O O . VAL B 1 213 ? 38.127 -15.456 -6.661 1.00 11.04 214 VAL B O 1
ATOM 5030 N N . PRO B 1 214 ? 39.762 -15.617 -5.148 1.00 9.86 215 PRO B N 1
ATOM 5031 C CA . PRO B 1 214 ? 38.974 -15.097 -4.040 1.00 8.88 215 PRO B CA 1
ATOM 5032 C C . PRO B 1 214 ? 38.470 -13.696 -4.344 1.00 9.67 215 PRO B C 1
ATOM 5033 O O . PRO B 1 214 ? 39.201 -12.841 -4.862 1.00 9.62 215 PRO B O 1
ATOM 5037 N N . ARG B 1 215 ? 37.193 -13.428 -4.013 1.00 8.99 216 ARG B N 1
ATOM 5038 C CA . ARG B 1 215 ? 36.496 -12.233 -4.468 1.00 8.82 216 ARG B CA 1
ATOM 5039 C C . ARG B 1 215 ? 36.698 -11.059 -3.560 1.00 8.63 216 ARG B C 1
ATOM 5040 O O . ARG B 1 215 ? 36.239 -9.964 -3.913 1.00 9.14 216 ARG B O 1
ATOM 5048 N N . ASP B 1 216 ? 37.504 -11.180 -2.484 1.00 7.95 217 ASP B N 1
ATOM 5049 C CA . ASP B 1 216 ? 37.855 -9.982 -1.732 1.00 9.20 217 ASP B CA 1
ATOM 5050 C C . ASP B 1 216 ? 38.799 -9.114 -2.567 1.00 9.26 217 ASP B C 1
ATOM 5051 O O . ASP B 1 216 ? 38.790 -7.883 -2.364 1.00 9.29 217 ASP B O 1
ATOM 5056 N N . ARG B 1 217 ? 39.534 -9.670 -3.507 1.00 9.05 218 ARG B N 1
ATOM 5057 C CA . ARG B 1 217 ? 40.375 -8.823 -4.367 1.00 9.32 218 ARG B CA 1
ATOM 5058 C C . ARG B 1 217 ? 39.542 -7.881 -5.234 1.00 8.78 218 ARG B C 1
ATOM 5059 O O . ARG B 1 217 ? 39.785 -6.678 -5.354 1.00 9.12 218 ARG B O 1
ATOM 5067 N N . HIS B 1 218 ? 38.509 -8.435 -5.845 1.00 8.74 219 HIS B N 1
ATOM 5068 C CA . HIS B 1 218 ? 37.624 -7.642 -6.706 1.00 8.32 219 HIS B CA 1
ATOM 5069 C C . HIS B 1 218 ? 36.848 -6.623 -5.876 1.00 8.92 219 HIS B C 1
ATOM 5070 O O . HIS B 1 218 ? 36.666 -5.508 -6.385 1.00 8.53 219 HIS B O 1
ATOM 5077 N N . ALA B 1 219 ? 36.455 -6.959 -4.655 1.00 8.43 220 ALA B N 1
ATOM 5078 C CA . ALA B 1 219 ? 35.711 -6.006 -3.816 1.00 9.06 220 ALA B CA 1
ATOM 5079 C C . ALA B 1 219 ? 36.615 -4.850 -3.401 1.00 8.70 220 ALA B C 1
ATOM 5080 O O . ALA B 1 219 ? 36.216 -3.684 -3.365 1.00 9.29 220 ALA B O 1
ATOM 5082 N N . PHE B 1 220 ? 37.895 -5.165 -3.169 1.00 8.59 221 PHE B N 1
ATOM 5083 C CA . PHE B 1 220 ? 38.855 -4.102 -2.845 1.00 9.26 221 PHE B CA 1
ATOM 5084 C C . PHE B 1 220 ? 39.017 -3.164 -4.031 1.00 9.46 221 PHE B C 1
ATOM 5085 O O . PHE B 1 220 ? 39.037 -1.932 -3.835 1.00 9.79 221 PHE B O 1
ATOM 5093 N N . TYR B 1 221 ? 39.146 -3.687 -5.239 1.00 9.41 222 TYR B N 1
ATOM 5094 C CA . TYR B 1 221 ? 39.311 -2.857 -6.441 1.00 8.93 222 TYR B CA 1
ATOM 5095 C C . TYR B 1 221 ? 38.083 -1.984 -6.648 1.00 7.99 222 TYR B C 1
ATOM 5096 O O . TYR B 1 221 ? 38.173 -0.767 -6.850 1.00 8.39 222 TYR B O 1
ATOM 5105 N N . LEU B 1 222 ? 36.895 -2.584 -6.503 1.00 8.04 223 LEU B N 1
ATOM 5106 C CA . LEU B 1 222 ? 35.689 -1.754 -6.766 1.00 9.04 223 LEU B CA 1
ATOM 5107 C C . LEU B 1 222 ? 35.421 -0.783 -5.631 1.00 8.87 223 LEU B C 1
ATOM 5108 O O . LEU B 1 222 ? 34.882 0.308 -5.909 1.00 9.55 223 LEU B O 1
ATOM 5113 N N . SER B 1 223 ? 35.734 -1.058 -4.379 1.00 9.32 224 SER B N 1
ATOM 5114 C CA . SER B 1 223 ? 35.622 -0.072 -3.292 1.00 10.29 224 SER B CA 1
ATOM 5115 C C . SER B 1 223 ? 36.573 1.100 -3.595 1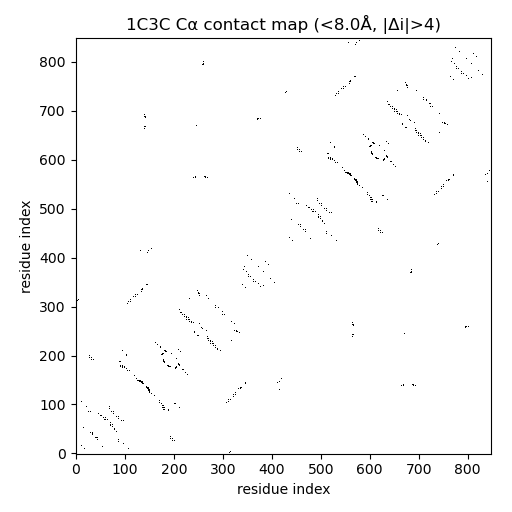.00 10.21 224 SER B C 1
ATOM 5116 O O . SER B 1 223 ? 36.180 2.246 -3.402 1.00 10.26 224 SER B O 1
ATOM 5119 N N . THR B 1 224 ? 37.780 0.761 -4.076 1.00 9.73 225 THR B N 1
ATOM 5120 C CA . THR B 1 224 ? 38.713 1.833 -4.481 1.00 9.98 225 THR B CA 1
ATOM 5121 C C . THR B 1 224 ? 38.106 2.711 -5.557 1.00 8.93 225 THR B C 1
ATOM 5122 O O . THR B 1 224 ? 38.207 3.952 -5.457 1.00 8.65 225 THR B O 1
ATOM 5126 N N . LEU B 1 225 ? 37.548 2.137 -6.616 1.00 7.67 226 LEU B N 1
ATOM 5127 C CA . LEU B 1 225 ? 36.932 2.915 -7.689 1.00 9.40 226 LEU B CA 1
ATOM 5128 C C . LEU B 1 225 ? 35.840 3.827 -7.133 1.00 8.64 226 LEU B C 1
ATOM 5129 O O . LEU B 1 225 ? 35.699 4.960 -7.602 1.00 9.16 226 LEU B O 1
ATOM 5134 N N . ALA B 1 226 ? 35.029 3.320 -6.199 1.00 8.41 227 ALA B N 1
ATOM 5135 C CA . ALA B 1 226 ? 33.948 4.166 -5.672 1.00 9.09 227 ALA B CA 1
ATOM 5136 C C . ALA B 1 226 ? 34.497 5.370 -4.884 1.00 9.15 227 ALA B C 1
ATOM 5137 O O . ALA B 1 226 ? 33.858 6.441 -4.899 1.00 8.55 227 ALA B O 1
ATOM 5139 N N . ILE B 1 227 ? 35.629 5.167 -4.202 1.00 8.28 228 ILE B N 1
ATOM 5140 C CA . ILE B 1 227 ? 36.223 6.308 -3.446 1.00 9.09 228 ILE B CA 1
ATOM 5141 C C . ILE B 1 227 ? 36.760 7.337 -4.427 1.00 9.02 228 ILE B C 1
ATOM 5142 O O . ILE B 1 227 ? 36.602 8.549 -4.181 1.00 9.07 228 ILE B O 1
ATOM 5147 N N . VAL B 1 228 ? 37.350 6.911 -5.543 1.00 8.84 229 VAL B N 1
ATOM 5148 C CA . VAL B 1 228 ? 37.784 7.893 -6.545 1.00 9.50 229 VAL B CA 1
ATOM 5149 C C . VAL B 1 228 ? 36.573 8.678 -7.047 1.00 9.51 229 VAL B C 1
ATOM 5150 O O . VAL B 1 228 ? 36.575 9.921 -7.210 1.00 9.70 229 VAL B O 1
ATOM 5154 N N . ALA B 1 229 ? 35.487 7.988 -7.380 1.00 8.98 230 ALA B N 1
ATOM 5155 C CA . ALA B 1 229 ? 34.261 8.612 -7.905 1.00 8.92 230 ALA B CA 1
ATOM 5156 C C . ALA B 1 229 ? 33.725 9.650 -6.922 1.00 8.86 230 ALA B C 1
ATOM 5157 O O . ALA B 1 229 ? 33.246 10.704 -7.355 1.00 9.24 230 ALA B O 1
ATOM 5159 N N . ALA B 1 230 ? 33.766 9.349 -5.626 1.00 8.53 231 ALA B N 1
ATOM 5160 C CA . ALA B 1 230 ? 33.223 10.227 -4.594 1.00 8.88 231 ALA B CA 1
ATOM 5161 C C . ALA B 1 230 ? 34.080 11.491 -4.459 1.00 9.03 231 ALA B C 1
ATOM 5162 O O . ALA B 1 230 ? 33.589 12.593 -4.201 1.00 9.74 231 ALA B O 1
ATOM 5164 N N . GLY B 1 231 ? 35.370 11.361 -4.680 1.00 8.87 232 GLY B N 1
ATOM 5165 C CA . GLY B 1 231 ? 36.235 12.552 -4.788 1.00 9.52 232 GLY B CA 1
ATOM 5166 C C . GLY B 1 231 ? 35.876 13.425 -5.973 1.00 10.01 232 GLY B C 1
ATOM 5167 O O . GLY B 1 231 ? 35.891 14.669 -5.862 1.00 11.03 232 GLY B O 1
ATOM 5168 N N . ILE B 1 232 ? 35.568 12.828 -7.127 1.00 9.61 233 ILE B N 1
ATOM 5169 C CA . ILE B 1 232 ? 35.085 13.609 -8.273 1.00 10.16 233 ILE B CA 1
ATOM 5170 C C . ILE B 1 232 ? 33.726 14.254 -7.975 1.00 10.10 233 ILE B C 1
ATOM 5171 O O . ILE B 1 232 ? 33.467 15.406 -8.389 1.00 9.49 233 ILE B O 1
ATOM 5176 N N . GLU B 1 233 ? 32.806 13.516 -7.337 1.00 8.85 234 GLU B N 1
ATOM 5177 C CA . GLU B 1 233 ? 31.538 14.069 -6.878 1.00 9.74 234 GLU B CA 1
ATOM 5178 C C . GLU B 1 233 ? 31.766 15.304 -6.004 1.00 9.32 234 GLU B C 1
ATOM 5179 O O . GLU B 1 233 ? 31.037 16.290 -6.141 1.00 9.65 234 GLU B O 1
ATOM 5185 N N . ARG B 1 234 ? 32.728 15.245 -5.086 1.00 8.89 235 ARG B N 1
ATOM 5186 C CA . ARG B 1 234 ? 33.045 16.421 -4.253 1.00 10.14 235 ARG B CA 1
ATOM 5187 C C . ARG B 1 234 ? 33.412 17.657 -5.100 1.00 10.24 235 ARG B C 1
ATOM 5188 O O . ARG B 1 234 ? 32.937 18.764 -4.779 1.00 9.88 235 ARG B O 1
ATOM 5196 N N . ILE B 1 235 ? 34.244 17.466 -6.128 1.00 8.52 236 ILE B N 1
ATOM 5197 C CA . ILE B 1 235 ? 34.584 18.578 -7.022 1.00 8.86 236 ILE B CA 1
ATOM 5198 C C . ILE B 1 235 ? 33.370 19.060 -7.810 1.00 9.52 236 ILE B C 1
ATOM 5199 O O . ILE B 1 235 ? 33.078 20.262 -7.900 1.00 9.99 236 ILE B O 1
ATOM 5204 N N . ALA B 1 236 ? 32.589 18.123 -8.329 1.00 9.50 237 ALA B N 1
ATOM 5205 C CA . ALA B 1 236 ? 31.370 18.459 -9.108 1.00 9.51 237 ALA B CA 1
ATOM 5206 C C . ALA B 1 236 ? 30.370 19.197 -8.227 1.00 10.17 237 ALA B C 1
ATOM 5207 O O . ALA B 1 236 ? 29.788 20.176 -8.712 1.00 9.66 237 ALA B O 1
ATOM 5209 N N . VAL B 1 237 ? 30.200 18.849 -6.940 1.00 9.76 238 VAL B N 1
ATOM 5210 C CA . VAL B 1 237 ? 29.221 19.586 -6.117 1.00 10.64 238 VAL B CA 1
ATOM 5211 C C . VAL B 1 237 ? 29.704 21.006 -5.865 1.00 10.83 238 VAL B C 1
ATOM 5212 O O . VAL B 1 237 ? 28.965 22.000 -5.866 1.00 9.95 238 VAL B O 1
ATOM 5216 N N . GLU B 1 238 ? 31.030 21.116 -5.668 1.00 10.23 239 GLU B N 1
ATOM 5217 C CA . GLU B 1 238 ? 31.606 22.459 -5.499 1.00 10.71 239 GLU B CA 1
ATOM 5218 C C . GLU B 1 238 ? 31.331 23.322 -6.718 1.00 10.71 239 GLU B C 1
ATOM 5219 O O . GLU B 1 238 ? 30.855 24.455 -6.582 1.00 11.54 239 GLU B O 1
ATOM 5225 N N . ILE B 1 239 ? 31.586 22.791 -7.926 1.00 10.06 240 ILE B N 1
ATOM 5226 C CA . ILE B 1 239 ? 31.364 23.621 -9.137 1.00 10.66 240 ILE B CA 1
ATOM 5227 C C . ILE B 1 239 ? 29.895 23.938 -9.260 1.00 10.73 240 ILE B C 1
ATOM 5228 O O . ILE B 1 239 ? 29.530 25.063 -9.638 1.00 12.04 240 ILE B O 1
ATOM 5233 N N . ARG B 1 240 ? 28.997 23.004 -8.932 1.00 10.19 241 ARG B N 1
ATOM 5234 C CA . ARG B 1 240 ? 27.551 23.319 -8.979 1.00 9.46 241 ARG B CA 1
ATOM 5235 C C . ARG B 1 240 ? 27.209 24.477 -8.043 1.00 10.16 241 ARG B C 1
ATOM 5236 O O . ARG B 1 240 ? 26.421 25.367 -8.433 1.00 11.05 241 ARG B O 1
ATOM 5244 N N . HIS B 1 241 ? 27.704 24.471 -6.810 1.00 9.43 242 HIS B N 1
ATOM 5245 C CA . HIS B 1 241 ? 27.432 25.611 -5.903 1.00 9.50 242 HIS B CA 1
ATOM 5246 C C . HIS B 1 241 ? 28.019 26.928 -6.448 1.00 10.15 242 HIS B C 1
ATOM 5247 O O . HIS B 1 241 ? 27.397 27.996 -6.305 1.00 10.93 242 HIS B O 1
ATOM 5254 N N . LEU B 1 242 ? 29.206 26.848 -7.030 1.00 9.53 243 LEU B N 1
ATOM 5255 C CA . LEU B 1 242 ? 29.912 28.065 -7.464 1.00 10.12 243 LEU B CA 1
ATOM 5256 C C . LEU B 1 242 ? 29.326 28.623 -8.764 1.00 11.08 243 LEU B C 1
ATOM 5257 O O . LEU B 1 242 ? 29.530 29.820 -9.049 1.00 11.59 243 LEU B O 1
ATOM 5262 N N . GLN B 1 243 ? 28.573 27.831 -9.524 1.00 9.87 244 GLN B N 1
ATOM 5263 C CA . GLN B 1 243 ? 27.939 28.312 -10.748 1.00 11.97 244 GLN B CA 1
ATOM 5264 C C . GLN B 1 243 ? 26.527 28.852 -10.485 1.00 12.86 244 GLN B C 1
ATOM 5265 O O . GLN B 1 243 ? 25.844 29.366 -11.420 1.00 12.93 244 GLN B O 1
ATOM 5271 N N . ARG B 1 244 ? 26.034 28.710 -9.244 1.00 12.10 245 ARG B N 1
ATOM 5272 C CA . ARG B 1 244 ? 24.637 29.116 -8.990 1.00 13.02 245 ARG B CA 1
ATOM 5273 C C . ARG B 1 244 ? 24.495 30.622 -9.218 1.00 12.50 245 ARG B C 1
ATOM 5274 O O . ARG B 1 244 ? 25.484 31.363 -9.088 1.00 12.23 245 ARG B O 1
ATOM 5282 N N . THR B 1 245 ? 23.280 31.091 -9.566 1.00 10.69 246 THR B N 1
ATOM 5283 C CA . THR B 1 245 ? 23.105 32.490 -9.989 1.00 11.09 246 THR B CA 1
ATOM 5284 C C . THR B 1 245 ? 23.533 33.482 -8.936 1.00 11.59 246 THR B C 1
ATOM 5285 O O . THR B 1 245 ? 24.036 34.574 -9.311 1.00 12.94 246 THR B O 1
ATOM 5289 N N . GLU B 1 246 ? 23.425 33.177 -7.634 1.00 11.84 247 GLU B N 1
ATOM 5290 C CA . GLU B 1 246 ? 23.785 34.093 -6.575 1.00 11.64 247 GLU B CA 1
ATOM 5291 C C . GLU B 1 246 ? 25.283 34.083 -6.326 1.00 11.25 247 GLU B C 1
ATOM 5292 O O . GLU B 1 246 ? 25.758 34.926 -5.550 1.00 12.38 247 GLU B O 1
ATOM 5298 N N . VAL B 1 247 ? 26.048 33.200 -6.955 1.00 10.29 248 VAL B N 1
ATOM 5299 C CA . VAL B 1 247 ? 27.470 33.088 -6.610 1.00 10.47 248 VAL B CA 1
ATOM 5300 C C . VAL B 1 247 ? 28.284 33.472 -7.829 1.00 10.94 248 VAL B C 1
ATOM 5301 O O . VAL B 1 247 ? 29.088 34.420 -7.750 1.00 12.36 248 VAL B O 1
ATOM 5305 N N . LEU B 1 248 ? 28.096 32.806 -8.958 1.00 11.64 249 LEU B N 1
ATOM 5306 C CA . LEU B 1 248 ? 28.755 33.130 -10.219 1.00 13.51 249 LEU B CA 1
ATOM 5307 C C . LEU B 1 248 ? 30.268 33.204 -10.183 1.00 13.34 249 LEU B C 1
ATOM 5308 O O . LEU B 1 248 ? 30.870 34.047 -10.883 1.00 13.30 249 LEU B O 1
ATOM 5313 N N . GLU B 1 249 ? 30.935 32.284 -9.434 1.00 11.98 250 GLU B N 1
ATOM 5314 C CA . GLU B 1 249 ? 32.366 32.274 -9.367 1.00 11.73 250 GLU B CA 1
ATOM 5315 C C . GLU B 1 249 ? 33.045 31.427 -10.416 1.00 12.87 250 GLU B C 1
ATOM 5316 O O . GLU B 1 249 ? 34.205 31.685 -10.780 1.00 13.84 250 GLU B O 1
ATOM 5322 N N . VAL B 1 250 ? 32.385 30.367 -10.918 1.00 12.42 251 VAL B N 1
ATOM 5323 C CA . VAL B 1 250 ? 32.996 29.520 -11.939 1.00 14.76 251 VAL B CA 1
ATOM 5324 C C . VAL B 1 250 ? 31.894 29.181 -12.934 1.00 15.48 251 VAL B C 1
ATOM 5325 O O . VAL B 1 250 ? 30.695 29.244 -12.554 1.00 15.80 251 VAL B O 1
ATOM 5329 N N . GLU B 1 251 ? 32.260 28.716 -14.116 1.00 15.74 252 GLU B N 1
ATOM 5330 C CA . GLU B 1 251 ? 31.261 28.229 -15.080 1.00 17.16 252 GLU B CA 1
ATOM 5331 C C . GLU B 1 251 ? 31.888 27.051 -15.816 1.00 16.44 252 GLU B C 1
ATOM 5332 O O . GLU B 1 251 ? 32.977 27.166 -16.372 1.00 15.74 252 GLU B O 1
ATOM 5338 N N . GLU B 1 252 ? 31.211 25.892 -15.784 1.00 15.84 253 GLU B N 1
ATOM 5339 C CA . GLU B 1 252 ? 31.764 24.733 -16.491 1.00 15.49 253 GLU B CA 1
ATOM 5340 C C . GLU B 1 252 ? 31.713 25.008 -17.991 1.00 15.98 253 GLU B C 1
ATOM 5341 O O . GLU B 1 252 ? 30.974 25.866 -18.478 1.00 15.44 253 GLU B O 1
ATOM 5347 N N . PRO B 1 253 ? 32.612 24.411 -18.756 1.00 16.85 254 PRO B N 1
ATOM 5348 C CA . PRO B 1 253 ? 32.673 24.609 -20.192 1.00 20.16 254 PRO B CA 1
ATOM 5349 C C . PRO B 1 253 ? 31.404 24.091 -20.868 1.00 23.55 254 PRO B C 1
ATOM 5350 O O . PRO B 1 253 ? 30.691 23.239 -20.317 1.00 20.76 254 PRO B O 1
ATOM 5354 N N . PHE B 1 254 ? 31.065 24.660 -22.031 1.00 28.31 255 PHE B N 1
ATOM 5355 C CA . PHE B 1 254 ? 29.802 24.273 -22.661 1.00 34.96 255 PHE B CA 1
ATOM 5356 C C . PHE B 1 254 ? 29.881 24.256 -24.185 1.00 38.33 255 PHE B C 1
ATOM 5357 O O . PHE B 1 254 ? 30.879 24.615 -24.759 1.00 38.15 255 PHE B O 1
ATOM 5365 N N . ARG B 1 255 ? 28.757 23.904 -24.779 1.00 41.69 256 ARG B N 1
ATOM 5366 C CA . ARG B 1 255 ? 28.446 23.852 -26.193 1.00 43.40 256 ARG B CA 1
ATOM 5367 C C . ARG B 1 255 ? 29.471 24.455 -27.131 1.00 44.11 256 ARG B C 1
ATOM 5368 O O . ARG B 1 255 ? 30.351 23.721 -27.610 1.00 46.88 256 ARG B O 1
ATOM 5370 N N . LYS B 1 256 ? 29.366 25.741 -27.427 1.00 43.22 257 LYS B N 1
ATOM 5371 C CA . LYS B 1 256 ? 30.239 26.463 -28.336 1.00 42.23 257 LYS B CA 1
ATOM 5372 C C . LYS B 1 256 ? 29.414 26.972 -29.535 1.00 42.52 257 LYS B C 1
ATOM 5373 O O . LYS B 1 256 ? 28.221 27.312 -29.257 1.00 43.80 257 LYS B O 1
ATOM 5375 N N . SER B 1 262 ? 25.018 33.216 -30.054 1.00 49.35 263 SER B N 1
ATOM 5376 C CA . SER B 1 262 ? 25.749 32.725 -28.847 1.00 48.40 263 SER B CA 1
ATOM 5377 C C . SER B 1 262 ? 24.788 32.378 -27.716 1.00 46.50 263 SER B C 1
ATOM 5378 O O . SER B 1 262 ? 23.599 32.699 -27.765 1.00 46.71 263 SER B O 1
ATOM 5381 N N . ALA B 1 263 ? 25.294 31.684 -26.693 1.00 43.40 264 ALA B N 1
ATOM 5382 C CA . ALA B 1 263 ? 24.472 31.221 -25.581 1.00 40.35 264 ALA B CA 1
ATOM 5383 C C . ALA B 1 263 ? 23.990 32.356 -24.678 1.00 37.06 264 ALA B C 1
ATOM 5384 O O . ALA B 1 263 ? 24.617 33.407 -24.564 1.00 36.26 264 ALA B O 1
ATOM 5386 N N . MET B 1 264 ? 22.853 32.135 -24.016 1.00 33.69 265 MET B N 1
ATOM 5387 C CA . MET B 1 264 ? 22.285 33.114 -23.100 1.00 30.06 265 MET B CA 1
ATOM 5388 C C . MET B 1 264 ? 23.117 33.146 -21.819 1.00 28.84 265 MET B C 1
ATOM 5389 O O . MET B 1 264 ? 23.334 32.100 -21.177 1.00 28.78 265 MET B O 1
ATOM 5394 N N . PRO B 1 265 ? 23.530 34.338 -21.416 1.00 27.01 266 PRO B N 1
ATOM 5395 C CA . PRO B 1 265 ? 24.417 34.537 -20.291 1.00 26.01 266 PRO B CA 1
ATOM 5396 C C . PRO B 1 265 ? 23.862 34.065 -18.958 1.00 24.82 266 PRO B C 1
ATOM 5397 O O . PRO B 1 265 ? 24.579 33.597 -18.059 1.00 24.07 266 PRO B O 1
ATOM 5401 N N . HIS B 1 266 ? 22.544 34.209 -18.802 1.00 23.38 267 HIS B N 1
ATOM 5402 C CA . HIS B 1 266 ? 21.891 33.902 -17.533 1.00 23.46 267 HIS B CA 1
ATOM 5403 C C . HIS B 1 266 ? 21.458 32.450 -17.431 1.00 23.84 267 HIS B C 1
ATOM 5404 O O . HIS B 1 266 ? 20.931 32.085 -16.377 1.00 26.12 267 HIS B O 1
ATOM 5411 N N . LYS B 1 267 ? 21.614 31.624 -18.432 1.00 23.07 268 LYS B N 1
ATOM 5412 C CA . LYS B 1 267 ? 21.080 30.270 -18.414 1.00 24.50 268 LYS B CA 1
ATOM 5413 C C . LYS B 1 267 ? 22.205 29.254 -18.567 1.00 21.76 268 LYS B C 1
ATOM 5414 O O . LYS B 1 267 ? 22.057 28.255 -19.275 1.00 21.79 268 LYS B O 1
ATOM 5420 N N . LYS B 1 268 ? 23.341 29.502 -17.927 1.00 18.20 269 LYS B N 1
ATOM 5421 C CA . LYS B 1 268 ? 24.444 28.533 -18.019 1.00 17.81 269 LYS B CA 1
ATOM 5422 C C . LYS B 1 268 ? 24.314 27.530 -16.866 1.00 15.98 269 LYS B C 1
ATOM 5423 O O . LYS B 1 268 ? 24.568 27.900 -15.721 1.00 15.68 269 LYS B O 1
ATOM 5429 N N . ASN B 1 269 ? 23.917 26.303 -17.148 1.00 14.17 270 ASN B N 1
ATOM 5430 C CA . ASN B 1 269 ? 23.615 25.359 -16.067 1.00 13.13 270 ASN B CA 1
ATOM 5431 C C . ASN B 1 269 ? 24.771 24.365 -15.903 1.00 12.78 270 ASN B C 1
ATOM 5432 O O . ASN B 1 269 ? 25.332 23.927 -16.901 1.00 12.93 270 ASN B O 1
ATOM 5437 N N . PRO B 1 270 ? 25.090 23.947 -14.701 1.00 12.04 271 PRO B N 1
ATOM 5438 C CA . PRO B 1 270 ? 26.211 23.029 -14.461 1.00 11.69 271 PRO B CA 1
ATOM 5439 C C . PRO B 1 270 ? 25.791 21.577 -14.700 1.00 12.09 271 PRO B C 1
ATOM 5440 O O . PRO B 1 270 ? 25.945 20.700 -13.835 1.00 11.58 271 PRO B O 1
ATOM 5444 N N . ILE B 1 271 ? 25.308 21.282 -15.897 1.00 11.33 272 ILE B N 1
ATOM 5445 C CA . ILE B 1 271 ? 24.738 19.980 -16.228 1.00 13.04 272 ILE B CA 1
ATOM 5446 C C . ILE B 1 271 ? 25.773 18.861 -16.185 1.00 11.74 272 ILE B C 1
ATOM 5447 O O . ILE B 1 271 ? 25.490 17.718 -15.782 1.00 12.87 272 ILE B O 1
ATOM 5452 N N . THR B 1 272 ? 26.969 19.157 -16.687 1.00 10.75 273 THR B N 1
ATOM 5453 C CA . THR B 1 272 ? 28.031 18.117 -16.665 1.00 11.16 273 THR B CA 1
ATOM 5454 C C . THR B 1 272 ? 28.318 17.677 -15.234 1.00 11.06 273 THR B C 1
ATOM 5455 O O . THR B 1 272 ? 28.368 16.473 -14.977 1.00 10.32 273 THR B O 1
ATOM 5459 N N . CYS B 1 273 ? 28.422 18.616 -14.301 1.00 10.28 274 CYS B N 1
ATOM 5460 C CA . CYS B 1 273 ? 28.745 18.304 -12.914 1.00 10.48 274 CYS B CA 1
ATOM 5461 C C . CYS B 1 273 ? 27.559 17.628 -12.250 1.00 9.98 274 CYS B C 1
ATOM 5462 O O . CYS B 1 273 ? 27.759 16.783 -11.354 1.00 9.65 274 CYS B O 1
ATOM 5465 N N . GLU B 1 274 ? 26.310 17.980 -12.637 1.00 8.91 275 GLU B N 1
ATOM 5466 C CA . GLU B 1 274 ? 25.164 17.252 -12.103 1.00 9.49 275 GLU B CA 1
ATOM 5467 C C . GLU B 1 274 ? 25.191 15.808 -12.622 1.00 9.25 275 GLU B C 1
ATOM 5468 O O . GLU B 1 274 ? 24.953 14.898 -11.832 1.00 8.67 275 GLU B O 1
ATOM 5474 N N . ARG B 1 275 ? 25.546 15.584 -13.876 1.00 8.78 276 ARG B N 1
ATOM 5475 C CA . ARG B 1 275 ? 25.697 14.218 -14.384 1.00 10.74 276 ARG B CA 1
ATOM 5476 C C . ARG B 1 275 ? 26.779 13.461 -13.610 1.00 10.64 276 ARG B C 1
ATOM 5477 O O . ARG B 1 275 ? 26.594 12.300 -13.211 1.00 10.31 276 ARG B O 1
ATOM 5485 N N . LEU B 1 276 ? 27.936 14.094 -13.378 1.00 10.01 277 LEU B N 1
ATOM 5486 C CA . LEU B 1 276 ? 28.995 13.421 -12.598 1.00 9.32 277 LEU B CA 1
ATOM 5487 C C . LEU B 1 276 ? 28.532 13.051 -11.198 1.00 9.38 277 LEU B C 1
ATOM 5488 O O . LEU B 1 276 ? 28.866 11.980 -10.681 1.00 9.37 277 LEU B O 1
ATOM 5493 N N . THR B 1 277 ? 27.751 13.897 -10.530 1.00 9.62 278 THR B N 1
ATOM 5494 C CA . THR B 1 277 ? 27.221 13.551 -9.224 1.00 9.87 278 THR B CA 1
ATOM 5495 C C . THR B 1 277 ? 26.367 12.283 -9.296 1.00 10.29 278 THR B C 1
ATOM 5496 O O . THR B 1 277 ? 26.491 11.372 -8.468 1.00 9.79 278 THR B O 1
ATOM 5500 N N . GLY B 1 278 ? 25.470 12.174 -10.283 1.00 9.85 279 GLY B N 1
ATOM 5501 C CA . GLY B 1 278 ? 24.640 10.975 -10.469 1.00 10.19 279 GLY B CA 1
ATOM 5502 C C . GLY B 1 278 ? 25.482 9.736 -10.721 1.00 9.61 279 GLY B C 1
ATOM 5503 O O . GLY B 1 278 ? 25.211 8.689 -10.160 1.00 9.33 279 GLY B O 1
ATOM 5504 N N . LEU B 1 279 ? 26.473 9.836 -11.593 1.00 8.71 280 LEU B N 1
ATOM 5505 C CA . LEU B 1 279 ? 27.337 8.662 -11.886 1.00 8.68 280 LEU B CA 1
ATOM 5506 C C . LEU B 1 279 ? 28.098 8.274 -10.633 1.00 8.21 280 LEU B C 1
ATOM 5507 O O . LEU B 1 279 ? 28.339 7.043 -10.450 1.00 8.56 280 LEU B O 1
ATOM 5512 N N . SER B 1 280 ? 28.511 9.200 -9.761 1.00 8.18 281 SER B N 1
ATOM 5513 C CA . SER B 1 280 ? 29.095 8.753 -8.475 1.00 9.69 281 SER B CA 1
ATOM 5514 C C . SER B 1 280 ? 28.140 7.889 -7.666 1.00 9.36 281 SER B C 1
ATOM 5515 O O . SER B 1 280 ? 28.589 6.946 -6.974 1.00 10.36 281 SER B O 1
ATOM 5518 N N . ARG B 1 281 ? 26.805 8.168 -7.687 1.00 9.28 282 ARG B N 1
ATOM 5519 C CA . ARG B 1 281 ? 25.857 7.306 -7.000 1.00 9.10 282 ARG B CA 1
ATOM 5520 C C . ARG B 1 281 ? 25.866 5.889 -7.550 1.00 9.10 282 ARG B C 1
ATOM 5521 O O . ARG B 1 281 ? 25.782 4.932 -6.760 1.00 10.08 282 ARG B O 1
ATOM 5529 N N . MET B 1 282 ? 26.000 5.699 -8.857 1.00 9.88 283 MET B N 1
ATOM 5530 C CA . MET B 1 282 ? 26.079 4.331 -9.401 1.00 9.65 283 MET B CA 1
ATOM 5531 C C . MET B 1 282 ? 27.411 3.694 -9.017 1.00 9.79 283 MET B C 1
ATOM 5532 O O . MET B 1 282 ? 27.381 2.510 -8.676 1.00 10.86 283 MET B O 1
ATOM 5537 N N . MET B 1 283 ? 28.549 4.404 -8.966 1.00 9.30 284 MET B N 1
ATOM 5538 C CA . MET B 1 283 ? 29.811 3.770 -8.589 1.00 8.88 284 MET B CA 1
ATOM 5539 C C . MET B 1 283 ? 29.753 3.257 -7.162 1.00 9.91 284 MET B C 1
ATOM 5540 O O . MET B 1 283 ? 30.201 2.165 -6.812 1.00 10.98 284 MET B O 1
ATOM 5545 N N . ARG B 1 284 ? 29.129 4.065 -6.262 1.00 10.37 285 ARG B N 1
ATOM 5546 C CA . ARG B 1 284 ? 29.055 3.505 -4.897 1.00 11.86 285 ARG B CA 1
ATOM 5547 C C . ARG B 1 284 ? 27.974 2.447 -4.827 1.00 10.46 285 ARG B C 1
ATOM 5548 O O . ARG B 1 284 ? 28.162 1.553 -3.984 1.00 10.70 285 ARG B O 1
ATOM 5556 N N . ALA B 1 285 ? 26.960 2.438 -5.677 1.00 9.29 286 ALA B N 1
ATOM 5557 C CA . ALA B 1 285 ? 25.981 1.331 -5.652 1.00 10.09 286 ALA B CA 1
ATOM 5558 C C . ALA B 1 285 ? 26.631 -0.028 -5.945 1.00 11.18 286 ALA B C 1
ATOM 5559 O O . ALA B 1 285 ? 26.142 -1.042 -5.444 1.00 10.91 286 ALA B O 1
ATOM 5561 N N . TYR B 1 286 ? 27.717 -0.053 -6.734 1.00 10.56 287 TYR B N 1
ATOM 5562 C CA . TYR B 1 286 ? 28.375 -1.328 -7.073 1.00 11.21 287 TYR B CA 1
ATOM 5563 C C . TYR B 1 286 ? 29.165 -1.929 -5.930 1.00 12.28 287 TYR B C 1
ATOM 5564 O O . TYR B 1 286 ? 29.537 -3.133 -5.994 1.00 13.54 287 TYR B O 1
ATOM 5573 N N . VAL B 1 287 ? 29.445 -1.180 -4.854 1.00 10.95 288 VAL B N 1
ATOM 5574 C CA . VAL B 1 287 ? 30.291 -1.713 -3.774 1.00 12.14 288 VAL B CA 1
ATOM 5575 C C . VAL B 1 287 ? 29.579 -2.823 -3.005 1.00 12.80 288 VAL B C 1
ATOM 5576 O O . VAL B 1 287 ? 30.147 -3.891 -2.750 1.00 12.37 288 VAL B O 1
ATOM 5580 N N . ASP B 1 288 ? 28.317 -2.610 -2.610 1.00 13.11 289 ASP B N 1
ATOM 5581 C CA . ASP B 1 288 ? 27.637 -3.601 -1.807 1.00 14.73 289 ASP B CA 1
ATOM 5582 C C . ASP B 1 288 ? 27.545 -4.988 -2.454 1.00 12.92 289 ASP B C 1
ATOM 5583 O O . ASP B 1 288 ? 27.843 -5.987 -1.776 1.00 12.35 289 ASP B O 1
ATOM 5588 N N . PRO B 1 289 ? 27.145 -5.117 -3.698 1.00 11.37 290 PRO B N 1
ATOM 5589 C CA . PRO B 1 289 ? 27.009 -6.440 -4.329 1.00 10.87 290 PRO B CA 1
ATOM 5590 C C . PRO B 1 289 ? 28.409 -7.034 -4.502 1.00 10.49 290 PRO B C 1
ATOM 5591 O O . PRO B 1 289 ? 28.571 -8.235 -4.347 1.00 10.84 290 PRO B O 1
ATOM 5595 N N . SER B 1 290 ? 29.442 -6.204 -4.748 1.00 10.00 291 SER B N 1
ATOM 5596 C CA . SER B 1 290 ? 30.784 -6.762 -4.774 1.00 10.46 291 SER B CA 1
ATOM 5597 C C . SER B 1 290 ? 31.200 -7.320 -3.421 1.00 9.44 291 SER B C 1
ATOM 5598 O O . SER B 1 290 ? 31.936 -8.305 -3.382 1.00 10.89 291 SER B O 1
ATOM 5601 N N . LEU B 1 291 ? 30.853 -6.686 -2.311 1.00 8.15 292 LEU B N 1
ATOM 5602 C CA . LEU B 1 291 ? 31.168 -7.216 -0.979 1.00 9.16 292 LEU B CA 1
ATOM 5603 C C . LEU B 1 291 ? 30.369 -8.488 -0.691 1.00 10.23 292 LEU B C 1
ATOM 5604 O O . LEU B 1 291 ? 30.885 -9.436 -0.103 1.00 10.36 292 LEU B O 1
ATOM 5609 N N . GLU B 1 292 ? 29.114 -8.525 -1.140 1.00 11.37 293 GLU B N 1
ATOM 5610 C CA . GLU B 1 292 ? 28.279 -9.731 -0.925 1.00 10.74 293 GLU B CA 1
ATOM 5611 C C . GLU B 1 292 ? 28.812 -10.920 -1.727 1.00 11.01 293 GLU B C 1
ATOM 5612 O O . GLU B 1 292 ? 28.586 -12.081 -1.360 1.00 12.80 293 GLU B O 1
ATOM 5618 N N . ASN B 1 293 ? 29.552 -10.697 -2.789 1.00 9.92 294 ASN B N 1
ATOM 5619 C CA . ASN B 1 293 ? 30.142 -11.789 -3.603 1.00 9.87 294 ASN B CA 1
ATOM 5620 C C . ASN B 1 293 ? 31.295 -12.488 -2.894 1.00 10.64 294 ASN B C 1
ATOM 5621 O O . ASN B 1 293 ? 31.730 -13.521 -3.422 1.00 11.85 294 ASN B O 1
ATOM 5626 N N . ILE B 1 294 ? 31.823 -11.929 -1.784 1.00 9.63 295 ILE B N 1
ATOM 5627 C CA . ILE B 1 294 ? 32.998 -12.576 -1.160 1.00 9.01 295 ILE B CA 1
ATOM 5628 C C . ILE B 1 294 ? 32.647 -13.928 -0.558 1.00 9.84 295 ILE B C 1
ATOM 5629 O O . ILE B 1 294 ? 33.390 -14.920 -0.701 1.00 10.23 295 ILE B O 1
ATOM 5634 N N . ALA B 1 295 ? 31.489 -13.993 0.114 1.00 9.86 296 ALA B N 1
ATOM 5635 C CA . ALA B 1 295 ? 31.123 -15.240 0.805 1.00 11.29 296 ALA B CA 1
ATOM 5636 C C . ALA B 1 295 ? 30.511 -16.288 -0.121 1.00 12.54 296 ALA B C 1
ATOM 5637 O O . ALA B 1 295 ? 29.367 -16.741 0.004 1.00 13.39 296 ALA B O 1
ATOM 5639 N N . LEU B 1 296 ? 31.306 -16.800 -1.072 1.00 12.00 297 LEU B N 1
ATOM 5640 C CA . LEU B 1 296 ? 30.901 -17.899 -1.938 1.00 11.62 297 LEU B CA 1
ATOM 5641 C C . LEU B 1 296 ? 30.894 -19.221 -1.144 1.00 11.34 297 LEU B C 1
ATOM 5642 O O . LEU B 1 296 ? 31.690 -19.391 -0.201 1.00 11.85 297 LEU B O 1
ATOM 5647 N N . TRP B 1 297 ? 30.043 -20.162 -1.549 1.00 10.51 298 TRP B N 1
ATOM 5648 C CA . TRP B 1 297 ? 29.943 -21.444 -0.835 1.00 10.34 298 TRP B CA 1
ATOM 5649 C C . TRP B 1 297 ? 31.096 -22.355 -1.190 1.00 10.22 298 TRP B C 1
ATOM 5650 O O . TRP B 1 297 ? 31.311 -22.634 -2.370 1.00 11.21 298 TRP B O 1
ATOM 5661 N N . HIS B 1 298 ? 31.758 -22.892 -0.160 1.00 9.46 299 HIS B N 1
ATOM 5662 C CA . HIS B 1 298 ? 32.835 -23.855 -0.317 1.00 10.42 299 HIS B CA 1
ATOM 5663 C C . HIS B 1 298 ? 33.806 -23.482 -1.414 1.00 10.96 299 HIS B C 1
ATOM 5664 O O . HIS B 1 298 ? 34.342 -22.367 -1.387 1.00 12.15 299 HIS B O 1
ATOM 5671 N N . GLU B 1 299 ? 34.131 -24.371 -2.377 1.00 11.03 300 GLU B N 1
ATOM 5672 C CA . GLU B 1 299 ? 35.141 -24.051 -3.389 1.00 10.87 300 GLU B CA 1
ATOM 5673 C C . GLU B 1 299 ? 34.592 -23.262 -4.564 1.00 11.48 300 GLU B C 1
ATOM 5674 O O . GLU B 1 299 ? 35.372 -22.929 -5.515 1.00 11.96 300 GLU B O 1
ATOM 5680 N N . ARG B 1 300 ? 33.334 -22.867 -4.518 1.00 10.27 301 ARG B N 1
ATOM 5681 C CA . ARG B 1 300 ? 32.743 -21.732 -5.208 1.00 10.75 301 ARG B CA 1
ATOM 5682 C C . ARG B 1 300 ? 31.247 -21.981 -5.451 1.00 11.15 301 ARG B C 1
ATOM 5683 O O . ARG B 1 300 ? 30.822 -23.156 -5.558 1.00 11.58 301 ARG B O 1
ATOM 5691 N N . ASP B 1 301 ? 30.467 -20.900 -5.566 1.00 11.00 302 ASP B N 1
ATOM 5692 C CA . ASP B 1 301 ? 29.207 -20.999 -6.311 1.00 11.22 302 ASP B CA 1
ATOM 5693 C C . ASP B 1 301 ? 29.272 -19.943 -7.396 1.00 11.51 302 ASP B C 1
ATOM 5694 O O . ASP B 1 301 ? 30.249 -19.171 -7.365 1.00 13.05 302 ASP B O 1
ATOM 5699 N N . ILE B 1 302 ? 28.378 -19.871 -8.371 1.00 11.45 303 ILE B N 1
ATOM 5700 C CA . ILE B 1 302 ? 28.552 -18.903 -9.457 1.00 13.51 303 ILE B CA 1
ATOM 5701 C C . ILE B 1 302 ? 27.676 -17.701 -9.322 1.00 11.72 303 ILE B C 1
ATOM 5702 O O . ILE B 1 302 ? 27.511 -16.902 -10.287 1.00 11.78 303 ILE B O 1
ATOM 5707 N N . SER B 1 303 ? 27.121 -17.444 -8.138 1.00 10.07 304 SER B N 1
ATOM 5708 C CA . SER B 1 303 ? 26.296 -16.232 -7.934 1.00 10.19 304 SER B CA 1
ATOM 5709 C C . SER B 1 303 ? 27.044 -14.960 -8.337 1.00 10.47 304 SER B C 1
ATOM 5710 O O . SER B 1 303 ? 26.420 -13.995 -8.812 1.00 11.07 304 SER B O 1
ATOM 5713 N N . HIS B 1 304 ? 28.360 -14.878 -8.104 1.00 10.18 305 HIS B N 1
ATOM 5714 C CA . HIS B 1 304 ? 29.131 -13.660 -8.437 1.00 9.68 305 HIS B CA 1
ATOM 5715 C C . HIS B 1 304 ? 29.185 -13.366 -9.926 1.00 9.98 305 HIS B C 1
ATOM 5716 O O . HIS B 1 304 ? 29.355 -12.212 -10.355 1.00 10.60 305 HIS B O 1
ATOM 5723 N N . SER B 1 305 ? 29.001 -14.392 -10.771 1.00 10.01 306 SER B N 1
ATOM 5724 C CA . SER B 1 305 ? 29.251 -14.205 -12.221 1.00 12.25 306 SER B CA 1
ATOM 5725 C C . SER B 1 305 ? 28.218 -13.258 -12.798 1.00 12.54 306 SER B C 1
ATOM 5726 O O . SER B 1 305 ? 28.554 -12.380 -13.598 1.00 12.98 306 SER B O 1
ATOM 5729 N N . SER B 1 306 ? 26.940 -13.418 -12.421 1.00 12.51 307 SER B N 1
ATOM 5730 C CA . SER B 1 306 ? 25.945 -12.477 -12.969 1.00 14.60 307 SER B CA 1
ATOM 5731 C C . SER B 1 306 ? 26.151 -11.067 -12.438 1.00 14.87 307 SER B C 1
ATOM 5732 O O . SER B 1 306 ? 26.046 -10.135 -13.256 1.00 16.82 307 SER B O 1
ATOM 5735 N N . VAL B 1 307 ? 26.537 -10.826 -11.202 1.00 12.59 308 VAL B N 1
ATOM 5736 C CA . VAL B 1 307 ? 26.832 -9.499 -10.697 1.00 11.16 308 VAL B CA 1
ATOM 5737 C C . VAL B 1 307 ? 27.980 -8.895 -11.515 1.00 10.12 308 VAL B C 1
ATOM 5738 O O . VAL B 1 307 ? 27.994 -7.745 -11.944 1.00 10.13 308 VAL B O 1
ATOM 5742 N N . GLU B 1 308 ? 29.073 -9.676 -11.664 1.00 9.56 309 GLU B N 1
ATOM 5743 C CA . GLU B 1 308 ? 30.262 -9.162 -12.328 1.00 9.32 309 GLU B CA 1
ATOM 5744 C C . GLU B 1 308 ? 30.047 -8.843 -13.786 1.00 9.41 309 GLU B C 1
ATOM 5745 O O . GLU B 1 308 ? 30.766 -8.011 -14.371 1.00 9.10 309 GLU B O 1
ATOM 5751 N N . ARG B 1 309 ? 29.090 -9.452 -14.477 1.00 10.77 310 ARG B N 1
ATOM 5752 C CA . ARG B 1 309 ? 28.736 -9.080 -15.828 1.00 12.28 310 ARG B CA 1
ATOM 5753 C C . ARG B 1 309 ? 28.203 -7.663 -15.872 1.00 12.15 310 ARG B C 1
ATOM 5754 O O . ARG B 1 309 ? 28.417 -7.030 -16.929 1.00 13.70 310 ARG B O 1
ATOM 5762 N N . TYR B 1 310 ? 27.528 -7.170 -14.850 1.00 12.55 311 TYR B N 1
ATOM 5763 C CA . TYR B 1 310 ? 27.183 -5.750 -14.774 1.00 13.86 311 TYR B CA 1
ATOM 5764 C C . TYR B 1 310 ? 28.376 -4.906 -14.321 1.00 13.26 311 TYR B C 1
ATOM 5765 O O . TYR B 1 310 ? 28.838 -3.956 -14.973 1.00 15.34 311 TYR B O 1
ATOM 5774 N N . VAL B 1 311 ? 28.972 -5.295 -13.205 1.00 10.92 312 VAL B N 1
ATOM 5775 C CA . VAL B 1 311 ? 29.831 -4.401 -12.432 1.00 11.38 312 VAL B CA 1
ATOM 5776 C C . VAL B 1 311 ? 31.192 -4.204 -13.085 1.00 11.61 312 VAL B C 1
ATOM 5777 O O . VAL B 1 311 ? 31.647 -3.047 -13.077 1.00 12.12 312 VAL B O 1
ATOM 5781 N N . PHE B 1 312 ? 31.839 -5.266 -13.601 1.00 11.31 313 PHE B N 1
ATOM 5782 C CA . PHE B 1 312 ? 33.199 -5.063 -14.125 1.00 11.32 313 PHE B CA 1
ATOM 5783 C C . PHE B 1 312 ? 33.229 -4.076 -15.288 1.00 11.24 313 PHE B C 1
ATOM 5784 O O . PHE B 1 312 ? 33.936 -3.050 -15.242 1.00 11.43 313 PHE B O 1
ATOM 5792 N N . PRO B 1 313 ? 32.424 -4.258 -16.334 1.00 11.14 314 PRO B N 1
ATOM 5793 C CA . PRO B 1 313 ? 32.448 -3.320 -17.437 1.00 11.65 314 PRO B CA 1
ATOM 5794 C C . PRO B 1 313 ? 31.817 -1.979 -17.036 1.00 11.57 314 PRO B C 1
ATOM 5795 O O . PRO B 1 313 ? 32.301 -0.940 -17.502 1.00 12.07 314 PRO B O 1
ATOM 5799 N N . ASP B 1 314 ? 30.773 -1.986 -16.217 1.00 11.71 315 ASP B N 1
ATOM 5800 C CA . ASP B 1 314 ? 30.067 -0.713 -15.931 1.00 12.17 315 ASP B CA 1
ATOM 5801 C C . ASP B 1 314 ? 30.868 0.146 -14.961 1.00 11.42 315 ASP B C 1
ATOM 5802 O O . ASP B 1 314 ? 31.016 1.358 -15.205 1.00 12.78 315 ASP B O 1
ATOM 5807 N N . ALA B 1 315 ? 31.494 -0.386 -13.934 1.00 10.36 316 ALA B N 1
ATOM 5808 C CA . ALA B 1 315 ? 32.233 0.434 -12.972 1.00 10.64 316 ALA B CA 1
ATOM 5809 C C . ALA B 1 315 ? 33.452 1.050 -13.676 1.00 10.52 316 ALA B C 1
ATOM 5810 O O . ALA B 1 315 ? 33.754 2.242 -13.476 1.00 9.10 316 ALA B O 1
ATOM 5812 N N . THR B 1 316 ? 34.144 0.250 -14.471 1.00 10.21 317 THR B N 1
ATOM 5813 C CA . THR B 1 316 ? 35.383 0.756 -15.098 1.00 10.57 317 THR B CA 1
ATOM 5814 C C . THR B 1 316 ? 35.049 1.777 -16.174 1.00 10.84 317 THR B C 1
ATOM 5815 O O . THR B 1 316 ? 35.732 2.822 -16.252 1.00 10.67 317 THR B O 1
ATOM 5819 N N . GLN B 1 317 ? 34.022 1.537 -16.987 1.00 10.48 318 GLN B N 1
ATOM 5820 C CA . GLN B 1 317 ? 33.686 2.514 -18.049 1.00 10.39 318 GLN B CA 1
ATOM 5821 C C . GLN B 1 317 ? 33.098 3.785 -17.451 1.00 9.94 318 GLN B C 1
ATOM 5822 O O . GLN B 1 317 ? 33.427 4.888 -17.936 1.00 9.85 318 GLN B O 1
ATOM 5828 N N . THR B 1 318 ? 32.277 3.660 -16.422 1.00 9.32 319 THR B N 1
ATOM 5829 C CA . THR B 1 318 ? 31.687 4.864 -15.797 1.00 9.66 319 THR B CA 1
ATOM 5830 C C . THR B 1 318 ? 32.815 5.704 -15.193 1.00 9.89 319 THR B C 1
ATOM 5831 O O . THR B 1 318 ? 32.833 6.944 -15.344 1.00 9.34 319 THR B O 1
ATOM 5835 N N . LEU B 1 319 ? 33.683 5.069 -14.375 1.00 9.31 320 LEU B N 1
ATOM 5836 C CA . LEU B 1 319 ? 34.747 5.909 -13.777 1.00 10.33 320 LEU B CA 1
ATOM 5837 C C . LEU B 1 319 ? 35.646 6.545 -14.837 1.00 10.11 320 LEU B C 1
ATOM 5838 O O . LEU B 1 319 ? 36.061 7.706 -14.664 1.00 8.98 320 LEU B O 1
ATOM 5843 N N . TYR B 1 320 ? 35.968 5.833 -15.925 1.00 10.07 321 TYR B N 1
ATOM 5844 C CA . TYR B 1 320 ? 36.789 6.429 -16.97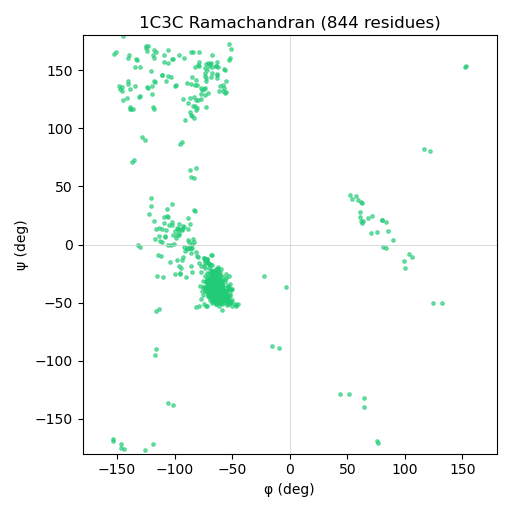8 1.00 10.16 321 TYR B CA 1
ATOM 5845 C C . TYR B 1 320 ? 36.087 7.660 -17.556 1.00 10.28 321 TYR B C 1
ATOM 5846 O O . TYR B 1 320 ? 36.704 8.725 -17.703 1.00 10.22 321 TYR B O 1
ATOM 5855 N N . TYR B 1 321 ? 34.793 7.518 -17.893 1.00 9.83 322 TYR B N 1
ATOM 5856 C CA . TYR B 1 321 ? 34.039 8.702 -18.336 1.00 10.14 322 TYR B CA 1
ATOM 5857 C C . TYR B 1 321 ? 34.139 9.800 -17.285 1.00 9.57 322 TYR B C 1
ATOM 5858 O O . TYR B 1 321 ? 34.327 10.966 -17.654 1.00 10.43 322 TYR B O 1
ATOM 5867 N N . MET B 1 322 ? 33.936 9.515 -15.997 1.00 9.26 323 MET B N 1
ATOM 5868 C CA . MET B 1 322 ? 33.991 10.533 -14.953 1.00 9.31 323 MET B CA 1
ATOM 5869 C C . MET B 1 322 ? 35.317 11.272 -14.930 1.00 8.91 323 MET B C 1
ATOM 5870 O O . MET B 1 322 ? 35.392 12.508 -14.761 1.00 9.40 323 MET B O 1
ATOM 5875 N N . ILE B 1 323 ? 36.447 10.544 -14.988 1.00 9.62 324 ILE B N 1
ATOM 5876 C CA . ILE B 1 323 ? 37.757 11.159 -14.882 1.00 9.47 324 ILE B CA 1
ATOM 5877 C C . ILE B 1 323 ? 38.019 12.056 -16.094 1.00 10.32 324 ILE B C 1
ATOM 5878 O O . ILE B 1 323 ? 38.454 13.205 -15.954 1.00 11.31 324 ILE B O 1
ATOM 5883 N N . VAL B 1 324 ? 37.772 11.539 -17.291 1.00 11.20 325 VAL B N 1
ATOM 5884 C CA . VAL B 1 324 ? 38.075 12.288 -18.511 1.00 12.79 325 VAL B CA 1
ATOM 5885 C C . VAL B 1 324 ? 37.207 13.539 -18.524 1.00 11.68 325 VAL B C 1
ATOM 5886 O O . VAL B 1 324 ? 37.681 14.630 -18.939 1.00 12.37 325 VAL B O 1
ATOM 5890 N N . THR B 1 325 ? 35.936 13.354 -18.154 1.00 10.78 326 THR B N 1
ATOM 5891 C CA . THR B 1 325 ? 34.990 14.468 -18.186 1.00 11.07 326 THR B CA 1
ATOM 5892 C C . THR B 1 325 ? 35.366 15.535 -17.158 1.00 10.87 326 THR B C 1
ATOM 5893 O O . THR B 1 325 ? 35.385 16.757 -17.473 1.00 10.94 326 THR B O 1
ATOM 5897 N N . ALA B 1 326 ? 35.654 15.124 -15.929 1.00 10.72 327 ALA B N 1
ATOM 5898 C CA . ALA B 1 326 ? 36.048 16.074 -14.883 1.00 10.37 327 ALA B CA 1
ATOM 5899 C C . ALA B 1 326 ? 37.338 16.780 -15.269 1.00 10.47 327 ALA B C 1
ATOM 5900 O O . ALA B 1 326 ? 37.543 17.965 -14.955 1.00 10.83 327 ALA B O 1
ATOM 5902 N N . THR B 1 327 ? 38.237 16.056 -15.956 1.00 10.92 328 THR B N 1
ATOM 5903 C CA . THR B 1 327 ? 39.487 16.699 -16.414 1.00 10.83 328 THR B CA 1
ATOM 5904 C C . THR B 1 327 ? 39.177 17.863 -17.341 1.00 11.88 328 THR B C 1
ATOM 5905 O O . THR B 1 327 ? 39.771 18.948 -17.165 1.00 12.06 328 THR B O 1
ATOM 5909 N N . ASN B 1 328 ? 38.297 17.645 -18.324 1.00 12.13 329 ASN B N 1
ATOM 5910 C CA . ASN B 1 328 ? 37.937 18.714 -19.271 1.00 14.23 329 ASN B CA 1
ATOM 5911 C C . ASN B 1 328 ? 37.221 19.830 -18.523 1.00 13.12 329 ASN B C 1
ATOM 5912 O O . ASN B 1 328 ? 37.429 21.002 -18.829 1.00 13.68 329 ASN B O 1
ATOM 5917 N N . VAL B 1 329 ? 36.372 19.499 -17.539 1.00 12.71 330 VAL B N 1
ATOM 5918 C CA . VAL B 1 329 ? 35.694 20.554 -16.774 1.00 12.30 330 VAL B CA 1
ATOM 5919 C C . VAL B 1 329 ? 36.693 21.490 -16.091 1.00 12.62 330 VAL B C 1
ATOM 5920 O O . VAL B 1 329 ? 36.601 22.708 -16.159 1.00 13.48 330 VAL B O 1
ATOM 5924 N N . VAL B 1 330 ? 37.665 20.918 -15.349 1.00 11.78 331 VAL B N 1
ATOM 5925 C CA . VAL B 1 330 ? 38.568 21.758 -14.565 1.00 12.36 331 VAL B CA 1
ATOM 5926 C C . VAL B 1 330 ? 39.527 22.460 -15.525 1.00 12.83 331 VAL B C 1
ATOM 5927 O O . VAL B 1 330 ? 39.882 23.639 -15.350 1.00 13.87 331 VAL B O 1
ATOM 5931 N N . ARG B 1 331 ? 39.950 21.752 -16.585 1.00 12.65 332 ARG B N 1
ATOM 5932 C CA . ARG B 1 331 ? 40.881 22.360 -17.532 1.00 14.35 332 ARG B CA 1
ATOM 5933 C C . ARG B 1 331 ? 40.270 23.600 -18.174 1.00 14.42 332 ARG B C 1
ATOM 5934 O O . ARG B 1 331 ? 40.966 24.607 -18.413 1.00 14.85 332 ARG B O 1
ATOM 5942 N N . ASN B 1 332 ? 38.985 23.536 -18.560 1.00 14.26 333 ASN B N 1
ATOM 5943 C CA . ASN B 1 332 ? 38.410 24.600 -19.381 1.00 15.22 333 ASN B CA 1
ATOM 5944 C C . ASN B 1 332 ? 37.370 25.465 -18.687 1.00 14.70 333 ASN B C 1
ATOM 5945 O O . ASN B 1 332 ? 36.781 26.346 -19.335 1.00 14.26 333 ASN B O 1
ATOM 5950 N N . MET B 1 333 ? 37.109 25.217 -17.394 1.00 13.58 334 MET B N 1
ATOM 5951 C CA . MET B 1 333 ? 36.096 26.037 -16.721 1.00 14.30 334 MET B CA 1
ATOM 5952 C C . MET B 1 333 ? 36.537 27.509 -16.691 1.00 14.56 334 MET B C 1
ATOM 5953 O O . MET B 1 333 ? 37.734 27.825 -16.594 1.00 14.97 334 MET B O 1
ATOM 5958 N N . LYS B 1 334 ? 35.561 28.405 -16.772 1.00 14.64 335 LYS B N 1
ATOM 5959 C CA . LYS B 1 334 ? 35.883 29.836 -16.586 1.00 15.73 335 LYS B CA 1
ATOM 5960 C C . LYS B 1 334 ? 35.925 30.101 -15.092 1.00 15.75 335 LYS B C 1
ATOM 5961 O O . LYS B 1 334 ? 35.074 29.619 -14.330 1.00 17.67 335 LYS B O 1
ATOM 5963 N N . VAL B 1 335 ? 36.927 30.857 -14.664 1.00 14.40 336 VAL B N 1
ATOM 5964 C CA . VAL B 1 335 ? 37.091 31.188 -13.247 1.00 14.91 336 VAL B CA 1
ATOM 5965 C C . VAL B 1 335 ? 36.973 32.709 -13.140 1.00 14.87 336 VAL B C 1
ATOM 5966 O O . VAL B 1 335 ? 37.782 33.411 -13.765 1.00 14.68 336 VAL B O 1
ATOM 5970 N N . ASN B 1 336 ? 35.947 33.190 -12.425 1.00 14.76 337 ASN B N 1
ATOM 5971 C CA . ASN B 1 336 ? 35.687 34.634 -12.423 1.00 15.93 337 ASN B CA 1
ATOM 5972 C C . ASN B 1 336 ? 36.396 35.265 -11.226 1.00 15.30 337 ASN B C 1
ATOM 5973 O O . ASN B 1 336 ? 35.841 35.416 -10.123 1.00 13.54 337 ASN B O 1
ATOM 5978 N N . GLU B 1 337 ? 37.662 35.662 -11.394 1.00 14.75 338 GLU B N 1
ATOM 5979 C CA . GLU B 1 337 ? 38.467 36.114 -10.267 1.00 15.13 338 GLU B CA 1
ATOM 5980 C C . GLU B 1 337 ? 37.872 37.357 -9.637 1.00 14.77 338 GLU B C 1
ATOM 5981 O O . GLU B 1 337 ? 37.857 37.535 -8.427 1.00 14.35 338 GLU B O 1
ATOM 5987 N N . GLU B 1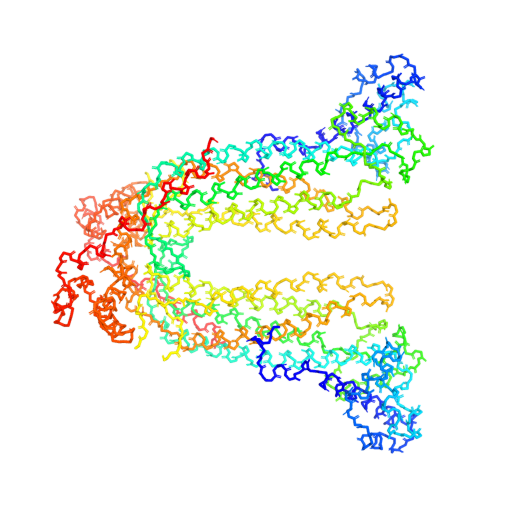 338 ? 37.423 38.309 -10.486 1.00 15.51 339 GLU B N 1
ATOM 5988 C CA . GLU B 1 338 ? 36.902 39.545 -9.898 1.00 18.13 339 GLU B CA 1
ATOM 5989 C C . GLU B 1 338 ? 35.672 39.289 -9.026 1.00 16.25 339 GLU B C 1
ATOM 5990 O O . GLU B 1 338 ? 35.504 39.892 -7.948 1.00 14.79 339 GLU B O 1
ATOM 5996 N N . ARG B 1 339 ? 34.793 38.428 -9.513 1.00 14.59 340 ARG B N 1
ATOM 5997 C CA . ARG B 1 339 ? 33.586 38.078 -8.762 1.00 15.20 340 ARG B CA 1
ATOM 5998 C C . ARG B 1 339 ? 33.964 37.366 -7.475 1.00 13.65 340 ARG B C 1
ATOM 5999 O O . ARG B 1 339 ? 33.385 37.618 -6.416 1.00 13.67 340 ARG B O 1
ATOM 6007 N N . MET B 1 340 ? 34.971 36.487 -7.491 1.00 13.15 341 MET B N 1
ATOM 6008 C CA . MET B 1 340 ? 35.403 35.858 -6.228 1.00 12.20 341 MET B CA 1
ATOM 6009 C C . MET B 1 340 ? 35.817 36.908 -5.220 1.00 13.87 341 MET B C 1
ATOM 6010 O O . MET B 1 340 ? 35.498 36.814 -4.034 1.00 13.72 341 MET B O 1
ATOM 6015 N N . LYS B 1 341 ? 36.589 37.902 -5.679 1.00 14.03 342 LYS B N 1
ATOM 6016 C CA . LYS B 1 341 ? 37.105 38.925 -4.772 1.00 15.98 342 LYS B CA 1
ATOM 6017 C C . LYS B 1 341 ? 35.959 39.775 -4.223 1.00 15.57 342 LYS B C 1
ATOM 6018 O O . LYS B 1 341 ? 35.856 40.060 -3.027 1.00 16.25 342 LYS B O 1
ATOM 6024 N N . LYS B 1 342 ? 35.044 40.159 -5.102 1.00 15.98 343 LYS B N 1
ATOM 6025 C CA . LYS B 1 342 ? 33.905 40.969 -4.711 1.00 17.43 343 LYS B CA 1
ATOM 6026 C C . LYS B 1 342 ? 33.041 40.240 -3.704 1.00 15.65 343 LYS B C 1
ATOM 6027 O O . LYS B 1 342 ? 32.542 40.822 -2.722 1.00 15.72 343 LYS B O 1
ATOM 6032 N N . ASN B 1 343 ? 32.845 38.942 -3.918 1.00 13.43 344 ASN B N 1
ATOM 6033 C CA . ASN B 1 343 ? 32.034 38.151 -2.998 1.00 13.67 344 ASN B CA 1
ATOM 6034 C C . ASN B 1 343 ? 32.596 38.121 -1.595 1.00 12.93 344 ASN B C 1
ATOM 6035 O O . ASN B 1 343 ? 31.821 37.964 -0.637 1.00 13.12 344 ASN B O 1
ATOM 6040 N N . ILE B 1 344 ? 33.894 38.326 -1.358 1.00 12.07 345 ILE B N 1
ATOM 6041 C CA . ILE B 1 344 ? 34.384 38.449 0.014 1.00 12.54 345 ILE B CA 1
ATOM 6042 C C . ILE B 1 344 ? 33.698 39.609 0.749 1.00 13.66 345 ILE B C 1
ATOM 6043 O O . ILE B 1 344 ? 33.448 39.499 1.960 1.00 13.55 345 ILE B O 1
ATOM 6048 N N . ASP B 1 345 ? 33.387 40.666 0.030 1.00 14.14 346 ASP B N 1
ATOM 6049 C CA . ASP B 1 345 ? 32.761 41.859 0.607 1.00 15.85 346 ASP B CA 1
ATOM 6050 C C . ASP B 1 345 ? 31.247 41.836 0.551 1.00 15.86 346 ASP B C 1
ATOM 6051 O O . ASP B 1 345 ? 30.553 42.816 0.852 1.00 16.44 346 ASP B O 1
ATOM 6056 N N . LEU B 1 346 ? 30.632 40.661 0.300 1.00 16.02 347 LEU B N 1
ATOM 6057 C CA . LEU B 1 346 ? 29.156 40.607 0.245 1.00 17.41 347 LEU B CA 1
ATOM 6058 C C . LEU B 1 346 ? 28.549 40.965 1.591 1.00 16.93 347 LEU B C 1
ATOM 6059 O O . LEU B 1 346 ? 27.511 41.648 1.687 1.00 18.45 347 LEU B O 1
ATOM 6064 N N . THR B 1 347 ? 29.147 40.570 2.695 1.00 15.47 348 THR B N 1
ATOM 6065 C CA . THR B 1 347 ? 28.693 40.940 4.031 1.00 16.58 348 THR B CA 1
ATOM 6066 C C . THR B 1 347 ? 29.323 42.272 4.478 1.00 17.05 348 THR B C 1
ATOM 6067 O O . THR B 1 347 ? 29.306 42.534 5.671 1.00 18.39 348 THR B O 1
ATOM 6071 N N . LYS B 1 348 ? 29.937 43.045 3.611 1.00 17.20 349 LYS B N 1
ATOM 6072 C CA . LYS B 1 348 ? 30.325 44.431 3.883 1.00 17.60 349 LYS B CA 1
ATOM 6073 C C . LYS B 1 348 ? 31.323 44.530 5.007 1.00 17.94 349 LYS B C 1
ATOM 6074 O O . LYS B 1 348 ? 31.380 45.538 5.760 1.00 18.89 349 LYS B O 1
ATOM 6080 N N . GLY B 1 349 ? 32.251 43.547 5.107 1.00 16.62 350 GLY B N 1
ATOM 6081 C CA . GLY B 1 349 ? 33.313 43.638 6.088 1.00 16.29 350 GLY B CA 1
ATOM 6082 C C . GLY B 1 349 ? 33.131 42.715 7.250 1.00 16.47 350 GLY B C 1
ATOM 6083 O O . GLY B 1 349 ? 34.056 42.514 8.049 1.00 16.94 350 GLY B O 1
ATOM 6084 N N . LEU B 1 350 ? 31.953 42.074 7.393 1.00 15.50 351 LEU B N 1
ATOM 6085 C CA . LEU B 1 350 ? 31.702 41.276 8.586 1.00 16.95 351 LEU B CA 1
ATOM 6086 C C . LEU B 1 350 ? 32.535 39.986 8.627 1.00 17.08 351 LEU B C 1
ATOM 6087 O O . LEU B 1 350 ? 32.769 39.453 9.704 1.00 16.53 351 LEU B O 1
ATOM 6092 N N . VAL B 1 351 ? 33.116 39.574 7.509 1.00 18.03 352 VAL B N 1
ATOM 6093 C CA . VAL B 1 351 ? 34.111 38.468 7.535 1.00 18.62 352 VAL B CA 1
ATOM 6094 C C . VAL B 1 351 ? 35.257 38.753 8.487 1.00 18.51 352 VAL B C 1
ATOM 6095 O O . VAL B 1 351 ? 35.918 37.852 8.995 1.00 19.02 352 VAL B O 1
ATOM 6099 N N . PHE B 1 352 ? 35.584 40.005 8.784 1.00 17.94 353 PHE B N 1
ATOM 6100 C CA . PHE B 1 352 ? 36.722 40.370 9.631 1.00 18.30 353 PHE B CA 1
ATOM 6101 C C . PHE B 1 352 ? 36.285 40.610 11.064 1.00 19.51 353 PHE B C 1
ATOM 6102 O O . PHE B 1 352 ? 37.101 40.992 11.920 1.00 19.98 353 PHE B O 1
ATOM 6110 N N . SER B 1 353 ? 35.039 40.278 11.409 1.00 20.45 354 SER B N 1
ATOM 6111 C CA . SER B 1 353 ? 34.522 40.582 12.741 1.00 21.44 354 SER B CA 1
ATOM 6112 C C . SER B 1 353 ? 35.301 39.897 13.840 1.00 23.05 354 SER B C 1
ATOM 6113 O O . SER B 1 353 ? 35.442 40.544 14.901 1.00 24.04 354 SER B O 1
ATOM 6116 N N . GLN B 1 354 ? 35.777 38.666 13.682 1.00 23.69 355 GLN B N 1
ATOM 6117 C CA . GLN B 1 354 ? 36.577 38.055 14.743 1.00 26.65 355 GLN B CA 1
ATOM 6118 C C . GLN B 1 354 ? 37.876 38.831 15.000 1.00 24.91 355 GLN B C 1
ATOM 6119 O O . GLN B 1 354 ? 38.248 38.948 16.168 1.00 25.37 355 GLN B O 1
ATOM 6125 N N . ARG B 1 355 ? 38.546 39.362 13.986 1.00 22.52 356 ARG B N 1
ATOM 6126 C CA . ARG B 1 355 ? 39.749 40.155 14.204 1.00 21.23 356 ARG B CA 1
ATOM 6127 C C . ARG B 1 355 ? 39.406 41.416 14.996 1.00 21.79 356 ARG B C 1
ATOM 6128 O O . ARG B 1 355 ? 40.167 41.819 15.888 1.00 22.56 356 ARG B O 1
ATOM 6136 N N . VAL B 1 356 ? 38.311 42.072 14.621 1.00 22.23 357 VAL B N 1
ATOM 6137 C CA . VAL B 1 356 ? 37.880 43.264 15.395 1.00 23.25 357 VAL B CA 1
ATOM 6138 C C . VAL B 1 356 ? 37.589 42.903 16.837 1.00 25.47 357 VAL B C 1
ATOM 6139 O O . VAL B 1 356 ? 38.105 43.538 17.768 1.00 26.62 357 VAL B O 1
ATOM 6143 N N . LEU B 1 357 ? 36.791 41.871 17.104 1.00 27.10 358 LEU B N 1
ATOM 6144 C CA . LEU B 1 357 ? 36.578 41.411 18.473 1.00 29.58 358 LEU B CA 1
ATOM 6145 C C . LEU B 1 357 ? 37.880 41.200 19.247 1.00 30.53 358 LEU B C 1
ATOM 6146 O O . LEU B 1 357 ? 37.982 41.643 20.408 1.00 30.95 358 LEU B O 1
ATOM 6151 N N . LEU B 1 358 ? 38.819 40.434 18.706 1.00 30.53 359 LEU B N 1
ATOM 6152 C CA . LEU B 1 358 ? 40.079 40.163 19.378 1.00 31.16 359 LEU B CA 1
ATOM 6153 C C . LEU B 1 358 ? 40.876 41.423 19.651 1.00 30.63 359 LEU B C 1
ATOM 6154 O O . LEU B 1 358 ? 41.414 41.550 20.766 1.00 30.56 359 LEU B O 1
ATOM 6159 N N . LYS B 1 359 ? 40.950 42.358 18.712 1.00 30.14 360 LYS B N 1
ATOM 6160 C CA . LYS B 1 359 ? 41.672 43.605 18.924 1.00 31.74 360 LYS B CA 1
ATOM 6161 C C . LYS B 1 359 ? 41.074 44.385 20.099 1.00 33.33 360 LYS B C 1
ATOM 6162 O O . LYS B 1 359 ? 41.788 44.939 20.942 1.00 33.45 360 LYS B O 1
ATOM 6168 N N . LEU B 1 360 ? 39.744 44.454 20.168 1.00 34.63 361 LEU B N 1
ATOM 6169 C CA . LEU B 1 360 ? 39.084 45.100 21.292 1.00 36.51 361 LEU B CA 1
ATOM 6170 C C . LEU B 1 360 ? 39.409 44.421 22.618 1.00 37.92 361 LEU B C 1
ATOM 6171 O O . LEU B 1 360 ? 39.624 45.167 23.591 1.00 38.61 361 LEU B O 1
ATOM 6176 N N . ILE B 1 361 ? 39.481 43.101 22.692 1.00 39.38 362 ILE B N 1
ATOM 6177 C CA . ILE B 1 361 ? 40.053 42.469 23.885 1.00 41.50 362 ILE B CA 1
ATOM 6178 C C . ILE B 1 361 ? 41.524 42.803 24.089 1.00 43.69 362 ILE B C 1
ATOM 6179 O O . ILE B 1 361 ? 41.858 43.303 25.180 1.00 43.84 362 ILE B O 1
ATOM 6184 N N . GLU B 1 362 ? 42.403 42.706 23.112 1.00 45.69 363 GLU B N 1
ATOM 6185 C CA . GLU B 1 362 ? 43.822 43.032 23.252 1.00 48.15 363 GLU B CA 1
ATOM 6186 C C . GLU B 1 362 ? 44.022 44.431 23.814 1.00 49.14 363 GLU B C 1
ATOM 6187 O O . GLU B 1 362 ? 44.925 44.703 24.619 1.00 49.45 363 GLU B O 1
ATOM 6193 N N . LYS B 1 363 ? 43.159 45.383 23.447 1.00 49.84 364 LYS B N 1
ATOM 6194 C CA . LYS B 1 363 ? 43.223 46.741 23.952 1.00 51.39 364 LYS B CA 1
ATOM 6195 C C . LYS B 1 363 ? 42.455 46.904 25.264 1.00 52.42 364 LYS B C 1
ATOM 6196 O O . LYS B 1 363 ? 42.155 48.024 25.692 1.00 52.53 364 LYS B O 1
ATOM 6202 N N . GLY B 1 364 ? 42.143 45.825 25.968 1.00 53.51 365 GLY B N 1
ATOM 6203 C CA . GLY B 1 364 ? 41.844 45.902 27.392 1.00 55.33 365 GLY B CA 1
ATOM 6204 C C . GLY B 1 364 ? 40.568 45.126 27.686 1.00 56.94 365 GLY B C 1
ATOM 6205 O O . GLY B 1 364 ? 40.522 44.235 28.542 1.00 57.92 365 GLY B O 1
ATOM 6206 N N . LEU B 1 365 ? 39.536 45.432 26.895 1.00 57.18 366 LEU B N 1
ATOM 6207 C CA . LEU B 1 365 ? 38.211 44.885 27.130 1.00 57.15 366 LEU B CA 1
ATOM 6208 C C . LEU B 1 365 ? 38.151 43.369 27.269 1.00 57.16 366 LEU B C 1
ATOM 6209 O O . LEU B 1 365 ? 38.996 42.618 26.803 1.00 57.56 366 LEU B O 1
ATOM 6214 N N . THR B 1 366 ? 37.041 42.951 27.889 1.00 57.17 367 THR B N 1
ATOM 6215 C CA . THR B 1 366 ? 36.811 41.523 28.086 1.00 57.42 367 THR B CA 1
ATOM 6216 C C . THR B 1 366 ? 35.926 40.957 26.976 1.00 56.39 367 THR B C 1
ATOM 6217 O O . THR B 1 366 ? 35.205 41.730 26.343 1.00 55.32 367 THR B O 1
ATOM 6221 N N . ARG B 1 367 ? 35.917 39.634 26.838 1.00 55.98 368 ARG B N 1
ATOM 6222 C CA . ARG B 1 367 ? 35.240 38.982 25.726 1.00 55.69 368 ARG B CA 1
ATOM 6223 C C . ARG B 1 367 ? 33.841 39.554 25.525 1.00 55.53 368 ARG B C 1
ATOM 6224 O O . ARG B 1 367 ? 33.437 40.001 24.446 1.00 55.58 368 ARG B O 1
ATOM 6226 N N . LYS B 1 368 ? 33.045 39.589 26.591 1.00 55.16 369 LYS B N 1
ATOM 6227 C CA . LYS B 1 368 ? 31.668 40.045 26.517 1.00 54.76 369 LYS B CA 1
ATOM 6228 C C . LYS B 1 368 ? 31.509 41.516 26.163 1.00 53.98 369 LYS B C 1
ATOM 6229 O O . LYS B 1 368 ? 30.580 41.835 25.395 1.00 54.17 369 LYS B O 1
ATOM 6231 N N . GLU B 1 369 ? 32.318 42.435 26.682 1.00 52.81 370 GLU B N 1
ATOM 6232 C CA . GLU B 1 369 ? 32.252 43.813 26.208 1.00 51.87 370 GLU B CA 1
ATOM 6233 C C . GLU B 1 369 ? 32.580 43.950 24.719 1.00 49.24 370 GLU B C 1
ATOM 6234 O O . GLU B 1 369 ? 31.859 44.672 24.026 1.00 48.67 370 GLU B O 1
ATOM 6240 N N . ALA B 1 370 ? 33.673 43.360 24.248 1.00 46.69 371 ALA B N 1
ATOM 6241 C CA . ALA B 1 370 ? 34.070 43.468 22.846 1.00 44.49 371 ALA B CA 1
ATOM 6242 C C . ALA B 1 370 ? 32.966 42.871 21.975 1.00 42.89 371 ALA B C 1
ATOM 6243 O O . ALA B 1 370 ? 32.511 43.449 20.995 1.00 41.31 371 ALA B O 1
ATOM 6245 N N . TYR B 1 371 ? 32.466 41.711 22.393 1.00 42.55 372 TYR B N 1
ATOM 6246 C CA . TYR B 1 371 ? 31.390 41.011 21.716 1.00 42.76 372 TYR B CA 1
ATOM 6247 C C . TYR B 1 371 ? 30.208 41.947 21.508 1.00 42.50 372 TYR B C 1
ATOM 6248 O O . TYR B 1 371 ? 29.657 42.056 20.409 1.00 41.18 372 TYR B O 1
ATOM 6257 N N . ASP B 1 372 ? 29.803 42.663 22.576 1.00 42.73 373 ASP B N 1
ATOM 6258 C CA . ASP B 1 372 ? 28.644 43.541 22.415 1.00 42.82 373 ASP B CA 1
ATOM 6259 C C . ASP B 1 372 ? 28.924 44.717 21.495 1.00 40.70 373 ASP B C 1
ATOM 6260 O O . ASP B 1 372 ? 27.995 45.136 20.776 1.00 39.75 373 ASP B O 1
ATOM 6265 N N . ILE B 1 373 ? 30.138 45.270 21.475 1.00 38.37 374 ILE B N 1
ATOM 6266 C CA . ILE B 1 373 ? 30.440 46.332 20.513 1.00 36.30 374 ILE B CA 1
ATOM 6267 C C . ILE B 1 373 ? 30.353 45.789 19.081 1.00 33.84 374 ILE B C 1
ATOM 6268 O O . ILE B 1 373 ? 29.851 46.475 18.173 1.00 32.17 374 ILE B O 1
ATOM 6273 N N . VAL B 1 374 ? 30.918 44.600 18.880 1.00 31.81 375 VAL B N 1
ATOM 6274 C CA . VAL B 1 374 ? 30.983 44.070 17.508 1.00 30.28 375 VAL B CA 1
ATOM 6275 C C . VAL B 1 374 ? 29.585 43.715 17.024 1.00 29.93 375 VAL B C 1
ATOM 6276 O O . VAL B 1 374 ? 29.172 44.010 15.907 1.00 27.96 375 VAL B O 1
ATOM 6280 N N . GLN B 1 375 ? 28.811 43.098 17.923 1.00 31.25 376 GLN B N 1
ATOM 6281 C CA . GLN B 1 375 ? 27.465 42.648 17.575 1.00 32.77 376 GLN B CA 1
ATOM 6282 C C . GLN B 1 375 ? 26.568 43.826 17.217 1.00 32.11 376 GLN B C 1
ATOM 6283 O O . GLN B 1 375 ? 25.799 43.791 16.247 1.00 31.40 376 GLN B O 1
ATOM 6289 N N . ARG B 1 376 ? 26.694 44.937 17.975 1.00 31.46 377 ARG B N 1
ATOM 6290 C CA . ARG B 1 376 ? 25.873 46.098 17.688 1.00 30.39 377 ARG B CA 1
ATOM 6291 C C . ARG B 1 376 ? 26.215 46.674 16.329 1.00 29.07 377 ARG B C 1
ATOM 6292 O O . ARG B 1 376 ? 25.304 47.018 15.573 1.00 28.84 377 ARG B O 1
ATOM 6294 N N . ASN B 1 377 ? 27.506 46.841 16.031 1.00 27.98 378 ASN B N 1
ATOM 6295 C CA . ASN B 1 377 ? 27.905 47.350 14.726 1.00 27.36 378 ASN B CA 1
ATOM 6296 C C . ASN B 1 377 ? 27.635 46.330 13.618 1.00 25.71 378 ASN B C 1
ATOM 6297 O O . ASN B 1 377 ? 27.414 46.760 12.491 1.00 24.51 378 ASN B O 1
ATOM 6302 N N . ALA B 1 378 ? 27.668 45.046 13.939 1.00 25.09 379 ALA B N 1
ATOM 6303 C CA . ALA B 1 378 ? 27.378 44.014 12.932 1.00 24.69 379 ALA B CA 1
ATOM 6304 C C . ALA B 1 378 ? 25.909 44.048 12.519 1.00 25.61 379 ALA B C 1
ATOM 6305 O O . ALA B 1 378 ? 25.545 43.989 11.344 1.00 24.17 379 ALA B O 1
ATOM 6307 N N . LEU B 1 379 ? 25.027 44.297 13.498 1.00 27.11 380 LEU B N 1
ATOM 6308 C CA . LEU B 1 379 ? 23.600 44.331 13.197 1.00 29.23 380 LEU B CA 1
ATOM 6309 C C . LEU B 1 379 ? 23.274 45.561 12.375 1.00 28.45 380 LEU B C 1
ATOM 6310 O O . LEU B 1 379 ? 22.572 45.473 11.356 1.00 27.27 380 LEU B O 1
ATOM 6315 N N . LYS B 1 380 ? 23.856 46.712 12.718 1.00 28.33 381 LYS B N 1
ATOM 6316 C CA . LYS B 1 380 ? 23.670 47.894 11.864 1.00 29.05 381 LYS B CA 1
ATOM 6317 C C . LYS B 1 380 ? 24.143 47.703 10.450 1.00 27.60 381 LYS B C 1
ATOM 6318 O O . LYS B 1 380 ? 23.490 48.113 9.486 1.00 27.23 381 LYS B O 1
ATOM 6324 N N . THR B 1 381 ? 25.338 47.138 10.266 1.00 25.87 382 THR B N 1
ATOM 6325 C CA . THR B 1 381 ? 25.818 46.772 8.934 1.00 24.85 382 THR B CA 1
ATOM 6326 C C . THR B 1 381 ? 24.836 45.884 8.186 1.00 23.92 382 THR B C 1
ATOM 6327 O O . THR B 1 381 ? 24.453 46.143 7.040 1.00 23.42 382 THR B O 1
ATOM 6331 N N . TRP B 1 382 ? 24.398 44.820 8.849 1.00 24.29 383 TRP B N 1
ATOM 6332 C CA . TRP B 1 382 ? 23.584 43.788 8.162 1.00 25.37 383 TRP B CA 1
ATOM 6333 C C . TRP B 1 382 ? 22.289 44.375 7.626 1.00 27.18 383 TRP B C 1
ATOM 6334 O O . TRP B 1 382 ? 21.781 43.993 6.556 1.00 26.74 383 TRP B O 1
ATOM 6345 N N . ASN B 1 383 ? 21.727 45.290 8.405 1.00 28.83 384 ASN B N 1
ATOM 6346 C CA . ASN B 1 383 ? 20.443 45.902 8.087 1.00 31.24 384 ASN B CA 1
ATOM 6347 C C . ASN B 1 383 ? 20.548 47.197 7.318 1.00 32.19 384 ASN B C 1
ATOM 6348 O O . ASN B 1 383 ? 19.539 47.903 7.212 1.00 33.59 384 ASN B O 1
ATOM 6353 N N . SER B 1 384 ? 21.686 47.576 6.751 1.00 31.98 385 SER B N 1
ATOM 6354 C CA . SER B 1 384 ? 21.819 48.837 6.044 1.00 32.58 385 SER B CA 1
ATOM 6355 C C . SER B 1 384 ? 22.788 48.711 4.884 1.00 32.98 385 SER B C 1
ATOM 6356 O O . SER B 1 384 ? 23.278 47.620 4.592 1.00 33.43 385 SER B O 1
ATOM 6359 N N . GLU B 1 385 ? 23.081 49.803 4.212 1.00 33.29 386 GLU B N 1
ATOM 6360 C CA . GLU B 1 385 ? 24.103 49.859 3.214 1.00 35.11 386 GLU B CA 1
ATOM 6361 C C . GLU B 1 385 ? 25.484 50.276 3.667 1.00 32.61 386 GLU B C 1
ATOM 6362 O O . GLU B 1 385 ? 26.372 50.182 2.818 1.00 31.71 386 GLU B O 1
ATOM 6368 N N . LYS B 1 386 ? 25.619 50.766 4.892 1.00 30.87 387 LYS B N 1
ATOM 6369 C CA . LYS B 1 386 ? 26.946 51.212 5.302 1.00 29.54 387 LYS B CA 1
ATOM 6370 C C . LYS B 1 386 ? 27.788 50.008 5.742 1.00 28.13 387 LYS B C 1
ATOM 6371 O O . LYS B 1 386 ? 27.292 49.117 6.428 1.00 27.49 387 LYS B O 1
ATOM 6373 N N . HIS B 1 387 ? 29.061 50.074 5.376 1.00 26.87 388 HIS B N 1
ATOM 6374 C CA . HIS B 1 387 ? 30.014 49.013 5.693 1.00 25.78 388 HIS B CA 1
ATOM 6375 C C . HIS B 1 387 ? 30.415 48.958 7.153 1.00 24.43 388 HIS B C 1
ATOM 6376 O O . HIS B 1 387 ? 30.415 49.953 7.912 1.00 24.69 388 HIS B O 1
ATOM 6383 N N . PHE B 1 388 ? 30.851 47.761 7.601 1.00 21.64 389 PHE B N 1
ATOM 6384 C CA . PHE B 1 388 ? 31.238 47.529 8.977 1.00 21.44 389 PHE B CA 1
ATOM 6385 C C . PHE B 1 388 ? 32.354 48.463 9.443 1.00 23.10 389 PHE B C 1
ATOM 6386 O O . PHE B 1 388 ? 32.283 49.009 10.555 1.00 23.27 389 PHE B O 1
ATOM 6394 N N . LEU B 1 389 ? 33.371 48.611 8.589 1.00 24.29 390 LEU B N 1
ATOM 6395 C CA . LEU B 1 389 ? 34.514 49.455 9.006 1.00 26.07 390 LEU B CA 1
ATOM 6396 C C . LEU B 1 389 ? 34.016 50.862 9.344 1.00 27.70 390 LEU B C 1
ATOM 6397 O O . LEU B 1 389 ? 34.385 51.459 10.367 1.00 28.61 390 LEU B O 1
ATOM 6402 N N . GLU B 1 390 ? 33.158 51.413 8.490 1.00 28.78 391 GLU B N 1
ATOM 6403 C CA . GLU B 1 390 ? 32.630 52.780 8.699 1.00 29.67 391 GLU B CA 1
ATOM 6404 C C . GLU B 1 390 ? 31.836 52.904 9.973 1.00 30.01 391 GLU B C 1
ATOM 6405 O O . GLU B 1 390 ? 32.035 53.832 10.790 1.00 30.37 391 GLU B O 1
ATOM 6407 N N . TYR B 1 391 ? 30.936 51.965 10.299 1.00 29.63 392 TYR B N 1
ATOM 6408 C CA . TYR B 1 391 ? 30.332 51.933 11.622 1.00 30.23 392 TYR B CA 1
ATOM 6409 C C . TYR B 1 391 ? 31.334 51.881 12.766 1.00 30.55 392 TYR B C 1
ATOM 6410 O O . TYR B 1 391 ? 31.137 52.560 13.794 1.00 30.42 392 TYR B O 1
ATOM 6419 N N . LEU B 1 392 ? 32.337 51.004 12.664 1.00 29.71 393 LEU B N 1
ATOM 6420 C CA . LEU B 1 392 ? 33.363 50.940 13.691 1.00 30.31 393 LEU B CA 1
ATOM 6421 C C . LEU B 1 392 ? 34.130 52.267 13.777 1.00 32.22 393 LEU B C 1
ATOM 6422 O O . LEU B 1 392 ? 34.416 52.670 14.902 1.00 33.15 393 LEU B O 1
ATOM 6427 N N . LEU B 1 393 ? 34.448 52.913 12.671 1.00 34.66 394 LEU B N 1
ATOM 6428 C CA . LEU B 1 393 ? 35.212 54.159 12.724 1.00 37.52 394 LEU B CA 1
ATOM 6429 C C . LEU B 1 393 ? 34.419 55.252 13.439 1.00 40.38 394 LEU B C 1
ATOM 6430 O O . LEU B 1 393 ? 34.977 56.129 14.117 1.00 41.24 394 LEU B O 1
ATOM 6435 N N . GLU B 1 394 ? 33.100 55.213 13.332 1.00 42.17 395 GLU B N 1
ATOM 6436 C CA . GLU B 1 394 ? 32.220 56.173 13.966 1.00 43.97 395 GLU B CA 1
ATOM 6437 C C . GLU B 1 394 ? 31.809 55.770 15.369 1.00 45.65 395 GLU B C 1
ATOM 6438 O O . GLU B 1 394 ? 31.046 56.532 15.973 1.00 46.65 395 GLU B O 1
ATOM 6444 N N . ASP B 1 395 ? 32.196 54.603 15.848 1.00 46.81 396 ASP B N 1
ATOM 6445 C CA . ASP B 1 395 ? 31.866 54.201 17.209 1.00 48.46 396 ASP B CA 1
ATOM 6446 C C . ASP B 1 395 ? 32.868 54.790 18.206 1.00 49.35 396 ASP B C 1
ATOM 6447 O O . ASP B 1 395 ? 34.080 54.621 18.109 1.00 48.70 396 ASP B O 1
ATOM 6452 N N . GLU B 1 396 ? 32.306 55.474 19.207 1.00 50.48 397 GLU B N 1
ATOM 6453 C CA . GLU B 1 396 ? 33.096 56.194 20.205 1.00 51.14 397 GLU B CA 1
ATOM 6454 C C . GLU B 1 396 ? 33.935 55.292 21.092 1.00 51.40 397 GLU B C 1
ATOM 6455 O O . GLU B 1 396 ? 35.094 55.653 21.330 1.00 52.03 397 GLU B O 1
ATOM 6457 N N . GLU B 1 397 ? 33.417 54.146 21.518 1.00 51.46 398 GLU B N 1
ATOM 6458 C CA . GLU B 1 397 ? 34.223 53.199 22.292 1.00 51.78 398 GLU B CA 1
ATOM 6459 C C . GLU B 1 397 ? 35.393 52.651 21.485 1.00 51.81 398 GLU B C 1
ATOM 6460 O O . GLU B 1 397 ? 36.515 52.535 21.990 1.00 52.83 398 GLU B O 1
ATOM 6462 N N . VAL B 1 398 ? 35.154 52.352 20.206 1.00 50.82 399 VAL B N 1
ATOM 6463 C CA . VAL B 1 398 ? 36.237 51.911 19.325 1.00 49.14 399 VAL B CA 1
ATOM 6464 C C . VAL B 1 398 ? 37.268 53.015 19.186 1.00 48.34 399 VAL B C 1
ATOM 6465 O O . VAL B 1 398 ? 38.456 52.801 19.406 1.00 47.74 399 VAL B O 1
ATOM 6469 N N . LYS B 1 399 ? 36.815 54.239 18.912 1.00 48.08 400 LYS B N 1
ATOM 6470 C CA . LYS B 1 399 ? 37.695 55.384 18.701 1.00 48.20 400 LYS B CA 1
ATOM 6471 C C . LYS B 1 399 ? 38.677 55.664 19.842 1.00 47.92 400 LYS B C 1
ATOM 6472 O O . LYS B 1 399 ? 39.766 56.194 19.597 1.00 47.34 400 LYS B O 1
ATOM 6474 N N . LYS B 1 400 ? 38.295 55.309 21.060 1.00 48.35 401 LYS B N 1
ATOM 6475 C CA . LYS B 1 400 ? 39.141 55.381 22.229 1.00 49.27 401 LYS B CA 1
ATOM 6476 C C . LYS B 1 400 ? 40.133 54.236 22.400 1.00 49.70 401 LYS B C 1
ATOM 6477 O O . LYS B 1 400 ? 40.986 54.341 23.299 1.00 50.16 401 LYS B O 1
ATOM 6479 N N . LEU B 1 401 ? 40.024 53.176 21.607 1.00 48.98 402 LEU B N 1
ATOM 6480 C CA . LEU B 1 401 ? 40.856 52.003 21.809 1.00 48.30 402 LEU B CA 1
ATOM 6481 C C . LEU B 1 401 ? 41.810 51.726 20.667 1.00 47.11 402 LEU B C 1
ATOM 6482 O O . LEU B 1 401 ? 42.810 51.041 20.876 1.00 46.79 402 LEU B O 1
ATOM 6487 N N . VAL B 1 402 ? 41.419 52.167 19.462 1.00 45.94 403 VAL B N 1
ATOM 6488 C CA . VAL B 1 402 ? 42.251 51.795 18.308 1.00 45.48 403 VAL B CA 1
ATOM 6489 C C . VAL B 1 402 ? 42.364 52.963 17.351 1.00 44.70 403 VAL B C 1
ATOM 6490 O O . VAL B 1 402 ? 41.438 53.739 17.120 1.00 44.29 403 VAL B O 1
ATOM 6494 N N . THR B 1 403 ? 43.580 53.111 16.818 1.00 44.59 404 THR B N 1
ATOM 6495 C CA . THR B 1 403 ? 43.806 54.102 15.769 1.00 45.01 404 THR B CA 1
ATOM 6496 C C . THR B 1 403 ? 43.116 53.608 14.501 1.00 44.85 404 THR B C 1
ATOM 6497 O O . THR B 1 403 ? 42.858 52.427 14.250 1.00 45.19 404 THR B O 1
ATOM 6501 N N . LYS B 1 404 ? 42.797 54.548 13.627 1.00 44.34 405 LYS B N 1
ATOM 6502 C CA . LYS B 1 404 ? 42.219 54.268 12.329 1.00 44.05 405 LYS B CA 1
ATOM 6503 C C . LYS B 1 404 ? 43.074 53.355 11.454 1.00 42.68 405 LYS B C 1
ATOM 6504 O O . LYS B 1 404 ? 42.515 52.436 10.843 1.00 42.73 405 LYS B O 1
ATOM 6510 N N . GLU B 1 405 ? 44.377 53.587 11.376 1.00 40.54 406 GLU B N 1
ATOM 6511 C CA . GLU B 1 405 ? 45.308 52.674 10.730 1.00 38.98 406 GLU B CA 1
ATOM 6512 C C . GLU B 1 405 ? 45.235 51.270 11.333 1.00 37.01 406 GLU B C 1
ATOM 6513 O O . GLU B 1 405 ? 45.284 50.282 10.601 1.00 36.22 406 GLU B O 1
ATOM 6515 N N . GLU B 1 406 ? 45.155 51.163 12.644 1.00 36.15 407 GLU B N 1
ATOM 6516 C CA . GLU B 1 406 ? 45.101 49.876 13.321 1.00 36.20 407 GLU B CA 1
ATOM 6517 C C . GLU B 1 406 ? 43.832 49.089 12.963 1.00 34.60 407 GLU B C 1
ATOM 6518 O O . GLU B 1 406 ? 43.803 47.894 12.672 1.00 33.59 407 GLU B O 1
ATOM 6524 N N . LEU B 1 407 ? 42.725 49.809 13.003 1.00 32.98 408 LEU B N 1
ATOM 6525 C CA . LEU B 1 407 ? 41.439 49.290 12.603 1.00 32.56 408 LEU B CA 1
ATOM 6526 C C . LEU B 1 407 ? 41.431 48.880 11.132 1.00 30.83 408 LEU B C 1
ATOM 6527 O O . LEU B 1 407 ? 40.945 47.777 10.849 1.00 29.37 408 LEU B O 1
ATOM 6532 N N . GLU B 1 408 ? 41.967 49.714 10.245 1.00 30.11 409 GLU B N 1
ATOM 6533 C CA . GLU B 1 408 ? 41.927 49.404 8.840 1.00 31.36 409 GLU B CA 1
ATOM 6534 C C . GLU B 1 408 ? 42.772 48.178 8.509 1.00 29.74 409 GLU B C 1
ATOM 6535 O O . GLU B 1 408 ? 42.447 47.453 7.574 1.00 28.06 409 GLU B O 1
ATOM 6541 N N . GLU B 1 409 ? 43.874 47.936 9.219 1.00 29.03 410 GLU B N 1
ATOM 6542 C CA . GLU B 1 409 ? 44.708 46.786 8.837 1.00 29.90 410 GLU B CA 1
ATOM 6543 C C . GLU B 1 409 ? 44.058 45.456 9.198 1.00 26.75 410 GLU B C 1
ATOM 6544 O O . GLU B 1 409 ? 44.434 44.399 8.654 1.00 25.92 410 GLU B O 1
ATOM 6550 N N . LEU B 1 410 ? 43.011 45.458 10.018 1.00 23.23 411 LEU B N 1
ATOM 6551 C CA . LEU B 1 410 ? 42.251 44.248 10.344 1.00 21.44 411 LEU B CA 1
ATOM 6552 C C . LEU B 1 410 ? 41.360 43.789 9.209 1.00 20.09 411 LEU B C 1
ATOM 6553 O O . LEU B 1 410 ? 40.743 42.711 9.296 1.00 19.89 411 LEU B O 1
ATOM 6558 N N . PHE B 1 411 ? 41.188 44.615 8.197 1.00 19.19 412 PHE B N 1
ATOM 6559 C CA . PHE B 1 411 ? 40.415 44.327 7.006 1.00 20.35 412 PHE B CA 1
ATOM 6560 C C . PHE B 1 411 ? 41.288 43.882 5.846 1.00 21.78 412 PHE B C 1
ATOM 6561 O O . PHE B 1 411 ? 40.838 43.766 4.706 1.00 22.71 412 PHE B O 1
ATOM 6569 N N . ASP B 1 412 ? 42.554 43.536 6.106 1.00 22.73 413 ASP B N 1
ATOM 6570 C CA . ASP B 1 412 ? 43.477 43.091 5.077 1.00 24.57 413 ASP B CA 1
ATOM 6571 C C . ASP B 1 412 ? 43.240 41.614 4.727 1.00 22.00 413 ASP B C 1
ATOM 6572 O O . ASP B 1 412 ? 43.392 40.758 5.604 1.00 21.30 413 ASP B O 1
ATOM 6577 N N . ILE B 1 413 ? 43.011 41.332 3.462 1.00 19.78 414 ILE B N 1
ATOM 6578 C CA . ILE B 1 413 ? 42.914 39.931 3.019 1.00 20.27 414 ILE B CA 1
ATOM 6579 C C . ILE B 1 413 ? 44.245 39.203 3.195 1.00 18.46 414 ILE B C 1
ATOM 6580 O O . ILE B 1 413 ? 44.302 37.990 3.407 1.00 16.95 414 ILE B O 1
ATOM 6585 N N . SER B 1 414 ? 45.345 39.975 3.108 1.00 17.29 415 SER B N 1
ATOM 6586 C CA . SER B 1 414 ? 46.660 39.368 3.218 1.00 17.62 415 SER B CA 1
ATOM 6587 C C . SER B 1 414 ? 46.872 38.577 4.488 1.00 16.09 415 SER B C 1
ATOM 6588 O O . SER B 1 414 ? 47.693 37.623 4.482 1.00 15.73 415 SER B O 1
ATOM 6591 N N . TYR B 1 415 ? 46.284 38.932 5.620 1.00 14.42 416 TYR B N 1
ATOM 6592 C CA . TYR B 1 415 ? 46.344 38.167 6.870 1.00 13.82 416 TYR B CA 1
ATOM 6593 C C . TYR B 1 415 ? 45.984 36.690 6.641 1.00 14.02 416 TYR B C 1
ATOM 6594 O O . TYR B 1 415 ? 46.581 35.781 7.233 1.00 15.20 416 TYR B O 1
ATOM 6603 N N . TYR B 1 416 ? 45.019 36.437 5.772 1.00 13.75 417 TYR B N 1
ATOM 6604 C CA . TYR B 1 416 ? 44.472 35.087 5.587 1.00 12.99 417 TYR B CA 1
ATOM 6605 C C . TYR B 1 416 ? 45.300 34.279 4.590 1.00 13.81 417 TYR B C 1
ATOM 6606 O O . TYR B 1 416 ? 45.199 33.035 4.587 1.00 13.42 417 TYR B O 1
ATOM 6615 N N . LEU B 1 417 ? 46.108 34.908 3.764 1.00 13.54 418 LEU B N 1
ATOM 6616 C CA . LEU B 1 417 ? 46.776 34.206 2.670 1.00 14.43 418 LEU B CA 1
ATOM 6617 C C . LEU B 1 417 ? 48.261 34.072 2.996 1.00 13.65 418 LEU B C 1
ATOM 6618 O O . LEU B 1 417 ? 48.987 33.526 2.161 1.00 14.17 418 LEU B O 1
ATOM 6623 N N . LYS B 1 418 ? 48.656 34.440 4.202 1.00 12.41 419 LYS B N 1
ATOM 6624 C CA . LYS B 1 418 ? 50.114 34.524 4.454 1.00 13.67 419 LYS B CA 1
ATOM 6625 C C . LYS B 1 418 ? 50.809 33.167 4.459 1.00 12.88 419 LYS B C 1
ATOM 6626 O O . LYS B 1 418 ? 52.042 33.200 4.248 1.00 12.48 419 LYS B O 1
ATOM 6632 N N . HIS B 1 419 ? 50.073 32.060 4.694 1.00 10.90 420 HIS B N 1
ATOM 6633 C CA . HIS B 1 419 ? 50.796 30.784 4.670 1.00 11.78 420 HIS B CA 1
ATOM 6634 C C . HIS B 1 419 ? 50.508 29.927 3.446 1.00 11.27 420 HIS B C 1
ATOM 6635 O O . HIS B 1 419 ? 50.883 28.738 3.488 1.00 10.96 420 HIS B O 1
ATOM 6642 N N . VAL B 1 420 ? 49.876 30.436 2.405 1.00 12.27 421 VAL B N 1
ATOM 6643 C CA . VAL B 1 420 ? 49.607 29.642 1.194 1.00 12.33 421 VAL B CA 1
ATOM 6644 C C . VAL B 1 420 ? 50.869 29.038 0.602 1.00 12.26 421 VAL B C 1
ATOM 6645 O O . VAL B 1 420 ? 50.806 27.834 0.213 1.00 11.38 421 VAL B O 1
ATOM 6649 N N . ASP B 1 421 ? 51.997 29.702 0.425 1.00 11.84 422 ASP B N 1
ATOM 6650 C CA . ASP B 1 421 ? 53.189 29.068 -0.177 1.00 15.42 422 ASP B CA 1
ATOM 6651 C C . ASP B 1 421 ? 53.684 27.778 0.449 1.00 15.17 422 ASP B C 1
ATOM 6652 O O . ASP B 1 421 ? 54.006 26.777 -0.194 1.00 16.60 422 ASP B O 1
ATOM 6657 N N . HIS B 1 422 ? 53.699 27.824 1.799 1.00 15.67 423 HIS B N 1
ATOM 6658 C CA . HIS B 1 422 ? 54.173 26.661 2.576 1.00 16.61 423 HIS B CA 1
ATOM 6659 C C . HIS B 1 422 ? 53.282 25.449 2.320 1.00 13.49 423 HIS B C 1
ATOM 6660 O O . HIS B 1 422 ? 53.785 24.352 2.294 1.00 13.12 423 HIS B O 1
ATOM 6667 N N . ILE B 1 423 ? 51.979 25.766 2.167 1.00 11.28 424 ILE B N 1
ATOM 6668 C CA . ILE B 1 423 ? 51.108 24.591 1.864 1.00 10.33 424 ILE B CA 1
ATOM 6669 C C . ILE B 1 423 ? 51.450 24.081 0.484 1.00 10.31 424 ILE B C 1
ATOM 6670 O O . ILE B 1 423 ? 51.588 22.870 0.319 1.00 11.13 424 ILE B O 1
ATOM 6675 N N . PHE B 1 424 ? 51.622 24.935 -0.551 1.00 10.44 425 PHE B N 1
ATOM 6676 C CA . PHE B 1 424 ? 51.951 24.432 -1.869 1.00 11.00 425 PHE B CA 1
ATOM 6677 C C . PHE B 1 424 ? 53.294 23.720 -1.817 1.00 11.91 425 PHE B C 1
ATOM 6678 O O . PHE B 1 424 ? 53.481 22.731 -2.500 1.00 12.24 425 PHE B O 1
ATOM 6686 N N . GLU B 1 425 ? 54.247 24.214 -0.990 1.00 12.38 426 GLU B N 1
ATOM 6687 C CA . GLU B 1 425 ? 55.574 23.591 -0.949 1.00 16.04 426 GLU B CA 1
ATOM 6688 C C . GLU B 1 425 ? 55.560 22.160 -0.433 1.00 15.72 426 GLU B C 1
ATOM 6689 O O . GLU B 1 425 ? 56.482 21.358 -0.651 1.00 15.18 426 GLU B O 1
ATOM 6695 N N . ARG B 1 426 ? 54.519 21.774 0.301 1.00 15.72 427 ARG B N 1
ATOM 6696 C CA . ARG B 1 426 ? 54.391 20.372 0.733 1.00 15.89 427 ARG B CA 1
ATOM 6697 C C . ARG B 1 426 ? 54.246 19.399 -0.426 1.00 16.50 427 ARG B C 1
ATOM 6698 O O . ARG B 1 426 ? 54.485 18.197 -0.282 1.00 17.47 427 ARG B O 1
ATOM 6706 N N . PHE B 1 427 ? 53.830 19.865 -1.596 1.00 15.43 428 PHE B N 1
ATOM 6707 C CA . PHE B 1 427 ? 53.639 19.057 -2.781 1.00 17.57 428 PHE B CA 1
ATOM 6708 C C . PHE B 1 427 ? 54.779 19.138 -3.788 1.00 22.19 428 PHE B C 1
ATOM 6709 O O . PHE B 1 427 ? 54.732 18.495 -4.827 1.00 21.36 428 PHE B O 1
ATOM 6717 N N . GLU B 1 428 ? 55.810 19.914 -3.476 1.00 27.70 429 GLU B N 1
ATOM 6718 C CA . GLU B 1 428 ? 56.982 19.964 -4.378 1.00 35.94 429 GLU B CA 1
ATOM 6719 C C . GLU B 1 428 ? 58.040 19.104 -3.710 1.00 41.37 429 GLU B C 1
ATOM 6720 O O . GLU B 1 428 ? 59.210 19.359 -3.672 1.00 42.22 429 GLU B O 1
ATOM 6726 N N . LYS B 1 429 ? 57.611 18.063 -3.074 1.00 46.73 430 LYS B N 1
ATOM 6727 C CA . LYS B 1 429 ? 57.985 17.019 -2.205 1.00 50.99 430 LYS B CA 1
ATOM 6728 C C . LYS B 1 429 ? 59.506 16.861 -2.106 1.00 52.69 430 LYS B C 1
ATOM 6729 O O . LYS B 1 429 ? 59.994 17.804 -1.415 1.00 54.18 430 LYS B O 1
#

Nearest PDB structures (foldseek):
  1c3c-assembly1_A  TM=1.002E+00  e=2.387E-63  Thermotoga maritima
  1c3u-assembly1_A  TM=1.001E+00  e=6.252E-60  Thermotoga maritima
  5hw2-assembly1_B  TM=9.062E-01  e=1.066E-28  Francisella tularensis subsp. tularensis SCHU S4
  1re5-assembly1_B  TM=9.233E-01  e=2.646E-24  Pseudomonas putida KT2440
  6iem-assembly2_G  TM=7.926E-01  e=2.213E-14  Mycobacterium tuberculosis H37Rv

Radius of gyration: 34.85 Å; Cα contacts (8 Å, |Δi|>4): 1235; chains: 2; bounding box: 71×89×78 Å

InterPro domains:
  IPR000362 Fumarate lyase family [PR00149] (88-106)
  IPR000362 Fumarate lyase family [PR00149] (133-151)
  IPR000362 Fumarate lyase family [PR00149] (216-243)
  IPR000362 Fumarate lyase family [PR00149] (261-277)
  IPR004769 Adenylosuccinate lyase [TIGR00928] (1-428)
  IPR008948 L-Aspartase-like [SSF48557] (3-428)
  IPR019468 Adenylosuccinate lyase C-terminal [PF10397] (350-428)
  IPR019468 Adenylosuccinate lyase C-terminal [SM00998] (349-429)
  IPR020557 Fumarate lyase, conserved site [PS00163] (261-270)
  IPR022761 Fumarate lyase, N-terminal [PF00206] (8-281)
  IPR024083 Fumarase/histidase, N-terminal [G3DSA:1.10.275.10] (2-92)